Protein AF-0000000085156753 (afdb_homodimer)

Secondary structure (DSSP, 8-state):
----------------------S-----------HHHHHHHHHHHHHHHHHHHHS-------HHHHHHHHHHHHHHHHHHHHHHHHHHHHHS-----TT-SEEEETTT--EEEEETTEEEEBS-HHHHHHHHTS-PPPEEE-HHHHTTSPB--EES-TT--S---B----SEEEEEEEEEESTTSTT-EEEEEEEEESS----TTB-EEPPTTEEEEEEETTEEEEEETTEEEE--TT-HHHHHHHTTTGGGPPPPPPEE--HHHHHHSPB-----PPP-TTTTSPPSS--SS-TT-EEEE----TTTTSPPEEEEEETTEEEEE-HHHHHHHHHH--TT-SSPPB--HHHHHHSPB---S-GGGS-SS--EEPPTTT--EEEEEEEE-TT-SS-EEEEEEESB-S--TT---EE-TTTTSTTS-SEEE--TT-BEEEEEE-SSTT--S-S-EEEE-TTSEEEEE--TTS-STTTHHHHHHHTT--SPPEEEEHHHHTTSEE---B-HHHHTEEES--PPPSS-EE-HHHHHHHHSS--/----------------------SS----------HHHHHHHHHHHHHHHHHHHHS-------HHHHHHHHHHHHHHHHHHHHHHHHHHHHHS-----TT-SEEEETTT--EEEEETTEEEEBS-HHHHHHHHTS-PPPEEE-HHHHTTSPB--EES-TT--S---B----SEEEEEEEEEESTTSTT-EEEEEEEEESS----TTB-EEPPTTEEEEEEETTEEEEEETTEEEE--TT-HHHHHHHTTTGGGPPPPPPEE--HHHHHHSPEE----PPP-TTTTSPPSS--SS-TT-EEEE----TTTTSPPEEEEEETTEEEEE-HHHHHHHHHH--TT-SSPPB--HHHHHHSPB---S-GGGS-SS--EEPPTTT--EEEEEEEE-TT-SS-EEEEEEESB-S--TT---EE-TTTTSTTS-SEEE--TT-BEEEEEE-SSTT--S-S-EEEE-TTSEEEEE--TTS-STTTHHHHHHHTT--SPPEEEEHHHHTTSEE---B-HHHHTEEES--PPPSS-EE-HHHHHHHHSS--

pLDDT: mean 81.27, std 20.06, range [23.62, 98.44]

Foldseek 3Di:
DPPCPDDPPPDPPPPCPPPPPPPPPPVPPPPCCDPVNVVVVVVVVVLVCCCVVVVDSPPPDPVVVVVVVVVVVVVVVVVVVVVVVVVVCVVPVQPQPPPDQWAAEQPPRFIWGDDDQAIETEDALLLNLQQVLAQDDHHYHHPVNNVVTHHDFYFFFPPPDRAAAADPAQKWKKKKKWFWDPQQDPPIDTPWIEIEGDDFACPDQAWDFDDQQAWAWADDPRWIWIGHQQAIATEDPPPCLQCVLQVACPPVDHRADHHYDFPLQVLLGHYFYHRAQDDAPPFLDQAPDDDPGRQLAKAWEFDPPPPPPRDIWIWGHHNQKIETAASSNNSSSCSVPNSPDPDHHYDYPVRRVPIDYDDPDDRVRDRRHHHHYDRCVFWRMKMWMWIDGRPRQFIGITIITGNHHRHDPQWDKAADLPRVDSQATRIYTDDPPHWFWEAEFESDGRGPSPGWIWIAHRNQEIETEDQPVVVDPVRSVSSCNSNVHDDDGHYDHCSSNRRGHYDYYSHNVNRGDGDPDDDDDPRDDDDPVVVVVVVPPDD/DPPCVPPDPPPPPPPCPPPPVPPPPPVPPPPCCDPVNVVVVVVVVVLVVCCVVVVDSPPPDPVVVVVVVVVVVVVVVVVVVVVVVVVVCVVPVQPQPPPDQWAAEQPPRFIWGDDDQAIETEDALLLNLQQVLAQDDHDYHHPVSNVVTHHDFYFFFPPPDRAAAADPAQKWKKKKKWFWDPQQDPPIDTPWIEIEGDDFACPDQAWDFDDQQAWAWADDPRWIWIGHQQAIATEDPPPCLQCVLQVACPPVDHRADHHYDFPLQVLLGHYFYHRAQDDAPPFPDQEPDDDPDRQLAKAWEFDPPPPPPRDIWIWGHHNQKIETAASSNNSSSCSVPNSPDPDHHYDYPVRRVPIDYDDPDDRVRDRRHHHHYDRCVFWRMKMWMWIDGRPRQFIGITIITGNHHRHDPQWDKAADLPRVDSQATRIYTDDPPHWFWEAAFESHGRGDSPGWIWIAHRNQEIETEDQPVVVDPVRSVSSCNSNVHDDDGHYDHCSSNRRGHYDYYSHNVNRGDGDPDDDDDPRDGDDPVVVVVVVPPDD

Radius of gyration: 49.25 Å; Cα contacts (8 Å, |Δi|>4): 2236; chains: 2; bounding box: 137×148×136 Å

Structure (mmCIF, N/CA/C/O backbone):
data_AF-0000000085156753-model_v1
#
loop_
_entity.id
_entity.type
_entity.pdbx_description
1 polymer 'Type VII secretion protein EccB'
#
loop_
_atom_site.group_PDB
_atom_site.id
_atom_site.type_symbol
_atom_site.label_atom_id
_atom_site.label_alt_id
_atom_site.label_comp_id
_atom_site.label_asym_id
_atom_site.label_entity_id
_atom_site.label_seq_id
_atom_site.pdbx_PDB_ins_code
_atom_site.Cartn_x
_atom_site.Cartn_y
_atom_site.Cartn_z
_atom_site.occupancy
_atom_site.B_iso_or_equiv
_atom_site.auth_seq_id
_atom_site.auth_comp_id
_atom_site.auth_asym_id
_atom_site.auth_atom_id
_atom_site.pdbx_PDB_model_num
ATOM 1 N N . MET A 1 1 ? 55.625 30.922 -60.062 1 25.58 1 MET A N 1
ATOM 2 C CA . MET A 1 1 ? 55.438 31.438 -61.438 1 25.58 1 MET A CA 1
ATOM 3 C C . MET A 1 1 ? 54.062 32.031 -61.625 1 25.58 1 MET A C 1
ATOM 5 O O . MET A 1 1 ? 53.062 31.312 -61.531 1 25.58 1 MET A O 1
ATOM 9 N N . THR A 1 2 ? 53.844 33.312 -61.125 1 29.75 2 THR A N 1
ATOM 10 C CA . THR A 1 2 ? 52.719 34.125 -60.656 1 29.75 2 THR A CA 1
ATOM 11 C C . THR A 1 2 ? 51.844 34.562 -61.844 1 29.75 2 THR A C 1
ATOM 13 O O . THR A 1 2 ? 52.281 35.375 -62.656 1 29.75 2 THR A O 1
ATOM 16 N N . SER A 1 3 ? 51.125 33.562 -62.469 1 28.25 3 SER A N 1
ATOM 17 C CA . SER A 1 3 ? 50.469 33.75 -63.75 1 28.25 3 SER A CA 1
ATOM 18 C C . SER A 1 3 ? 49.5 34.906 -63.75 1 28.25 3 SER A C 1
ATOM 20 O O . SER A 1 3 ? 48.75 35.094 -62.781 1 28.25 3 SER A O 1
ATOM 22 N N . ASN A 1 4 ? 49.812 36.031 -64.375 1 28.12 4 ASN A N 1
ATOM 23 C CA . ASN A 1 4 ? 49.375 37.406 -64.688 1 28.12 4 ASN A CA 1
ATOM 24 C C . ASN A 1 4 ? 48.031 37.438 -65.375 1 28.12 4 ASN A C 1
ATOM 26 O O . ASN A 1 4 ? 47.938 37.438 -66.562 1 28.12 4 ASN A O 1
ATOM 30 N N . GLN A 1 5 ? 47.031 36.5 -64.938 1 30.36 5 GLN A N 1
ATOM 31 C CA . GLN A 1 5 ? 45.875 36.375 -65.812 1 30.36 5 GLN A CA 1
ATOM 32 C C . GLN A 1 5 ? 45.094 37.688 -65.875 1 30.36 5 GLN A C 1
ATOM 34 O O . GLN A 1 5 ? 44.625 38.188 -64.875 1 30.36 5 GLN A O 1
ATOM 39 N N . GLN A 1 6 ? 45.438 38.594 -66.812 1 30.45 6 GLN A N 1
ATOM 40 C CA . GLN A 1 6 ? 44.938 39.938 -67.062 1 30.45 6 GLN A CA 1
ATOM 41 C C . GLN A 1 6 ? 43.438 39.938 -67.312 1 30.45 6 GLN A C 1
ATOM 43 O O . GLN A 1 6 ? 42.938 39.156 -68.125 1 30.45 6 GLN A O 1
ATOM 48 N N . PRO A 1 7 ? 42.562 40.531 -66.375 1 32.28 7 PRO A N 1
ATOM 49 C CA . PRO A 1 7 ? 41.094 40.562 -66.25 1 32.28 7 PRO A CA 1
ATOM 50 C C . PRO A 1 7 ? 40.406 41.188 -67.438 1 32.28 7 PRO A C 1
ATOM 52 O O . PRO A 1 7 ? 40.812 42.25 -67.938 1 32.28 7 PRO A O 1
ATOM 55 N N . ASP A 1 8 ? 39.969 40.406 -68.5 1 28.17 8 ASP A N 1
ATOM 56 C CA . ASP A 1 8 ? 39.312 40.781 -69.75 1 28.17 8 ASP A CA 1
ATOM 57 C C . ASP A 1 8 ? 38.125 41.688 -69.5 1 28.17 8 ASP A C 1
ATOM 59 O O . ASP A 1 8 ? 37.188 41.344 -68.75 1 28.17 8 ASP A O 1
ATOM 63 N N . GLU A 1 9 ? 38.312 43 -69.375 1 26.69 9 GLU A N 1
ATOM 64 C CA . GLU A 1 9 ? 37.375 44.094 -69.125 1 26.69 9 GLU A CA 1
ATOM 65 C C . GLU A 1 9 ? 36.25 44.156 -70.125 1 26.69 9 GLU A C 1
ATOM 67 O O . GLU A 1 9 ? 36.469 44.531 -71.25 1 26.69 9 GLU A O 1
ATOM 72 N N . ARG A 1 10 ? 35.406 43.062 -70.25 1 27.98 10 ARG A N 1
ATOM 73 C CA . ARG A 1 10 ? 34.344 43.031 -71.25 1 27.98 10 ARG A CA 1
ATOM 74 C C . ARG A 1 10 ? 33.531 44.312 -71.188 1 27.98 10 ARG A C 1
ATOM 76 O O . ARG A 1 10 ? 33.156 44.781 -70.125 1 27.98 10 ARG A O 1
ATOM 83 N N . ARG A 1 11 ? 33.5 45.156 -72.25 1 28.69 11 ARG A N 1
ATOM 84 C CA . ARG A 1 11 ? 32.969 46.469 -72.562 1 28.69 11 ARG A CA 1
ATOM 85 C C . ARG A 1 11 ? 31.438 46.469 -72.5 1 28.69 11 ARG A C 1
ATOM 87 O O . ARG A 1 11 ? 30.766 45.719 -73.188 1 28.69 11 ARG A O 1
ATOM 94 N N . SER A 1 12 ? 30.781 46.531 -71.25 1 24.84 12 SER A N 1
ATOM 95 C CA . SER A 1 12 ? 29.344 46.531 -71 1 24.84 12 SER A CA 1
ATOM 96 C C . SER A 1 12 ? 28.688 47.656 -71.812 1 24.84 12 SER A C 1
ATOM 98 O O . SER A 1 12 ? 29.203 48.781 -71.875 1 24.84 12 SER A O 1
ATOM 100 N N . PHE A 1 13 ? 28.078 47.344 -73 1 30.45 13 PHE A N 1
ATOM 101 C CA . PHE A 1 13 ? 27.391 48.188 -73.938 1 30.45 13 PHE A CA 1
ATOM 102 C C . PHE A 1 13 ? 26.328 49.031 -73.25 1 30.45 13 PHE A C 1
ATOM 104 O O . PHE A 1 13 ? 25.438 48.469 -72.562 1 30.45 13 PHE A O 1
ATOM 111 N N . SER A 1 14 ? 26.672 50.125 -72.562 1 31.94 14 SER A N 1
ATOM 112 C CA . SER A 1 14 ? 25.797 51.094 -71.875 1 31.94 14 SER A CA 1
ATOM 113 C C . SER A 1 14 ? 24.719 51.594 -72.875 1 31.94 14 SER A C 1
ATOM 115 O O . SER A 1 14 ? 25.031 52.031 -73.938 1 31.94 14 SER A O 1
ATOM 117 N N . SER A 1 15 ? 23.531 50.969 -72.812 1 30.66 15 SER A N 1
ATOM 118 C CA . SER A 1 15 ? 22.344 51.344 -73.562 1 30.66 15 SER A CA 1
ATOM 119 C C . SER A 1 15 ? 22.109 52.844 -73.562 1 30.66 15 SER A C 1
ATOM 121 O O . SER A 1 15 ? 22.141 53.469 -72.5 1 30.66 15 SER A O 1
ATOM 123 N N . ARG A 1 16 ? 22.578 53.562 -74.562 1 35.41 16 ARG A N 1
ATOM 124 C CA . ARG A 1 16 ? 22.516 55 -74.812 1 35.41 16 ARG A CA 1
ATOM 125 C C . ARG A 1 16 ? 21.078 55.5 -74.875 1 35.41 16 ARG A C 1
ATOM 127 O O . ARG A 1 16 ? 20.469 55.469 -75.938 1 35.41 16 ARG A O 1
ATOM 134 N N . THR A 1 17 ? 20.281 55.094 -74 1 34.81 17 THR A N 1
ATOM 135 C CA . THR A 1 17 ? 18.969 55.719 -74.125 1 34.81 17 THR A CA 1
ATOM 136 C C . THR A 1 17 ? 19.109 57.25 -74.125 1 34.81 17 THR A C 1
ATOM 138 O O . THR A 1 17 ? 19.734 57.844 -73.25 1 34.81 17 THR A O 1
ATOM 141 N N . PRO A 1 18 ? 19 57.875 -75.312 1 35.78 18 PRO A N 1
ATOM 142 C CA . PRO A 1 18 ? 19.203 59.312 -75.5 1 35.78 18 PRO A CA 1
ATOM 143 C C . PRO A 1 18 ? 18.375 60.156 -74.5 1 35.78 18 PRO A C 1
ATOM 145 O O . PRO A 1 18 ? 17.234 59.781 -74.188 1 35.78 18 PRO A O 1
ATOM 148 N N . VAL A 1 19 ? 19.125 60.688 -73.5 1 36.34 19 VAL A N 1
ATOM 149 C CA . VAL A 1 19 ? 18.562 61.562 -72.5 1 36.34 19 VAL A CA 1
ATOM 150 C C . VAL A 1 19 ? 17.781 62.719 -73.188 1 36.34 19 VAL A C 1
ATOM 152 O O . VAL A 1 19 ? 18.359 63.5 -73.938 1 36.34 19 VAL A O 1
ATOM 155 N N . ASN A 1 20 ? 16.625 62.469 -73.75 1 32.75 20 ASN A N 1
ATOM 156 C CA . ASN A 1 20 ? 15.805 63.562 -74.312 1 32.75 20 ASN A CA 1
ATOM 157 C C . ASN A 1 20 ? 15.672 64.688 -73.312 1 32.75 20 ASN A C 1
ATOM 159 O O . ASN A 1 20 ? 15.18 64.5 -72.188 1 32.75 20 ASN A O 1
ATOM 163 N N . ASP A 1 21 ? 16.656 65.688 -73.312 1 34.53 21 ASP A N 1
ATOM 164 C CA . ASP A 1 21 ? 16.844 66.875 -72.562 1 34.53 21 ASP A CA 1
ATOM 165 C C . ASP A 1 21 ? 15.617 67.812 -72.625 1 34.53 21 ASP A C 1
ATOM 167 O O . ASP A 1 21 ? 15.695 69 -72.375 1 34.53 21 ASP A O 1
ATOM 171 N N . ASN A 1 22 ? 14.734 67.5 -73.562 1 35.38 22 ASN A N 1
ATOM 172 C CA . ASN A 1 22 ? 13.812 68.625 -73.75 1 35.38 22 ASN A CA 1
ATOM 173 C C . ASN A 1 22 ? 13.031 68.938 -72.5 1 35.38 22 ASN A C 1
ATOM 175 O O . ASN A 1 22 ? 12.5 68 -71.875 1 35.38 22 ASN A O 1
ATOM 179 N N . PRO A 1 23 ? 13.398 70 -71.75 1 37.31 23 PRO A N 1
ATOM 180 C CA . PRO A 1 23 ? 12.906 70.438 -70.5 1 37.31 23 PRO A CA 1
ATOM 181 C C . PRO A 1 23 ? 11.391 70.312 -70.312 1 37.31 23 PRO A C 1
ATOM 183 O O . PRO A 1 23 ? 10.844 70.5 -69.25 1 37.31 23 PRO A O 1
ATOM 186 N N . ASP A 1 24 ? 10.695 70.75 -71.438 1 40.78 24 ASP A N 1
ATOM 187 C CA . ASP A 1 24 ? 9.258 70.875 -71.188 1 40.78 24 ASP A CA 1
ATOM 188 C C . ASP A 1 24 ? 8.609 69.5 -70.875 1 40.78 24 ASP A C 1
ATOM 190 O O . ASP A 1 24 ? 8.586 68.625 -71.75 1 40.78 24 ASP A O 1
ATOM 194 N N . GLN A 1 25 ? 8.898 68.938 -69.75 1 33.84 25 GLN A N 1
ATOM 195 C CA . GLN A 1 25 ? 8.469 67.625 -69.25 1 33.84 25 GLN A CA 1
ATOM 196 C C . GLN A 1 25 ? 6.973 67.438 -69.438 1 33.84 25 GLN A C 1
ATOM 198 O O . GLN A 1 25 ? 6.16 68 -68.688 1 33.84 25 GLN A O 1
ATOM 203 N N . VAL A 1 26 ? 6.602 67.562 -70.688 1 36.41 26 VAL A N 1
ATOM 204 C CA . VAL A 1 26 ? 5.184 67.25 -70.875 1 36.41 26 VAL A CA 1
ATOM 205 C C . VAL A 1 26 ? 4.891 65.938 -70.25 1 36.41 26 VAL A C 1
ATOM 207 O O . VAL A 1 26 ? 5.492 64.875 -70.625 1 36.41 26 VAL A O 1
ATOM 210 N N . GLU A 1 27 ? 4.645 65.812 -68.938 1 33.97 27 GLU A N 1
ATOM 211 C CA . GLU A 1 27 ? 4.148 64.688 -68.188 1 33.97 27 GLU A CA 1
ATOM 212 C C . GLU A 1 27 ? 3.09 63.906 -69 1 33.97 27 GLU A C 1
ATOM 214 O O . GLU A 1 27 ? 2.08 64.5 -69.438 1 33.97 27 GLU A O 1
ATOM 219 N N . TYR A 1 28 ? 3.574 63 -69.875 1 34.47 28 TYR A N 1
ATOM 220 C CA . TYR A 1 28 ? 2.617 62.156 -70.562 1 34.47 28 TYR A CA 1
ATOM 221 C C . TYR A 1 28 ? 1.609 61.562 -69.562 1 34.47 28 TYR A C 1
ATOM 223 O O . TYR A 1 28 ? 1.99 61.031 -68.562 1 34.47 28 TYR A O 1
ATOM 231 N N . ARG A 1 29 ? 0.477 62.219 -69.438 1 34.62 29 ARG A N 1
ATOM 232 C CA . ARG A 1 29 ? -0.661 61.688 -68.688 1 34.62 29 ARG A CA 1
ATOM 233 C C . ARG A 1 29 ? -0.848 60.219 -68.938 1 34.62 29 ARG A C 1
ATOM 235 O O . ARG A 1 29 ? -0.962 59.781 -70.125 1 34.62 29 ARG A O 1
ATOM 242 N N . ARG A 1 30 ? -0.175 59.406 -68.188 1 37.34 30 ARG A N 1
ATOM 243 C CA . ARG A 1 30 ? -0.412 57.969 -68.188 1 37.34 30 ARG A CA 1
ATOM 244 C C . ARG A 1 30 ? -1.869 57.625 -68.5 1 37.34 30 ARG A C 1
ATOM 246 O O . ARG A 1 30 ? -2.777 58.281 -67.938 1 37.34 30 ARG A O 1
ATOM 253 N N . GLY A 1 31 ? -2.092 57.312 -69.688 1 40.41 31 GLY A N 1
ATOM 254 C CA . GLY A 1 31 ? -3.383 56.812 -70.188 1 40.41 31 GLY A CA 1
ATOM 255 C C . GLY A 1 31 ? -4.086 55.906 -69.188 1 40.41 31 GLY A C 1
ATOM 256 O O . GLY A 1 31 ? -3.455 55.062 -68.562 1 40.41 31 GLY A O 1
ATOM 257 N N . PHE A 1 32 ? -4.957 56.531 -68.312 1 41.62 32 PHE A N 1
ATOM 258 C CA . PHE A 1 32 ? -5.836 55.875 -67.312 1 41.62 32 PHE A CA 1
ATOM 259 C C . PHE A 1 32 ? -6.477 54.625 -67.875 1 41.62 32 PHE A C 1
ATOM 261 O O . PHE A 1 32 ? -7.297 54.719 -68.812 1 41.62 32 PHE A O 1
ATOM 268 N N . VAL A 1 33 ? -5.672 53.531 -68.062 1 51.44 33 VAL A N 1
ATOM 269 C CA . VAL A 1 33 ? -6.344 52.25 -68.375 1 51.44 33 VAL A CA 1
ATOM 270 C C . VAL A 1 33 ? -7.453 52.031 -67.312 1 51.44 33 VAL A C 1
ATOM 272 O O . VAL A 1 33 ? -7.195 52.031 -66.125 1 51.44 33 VAL A O 1
ATOM 275 N N . THR A 1 34 ? -8.672 52.531 -67.625 1 54.91 34 THR A N 1
ATOM 276 C CA . THR A 1 34 ? -9.82 52.406 -66.75 1 54.91 34 THR A CA 1
ATOM 277 C C . THR A 1 34 ? -10.117 50.969 -66.438 1 54.91 34 THR A C 1
ATOM 279 O O . THR A 1 34 ? -9.719 50.062 -67.188 1 54.91 34 THR A O 1
ATOM 282 N N . ARG A 1 35 ? -10.594 50.656 -65.312 1 58.16 35 ARG A N 1
ATOM 283 C CA . ARG A 1 35 ? -10.984 49.344 -64.75 1 58.16 35 ARG A CA 1
ATOM 284 C C . ARG A 1 35 ? -11.812 48.562 -65.812 1 58.16 35 ARG A C 1
ATOM 286 O O . ARG A 1 35 ? -11.648 47.344 -65.938 1 58.16 35 ARG A O 1
ATOM 293 N N . HIS A 1 36 ? -12.609 49.25 -66.625 1 63.44 36 HIS A N 1
ATOM 294 C CA . HIS A 1 36 ? -13.461 48.625 -67.688 1 63.44 36 HIS A CA 1
ATOM 295 C C . HIS A 1 36 ? -12.633 48.094 -68.812 1 63.44 36 HIS A C 1
ATOM 297 O O . HIS A 1 36 ? -12.977 47.031 -69.375 1 63.44 36 HIS A O 1
ATOM 303 N N . GLN A 1 37 ? -11.5 48.719 -69.125 1 63.91 37 GLN A N 1
ATOM 304 C CA . GLN A 1 37 ? -10.648 48.25 -70.188 1 63.91 37 GLN A CA 1
ATOM 305 C C . GLN A 1 37 ? -9.867 47 -69.75 1 63.91 37 GLN A C 1
ATOM 307 O O . GLN A 1 37 ? -9.695 46.094 -70.562 1 63.91 37 GLN A O 1
ATOM 312 N N . VAL A 1 38 ? -9.414 47.062 -68.5 1 67.19 38 VAL A N 1
ATOM 313 C CA . VAL A 1 38 ? -8.703 45.906 -68 1 67.19 38 VAL A CA 1
ATOM 314 C C . VAL A 1 38 ? -9.664 44.719 -67.875 1 67.19 38 VAL A C 1
ATOM 316 O O . VAL A 1 38 ? -9.32 43.594 -68.25 1 67.19 38 VAL A O 1
ATOM 319 N N . SER A 1 39 ? -10.969 45 -67.5 1 67.31 39 SER A N 1
ATOM 320 C CA . SER A 1 39 ? -11.984 43.969 -67.438 1 67.31 39 SER A CA 1
ATOM 321 C C . SER A 1 39 ? -12.336 43.469 -68.812 1 67.31 39 SER A C 1
ATOM 323 O O . SER A 1 39 ? -12.539 42.25 -69.062 1 67.31 39 SER A O 1
ATOM 325 N N . GLY A 1 40 ? -12.352 44.375 -69.875 1 69.06 40 GLY A N 1
ATOM 326 C CA . GLY A 1 40 ? -12.523 44 -71.25 1 69.06 40 GLY A CA 1
ATOM 327 C C . GLY A 1 40 ? -11.344 43.219 -71.812 1 69.06 40 GLY A C 1
ATOM 328 O O . GLY A 1 40 ? -11.531 42.25 -72.562 1 69.06 40 GLY A O 1
ATOM 329 N N . TRP A 1 41 ? -10.18 43.688 -71.375 1 68.56 41 TRP A N 1
ATOM 330 C CA . TRP A 1 41 ? -8.984 42.969 -71.812 1 68.56 41 TRP A CA 1
ATOM 331 C C . TRP A 1 41 ? -8.961 41.562 -71.25 1 68.56 41 TRP A C 1
ATOM 333 O O . TRP A 1 41 ? -8.688 40.594 -72 1 68.56 41 TRP A O 1
ATOM 343 N N . ARG A 1 42 ? -9.234 41.375 -70 1 66.5 42 ARG A N 1
ATOM 344 C CA . ARG A 1 42 ? -9.281 40.031 -69.375 1 66.5 42 ARG A CA 1
ATOM 345 C C . ARG A 1 42 ? -10.367 39.188 -70 1 66.5 42 ARG A C 1
ATOM 347 O O . ARG A 1 42 ? -10.18 37.969 -70.25 1 66.5 42 ARG A O 1
ATOM 354 N N . PHE A 1 43 ? -11.523 39.75 -70.375 1 70.5 43 PHE A N 1
ATOM 355 C CA . PHE A 1 43 ? -12.609 39.062 -71.062 1 70.5 43 PHE A CA 1
ATOM 356 C C . PHE A 1 43 ? -12.164 38.625 -72.438 1 70.5 43 PHE A C 1
ATOM 358 O O . PHE A 1 43 ? -12.414 37.5 -72.875 1 70.5 43 PHE A O 1
ATOM 365 N N . VAL A 1 44 ? -11.453 39.531 -73.188 1 72.44 44 VAL A N 1
ATOM 366 C CA . VAL A 1 44 ? -10.969 39.219 -74.562 1 72.44 44 VAL A CA 1
ATOM 367 C C . VAL A 1 44 ? -9.867 38.156 -74.438 1 72.44 44 VAL A C 1
ATOM 369 O O . VAL A 1 44 ? -9.836 37.219 -75.25 1 72.44 44 VAL A O 1
ATOM 372 N N . MET A 1 45 ? -9.055 38.312 -73.375 1 69.75 45 MET A N 1
ATOM 373 C CA . MET A 1 45 ? -7.996 37.312 -73.188 1 69.75 45 MET A CA 1
ATOM 374 C C . MET A 1 45 ? -8.586 35.969 -72.875 1 69.75 45 MET A C 1
ATOM 376 O O . MET A 1 45 ? -8.125 34.906 -73.312 1 69.75 45 MET A O 1
ATOM 380 N N . ARG A 1 46 ? -9.625 35.938 -72.062 1 66.69 46 ARG A N 1
ATOM 381 C CA . ARG A 1 46 ? -10.336 34.688 -71.75 1 66.69 46 ARG A CA 1
ATOM 382 C C . ARG A 1 46 ? -11.07 34.125 -72.938 1 66.69 46 ARG A C 1
ATOM 384 O O . ARG A 1 46 ? -11.102 32.906 -73.125 1 66.69 46 ARG A O 1
ATOM 391 N N . ARG A 1 47 ? -11.617 35.031 -73.75 1 65.19 47 ARG A N 1
ATOM 392 C CA . ARG A 1 47 ? -12.258 34.625 -75 1 65.19 47 ARG A CA 1
ATOM 393 C C . ARG A 1 47 ? -11.242 34.062 -76 1 65.19 47 ARG A C 1
ATOM 395 O O . ARG A 1 47 ? -11.516 33.062 -76.625 1 65.19 47 ARG A O 1
ATOM 402 N N . ILE A 1 48 ? -10.117 34.719 -76.062 1 69.44 48 ILE A N 1
ATOM 403 C CA . ILE A 1 48 ? -9.07 34.219 -76.938 1 69.44 48 ILE A CA 1
ATOM 404 C C . ILE A 1 48 ? -8.523 32.906 -76.438 1 69.44 48 ILE A C 1
ATOM 406 O O . ILE A 1 48 ? -8.328 31.953 -77.188 1 69.44 48 ILE A O 1
ATOM 410 N N . ALA A 1 49 ? -8.297 32.875 -75.188 1 65.38 49 ALA A N 1
ATOM 411 C CA . ALA A 1 49 ? -7.801 31.625 -74.625 1 65.38 49 ALA A CA 1
ATOM 412 C C . ALA A 1 49 ? -8.812 30.5 -74.75 1 65.38 49 ALA A C 1
ATOM 414 O O . ALA A 1 49 ? -8.445 29.359 -75.062 1 65.38 49 ALA A O 1
ATOM 415 N N . SER A 1 50 ? -10.133 30.781 -74.562 1 63.81 50 SER A N 1
ATOM 416 C CA . SER A 1 50 ? -11.195 29.812 -74.75 1 63.81 50 SER A CA 1
ATOM 417 C C . SER A 1 50 ? -11.32 29.438 -76.25 1 63.81 50 SER A C 1
ATOM 419 O O . SER A 1 50 ? -11.602 28.281 -76.562 1 63.81 50 SER A O 1
ATOM 421 N N . GLY A 1 51 ? -11.133 30.484 -77.125 1 66.12 51 GLY A N 1
ATOM 422 C CA . GLY A 1 51 ? -11.109 30.219 -78.562 1 66.12 51 GLY A CA 1
ATOM 423 C C . GLY A 1 51 ? -9.945 29.359 -79 1 66.12 51 GLY A C 1
ATOM 424 O O . GLY A 1 51 ? -10.102 28.484 -79.812 1 66.12 51 GLY A O 1
ATOM 425 N N . ILE A 1 52 ? -8.867 29.594 -78.375 1 65.62 52 ILE A N 1
ATOM 426 C CA . ILE A 1 52 ? -7.695 28.828 -78.812 1 65.62 52 ILE A CA 1
ATOM 427 C C . ILE A 1 52 ? -7.746 27.438 -78.188 1 65.62 52 ILE A C 1
ATOM 429 O O . ILE A 1 52 ? -7.422 26.438 -78.812 1 65.62 52 ILE A O 1
ATOM 433 N N . ALA A 1 53 ? -8.148 27.469 -77 1 60.41 53 ALA A N 1
ATOM 434 C CA . ALA A 1 53 ? -8.094 26.188 -76.25 1 60.41 53 ALA A CA 1
ATOM 435 C C . ALA A 1 53 ? -9.312 25.328 -76.625 1 60.41 53 ALA A C 1
ATOM 437 O O . ALA A 1 53 ? -9.203 24.094 -76.688 1 60.41 53 ALA A O 1
ATOM 438 N N . LEU A 1 54 ? -10.531 26.031 -76.75 1 61 54 LEU A N 1
ATOM 439 C CA . LEU A 1 54 ? -11.742 25.234 -76.938 1 61 54 LEU A CA 1
ATOM 440 C C . LEU A 1 54 ? -12.352 25.469 -78.312 1 61 54 LEU A C 1
ATOM 442 O O . LEU A 1 54 ? -13.398 24.891 -78.625 1 61 54 LEU A O 1
ATOM 446 N N . HIS A 1 55 ? -11.594 26 -79.438 1 57.25 55 HIS A N 1
ATOM 447 C CA . HIS A 1 55 ? -12.023 26.281 -80.75 1 57.25 55 HIS A CA 1
ATOM 448 C C . HIS A 1 55 ? -13.484 26.719 -80.812 1 57.25 55 HIS A C 1
ATOM 450 O O . HIS A 1 55 ? -14.156 26.594 -81.812 1 57.25 55 HIS A O 1
ATOM 456 N N . ASP A 1 56 ? -14.195 26.781 -79.812 1 51.22 56 ASP A N 1
ATOM 457 C CA . ASP A 1 56 ? -15.562 27.281 -79.75 1 51.22 56 ASP A CA 1
ATOM 458 C C . ASP A 1 56 ? -15.641 28.609 -79.062 1 51.22 56 ASP A C 1
ATOM 460 O O . ASP A 1 56 ? -15.195 28.719 -77.875 1 51.22 56 ASP A O 1
ATOM 464 N N . THR A 1 57 ? -15.789 29.75 -79.75 1 49.94 57 THR A N 1
ATOM 465 C CA . THR A 1 57 ? -15.867 31.125 -79.25 1 49.94 57 THR A CA 1
ATOM 466 C C . THR A 1 57 ? -17.094 31.328 -78.375 1 49.94 57 THR A C 1
ATOM 468 O O . THR A 1 57 ? -17.312 32.406 -77.875 1 49.94 57 THR A O 1
ATOM 471 N N . ARG A 1 58 ? -18.109 30.375 -78.312 1 47.47 58 ARG A N 1
ATOM 472 C CA . ARG A 1 58 ? -19.328 30.547 -77.562 1 47.47 58 ARG A CA 1
ATOM 473 C C . ARG A 1 58 ? -19.062 30.25 -76.062 1 47.47 58 ARG A C 1
ATOM 475 O O . ARG A 1 58 ? -18.484 29.203 -75.75 1 47.47 58 ARG A O 1
ATOM 482 N N . MET A 1 59 ? -18.594 31.156 -75.312 1 45.62 59 MET A N 1
ATOM 483 C CA . MET A 1 59 ? -18.234 31.234 -73.938 1 45.62 59 MET A CA 1
ATOM 484 C C . MET A 1 59 ? -19.266 30.5 -73.062 1 45.62 59 MET A C 1
ATOM 486 O O . MET A 1 59 ? -19.625 30.953 -72 1 45.62 59 MET A O 1
ATOM 490 N N . LEU A 1 60 ? -20.094 29.531 -73.688 1 46.78 60 LEU A N 1
ATOM 491 C CA . LEU A 1 60 ? -21.156 28.984 -72.812 1 46.78 60 LEU A CA 1
ATOM 492 C C . LEU A 1 60 ? -20.578 28.453 -71.5 1 46.78 60 LEU A C 1
ATOM 494 O O . LEU A 1 60 ? -21.109 28.734 -70.438 1 46.78 60 LEU A O 1
ATOM 498 N N . VAL A 1 61 ? -20.188 27.203 -71.375 1 49.31 61 VAL A N 1
ATOM 499 C CA . VAL A 1 61 ? -19.984 26.5 -70.125 1 49.31 61 VAL A CA 1
ATOM 500 C C . VAL A 1 61 ? -18.516 26.547 -69.75 1 49.31 61 VAL A C 1
ATOM 502 O O . VAL A 1 61 ? -17.656 26.094 -70.5 1 49.31 61 VAL A O 1
ATOM 505 N N . ASP A 1 62 ? -18.172 27.516 -69 1 48.66 62 ASP A N 1
ATOM 506 C CA . ASP A 1 62 ? -16.828 27.469 -68.438 1 48.66 62 ASP A CA 1
ATOM 507 C C . ASP A 1 62 ? -16.578 26.188 -67.688 1 48.66 62 ASP A C 1
ATOM 509 O O . ASP A 1 62 ? -16.938 26.078 -66.5 1 48.66 62 ASP A O 1
ATOM 513 N N . PRO A 1 63 ? -16.391 25.078 -68.312 1 53.44 63 PRO A N 1
ATOM 514 C CA . PRO A 1 63 ? -16.125 23.797 -67.688 1 53.44 63 PRO A CA 1
ATOM 515 C C . PRO A 1 63 ? -15 23.875 -66.625 1 53.44 63 PRO A C 1
ATOM 517 O O . PRO A 1 63 ? -14.984 23.125 -65.688 1 53.44 63 PRO A O 1
ATOM 520 N N . LEU A 1 64 ? -14.156 24.797 -66.812 1 55.56 64 LEU A N 1
ATOM 521 C CA . LEU A 1 64 ? -13 24.859 -65.938 1 55.56 64 LEU A CA 1
ATOM 522 C C . LEU A 1 64 ? -13.406 25.406 -64.562 1 55.56 64 LEU A C 1
ATOM 524 O O . LEU A 1 64 ? -12.82 25.031 -63.562 1 55.56 64 LEU A O 1
ATOM 528 N N . ARG A 1 65 ? -14.484 26.156 -64.562 1 59.69 65 ARG A N 1
ATOM 529 C CA . ARG A 1 65 ? -14.961 26.703 -63.312 1 59.69 65 ARG A CA 1
ATOM 530 C C . ARG A 1 65 ? -15.617 25.625 -62.469 1 59.69 65 ARG A C 1
ATOM 532 O O . ARG A 1 65 ? -15.453 25.609 -61.219 1 59.69 65 ARG A O 1
ATOM 539 N N . THR A 1 66 ? -16.266 24.703 -63.188 1 61.25 66 THR A N 1
ATOM 540 C CA . THR A 1 66 ? -16.891 23.609 -62.438 1 61.25 66 THR A CA 1
ATOM 541 C C . THR A 1 66 ? -15.82 22.656 -61.906 1 61.25 66 THR A C 1
ATOM 543 O O . THR A 1 66 ? -15.922 22.156 -60.781 1 61.25 66 THR A O 1
ATOM 546 N N . GLN A 1 67 ? -14.82 22.438 -62.75 1 60.72 67 GLN A N 1
ATOM 547 C CA . GLN A 1 67 ? -13.727 21.578 -62.312 1 60.72 67 GLN A CA 1
ATOM 548 C C . GLN A 1 67 ? -12.914 22.219 -61.188 1 60.72 67 GLN A C 1
ATOM 550 O O . GLN A 1 67 ? -12.539 21.547 -60.25 1 60.72 67 GLN A O 1
ATOM 555 N N . SER A 1 68 ? -12.688 23.469 -61.312 1 68.06 68 SER A N 1
ATOM 556 C CA . SER A 1 68 ? -11.93 24.172 -60.281 1 68.06 68 SER A CA 1
ATOM 557 C C . SER A 1 68 ? -12.711 24.219 -58.969 1 68.06 68 SER A C 1
ATOM 559 O O . SER A 1 68 ? -12.125 24.094 -57.906 1 68.06 68 SER A O 1
ATOM 561 N N . ARG A 1 69 ? -13.961 24.359 -59.125 1 65.69 69 ARG A N 1
ATOM 562 C CA . ARG A 1 69 ? -14.797 24.344 -57.906 1 65.69 69 ARG A CA 1
ATOM 563 C C . ARG A 1 69 ? -14.836 22.953 -57.281 1 65.69 69 ARG A C 1
ATOM 565 O O . ARG A 1 69 ? -14.789 22.828 -56.062 1 65.69 69 ARG A O 1
ATOM 572 N N . ALA A 1 70 ? -14.898 21.969 -58.125 1 67.12 70 ALA A N 1
ATOM 573 C CA . ALA A 1 70 ? -14.875 20.594 -57.656 1 67.12 70 ALA A CA 1
ATOM 574 C C . ALA A 1 70 ? -13.547 20.281 -56.969 1 67.12 70 ALA A C 1
ATOM 576 O O . ALA A 1 70 ? -13.516 19.656 -55.906 1 67.12 70 ALA A O 1
ATOM 577 N N . VAL A 1 71 ? -12.516 20.734 -57.5 1 70.12 71 VAL A N 1
ATOM 578 C CA . VAL A 1 71 ? -11.188 20.547 -56.906 1 70.12 71 VAL A CA 1
ATOM 579 C C . VAL A 1 71 ? -11.062 21.344 -55.625 1 70.12 71 VAL A C 1
ATOM 581 O O . VAL A 1 71 ? -10.516 20.844 -54.625 1 70.12 71 VAL A O 1
ATOM 584 N N . ALA A 1 72 ? -11.68 22.547 -55.625 1 70.88 72 ALA A N 1
ATOM 585 C CA . ALA A 1 72 ? -11.648 23.375 -54.438 1 70.88 72 ALA A CA 1
ATOM 586 C C . ALA A 1 72 ? -12.445 22.719 -53.312 1 70.88 72 ALA A C 1
ATOM 588 O O . ALA A 1 72 ? -12 22.703 -52.156 1 70.88 72 ALA A O 1
ATOM 589 N N . MET A 1 73 ? -13.523 22.188 -53.688 1 69.5 73 MET A N 1
ATOM 590 C CA . MET A 1 73 ? -14.344 21.5 -52.688 1 69.5 73 MET A CA 1
ATOM 591 C C . MET A 1 73 ? -13.656 20.234 -52.188 1 69.5 73 MET A C 1
ATOM 593 O O . MET A 1 73 ? -13.695 19.938 -51 1 69.5 73 MET A O 1
ATOM 597 N N . GLY A 1 74 ? -13.102 19.5 -53.062 1 67.12 74 GLY A N 1
ATOM 598 C CA . GLY A 1 74 ? -12.32 18.344 -52.688 1 67.12 74 GLY A CA 1
ATOM 599 C C . GLY A 1 74 ? -11.156 18.688 -51.781 1 67.12 74 GLY A C 1
ATOM 600 O O . GLY A 1 74 ? -10.891 17.984 -50.781 1 67.12 74 GLY A O 1
ATOM 601 N N . ALA A 1 75 ? -10.492 19.797 -52.062 1 71.94 75 ALA A N 1
ATOM 602 C CA . ALA A 1 75 ? -9.375 20.266 -51.25 1 71.94 75 ALA A CA 1
ATOM 603 C C . ALA A 1 75 ? -9.836 20.656 -49.875 1 71.94 75 ALA A C 1
ATOM 605 O O . ALA A 1 75 ? -9.172 20.328 -48.875 1 71.94 75 ALA A O 1
ATOM 606 N N . VAL A 1 76 ? -10.969 21.281 -49.812 1 71.38 76 VAL A N 1
ATOM 607 C CA . VAL A 1 76 ? -11.516 21.672 -48.5 1 71.38 76 VAL A CA 1
ATOM 608 C C . VAL A 1 76 ? -11.867 20.422 -47.688 1 71.38 76 VAL A C 1
ATOM 610 O O . VAL A 1 76 ? -11.578 20.344 -46.5 1 71.38 76 VAL A O 1
ATOM 613 N N . LEU A 1 77 ? -12.398 19.438 -48.375 1 71.88 77 LEU A N 1
ATOM 614 C CA . LEU A 1 77 ? -12.75 18.188 -47.719 1 71.88 77 LEU A CA 1
ATOM 615 C C . LEU A 1 77 ? -11.5 17.453 -47.219 1 71.88 77 LEU A C 1
ATOM 617 O O . LEU A 1 77 ? -11.484 16.906 -46.125 1 71.88 77 LEU A O 1
ATOM 621 N N . LEU A 1 78 ? -10.531 17.453 -48.062 1 70.88 78 LEU A N 1
ATOM 622 C CA . LEU A 1 78 ? -9.273 16.812 -47.688 1 70.88 78 LEU A CA 1
ATOM 623 C C . LEU A 1 78 ? -8.625 17.531 -46.5 1 70.88 78 LEU A C 1
ATOM 625 O O . LEU A 1 78 ? -8.164 16.891 -45.562 1 70.88 78 LEU A O 1
ATOM 629 N N . VAL A 1 79 ? -8.664 18.859 -46.562 1 71.31 79 VAL A N 1
ATOM 630 C CA . VAL A 1 79 ? -8.062 19.641 -45.5 1 71.31 79 VAL A CA 1
ATOM 631 C C . VAL A 1 79 ? -8.852 19.453 -44.188 1 71.31 79 VAL A C 1
ATOM 633 O O . VAL A 1 79 ? -8.266 19.312 -43.125 1 71.31 79 VAL A O 1
ATOM 636 N N . THR A 1 80 ? -10.086 19.406 -44.312 1 71.44 80 THR A N 1
ATOM 637 C CA . THR A 1 80 ? -10.922 19.188 -43.125 1 71.44 80 THR A CA 1
ATOM 638 C C . THR A 1 80 ? -10.719 17.766 -42.594 1 71.44 80 THR A C 1
ATOM 640 O O . THR A 1 80 ? -10.688 17.578 -41.375 1 71.44 80 THR A O 1
ATOM 643 N N . GLY A 1 81 ? -10.656 16.828 -43.469 1 69.75 81 GLY A N 1
ATOM 644 C CA . GLY A 1 81 ? -10.367 15.469 -43.031 1 69.75 81 GLY A CA 1
ATOM 645 C C . GLY A 1 81 ? -9.023 15.336 -42.344 1 69.75 81 GLY A C 1
ATOM 646 O O . GLY A 1 81 ? -8.922 14.688 -41.281 1 69.75 81 GLY A O 1
ATOM 647 N N . LEU A 1 82 ? -8.031 15.898 -42.875 1 70.62 82 LEU A N 1
ATOM 648 C CA . LEU A 1 82 ? -6.691 15.875 -42.312 1 70.62 82 LEU A CA 1
ATOM 649 C C . LEU A 1 82 ? -6.656 16.625 -40.969 1 70.62 82 LEU A C 1
ATOM 651 O O . LEU A 1 82 ? -5.996 16.188 -40.031 1 70.62 82 LEU A O 1
ATOM 655 N N . ALA A 1 83 ? -7.309 17.719 -40.938 1 68.38 83 ALA A N 1
ATOM 656 C CA . ALA A 1 83 ? -7.422 18.469 -39.688 1 68.38 83 ALA A CA 1
ATOM 657 C C . ALA A 1 83 ? -8.125 17.625 -38.625 1 68.38 83 ALA A C 1
ATOM 659 O O . ALA A 1 83 ? -7.715 17.625 -37.469 1 68.38 83 ALA A O 1
ATOM 660 N N . GLY A 1 84 ? -9.125 16.891 -39.031 1 62.97 84 GLY A N 1
ATOM 661 C CA . GLY A 1 84 ? -9.828 16 -38.125 1 62.97 84 GLY A CA 1
ATOM 662 C C . GLY A 1 84 ? -8.945 14.875 -37.594 1 62.97 84 GLY A C 1
ATOM 663 O O . GLY A 1 84 ? -8.945 14.594 -36.406 1 62.97 84 GLY A O 1
ATOM 664 N N . CYS A 1 85 ? -8.266 14.305 -38.531 1 64.81 85 CYS A N 1
ATOM 665 C CA . CYS A 1 85 ? -7.332 13.258 -38.156 1 64.81 85 CYS A CA 1
ATOM 666 C C . CYS A 1 85 ? -6.234 13.812 -37.25 1 64.81 85 CYS A C 1
ATOM 668 O O . CYS A 1 85 ? -5.801 13.148 -36.312 1 64.81 85 CYS A O 1
ATOM 670 N N . PHE A 1 86 ? -5.793 14.953 -37.562 1 60.81 86 PHE A N 1
ATOM 671 C CA . PHE A 1 86 ? -4.785 15.633 -36.75 1 60.81 86 PHE A CA 1
ATOM 672 C C . PHE A 1 86 ? -5.312 15.891 -35.344 1 60.81 86 PHE A C 1
ATOM 674 O O . PHE A 1 86 ? -4.621 15.625 -34.375 1 60.81 86 PHE A O 1
ATOM 681 N N . VAL A 1 87 ? -6.41 16.266 -35.281 1 59.72 87 VAL A N 1
ATOM 682 C CA . VAL A 1 87 ? -7.031 16.516 -34 1 59.72 87 VAL A CA 1
ATOM 683 C C . VAL A 1 87 ? -7.219 15.203 -33.25 1 59.72 87 VAL A C 1
ATOM 685 O O . VAL A 1 87 ? -6.973 15.125 -32.031 1 59.72 87 VAL A O 1
ATOM 688 N N . PHE A 1 88 ? -7.613 14.203 -34 1 58.78 88 PHE A N 1
ATOM 689 C CA . PHE A 1 88 ? -7.781 12.875 -33.438 1 58.78 88 PHE A CA 1
ATOM 690 C C . PHE A 1 88 ? -6.461 12.352 -32.875 1 58.78 88 PHE A C 1
ATOM 692 O O . PHE A 1 88 ? -6.43 11.711 -31.828 1 58.78 88 PHE A O 1
ATOM 699 N N . SER A 1 89 ? -5.52 12.477 -33.594 1 55.72 89 SER A N 1
ATOM 700 C CA . SER A 1 89 ? -4.207 12.023 -33.125 1 55.72 89 SER A CA 1
ATOM 701 C C . SER A 1 89 ? -3.764 12.758 -31.875 1 55.72 89 SER A C 1
ATOM 703 O O . SER A 1 89 ? -3.035 12.203 -31.047 1 55.72 89 SER A O 1
ATOM 705 N N . LEU A 1 90 ? -4.16 13.984 -31.859 1 52.66 90 LEU A N 1
ATOM 706 C CA . LEU A 1 90 ? -3.826 14.766 -30.656 1 52.66 90 LEU A CA 1
ATOM 707 C C . LEU A 1 90 ? -4.648 14.305 -29.469 1 52.66 90 LEU A C 1
ATOM 709 O O . LEU A 1 90 ? -4.188 14.383 -28.328 1 52.66 90 LEU A O 1
ATOM 713 N N . ILE A 1 91 ? -5.727 13.984 -29.812 1 50.75 91 ILE A N 1
ATOM 714 C CA . ILE A 1 91 ? -6.66 13.609 -28.766 1 50.75 91 ILE A CA 1
ATOM 715 C C . ILE A 1 91 ? -6.391 12.172 -28.328 1 50.75 91 ILE A C 1
ATOM 717 O O . ILE A 1 91 ? -6.504 11.844 -27.141 1 50.75 91 ILE A O 1
ATOM 721 N N . ARG A 1 92 ? -6.402 11.227 -29.219 1 48.28 92 ARG A N 1
ATOM 722 C CA . ARG A 1 92 ? -6.066 9.859 -28.844 1 48.28 92 ARG A CA 1
ATOM 723 C C . ARG A 1 92 ? -4.574 9.594 -29.031 1 48.28 92 ARG A C 1
ATOM 725 O O . ARG A 1 92 ? -4.168 8.984 -30.016 1 48.28 92 ARG A O 1
ATOM 732 N N . PRO A 1 93 ? -3.852 10.242 -28.297 1 46.22 93 PRO A N 1
ATOM 733 C CA . PRO A 1 93 ? -2.441 9.922 -28.531 1 46.22 93 PRO A CA 1
ATOM 734 C C . PRO A 1 93 ? -2.129 8.445 -28.281 1 46.22 93 PRO A C 1
ATOM 736 O O . PRO A 1 93 ? -2.562 7.871 -27.281 1 46.22 93 PRO A O 1
ATOM 739 N N . ASN A 1 94 ? -2.354 7.578 -29.281 1 49 94 ASN A N 1
ATOM 740 C CA . ASN A 1 94 ? -1.747 6.266 -29.078 1 49 94 ASN A CA 1
ATOM 741 C C . ASN A 1 94 ? -0.389 6.371 -28.391 1 49 94 ASN A C 1
ATOM 743 O O . ASN A 1 94 ? 0.6 6.762 -29.016 1 49 94 ASN A O 1
ATOM 747 N N . GLY A 1 95 ? -0.379 6.82 -27.203 1 50.56 95 GLY A N 1
ATOM 748 C CA . GLY A 1 95 ? 0.908 6.914 -26.547 1 50.56 95 GLY A CA 1
ATOM 749 C C . GLY A 1 95 ? 1.798 5.711 -26.781 1 50.56 95 GLY A C 1
ATOM 750 O O . GLY A 1 95 ? 1.428 4.582 -26.453 1 50.56 95 GLY A O 1
ATOM 751 N N . THR A 1 96 ? 2.42 5.664 -27.891 1 55.06 96 THR A N 1
ATOM 752 C CA . THR A 1 96 ? 3.453 4.641 -28.016 1 55.06 96 THR A CA 1
ATOM 753 C C . THR A 1 96 ? 4.359 4.633 -26.797 1 55.06 96 THR A C 1
ATOM 755 O O . THR A 1 96 ? 4.672 5.688 -26.234 1 55.06 96 THR A O 1
ATOM 758 N N . ALA A 1 97 ? 4.258 3.479 -25.969 1 57.97 97 ALA A N 1
ATOM 759 C CA . ALA A 1 97 ? 5.168 3.301 -24.844 1 57.97 97 ALA A CA 1
ATOM 760 C C . ALA A 1 97 ? 6.531 3.924 -25.125 1 57.97 97 ALA A C 1
ATOM 762 O O . ALA A 1 97 ? 7.188 4.449 -24.234 1 57.97 97 ALA A O 1
ATOM 763 N N . GLY A 1 98 ? 6.688 4.352 -26.406 1 59.62 98 GLY A N 1
ATOM 764 C CA . GLY A 1 98 ? 7.934 4.938 -26.875 1 59.62 98 GLY A CA 1
ATOM 765 C C . GLY A 1 98 ? 9.016 4.953 -25.812 1 59.62 98 GLY A C 1
ATOM 766 O O . GLY A 1 98 ? 9.234 3.951 -25.125 1 59.62 98 GLY A O 1
ATOM 767 N N . THR A 1 99 ? 9.68 6.039 -25.562 1 72.06 99 THR A N 1
ATOM 768 C CA . THR A 1 99 ? 10.805 6.254 -24.656 1 72.06 99 THR A CA 1
ATOM 769 C C . THR A 1 99 ? 10.328 6.805 -23.312 1 72.06 99 THR A C 1
ATOM 771 O O . THR A 1 99 ? 11.148 7.211 -22.484 1 72.06 99 THR A O 1
ATOM 774 N N . ASN A 1 100 ? 8.977 6.586 -23.141 1 83.44 100 ASN A N 1
ATOM 775 C CA . ASN A 1 100 ? 8.492 7.145 -21.891 1 83.44 100 ASN A CA 1
ATOM 776 C C . ASN A 1 100 ? 8.75 6.199 -20.719 1 83.44 100 ASN A C 1
ATOM 778 O O . ASN A 1 100 ? 8.539 4.992 -20.844 1 83.44 100 ASN A O 1
ATOM 782 N N . ALA A 1 101 ? 9.148 6.773 -19.672 1 88 101 ALA A N 1
ATOM 783 C CA . ALA A 1 101 ? 9.586 5.973 -18.531 1 88 101 ALA A CA 1
ATOM 784 C C . ALA A 1 101 ? 8.406 5.574 -17.641 1 88 101 ALA A C 1
ATOM 786 O O . ALA A 1 101 ? 8.43 4.527 -17 1 88 101 ALA A O 1
ATOM 787 N N . VAL A 1 102 ? 7.371 6.465 -17.578 1 94.75 102 VAL A N 1
ATOM 788 C CA . VAL A 1 102 ? 6.199 6.168 -16.766 1 94.75 102 VAL A CA 1
ATOM 789 C C . VAL A 1 102 ? 4.969 6.023 -17.656 1 94.75 102 VAL A C 1
ATOM 791 O O . VAL A 1 102 ? 4.613 6.949 -18.391 1 94.75 102 VAL A O 1
ATOM 794 N N . LEU A 1 103 ? 4.344 4.914 -17.594 1 95.56 103 LEU A N 1
ATOM 795 C CA . LEU A 1 103 ? 3.188 4.598 -18.422 1 95.56 103 LEU A CA 1
ATOM 796 C C . LEU A 1 103 ? 1.964 4.301 -17.562 1 95.56 103 LEU A C 1
ATOM 798 O O . LEU A 1 103 ? 2.094 3.812 -16.438 1 95.56 103 LEU A O 1
ATOM 802 N N . ALA A 1 104 ? 0.833 4.695 -18.016 1 95.94 104 ALA A N 1
ATOM 803 C CA . ALA A 1 104 ? -0.434 4.379 -17.375 1 95.94 104 ALA A CA 1
ATOM 804 C C . ALA A 1 104 ? -1.39 3.682 -18.328 1 95.94 104 ALA A C 1
ATOM 806 O O . ALA A 1 104 ? -1.458 4.035 -19.516 1 95.94 104 ALA A O 1
ATOM 807 N N . ASP A 1 105 ? -2.012 2.658 -17.812 1 95.31 105 ASP A N 1
ATOM 808 C CA . ASP A 1 105 ? -3.02 1.967 -18.609 1 95.31 105 ASP A CA 1
ATOM 809 C C . ASP A 1 105 ? -4.246 2.85 -18.828 1 95.31 105 ASP A C 1
ATOM 811 O O . ASP A 1 105 ? -4.859 3.32 -17.859 1 95.31 105 ASP A O 1
ATOM 815 N N . ARG A 1 106 ? -4.66 3.01 -19.969 1 90.88 106 ARG A N 1
ATOM 816 C CA . ARG A 1 106 ? -5.746 3.918 -20.328 1 90.88 106 ARG A CA 1
ATOM 817 C C . ARG A 1 106 ? -7.07 3.439 -19.734 1 90.88 106 ARG A C 1
ATOM 819 O O . ARG A 1 106 ? -7.891 4.25 -19.312 1 90.88 106 ARG A O 1
ATOM 826 N N . SER A 1 107 ? -7.281 2.215 -19.625 1 90.69 107 SER A N 1
ATOM 827 C CA . SER A 1 107 ? -8.562 1.658 -19.203 1 90.69 107 SER A CA 1
ATOM 828 C C . SER A 1 107 ? -8.641 1.55 -17.688 1 90.69 107 SER A C 1
ATOM 830 O O . SER A 1 107 ? -9.695 1.789 -17.094 1 90.69 107 SER A O 1
ATOM 832 N N . THR A 1 108 ? -7.543 1.318 -17.047 1 94.5 108 THR A N 1
ATOM 833 C CA . THR A 1 108 ? -7.598 0.971 -15.633 1 94.5 108 THR A CA 1
ATOM 834 C C . THR A 1 108 ? -6.859 2.01 -14.797 1 94.5 108 THR A C 1
ATOM 836 O O . THR A 1 108 ? -6.961 2.008 -13.57 1 94.5 108 THR A O 1
ATOM 839 N N . ALA A 1 109 ? -6.09 2.877 -15.375 1 95.12 109 ALA A N 1
ATOM 840 C CA . ALA A 1 109 ? -5.285 3.9 -14.719 1 95.12 109 ALA A CA 1
ATOM 841 C C . ALA A 1 109 ? -4.141 3.273 -13.922 1 95.12 109 ALA A C 1
ATOM 843 O O . ALA A 1 109 ? -3.533 3.928 -13.078 1 95.12 109 ALA A O 1
ATOM 844 N N . ALA A 1 110 ? -3.869 1.95 -14.188 1 96.94 110 ALA A N 1
ATOM 845 C CA . ALA A 1 110 ? -2.729 1.309 -13.539 1 96.94 110 ALA A CA 1
ATOM 846 C C . ALA A 1 110 ? -1.413 1.924 -14.008 1 96.94 110 ALA A C 1
ATOM 848 O O . ALA A 1 110 ? -1.248 2.221 -15.195 1 96.94 110 ALA A O 1
ATOM 849 N N . LEU A 1 111 ? -0.518 2.109 -13.055 1 97.31 111 LEU A N 1
ATOM 850 C CA . LEU A 1 111 ? 0.747 2.775 -13.352 1 97.31 111 LEU A CA 1
ATOM 851 C C . LEU A 1 111 ? 1.871 1.757 -13.516 1 97.31 111 LEU A C 1
ATOM 853 O O . LEU A 1 111 ? 1.938 0.774 -12.773 1 97.31 111 LEU A O 1
ATOM 857 N N . TYR A 1 112 ? 2.764 2.021 -14.492 1 96.81 112 TYR A N 1
ATOM 858 C CA . TYR A 1 112 ? 3.938 1.196 -14.75 1 96.81 112 TYR A CA 1
ATOM 859 C C . TYR A 1 112 ? 5.172 2.062 -14.977 1 96.81 112 TYR A C 1
ATOM 861 O O . TYR A 1 112 ? 5.07 3.176 -15.5 1 96.81 112 TYR A O 1
ATOM 869 N N . VAL A 1 113 ? 6.285 1.574 -14.586 1 95.38 113 VAL A N 1
ATOM 870 C CA . VAL A 1 113 ? 7.562 2.236 -14.844 1 95.38 113 VAL A CA 1
ATOM 871 C C . VAL A 1 113 ? 8.516 1.272 -15.539 1 95.38 113 VAL A C 1
ATOM 873 O O . VAL A 1 113 ? 8.578 0.092 -15.195 1 95.38 113 VAL A O 1
ATOM 876 N N . ARG A 1 114 ? 9.195 1.758 -16.453 1 92.25 114 ARG A N 1
ATOM 877 C CA . ARG A 1 114 ? 10.195 0.957 -17.156 1 92.25 114 ARG A CA 1
ATOM 878 C C . ARG A 1 114 ? 11.547 1.032 -16.453 1 92.25 114 ARG A C 1
ATOM 880 O O . ARG A 1 114 ? 12.086 2.121 -16.25 1 92.25 114 ARG A O 1
ATOM 887 N N . VAL A 1 115 ? 11.977 -0.01 -16.016 1 88.69 115 VAL A N 1
ATOM 888 C CA . VAL A 1 115 ? 13.312 -0.136 -15.438 1 88.69 115 VAL A CA 1
ATOM 889 C C . VAL A 1 115 ? 14.117 -1.174 -16.219 1 88.69 115 VAL A C 1
ATOM 891 O O . VAL A 1 115 ? 13.859 -2.375 -16.109 1 88.69 115 VAL A O 1
ATOM 894 N N . GLY A 1 116 ? 15.016 -0.702 -16.938 1 83.19 116 GLY A N 1
ATOM 895 C CA . GLY A 1 116 ? 15.672 -1.61 -17.859 1 83.19 116 GLY A CA 1
ATOM 896 C C . GLY A 1 116 ? 14.766 -2.088 -18.984 1 83.19 116 GLY A C 1
ATOM 897 O O . GLY A 1 116 ? 14.18 -1.276 -19.703 1 83.19 116 GLY A O 1
ATOM 898 N N . GLU A 1 117 ? 14.672 -3.375 -19.078 1 84.31 117 GLU A N 1
ATOM 899 C CA . GLU A 1 117 ? 13.844 -3.951 -20.141 1 84.31 117 GLU A CA 1
ATOM 900 C C . GLU A 1 117 ? 12.484 -4.391 -19.609 1 84.31 117 GLU A C 1
ATOM 902 O O . GLU A 1 117 ? 11.578 -4.699 -20.375 1 84.31 117 GLU A O 1
ATOM 907 N N . ASP A 1 118 ? 12.398 -4.285 -18.359 1 91.12 118 ASP A N 1
ATOM 908 C CA . ASP A 1 118 ? 11.188 -4.797 -17.719 1 91.12 118 ASP A CA 1
ATOM 909 C C . ASP A 1 118 ? 10.211 -3.662 -17.406 1 91.12 118 ASP A C 1
ATOM 911 O O . ASP A 1 118 ? 10.633 -2.539 -17.125 1 91.12 118 ASP A O 1
ATOM 915 N N . LEU A 1 119 ? 9 -3.936 -17.531 1 94.25 119 LEU A N 1
ATOM 916 C CA . LEU A 1 119 ? 7.926 -3.033 -17.125 1 94.25 119 LEU A CA 1
ATOM 917 C C . LEU A 1 119 ? 7.395 -3.412 -15.742 1 94.25 119 LEU A C 1
ATOM 919 O O . LEU A 1 119 ? 6.824 -4.492 -15.562 1 94.25 119 LEU A O 1
ATOM 923 N N . HIS A 1 120 ? 7.613 -2.541 -14.812 1 95.12 120 HIS A N 1
ATOM 924 C CA . HIS A 1 120 ? 7.223 -2.799 -13.43 1 95.12 120 HIS A CA 1
ATOM 925 C C . HIS A 1 120 ? 5.934 -2.068 -13.078 1 95.12 120 HIS A C 1
ATOM 927 O O . HIS A 1 120 ? 5.805 -0.867 -13.328 1 95.12 120 HIS A O 1
ATOM 933 N N . PRO A 1 121 ? 4.953 -2.789 -12.586 1 96.25 121 PRO A N 1
ATOM 934 C CA . PRO A 1 121 ? 3.863 -2.039 -11.953 1 96.25 121 PRO A CA 1
ATOM 935 C C . PRO A 1 121 ? 4.328 -1.214 -10.758 1 96.25 121 PRO A C 1
ATOM 937 O O . PRO A 1 121 ? 5.195 -1.654 -10 1 96.25 121 PRO A O 1
ATOM 940 N N . VAL A 1 122 ? 3.854 -0.02 -10.664 1 96.5 122 VAL A N 1
ATOM 941 C CA . VAL A 1 122 ? 4.273 0.861 -9.578 1 96.5 122 VAL A CA 1
ATOM 942 C C . VAL A 1 122 ? 3.057 1.286 -8.758 1 96.5 122 VAL A C 1
ATOM 944 O O . VAL A 1 122 ? 1.988 1.549 -9.312 1 96.5 122 VAL A O 1
ATOM 947 N N . LEU A 1 123 ? 3.223 1.467 -7.492 1 96.12 123 LEU A N 1
ATOM 948 C CA . LEU A 1 123 ? 2.133 1.651 -6.543 1 96.12 123 LEU A CA 1
ATOM 949 C C . LEU A 1 123 ? 1.491 3.025 -6.707 1 96.12 123 LEU A C 1
ATOM 951 O O . LEU A 1 123 ? 0.291 3.186 -6.48 1 96.12 123 LEU A O 1
ATOM 955 N N . ASN A 1 124 ? 2.246 4.023 -7.016 1 96.5 124 ASN A N 1
ATOM 956 C CA . ASN A 1 124 ? 1.753 5.391 -7.121 1 96.5 124 ASN A CA 1
ATOM 957 C C . ASN A 1 124 ? 2.674 6.254 -7.977 1 96.5 124 ASN A C 1
ATOM 959 O O . ASN A 1 124 ? 3.799 5.859 -8.281 1 96.5 124 ASN A O 1
ATOM 963 N N . LEU A 1 125 ? 2.201 7.359 -8.359 1 97.44 125 LEU A N 1
ATOM 964 C CA . LEU A 1 125 ? 2.961 8.234 -9.25 1 97.44 125 LEU A CA 1
ATOM 965 C C . LEU A 1 125 ? 4.188 8.797 -8.531 1 97.44 125 LEU A C 1
ATOM 967 O O . LEU A 1 125 ? 5.242 8.969 -9.148 1 97.44 125 LEU A O 1
ATOM 971 N N . THR A 1 126 ? 4.047 9.109 -7.254 1 97.62 126 THR A N 1
ATOM 972 C CA . THR A 1 126 ? 5.164 9.633 -6.477 1 97.62 126 THR A CA 1
ATOM 973 C C . THR A 1 126 ? 6.355 8.688 -6.535 1 97.62 126 THR A C 1
ATOM 975 O O . THR A 1 126 ? 7.488 9.117 -6.773 1 97.62 126 THR A O 1
ATOM 978 N N . SER A 1 127 ? 6.09 7.445 -6.379 1 96.75 127 SER A N 1
ATOM 979 C CA . SER A 1 127 ? 7.156 6.457 -6.477 1 96.75 127 SER A CA 1
ATOM 980 C C . SER A 1 127 ? 7.75 6.426 -7.883 1 96.75 127 SER A C 1
ATOM 982 O O . SER A 1 127 ? 8.969 6.32 -8.047 1 96.75 127 SER A O 1
ATOM 984 N N . ALA A 1 128 ? 6.91 6.453 -8.852 1 97.31 128 ALA A N 1
ATOM 985 C CA . ALA A 1 128 ? 7.383 6.441 -10.234 1 97.31 128 ALA A CA 1
ATOM 986 C C . ALA A 1 128 ? 8.32 7.613 -10.508 1 97.31 128 ALA A C 1
ATOM 988 O O . ALA A 1 128 ? 9.359 7.449 -11.141 1 97.31 128 ALA A O 1
ATOM 989 N N . ARG A 1 129 ? 7.918 8.773 -10.062 1 96.62 129 ARG A N 1
ATOM 990 C CA . ARG A 1 129 ? 8.734 9.969 -10.242 1 96.62 129 ARG A CA 1
ATOM 991 C C . ARG A 1 129 ? 10.07 9.836 -9.523 1 96.62 129 ARG A C 1
ATOM 993 O O . ARG A 1 129 ? 11.109 10.234 -10.047 1 96.62 129 ARG A O 1
ATOM 1000 N N . LEU A 1 130 ? 10.039 9.32 -8.336 1 94.56 130 LEU A N 1
ATOM 1001 C CA . LEU A 1 130 ? 11.273 9.109 -7.582 1 94.56 130 LEU A CA 1
ATOM 1002 C C . LEU A 1 130 ? 12.188 8.133 -8.305 1 94.56 130 LEU A C 1
ATOM 1004 O O . LEU A 1 130 ? 13.406 8.328 -8.336 1 94.56 130 LEU A O 1
ATOM 1008 N N . ILE A 1 131 ? 11.641 7.09 -8.906 1 93.5 131 ILE A N 1
ATOM 1009 C CA . ILE A 1 131 ? 12.406 6.066 -9.602 1 93.5 131 ILE A CA 1
ATOM 1010 C C . ILE A 1 131 ? 13.055 6.664 -10.852 1 93.5 131 ILE A C 1
ATOM 1012 O O . ILE A 1 131 ? 14.234 6.434 -11.117 1 93.5 131 ILE A O 1
ATOM 1016 N N . THR A 1 132 ? 12.32 7.465 -11.586 1 92.81 132 THR A N 1
ATOM 1017 C CA . THR A 1 132 ? 12.812 8.023 -12.836 1 92.81 132 THR A CA 1
ATOM 1018 C C . THR A 1 132 ? 13.68 9.25 -12.578 1 92.81 132 THR A C 1
ATOM 1020 O O . THR A 1 132 ? 14.453 9.664 -13.445 1 92.81 132 THR A O 1
ATOM 1023 N N . GLY A 1 133 ? 13.469 9.898 -11.461 1 90.38 133 GLY A N 1
ATOM 1024 C CA . GLY A 1 133 ? 14.219 11.086 -11.109 1 90.38 133 GLY A CA 1
ATOM 1025 C C . GLY A 1 133 ? 13.719 12.336 -11.805 1 90.38 133 GLY A C 1
ATOM 1026 O O . GLY A 1 133 ? 14.453 13.32 -11.93 1 90.38 133 GLY A O 1
ATOM 1027 N N . ARG A 1 134 ? 12.531 12.281 -12.32 1 91.12 134 ARG A N 1
ATOM 1028 C CA . ARG A 1 134 ? 11.922 13.406 -13.023 1 91.12 134 ARG A CA 1
ATOM 1029 C C . ARG A 1 134 ? 10.445 13.539 -12.68 1 91.12 134 ARG A C 1
ATOM 1031 O O . ARG A 1 134 ? 9.766 12.539 -12.461 1 91.12 134 ARG A O 1
ATOM 1038 N N . PRO A 1 135 ? 10.016 14.742 -12.602 1 93.38 135 PRO A N 1
ATOM 1039 C CA . PRO A 1 135 ? 8.602 14.969 -12.305 1 93.38 135 PRO A CA 1
ATOM 1040 C C . PRO A 1 135 ? 7.703 14.781 -13.523 1 93.38 135 PRO A C 1
ATOM 1042 O O . PRO A 1 135 ? 6.996 15.703 -13.93 1 93.38 135 PRO A O 1
ATOM 1045 N N . VAL A 1 136 ? 7.629 13.617 -14.039 1 91.56 136 VAL A N 1
ATOM 1046 C CA . VAL A 1 136 ? 6.906 13.344 -15.273 1 91.56 136 VAL A CA 1
ATOM 1047 C C . VAL A 1 136 ? 5.508 12.82 -14.953 1 91.56 136 VAL A C 1
ATOM 1049 O O . VAL A 1 136 ? 5.312 12.133 -13.945 1 91.56 136 VAL A O 1
ATOM 1052 N N . ASP A 1 137 ? 4.57 13.219 -15.797 1 93.31 137 ASP A N 1
ATOM 1053 C CA . ASP A 1 137 ? 3.236 12.633 -15.75 1 93.31 137 ASP A CA 1
ATOM 1054 C C . ASP A 1 137 ? 3.168 11.359 -16.594 1 93.31 137 ASP A C 1
ATOM 1056 O O . ASP A 1 137 ? 3.9 11.219 -17.578 1 93.31 137 ASP A O 1
ATOM 1060 N N . PRO A 1 138 ? 2.344 10.492 -16.188 1 95 138 PRO A N 1
ATOM 1061 C CA . PRO A 1 138 ? 2.266 9.234 -16.922 1 95 138 PRO A CA 1
ATOM 1062 C C . PRO A 1 138 ? 1.647 9.406 -18.312 1 95 138 PRO A C 1
ATOM 1064 O O . PRO A 1 138 ? 0.731 10.211 -18.484 1 95 138 PRO A O 1
ATOM 1067 N N . THR A 1 139 ? 2.176 8.656 -19.25 1 93.06 139 THR A N 1
ATOM 1068 C CA . THR A 1 139 ? 1.603 8.602 -20.594 1 93.06 139 THR A CA 1
ATOM 1069 C C . THR A 1 139 ? 0.555 7.496 -20.688 1 93.06 139 THR A C 1
ATOM 1071 O O . THR A 1 139 ? 0.832 6.34 -20.359 1 93.06 139 THR A O 1
ATOM 1074 N N . MET A 1 140 ? -0.608 7.859 -21.109 1 91.19 140 MET A N 1
ATOM 1075 C CA . MET A 1 140 ? -1.694 6.895 -21.25 1 91.19 140 MET A CA 1
ATOM 1076 C C . MET A 1 140 ? -1.492 6.023 -22.484 1 91.19 140 MET A C 1
ATOM 1078 O O . MET A 1 140 ? -1.335 6.535 -23.594 1 91.19 140 MET A O 1
ATOM 1082 N N . VAL A 1 141 ? -1.455 4.762 -22.25 1 91.44 141 VAL A N 1
ATOM 1083 C CA . VAL A 1 141 ? -1.253 3.814 -23.344 1 91.44 141 VAL A CA 1
ATOM 1084 C C . VAL A 1 141 ? -2.293 2.699 -23.25 1 91.44 141 VAL A C 1
ATOM 1086 O O . VAL A 1 141 ? -2.852 2.445 -22.188 1 91.44 141 VAL A O 1
ATOM 1089 N N . LYS A 1 142 ? -2.529 2.096 -24.406 1 91.06 142 LYS A N 1
ATOM 1090 C CA . LYS A 1 142 ? -3.457 0.968 -24.422 1 91.06 142 LYS A CA 1
ATOM 1091 C C . LYS A 1 142 ? -2.889 -0.225 -23.656 1 91.06 142 LYS A C 1
ATOM 1093 O O . LYS A 1 142 ? -1.671 -0.419 -23.609 1 91.06 142 LYS A O 1
ATOM 1098 N N . SER A 1 143 ? -3.756 -1.038 -23.156 1 92.38 143 SER A N 1
ATOM 1099 C CA . SER A 1 143 ? -3.365 -2.207 -22.375 1 92.38 143 SER A CA 1
ATOM 1100 C C . SER A 1 143 ? -2.479 -3.145 -23.188 1 92.38 143 SER A C 1
ATOM 1102 O O . SER A 1 143 ? -1.503 -3.691 -22.672 1 92.38 143 SER A O 1
ATOM 1104 N N . SER A 1 144 ? -2.783 -3.312 -24.453 1 91.5 144 SER A N 1
ATOM 1105 C CA . SER A 1 144 ? -2.068 -4.254 -25.312 1 91.5 144 SER A CA 1
ATOM 1106 C C . SER A 1 144 ? -0.615 -3.836 -25.5 1 91.5 144 SER A C 1
ATOM 1108 O O . SER A 1 144 ? 0.265 -4.688 -25.672 1 91.5 144 SER A O 1
ATOM 1110 N N . GLU A 1 145 ? -0.399 -2.578 -25.5 1 90.44 145 GLU A N 1
ATOM 1111 C CA . GLU A 1 145 ? 0.962 -2.066 -25.625 1 90.44 145 GLU A CA 1
ATOM 1112 C C . GLU A 1 145 ? 1.792 -2.371 -24.391 1 90.44 145 GLU A C 1
ATOM 1114 O O . GLU A 1 145 ? 2.982 -2.67 -24.484 1 90.44 145 GLU A O 1
ATOM 1119 N N . LEU A 1 146 ? 1.157 -2.281 -23.25 1 92.94 146 LEU A N 1
ATOM 1120 C CA . LEU A 1 146 ? 1.833 -2.572 -21.984 1 92.94 146 LEU A CA 1
ATOM 1121 C C . LEU A 1 146 ? 2.205 -4.047 -21.891 1 92.94 146 LEU A C 1
ATOM 1123 O O . LEU A 1 146 ? 3.23 -4.398 -21.312 1 92.94 146 LEU A O 1
ATOM 1127 N N . ASP A 1 147 ? 1.359 -4.859 -22.484 1 92.56 147 ASP A N 1
ATOM 1128 C CA . ASP A 1 147 ? 1.495 -6.301 -22.328 1 92.56 147 ASP A CA 1
ATOM 1129 C C . ASP A 1 147 ? 2.586 -6.852 -23.234 1 92.56 147 ASP A C 1
ATOM 1131 O O . ASP A 1 147 ? 2.922 -8.039 -23.172 1 92.56 147 ASP A O 1
ATOM 1135 N N . ARG A 1 148 ? 3.205 -6.012 -24.047 1 89.81 148 ARG A N 1
ATOM 1136 C CA . ARG A 1 148 ? 4.293 -6.418 -24.922 1 89.81 148 ARG A CA 1
ATOM 1137 C C . ARG A 1 148 ? 5.625 -6.426 -24.188 1 89.81 148 ARG A C 1
ATOM 1139 O O . ARG A 1 148 ? 6.598 -7.031 -24.641 1 89.81 148 ARG A O 1
ATOM 1146 N N . PHE A 1 149 ? 5.648 -5.777 -23.078 1 90.88 149 PHE A N 1
ATOM 1147 C CA . PHE A 1 149 ? 6.875 -5.699 -22.297 1 90.88 149 PHE A CA 1
ATOM 1148 C C . PHE A 1 149 ? 6.93 -6.812 -21.266 1 90.88 149 PHE A C 1
ATOM 1150 O O . PHE A 1 149 ? 5.906 -7.176 -20.672 1 90.88 149 PHE A O 1
ATOM 1157 N N . PRO A 1 150 ? 8.211 -7.289 -21.062 1 92.06 150 PRO A N 1
ATOM 1158 C CA . PRO A 1 150 ? 8.328 -8.234 -19.938 1 92.06 150 PRO A CA 1
ATOM 1159 C C . PRO A 1 150 ? 7.941 -7.621 -18.594 1 92.06 150 PRO A C 1
ATOM 1161 O O . PRO A 1 150 ? 8.219 -6.441 -18.359 1 92.06 150 PRO A O 1
ATOM 1164 N N . ARG A 1 151 ? 7.34 -8.422 -17.812 1 93.06 151 ARG A N 1
ATOM 1165 C CA . ARG A 1 151 ? 6.816 -7.941 -16.531 1 93.06 151 ARG A CA 1
ATOM 1166 C C . ARG A 1 151 ? 7.867 -8.07 -15.43 1 93.06 151 ARG A C 1
ATOM 1168 O O . ARG A 1 151 ? 8.602 -9.062 -15.383 1 93.06 151 ARG A O 1
ATOM 1175 N N . GLY A 1 152 ? 7.961 -7.043 -14.641 1 92.75 152 GLY A N 1
ATOM 1176 C CA . GLY A 1 152 ? 8.766 -7.086 -13.43 1 92.75 152 GLY A CA 1
ATOM 1177 C C . GLY A 1 152 ? 7.93 -7.074 -12.156 1 92.75 152 GLY A C 1
ATOM 1178 O O . GLY A 1 152 ? 6.699 -7.145 -12.219 1 92.75 152 GLY A O 1
ATOM 1179 N N . ASN A 1 153 ? 8.586 -6.973 -11.07 1 93.12 153 ASN A N 1
ATOM 1180 C CA . ASN A 1 153 ? 7.918 -6.977 -9.773 1 93.12 153 ASN A CA 1
ATOM 1181 C C . ASN A 1 153 ? 7.148 -5.684 -9.531 1 93.12 153 ASN A C 1
ATOM 1183 O O . ASN A 1 153 ? 7.383 -4.68 -10.211 1 93.12 153 ASN A O 1
ATOM 1187 N N . LEU A 1 154 ? 6.234 -5.785 -8.602 1 94.75 154 LEU A N 1
ATOM 1188 C CA . LEU A 1 154 ? 5.617 -4.574 -8.07 1 94.75 154 LEU A CA 1
ATOM 1189 C C . LEU A 1 154 ? 6.633 -3.742 -7.293 1 94.75 154 LEU A C 1
ATOM 1191 O O . LEU A 1 154 ? 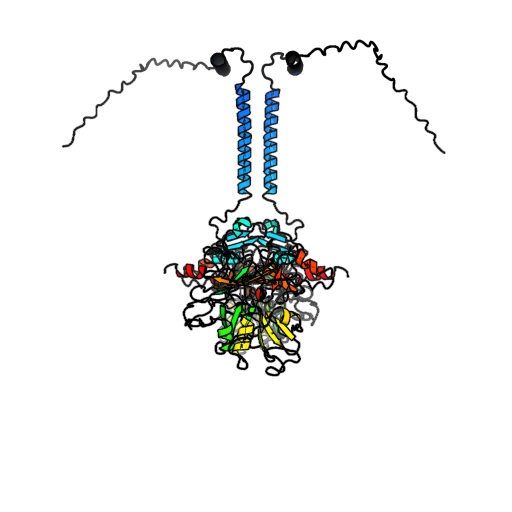7.348 -4.27 -6.438 1 94.75 154 LEU A O 1
ATOM 1195 N N . ILE A 1 155 ? 6.723 -2.439 -7.641 1 95.38 155 ILE A N 1
ATOM 1196 C CA . ILE A 1 155 ? 7.676 -1.584 -6.941 1 95.38 155 ILE A CA 1
ATOM 1197 C C . ILE A 1 155 ? 6.973 -0.315 -6.461 1 95.38 155 ILE A C 1
ATOM 1199 O O . ILE A 1 155 ? 5.859 -0.014 -6.891 1 95.38 155 ILE A O 1
ATOM 1203 N N . GLY A 1 156 ? 7.664 0.39 -5.5 1 95.62 156 GLY A N 1
ATOM 1204 C CA . GLY A 1 156 ? 7.16 1.66 -5.004 1 95.62 156 GLY A CA 1
ATOM 1205 C C . GLY A 1 156 ? 6.984 1.687 -3.496 1 95.62 156 GLY A C 1
ATOM 1206 O O . GLY A 1 156 ? 7.074 0.648 -2.838 1 95.62 156 GLY A O 1
ATOM 1207 N N . ILE A 1 157 ? 6.719 2.85 -2.979 1 95.25 157 ILE A N 1
ATOM 1208 C CA . ILE A 1 157 ? 6.52 3.088 -1.553 1 95.25 157 ILE A CA 1
ATOM 1209 C C . ILE A 1 157 ? 5.039 2.938 -1.21 1 95.25 157 ILE A C 1
ATOM 1211 O O . ILE A 1 157 ? 4.207 3.738 -1.647 1 95.25 157 ILE A O 1
ATOM 1215 N N . PRO A 1 158 ? 4.691 1.922 -0.385 1 94.31 158 PRO A N 1
ATOM 1216 C CA . PRO A 1 158 ? 3.283 1.791 0.004 1 94.31 158 PRO A CA 1
ATOM 1217 C C . PRO A 1 158 ? 2.764 3.014 0.758 1 94.31 158 PRO A C 1
ATOM 1219 O O . PRO A 1 158 ? 3.379 3.447 1.735 1 94.31 158 PRO A O 1
ATOM 1222 N N . GLY A 1 159 ? 1.716 3.588 0.305 1 93.25 159 GLY A N 1
ATOM 1223 C CA . GLY A 1 159 ? 1.095 4.695 1.016 1 93.25 159 GLY A CA 1
ATOM 1224 C C . GLY A 1 159 ? 1.606 6.051 0.571 1 93.25 159 GLY A C 1
ATOM 1225 O O . GLY A 1 159 ? 1.16 7.086 1.076 1 93.25 159 GLY A O 1
ATOM 1226 N N . ALA A 1 160 ? 2.578 6.066 -0.289 1 96.38 160 ALA A N 1
ATOM 1227 C CA . ALA A 1 160 ? 3.025 7.348 -0.829 1 96.38 160 ALA A CA 1
ATOM 1228 C C . ALA A 1 160 ? 1.897 8.047 -1.578 1 96.38 160 ALA A C 1
ATOM 1230 O O . ALA A 1 160 ? 0.944 7.406 -2.021 1 96.38 160 ALA A O 1
ATOM 1231 N N . PRO A 1 161 ? 1.99 9.344 -1.72 1 95.44 161 PRO A N 1
ATOM 1232 C CA . PRO A 1 161 ? 0.899 10.086 -2.352 1 95.44 161 PRO A CA 1
ATOM 1233 C C . PRO A 1 161 ? 0.646 9.656 -3.793 1 95.44 161 PRO A C 1
ATOM 1235 O O . PRO A 1 161 ? 1.592 9.359 -4.527 1 95.44 161 PRO A O 1
ATOM 1238 N N . GLU A 1 162 ? -0.601 9.656 -4.152 1 93.12 162 GLU A N 1
ATOM 1239 C CA . GLU A 1 162 ? -0.975 9.344 -5.527 1 93.12 162 GLU A CA 1
ATOM 1240 C C . GLU A 1 162 ? -0.899 10.586 -6.414 1 93.12 162 GLU A C 1
ATOM 1242 O O . GLU A 1 162 ? -0.682 10.477 -7.621 1 93.12 162 GLU A O 1
ATOM 1247 N N . ARG A 1 163 ? -1.15 11.609 -5.797 1 93.5 163 ARG A N 1
ATOM 1248 C CA . ARG A 1 163 ? -1.166 12.898 -6.48 1 93.5 163 ARG A CA 1
ATOM 1249 C C . ARG A 1 163 ? -0.527 13.984 -5.617 1 93.5 163 ARG A C 1
ATOM 1251 O O . ARG A 1 163 ? -0.891 14.156 -4.453 1 93.5 163 ARG A O 1
ATOM 1258 N N . MET A 1 164 ? 0.48 14.68 -6.262 1 95.44 164 MET A N 1
ATOM 1259 C CA . MET A 1 164 ? 1.151 15.758 -5.551 1 95.44 164 MET A CA 1
ATOM 1260 C C . MET A 1 164 ? 1.058 17.062 -6.336 1 95.44 164 MET A C 1
ATOM 1262 O O . MET A 1 164 ? 1.771 17.25 -7.32 1 95.44 164 MET A O 1
ATOM 1266 N N . VAL A 1 165 ? 0.16 17.891 -5.938 1 94.75 165 VAL A N 1
ATOM 1267 C CA . VAL A 1 165 ? 0.044 19.234 -6.477 1 94.75 165 VAL A CA 1
ATOM 1268 C C . VAL A 1 165 ? 0.355 20.266 -5.383 1 94.75 165 VAL A C 1
ATOM 1270 O O . VAL A 1 165 ? -0.305 20.281 -4.344 1 94.75 165 VAL A O 1
ATOM 1273 N N . GLN A 1 166 ? 1.328 21.078 -5.609 1 96.06 166 GLN A N 1
ATOM 1274 C CA . GLN A 1 166 ? 1.809 22.016 -4.598 1 96.06 166 GLN A CA 1
ATOM 1275 C C . GLN A 1 166 ? 0.908 23.25 -4.516 1 96.06 166 GLN A C 1
ATOM 1277 O O . GLN A 1 166 ? 0.586 23.859 -5.539 1 96.06 166 GLN A O 1
ATOM 1282 N N . ASN A 1 167 ? 0.465 23.547 -3.285 1 95.75 167 ASN A N 1
ATOM 1283 C CA . ASN A 1 167 ? -0.222 24.812 -3.061 1 95.75 167 ASN A CA 1
ATOM 1284 C C . ASN A 1 167 ? 0.679 26 -3.379 1 95.75 167 ASN A C 1
ATOM 1286 O O . ASN A 1 167 ? 1.837 26.047 -2.961 1 95.75 167 ASN A O 1
ATOM 1290 N N . PRO A 1 168 ? 0.222 26.969 -4.047 1 92.38 168 PRO A N 1
ATOM 1291 C CA . PRO A 1 168 ? 1.066 28.078 -4.504 1 92.38 168 PRO A CA 1
ATOM 1292 C C . PRO A 1 168 ? 1.388 29.078 -3.389 1 92.38 168 PRO A C 1
ATOM 1294 O O . PRO A 1 168 ? 2.24 29.953 -3.562 1 92.38 168 PRO A O 1
ATOM 1297 N N . SER A 1 169 ? 0.806 28.969 -2.273 1 92 169 SER A N 1
ATOM 1298 C CA . SER A 1 169 ? 1.03 29.906 -1.186 1 92 169 SER A CA 1
ATOM 1299 C C . SER A 1 169 ? 2.48 29.875 -0.713 1 92 169 SER A C 1
ATOM 1301 O O . SER A 1 169 ? 3.062 28.797 -0.555 1 92 169 SER A O 1
ATOM 1303 N N . THR A 1 170 ? 3.021 31.062 -0.518 1 91.81 170 THR A N 1
ATOM 1304 C CA . THR A 1 170 ? 4.387 31.156 -0.013 1 91.81 170 THR A CA 1
ATOM 1305 C C . THR A 1 170 ? 4.391 31.578 1.454 1 91.81 170 THR A C 1
ATOM 1307 O O . THR A 1 170 ? 5.398 31.422 2.146 1 91.81 170 THR A O 1
ATOM 1310 N N . ASP A 1 171 ? 3.262 32.125 1.854 1 94.62 171 ASP A N 1
ATOM 1311 C CA . ASP A 1 171 ? 3.113 32.469 3.264 1 94.62 171 ASP A CA 1
ATOM 1312 C C . ASP A 1 171 ? 2.74 31.25 4.094 1 94.62 171 ASP A C 1
ATOM 1314 O O . ASP A 1 171 ? 1.946 30.422 3.656 1 94.62 171 ASP A O 1
ATOM 1318 N N . ALA A 1 172 ? 3.35 31.203 5.219 1 95.69 172 ALA A N 1
ATOM 1319 C CA . ALA A 1 172 ? 3.012 30.109 6.129 1 95.69 172 ALA A CA 1
ATOM 1320 C C . ALA A 1 172 ? 1.854 30.5 7.043 1 95.69 172 ALA A C 1
ATOM 1322 O O . ALA A 1 172 ? 1.91 31.516 7.727 1 95.69 172 ALA A O 1
ATOM 1323 N N . ASN A 1 173 ? 0.808 29.844 6.992 1 97.62 173 ASN A N 1
ATOM 1324 C CA . ASN A 1 173 ? -0.371 30.031 7.832 1 97.62 173 ASN A CA 1
ATOM 1325 C C . ASN A 1 173 ? -0.868 28.688 8.383 1 97.62 173 ASN A C 1
ATOM 1327 O O . ASN A 1 173 ? -1.394 27.859 7.641 1 97.62 173 ASN A O 1
ATOM 1331 N N . TRP A 1 174 ? -0.664 28.438 9.633 1 97.62 174 TRP A N 1
ATOM 1332 C CA . TRP A 1 174 ? -1.074 27.203 10.305 1 97.62 174 TRP A CA 1
ATOM 1333 C C . TRP A 1 174 ? -1.9 27.516 11.547 1 97.62 174 TRP A C 1
ATOM 1335 O O . TRP A 1 174 ? -1.497 28.328 12.383 1 97.62 174 TRP A O 1
ATOM 1345 N N . THR A 1 175 ? -3.049 26.844 11.695 1 98.44 175 THR A N 1
ATOM 1346 C CA . THR A 1 175 ? -3.91 27.062 12.852 1 98.44 175 THR A CA 1
ATOM 1347 C C . THR A 1 175 ? -4.207 25.75 13.562 1 98.44 175 THR A C 1
ATOM 1349 O O . THR A 1 175 ? -4.523 24.75 12.914 1 98.44 175 THR A O 1
ATOM 1352 N N . VAL A 1 176 ? -3.99 25.688 14.828 1 98 176 VAL A N 1
ATOM 1353 C CA . VAL A 1 176 ? -4.348 24.547 15.672 1 98 176 VAL A CA 1
ATOM 1354 C C . VAL A 1 176 ? -5.512 24.938 16.578 1 98 176 VAL A C 1
ATOM 1356 O O . VAL A 1 176 ? -5.426 25.906 17.344 1 98 176 VAL A O 1
ATOM 1359 N N . CYS A 1 177 ? -6.613 24.172 16.531 1 97.69 177 CYS A N 1
ATOM 1360 C CA . CYS A 1 177 ? -7.809 24.516 17.297 1 97.69 177 CYS A CA 1
ATOM 1361 C C . CYS A 1 177 ? -8.227 23.359 18.203 1 97.69 177 CYS A C 1
ATOM 1363 O O . CYS A 1 177 ? -7.98 22.203 17.891 1 97.69 177 CYS A O 1
ATOM 1365 N N . ASP A 1 178 ? -8.773 23.703 19.25 1 95.31 178 ASP A N 1
ATOM 1366 C CA . ASP A 1 178 ? -9.391 22.781 20.188 1 95.31 178 ASP A CA 1
ATOM 1367 C C . ASP A 1 178 ? -10.789 23.266 20.594 1 95.31 178 ASP A C 1
ATOM 1369 O O . ASP A 1 178 ? -10.977 24.438 20.922 1 95.31 178 ASP A O 1
ATOM 1373 N N . ALA A 1 179 ? -11.719 22.391 20.438 1 91.94 179 ALA A N 1
ATOM 1374 C CA . ALA A 1 179 ? -13.094 22.719 20.828 1 91.94 179 ALA A CA 1
ATOM 1375 C C . ALA A 1 179 ? -13.5 21.922 22.062 1 91.94 179 ALA A C 1
ATOM 1377 O O . ALA A 1 179 ? -13.133 20.75 22.219 1 91.94 179 ALA A O 1
ATOM 1378 N N . VAL A 1 180 ? -14.195 22.625 22.938 1 89 180 VAL A N 1
ATOM 1379 C CA . VAL A 1 180 ? -14.656 21.969 24.156 1 89 180 VAL A CA 1
ATOM 1380 C C . VAL A 1 180 ? -16.141 21.656 24.047 1 89 180 VAL A C 1
ATOM 1382 O O . VAL A 1 180 ? -16.922 22.453 23.5 1 89 180 VAL A O 1
ATOM 1385 N N . SER A 1 181 ? -16.359 20.453 24.375 1 80.25 181 SER A N 1
ATOM 1386 C CA . SER A 1 181 ? -17.766 20.047 24.453 1 80.25 181 SER A CA 1
ATOM 1387 C C . SER A 1 181 ? -18.344 20.297 25.828 1 80.25 181 SER A C 1
ATOM 1389 O O . SER A 1 181 ? -17.625 20.203 26.828 1 80.25 181 SER A O 1
ATOM 1391 N N . GLU A 1 182 ? -19.625 20.562 25.953 1 68.94 182 GLU A N 1
ATOM 1392 C CA . GLU A 1 182 ? -20.359 20.828 27.188 1 68.94 182 GLU A CA 1
ATOM 1393 C C . GLU A 1 182 ? -19.656 21.875 28.031 1 68.94 182 GLU A C 1
ATOM 1395 O O . GLU A 1 182 ? -19.328 21.641 29.203 1 68.94 182 GLU A O 1
ATOM 1400 N N . PRO A 1 183 ? -19.281 23.109 27.609 1 60.38 183 PRO A N 1
ATOM 1401 C CA . PRO A 1 183 ? -18.344 24.078 28.188 1 60.38 183 PRO A CA 1
ATOM 1402 C C . PRO A 1 183 ? -18.781 24.578 29.562 1 60.38 183 PRO A C 1
ATOM 1404 O O . PRO A 1 183 ? -17.984 25.156 30.297 1 60.38 183 PRO A O 1
ATOM 1407 N N . GLY A 1 184 ? -20.062 24.5 30 1 55 184 GLY A N 1
ATOM 1408 C CA . GLY A 1 184 ? -20.578 25.172 31.188 1 55 184 GLY A CA 1
ATOM 1409 C C . GLY A 1 184 ? -20.203 24.469 32.469 1 55 184 GLY A C 1
ATOM 1410 O O . GLY A 1 184 ? -20.453 25 33.562 1 55 184 GLY A O 1
ATOM 1411 N N . GLY A 1 185 ? -19.266 23.562 32.406 1 56.12 185 GLY A N 1
ATOM 1412 C CA . GLY A 1 185 ? -19 22.969 33.719 1 56.12 185 GLY A CA 1
ATOM 1413 C C . GLY A 1 185 ? -17.719 22.156 33.75 1 56.12 185 GLY A C 1
ATOM 1414 O O . GLY A 1 185 ? -16.891 22.266 32.844 1 56.12 185 GLY A O 1
ATOM 1415 N N . HIS A 1 186 ? -17.469 21.641 34.969 1 57.88 186 HIS A N 1
ATOM 1416 C CA . HIS A 1 186 ? -16.312 20.797 35.281 1 57.88 186 HIS A CA 1
ATOM 1417 C C . HIS A 1 186 ? -16.297 19.562 34.375 1 57.88 186 HIS A C 1
ATOM 1419 O O . HIS A 1 186 ? -15.281 18.859 34.312 1 57.88 186 HIS A O 1
ATOM 1425 N N . ALA A 1 187 ? -17.281 19.594 33.531 1 63.19 187 ALA A N 1
ATOM 1426 C CA . ALA A 1 187 ? -17.406 18.391 32.719 1 63.19 187 ALA A CA 1
ATOM 1427 C C . ALA A 1 187 ? -16.938 18.641 31.281 1 63.19 187 ALA A C 1
ATOM 1429 O O . ALA A 1 187 ? -17.016 17.734 30.438 1 63.19 187 ALA A O 1
ATOM 1430 N N . ALA A 1 188 ? -16.422 19.812 31.141 1 76.5 188 ALA A N 1
ATOM 1431 C CA . ALA A 1 188 ? -15.984 20.156 29.781 1 76.5 188 ALA A CA 1
ATOM 1432 C C . ALA A 1 188 ? -14.82 19.266 29.344 1 76.5 188 ALA A C 1
ATOM 1434 O O . ALA A 1 188 ? -13.938 18.953 30.156 1 76.5 188 ALA A O 1
ATOM 1435 N N . HIS A 1 189 ? -14.938 18.641 28.188 1 81.69 189 HIS A N 1
ATOM 1436 C CA . HIS A 1 189 ? -13.844 17.844 27.641 1 81.69 189 HIS A CA 1
ATOM 1437 C C . HIS A 1 189 ? -13.477 18.312 26.234 1 81.69 189 HIS A C 1
ATOM 1439 O O . HIS A 1 189 ? -14.305 18.891 25.531 1 81.69 189 HIS A O 1
ATOM 1445 N N . SER A 1 190 ? -12.312 18.156 25.953 1 82.62 190 SER A N 1
ATOM 1446 C CA . SER A 1 190 ? -11.836 18.5 24.625 1 82.62 190 SER A CA 1
ATOM 1447 C C . SER A 1 190 ? -12.438 17.594 23.562 1 82.62 190 SER A C 1
ATOM 1449 O O . SER A 1 190 ? -12.508 16.375 23.75 1 82.62 190 SER A O 1
ATOM 1451 N N . ALA A 1 191 ? -12.945 18.109 22.469 1 82.12 191 ALA A N 1
ATOM 1452 C CA . ALA A 1 191 ? -13.539 17.359 21.375 1 82.12 191 ALA A CA 1
ATOM 1453 C C . ALA A 1 191 ? -12.484 16.969 20.344 1 82.12 191 ALA A C 1
ATOM 1455 O O . ALA A 1 191 ? -12.812 16.406 19.297 1 82.12 191 ALA A O 1
ATOM 1456 N N . GLY A 1 192 ? -11.227 17.219 20.625 1 89.12 192 GLY A N 1
ATOM 1457 C CA . GLY A 1 192 ? -10.156 16.859 19.703 1 89.12 192 GLY A CA 1
ATOM 1458 C C . GLY A 1 192 ? -9.586 18.047 18.953 1 89.12 192 GLY A C 1
ATOM 1459 O O . GLY A 1 192 ? -10.305 18.984 18.641 1 89.12 192 GLY A O 1
ATOM 1460 N N . VAL A 1 193 ? -8.383 17.938 18.594 1 95.62 193 VAL A N 1
ATOM 1461 C CA . VAL A 1 193 ? -7.629 19.016 17.953 1 95.62 193 VAL A CA 1
ATOM 1462 C C . VAL A 1 193 ? -7.922 19.031 16.453 1 95.62 193 VAL A C 1
ATOM 1464 O O . VAL A 1 193 ? -8.031 17.984 15.82 1 95.62 193 VAL A O 1
ATOM 1467 N N . THR A 1 194 ? -8.125 20.172 15.898 1 97 194 THR A N 1
ATOM 1468 C CA . THR A 1 194 ? -8.25 20.391 14.461 1 97 194 THR A CA 1
ATOM 1469 C C . THR A 1 194 ? -7.105 21.25 13.938 1 97 194 THR A C 1
ATOM 1471 O O . THR A 1 194 ? -6.844 22.328 14.477 1 97 194 THR A O 1
ATOM 1474 N N . VAL A 1 195 ? -6.426 20.766 12.969 1 98.25 195 VAL A N 1
ATOM 1475 C CA . VAL A 1 195 ? -5.367 21.547 12.344 1 98.25 195 VAL A CA 1
ATOM 1476 C C . VAL A 1 195 ? -5.863 22.125 11.023 1 98.25 195 VAL A C 1
ATOM 1478 O O . VAL A 1 195 ? -6.43 21.406 10.195 1 98.25 195 VAL A O 1
ATOM 1481 N N . ILE A 1 196 ? -5.688 23.406 10.82 1 98.19 196 ILE A N 1
ATOM 1482 C CA . ILE A 1 196 ? -6.148 24.109 9.625 1 98.19 196 ILE A CA 1
ATOM 1483 C C . ILE A 1 196 ? -4.957 24.688 8.883 1 98.19 196 ILE A C 1
ATOM 1485 O O . ILE A 1 196 ? -4.105 25.359 9.477 1 98.19 196 ILE A O 1
ATOM 1489 N N . ALA A 1 197 ? -4.852 24.375 7.629 1 97.81 197 ALA A N 1
ATOM 1490 C CA . ALA A 1 197 ? -3.84 24.984 6.766 1 97.81 197 ALA A CA 1
ATOM 1491 C C . ALA A 1 197 ? -4.43 26.141 5.961 1 97.81 197 ALA A C 1
ATOM 1493 O O . ALA A 1 197 ? -5.551 26.047 5.461 1 97.81 197 ALA A O 1
ATOM 1494 N N . GLY A 1 198 ? -3.629 27.25 5.852 1 96.12 198 GLY A N 1
ATOM 1495 C CA . GLY A 1 198 ? -4.07 28.422 5.117 1 96.12 198 GLY A CA 1
ATOM 1496 C C . GLY A 1 198 ? -4.543 29.547 6.02 1 96.12 198 GLY A C 1
ATOM 1497 O O . GLY A 1 198 ? -4.57 29.391 7.242 1 96.12 198 GLY A O 1
ATOM 1498 N N . ARG A 1 199 ? -4.945 30.641 5.402 1 95.38 199 ARG A N 1
ATOM 1499 C CA . ARG A 1 199 ? -5.422 31.797 6.16 1 95.38 199 ARG A CA 1
ATOM 1500 C C . ARG A 1 199 ? -6.777 31.516 6.797 1 95.38 199 ARG A C 1
ATOM 1502 O O . ARG A 1 199 ? -7.699 31.047 6.125 1 95.38 199 ARG A O 1
ATOM 1509 N N . PRO A 1 200 ? -6.875 31.719 8.062 1 96.56 200 PRO A N 1
ATOM 1510 C CA . PRO A 1 200 ? -8.164 31.469 8.711 1 96.56 200 PRO A CA 1
ATOM 1511 C C . PRO A 1 200 ? -9.258 32.438 8.234 1 96.56 200 PRO A C 1
ATOM 1513 O O . PRO A 1 200 ? -8.977 33.562 7.828 1 96.56 200 PRO A O 1
ATOM 1516 N N . ASP A 1 201 ? -10.445 31.938 8.203 1 95.88 201 ASP A N 1
ATOM 1517 C CA . ASP A 1 201 ? -11.641 32.719 7.918 1 95.88 201 ASP A CA 1
ATOM 1518 C C . ASP A 1 201 ? -12.414 33.031 9.203 1 95.88 201 ASP A C 1
ATOM 1520 O O . ASP A 1 201 ? -13.055 32.156 9.773 1 95.88 201 ASP A O 1
ATOM 1524 N N . SER A 1 202 ? -12.406 34.219 9.617 1 93.5 202 SER A N 1
ATOM 1525 C CA . SER A 1 202 ? -13.023 34.625 10.883 1 93.5 202 SER A CA 1
ATOM 1526 C C . SER A 1 202 ? -14.352 35.344 10.648 1 93.5 202 SER A C 1
ATOM 1528 O O . SER A 1 202 ? -14.773 36.156 11.461 1 93.5 202 SER A O 1
ATOM 1530 N N . SER A 1 203 ? -14.961 35.031 9.602 1 91.56 203 SER A N 1
ATOM 1531 C CA . SER A 1 203 ? -16.25 35.656 9.32 1 91.56 203 SER A CA 1
ATOM 1532 C C . SER A 1 203 ? -17.344 35.094 10.234 1 91.56 203 SER A C 1
ATOM 1534 O O . SER A 1 203 ? -17.312 33.938 10.602 1 91.56 203 SER A O 1
ATOM 1536 N N . GLY A 1 204 ? -18.234 36.031 10.758 1 91 204 GLY A N 1
ATOM 1537 C CA . GLY A 1 204 ? -19.359 35.594 11.57 1 91 204 GLY A CA 1
ATOM 1538 C C . GLY A 1 204 ? -18.969 35.188 12.977 1 91 204 GLY A C 1
ATOM 1539 O O . GLY A 1 204 ? -18.281 35.938 13.68 1 91 204 GLY A O 1
ATOM 1540 N N . ALA A 1 205 ? -19.453 34 13.383 1 91.06 205 ALA A N 1
ATOM 1541 C CA . ALA A 1 205 ? -19.25 33.469 14.734 1 91.06 205 ALA A CA 1
ATOM 1542 C C . ALA A 1 205 ? -17.984 32.625 14.812 1 91.06 205 ALA A C 1
ATOM 1544 O O . ALA A 1 205 ? -17.688 32.031 15.844 1 91.06 205 ALA A O 1
ATOM 1545 N N . ARG A 1 206 ? -17.25 32.656 13.773 1 95.38 206 ARG A N 1
ATOM 1546 C CA . ARG A 1 206 ? -16.016 31.875 13.711 1 95.38 206 ARG A CA 1
ATOM 1547 C C . ARG A 1 206 ? -14.922 32.5 14.578 1 95.38 206 ARG A C 1
ATOM 1549 O O . ARG A 1 206 ? -14.961 33.688 14.859 1 95.38 206 ARG A O 1
ATOM 1556 N N . ALA A 1 207 ? -14.094 31.641 14.969 1 96.88 207 ALA A N 1
ATOM 1557 C CA . ALA A 1 207 ? -13.023 32.094 15.859 1 96.88 207 ALA A CA 1
ATOM 1558 C C . ALA A 1 207 ? -12.234 33.219 15.227 1 96.88 207 ALA A C 1
ATOM 1560 O O . ALA A 1 207 ? -11.867 33.156 14.055 1 96.88 207 ALA A O 1
ATOM 1561 N N . ALA A 1 208 ? -12.047 34.25 16 1 96.5 208 ALA A N 1
ATOM 1562 C CA . ALA A 1 208 ? -11.305 35.438 15.594 1 96.5 208 ALA A CA 1
ATOM 1563 C C . ALA A 1 208 ? -10.242 35.812 16.625 1 96.5 208 ALA A C 1
ATOM 1565 O O . ALA A 1 208 ? -10.211 35.219 17.719 1 96.5 208 ALA A O 1
ATOM 1566 N N . THR A 1 209 ? -9.438 36.719 16.234 1 96.75 209 THR A N 1
ATOM 1567 C CA . THR A 1 209 ? -8.297 37.094 17.078 1 96.75 209 THR A CA 1
ATOM 1568 C C . THR A 1 209 ? -8.766 37.594 18.438 1 96.75 209 THR A C 1
ATOM 1570 O O . THR A 1 209 ? -9.711 38.375 18.547 1 96.75 209 THR A O 1
ATOM 1573 N N . LEU A 1 210 ? -8.172 37.062 19.453 1 95.19 210 LEU A N 1
ATOM 1574 C CA . LEU A 1 210 ? -8.414 37.5 20.828 1 95.19 210 LEU A CA 1
ATOM 1575 C C . LEU A 1 210 ? -7.91 38.938 21.047 1 95.19 210 LEU A C 1
ATOM 1577 O O . LEU A 1 210 ? -6.738 39.219 20.812 1 95.19 210 LEU A O 1
ATOM 1581 N N . PRO A 1 211 ? -8.805 39.781 21.406 1 91.44 211 PRO A N 1
ATOM 1582 C CA . PRO A 1 211 ? -8.344 41.156 21.672 1 91.44 211 PRO A CA 1
ATOM 1583 C C . PRO A 1 211 ? -7.262 41.219 22.75 1 91.44 211 PRO A C 1
ATOM 1585 O O . PRO A 1 211 ? -7.172 40.312 23.594 1 91.44 211 PRO A O 1
ATOM 1588 N N . SER A 1 212 ? -6.473 42.25 22.812 1 89.19 212 SER A N 1
ATOM 1589 C CA . SER A 1 212 ? -5.32 42.375 23.688 1 89.19 212 SER A CA 1
ATOM 1590 C C . SER A 1 212 ? -5.75 42.438 25.156 1 89.19 212 SER A C 1
ATOM 1592 O O . SER A 1 212 ? -4.98 42.062 26.047 1 89.19 212 SER A O 1
ATOM 1594 N N . ARG A 1 213 ? -6.93 42.844 25.516 1 92.44 213 ARG A N 1
ATOM 1595 C CA . ARG A 1 213 ? -7.359 42.938 26.906 1 92.44 213 AR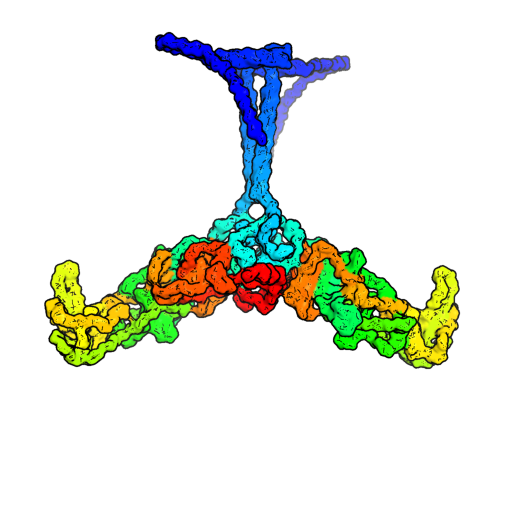G A CA 1
ATOM 1596 C C . ARG A 1 213 ? -8.195 41.75 27.312 1 92.44 213 ARG A C 1
ATOM 1598 O O . ARG A 1 213 ? -8.961 41.812 28.281 1 92.44 213 ARG A O 1
ATOM 1605 N N . GLN A 1 214 ? -8.047 40.75 26.531 1 94 214 GLN A N 1
ATOM 1606 C CA . GLN A 1 214 ? -8.742 39.531 26.859 1 94 214 GLN A CA 1
ATOM 1607 C C . GLN A 1 214 ? -7.77 38.344 26.969 1 94 214 GLN A C 1
ATOM 1609 O O . GLN A 1 214 ? -6.668 38.406 26.422 1 94 214 GLN A O 1
ATOM 1614 N N . ALA A 1 215 ? -8.18 37.406 27.75 1 95.81 215 ALA A N 1
ATOM 1615 C CA . ALA A 1 215 ? -7.379 36.219 27.969 1 95.81 215 ALA A CA 1
ATOM 1616 C C . ALA A 1 215 ? -8.266 34.969 28.156 1 95.81 215 ALA A C 1
ATOM 1618 O O . ALA A 1 215 ? -9.492 35.094 28.266 1 95.81 215 ALA A O 1
ATOM 1619 N N . LEU A 1 216 ? -7.602 33.875 28.062 1 95.19 216 LEU A N 1
ATOM 1620 C CA . LEU A 1 216 ? -8.281 32.594 28.297 1 95.19 216 LEU A CA 1
ATOM 1621 C C . LEU A 1 216 ? -7.609 31.828 29.438 1 95.19 216 LEU A C 1
ATOM 1623 O O . LEU A 1 216 ? -6.395 31.922 29.625 1 95.19 216 LEU A O 1
ATOM 1627 N N . LEU A 1 217 ? -8.461 31.141 30.203 1 94.88 217 LEU A N 1
ATOM 1628 C CA . LEU A 1 217 ? -7.934 30.25 31.234 1 94.88 217 LEU A CA 1
ATOM 1629 C C . LEU A 1 217 ? -8.023 28.797 30.812 1 94.88 217 LEU A C 1
ATOM 1631 O O . LEU A 1 217 ? -9.094 28.328 30.406 1 94.88 217 LEU A O 1
ATOM 1635 N N . ALA A 1 218 ? -6.906 28.141 30.859 1 95.19 218 ALA A N 1
ATOM 1636 C CA . ALA A 1 218 ? -6.859 26.734 30.469 1 95.19 218 ALA A CA 1
ATOM 1637 C C . ALA A 1 218 ? -6.316 25.859 31.594 1 95.19 218 ALA A C 1
ATOM 1639 O O . ALA A 1 218 ? -5.531 26.328 32.438 1 95.19 218 ALA A O 1
ATOM 1640 N N . ASP A 1 219 ? -6.824 24.688 31.625 1 94.19 219 ASP A N 1
ATOM 1641 C CA . ASP A 1 219 ? -6.355 23.688 32.594 1 94.19 219 ASP A CA 1
ATOM 1642 C C . ASP A 1 219 ? -5.727 22.5 31.891 1 94.19 219 ASP A C 1
ATOM 1644 O O . ASP A 1 219 ? -6.301 21.953 30.938 1 94.19 219 ASP A O 1
ATOM 1648 N N . ARG A 1 220 ? -4.523 22.156 32.281 1 93.12 220 ARG A N 1
ATOM 1649 C CA . ARG A 1 220 ? -3.861 20.953 31.781 1 93.12 220 ARG A CA 1
ATOM 1650 C C . ARG A 1 220 ? -3.182 20.203 32.906 1 93.12 220 ARG A C 1
ATOM 1652 O O . ARG A 1 220 ? -2.281 20.734 33.562 1 93.12 220 ARG A O 1
ATOM 1659 N N . ASP A 1 221 ? -3.617 18.953 33.094 1 91.62 221 ASP A N 1
ATOM 1660 C CA . ASP A 1 221 ? -3.031 18.062 34.094 1 91.62 221 ASP A CA 1
ATOM 1661 C C . ASP A 1 221 ? -3.027 18.719 35.469 1 91.62 221 ASP A C 1
ATOM 1663 O O . ASP A 1 221 ? -2.027 18.656 36.188 1 91.62 221 ASP A O 1
ATOM 1667 N N . GLY A 1 222 ? -4.004 19.531 35.781 1 91.44 222 GLY A N 1
ATOM 1668 C CA . GLY A 1 222 ? -4.152 20.125 37.094 1 91.44 222 GLY A CA 1
ATOM 1669 C C . GLY A 1 222 ? -3.48 21.469 37.25 1 91.44 222 GLY A C 1
ATOM 1670 O O . GLY A 1 222 ? -3.551 22.109 38.281 1 91.44 222 GLY A O 1
ATOM 1671 N N . THR A 1 223 ? -2.816 21.859 36.281 1 95.88 223 THR A N 1
ATOM 1672 C CA . THR A 1 223 ? -2.172 23.156 36.281 1 95.88 223 THR A CA 1
ATOM 1673 C C . THR A 1 223 ? -2.979 24.172 35.469 1 95.88 223 THR A C 1
ATOM 1675 O O . THR A 1 223 ? -3.439 23.844 34.375 1 95.88 223 THR A O 1
ATOM 1678 N N . THR A 1 224 ? -3.145 25.344 36.031 1 96.62 224 THR A N 1
ATOM 1679 C CA . THR A 1 224 ? -3.912 26.375 35.344 1 96.62 224 THR A CA 1
ATOM 1680 C C . THR A 1 224 ? -2.984 27.328 34.594 1 96.62 224 THR A C 1
ATOM 1682 O O . THR A 1 224 ? -1.921 27.703 35.094 1 96.62 224 THR A O 1
ATOM 1685 N N . TRP A 1 225 ? -3.445 27.688 33.438 1 97.69 225 TRP A N 1
ATOM 1686 C CA . TRP A 1 225 ? -2.652 28.547 32.562 1 97.69 225 TRP A CA 1
ATOM 1687 C C . TRP A 1 225 ? -3.477 29.734 32.062 1 97.69 225 TRP A C 1
ATOM 1689 O O . TRP A 1 225 ? -4.66 29.594 31.766 1 97.69 225 TRP A O 1
ATOM 1699 N N . LEU A 1 226 ? -2.828 30.891 32.031 1 97.25 226 LEU A N 1
ATOM 1700 C CA . LEU A 1 226 ? -3.402 32.031 31.344 1 97.25 226 LEU A CA 1
ATOM 1701 C C . LEU A 1 226 ? -2.873 32.156 29.922 1 97.25 226 LEU A C 1
ATOM 1703 O O . LEU A 1 226 ? -1.66 32.219 29.703 1 97.25 226 LEU A O 1
ATOM 1707 N N . LEU A 1 227 ? -3.771 32.094 29 1 97.56 227 LEU A N 1
ATOM 1708 C CA . LEU A 1 227 ? -3.418 32.281 27.594 1 97.56 227 LEU A CA 1
ATOM 1709 C C . LEU A 1 227 ? -3.648 33.719 27.172 1 97.56 227 LEU A C 1
ATOM 1711 O O . LEU A 1 227 ? -4.785 34.188 27.188 1 97.56 227 LEU A O 1
ATOM 1715 N N . TRP A 1 228 ? -2.574 34.375 26.812 1 95.94 228 TRP A N 1
ATOM 1716 C CA . TRP A 1 228 ? -2.639 35.781 26.5 1 95.94 228 TRP A CA 1
ATOM 1717 C C . TRP A 1 228 ? -1.53 36.188 25.516 1 95.94 228 TRP A C 1
ATOM 1719 O O . TRP A 1 228 ? -0.44 35.594 25.547 1 95.94 228 TRP A O 1
ATOM 1729 N N . ASP A 1 229 ? -1.853 37.062 24.641 1 94.44 229 ASP A N 1
ATOM 1730 C CA . ASP A 1 229 ? -0.894 37.656 23.703 1 94.44 229 ASP A CA 1
ATOM 1731 C C . ASP A 1 229 ? -0.086 36.562 23 1 94.44 229 ASP A C 1
ATOM 1733 O O . ASP A 1 229 ? 1.143 36.625 22.938 1 94.44 229 ASP A O 1
ATOM 1737 N N . GLY A 1 230 ? -0.701 35.469 22.703 1 94.81 230 GLY A N 1
ATOM 1738 C CA . GLY A 1 230 ? -0.09 34.406 21.906 1 94.81 230 GLY A CA 1
ATOM 1739 C C . GLY A 1 230 ? 0.812 33.5 22.719 1 94.81 230 GLY A C 1
ATOM 1740 O O . GLY A 1 230 ? 1.583 32.719 22.172 1 94.81 230 GLY A O 1
ATOM 1741 N N . LYS A 1 231 ? 0.767 33.625 24.031 1 95.94 231 LYS A N 1
ATOM 1742 C CA . LYS A 1 231 ? 1.603 32.812 24.906 1 95.94 231 LYS A CA 1
ATOM 1743 C C . LYS A 1 231 ? 0.789 32.25 26.062 1 95.94 231 LYS A C 1
ATOM 1745 O O . LYS A 1 231 ? -0.353 32.656 26.281 1 95.94 231 LYS A O 1
ATOM 1750 N N . ARG A 1 232 ? 1.429 31.344 26.703 1 97.38 232 ARG A N 1
ATOM 1751 C CA . ARG A 1 232 ? 0.802 30.75 27.875 1 97.38 232 ARG A CA 1
ATOM 1752 C C . ARG A 1 232 ? 1.674 30.938 29.109 1 97.38 232 ARG A C 1
ATOM 1754 O O . ARG A 1 232 ? 2.895 30.781 29.047 1 97.38 232 ARG A O 1
ATOM 1761 N N . SER A 1 233 ? 1.065 31.344 30.188 1 97.75 233 SER A N 1
ATOM 1762 C CA . SER A 1 233 ? 1.752 31.516 31.469 1 97.75 233 SER A CA 1
ATOM 1763 C C . SER A 1 233 ? 1.028 30.781 32.594 1 97.75 233 SER A C 1
ATOM 1765 O O . SER A 1 233 ? -0.199 30.844 32.688 1 97.75 233 SER A O 1
ATOM 1767 N N . GLN A 1 234 ? 1.816 30.078 33.375 1 97.88 234 GLN A N 1
ATOM 1768 C CA . GLN A 1 234 ? 1.212 29.406 34.5 1 97.88 234 GLN A CA 1
ATOM 1769 C C . GLN A 1 234 ? 0.696 30.422 35.531 1 97.88 234 GLN A C 1
ATOM 1771 O O . GLN A 1 234 ? 1.342 31.438 35.781 1 97.88 234 GLN A O 1
ATOM 1776 N N . ILE A 1 235 ? -0.466 30.203 36.062 1 97.31 235 ILE A N 1
ATOM 1777 C CA . ILE A 1 235 ? -1.051 31.125 37.062 1 97.31 235 ILE A CA 1
ATOM 1778 C C . ILE A 1 235 ? -1.649 30.328 38.219 1 97.31 235 ILE A C 1
ATOM 1780 O O . ILE A 1 235 ? -2.23 29.266 38 1 97.31 235 ILE A O 1
ATOM 1784 N N . ASN A 1 236 ? -1.428 30.797 39.406 1 95.94 236 ASN A N 1
ATOM 1785 C CA . ASN A 1 236 ? -2.086 30.266 40.594 1 95.94 236 ASN A CA 1
ATOM 1786 C C . ASN A 1 236 ? -3.311 31.109 40.969 1 95.94 236 ASN A C 1
ATOM 1788 O O . ASN A 1 236 ? -3.176 32.219 41.438 1 95.94 236 ASN A O 1
ATOM 1792 N N . LEU A 1 237 ? -4.473 30.516 40.875 1 93.44 237 LEU A N 1
ATOM 1793 C CA . LEU A 1 237 ? -5.715 31.266 41.06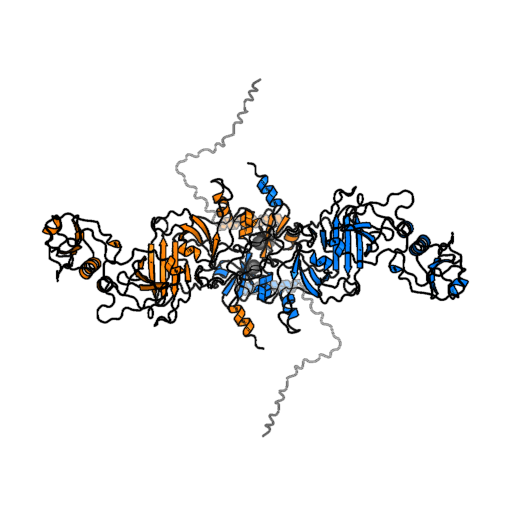2 1 93.44 237 LEU A CA 1
ATOM 1794 C C . LEU A 1 237 ? -5.965 31.547 42.531 1 93.44 237 LEU A C 1
ATOM 1796 O O . LEU A 1 237 ? -6.816 32.375 42.875 1 93.44 237 LEU A O 1
ATOM 1800 N N . THR A 1 238 ? -5.238 30.938 43.438 1 91.88 238 THR A N 1
ATOM 1801 C CA . THR A 1 238 ? -5.395 31.172 44.875 1 91.88 238 THR A CA 1
ATOM 1802 C C . THR A 1 238 ? -4.496 32.312 45.312 1 91.88 238 THR A C 1
ATOM 1804 O O . THR A 1 238 ? -4.625 32.812 46.438 1 91.88 238 THR A O 1
ATOM 1807 N N . ASP A 1 239 ? -3.631 32.75 44.438 1 94 239 ASP A N 1
ATOM 1808 C CA . ASP A 1 239 ? -2.789 33.875 44.75 1 94 239 ASP A CA 1
ATOM 1809 C C . ASP A 1 239 ? -3.512 35.188 44.406 1 94 239 ASP A C 1
ATOM 1811 O O . ASP A 1 239 ? -3.412 35.719 43.312 1 94 239 ASP A O 1
ATOM 1815 N N . HIS A 1 240 ? -3.986 35.875 45.406 1 91.62 240 HIS A N 1
ATOM 1816 C CA . HIS A 1 240 ? -4.836 37.062 45.219 1 91.62 240 HIS A CA 1
ATOM 1817 C C . HIS A 1 240 ? -4.012 38.281 44.812 1 91.62 240 HIS A C 1
ATOM 1819 O O . HIS A 1 240 ? -4.539 39.219 44.219 1 91.62 240 HIS A O 1
ATOM 1825 N N . ALA A 1 241 ? -2.729 38.281 45.125 1 93.81 241 ALA A N 1
ATOM 1826 C CA . ALA A 1 241 ? -1.871 39.375 44.719 1 93.81 241 ALA A CA 1
ATOM 1827 C C . ALA A 1 241 ? -1.792 39.438 43.188 1 93.81 241 ALA A C 1
ATOM 1829 O O . ALA A 1 241 ? -1.748 40.531 42.625 1 93.81 241 ALA A O 1
ATOM 1830 N N . ILE A 1 242 ? -1.842 38.25 42.625 1 95.06 242 ILE A N 1
ATOM 1831 C CA . ILE A 1 242 ? -1.714 38.156 41.188 1 95.06 242 ILE A CA 1
ATOM 1832 C C . ILE A 1 242 ? -3.088 38.312 40.531 1 95.06 242 ILE A C 1
ATOM 1834 O O . ILE A 1 242 ? -3.266 39.125 39.625 1 95.06 242 ILE A O 1
ATOM 1838 N N . THR A 1 243 ? -4.129 37.625 41 1 94.56 243 THR A N 1
ATOM 1839 C CA . THR A 1 243 ? -5.441 37.594 40.375 1 94.56 243 THR A CA 1
ATOM 1840 C C . THR A 1 243 ? -6.094 38.969 40.438 1 94.56 243 THR A C 1
ATOM 1842 O O . THR A 1 243 ? -6.695 39.438 39.438 1 94.56 243 THR A O 1
ATOM 1845 N N . ASN A 1 244 ? -5.906 39.656 41.531 1 92.75 244 ASN A N 1
ATOM 1846 C CA . ASN A 1 244 ? -6.465 41 41.656 1 92.75 244 ASN A CA 1
ATOM 1847 C C . ASN A 1 244 ? -5.77 42 40.719 1 92.75 244 ASN A C 1
ATOM 1849 O O . ASN A 1 244 ? -6.418 42.875 40.156 1 92.75 244 ASN A O 1
ATOM 1853 N N . ALA A 1 245 ? -4.492 41.812 40.656 1 94.81 245 ALA A N 1
ATOM 1854 C CA . ALA A 1 245 ? -3.732 42.719 39.781 1 94.81 245 ALA A CA 1
ATOM 1855 C C . ALA A 1 245 ? -4.148 42.562 38.344 1 94.81 245 ALA A C 1
ATOM 1857 O O . ALA A 1 245 ? -4.148 43.531 37.562 1 94.81 245 ALA A O 1
ATOM 1858 N N . LEU A 1 246 ? -4.555 41.344 38.031 1 94.81 246 LEU A N 1
ATOM 1859 C CA . LEU A 1 246 ? -4.938 41.031 36.656 1 94.81 246 LEU A CA 1
ATOM 1860 C C . LEU A 1 246 ? -6.414 41.344 36.406 1 94.81 246 LEU A C 1
ATOM 1862 O O . LEU A 1 246 ? -6.891 41.281 35.281 1 94.81 246 LEU A O 1
ATOM 1866 N N . GLY A 1 247 ? -7.051 41.625 37.438 1 91.62 247 GLY A N 1
ATOM 1867 C CA . GLY A 1 247 ? -8.469 41.938 37.344 1 91.62 247 GLY A CA 1
ATOM 1868 C C . GLY A 1 247 ? -9.359 40.719 37.344 1 91.62 247 GLY A C 1
ATOM 1869 O O . GLY A 1 247 ? -10.516 40.781 36.906 1 91.62 247 GLY A O 1
ATOM 1870 N N . LEU A 1 248 ? -8.766 39.625 37.719 1 90.38 248 LEU A N 1
ATOM 1871 C CA . LEU A 1 248 ? -9.547 38.406 37.75 1 90.38 248 LEU A CA 1
ATOM 1872 C C . LEU A 1 248 ? -10.422 38.312 39 1 90.38 248 LEU A C 1
ATOM 1874 O O . LEU A 1 248 ? -9.922 38.469 40.125 1 90.38 248 LEU A O 1
ATOM 1878 N N . GLY A 1 249 ? -11.641 38.156 38.875 1 78.25 249 GLY A N 1
ATOM 1879 C CA . GLY A 1 249 ? -12.539 38 40 1 78.25 249 GLY A CA 1
ATOM 1880 C C . GLY A 1 249 ? -13 39.312 40.594 1 78.25 249 GLY A C 1
ATOM 1881 O O . GLY A 1 249 ? -13.523 39.375 41.719 1 78.25 249 GLY A O 1
ATOM 1882 N N . GLN A 1 250 ? -12.539 40.469 39.906 1 68.81 250 GLN A N 1
ATOM 1883 C CA . GLN A 1 250 ? -12.961 41.75 40.438 1 68.81 250 GLN A CA 1
ATOM 1884 C C . GLN A 1 250 ? -14.453 41.969 40.219 1 68.81 250 GLN A C 1
ATOM 1886 O O . GLN A 1 250 ? -15.023 41.531 39.25 1 68.81 250 GLN A O 1
ATOM 1891 N N . GLY A 1 251 ? -15.195 42.719 41.094 1 55.94 251 GLY A N 1
ATOM 1892 C CA . GLY A 1 251 ? -16.578 43.125 41.094 1 55.94 251 GLY A CA 1
ATOM 1893 C C . GLY A 1 251 ? -17.547 41.969 41.312 1 55.94 251 GLY A C 1
ATOM 1894 O O . GLY A 1 251 ? -18.641 41.969 40.719 1 55.94 251 GLY A O 1
ATOM 1895 N N . ASN A 1 252 ? -17.328 41.031 42.062 1 54.16 252 ASN A N 1
ATOM 1896 C CA . ASN A 1 252 ? -18.219 39.906 42.438 1 54.16 252 ASN A CA 1
ATOM 1897 C C . ASN A 1 252 ? -18.344 38.906 41.312 1 54.16 252 ASN A C 1
ATOM 1899 O O . ASN A 1 252 ? -19.234 38.062 41.344 1 54.16 252 ASN A O 1
ATOM 1903 N N . SER A 1 253 ? -17.594 39.125 40.344 1 63.84 253 SER A N 1
ATOM 1904 C CA . SER A 1 253 ? -17.734 38.156 39.25 1 63.84 253 SER A CA 1
ATOM 1905 C C . SER A 1 253 ? -16.812 36.969 39.469 1 63.84 253 SER A C 1
ATOM 1907 O O . SER A 1 253 ? -15.656 37.125 39.875 1 63.84 253 SER A O 1
ATOM 1909 N N . GLU A 1 254 ? -17.359 35.844 39.562 1 75.31 254 GLU A N 1
ATOM 1910 C CA . GLU A 1 254 ? -16.641 34.594 39.719 1 75.31 254 GLU A CA 1
ATOM 1911 C C . GLU A 1 254 ? -15.688 34.344 38.531 1 75.31 254 GLU A C 1
ATOM 1913 O O . GLU A 1 254 ? -15.984 34.75 37.406 1 75.31 254 GLU A O 1
ATOM 1918 N N . ILE A 1 255 ? -14.414 34.094 38.906 1 82.25 255 ILE A N 1
ATOM 1919 C CA . ILE A 1 255 ? -13.453 33.719 37.875 1 82.25 255 ILE A CA 1
ATOM 1920 C C . ILE A 1 255 ? -13.969 32.469 37.125 1 82.25 255 ILE A C 1
ATOM 1922 O O . ILE A 1 255 ? -14.281 31.453 37.75 1 82.25 255 ILE A O 1
ATOM 1926 N N . PRO A 1 256 ? -14.188 32.688 35.875 1 83.75 256 PRO A N 1
ATOM 1927 C CA . PRO A 1 256 ? -14.609 31.5 35.125 1 83.75 256 PRO A CA 1
ATOM 1928 C C . PRO A 1 256 ? -13.68 30.312 35.312 1 83.75 256 PRO A C 1
ATOM 1930 O O . PRO A 1 256 ? -12.477 30.484 35.531 1 83.75 256 PRO A O 1
ATOM 1933 N N . ALA A 1 257 ? -14.258 29.125 35.281 1 85.69 257 ALA A N 1
ATOM 1934 C CA . ALA A 1 257 ? -13.461 27.906 35.438 1 85.69 257 ALA A CA 1
ATOM 1935 C C . ALA A 1 257 ? -12.531 27.719 34.25 1 85.69 257 ALA A C 1
ATOM 1937 O O . ALA A 1 257 ? -12.914 27.969 33.094 1 85.69 257 ALA A O 1
ATOM 1938 N N . PRO A 1 258 ? -11.305 27.359 34.562 1 91.69 258 PRO A N 1
ATOM 1939 C CA . PRO A 1 258 ? -10.391 27.062 33.438 1 91.69 258 PRO A CA 1
ATOM 1940 C C . PRO A 1 258 ? -10.875 25.906 32.562 1 91.69 258 PRO A C 1
ATOM 1942 O O . PRO A 1 258 ? -11.383 24.906 33.094 1 91.69 258 PRO A O 1
ATOM 1945 N N . ARG A 1 259 ? -10.859 26 31.359 1 91.38 259 ARG A N 1
ATOM 1946 C CA . ARG A 1 259 ? -11.281 24.953 30.438 1 91.38 259 ARG A CA 1
ATOM 1947 C C . ARG A 1 259 ? -10.148 23.984 30.141 1 91.38 259 ARG A C 1
ATOM 1949 O O . ARG A 1 259 ? -8.977 24.375 30.156 1 91.38 259 ARG A O 1
ATOM 1956 N N . PRO A 1 260 ? -10.5 22.75 29.781 1 92.5 260 PRO A N 1
ATOM 1957 C CA . PRO A 1 260 ? -9.453 21.812 29.375 1 92.5 260 PRO A CA 1
ATOM 1958 C C . PRO A 1 260 ? -8.852 22.172 28.016 1 92.5 260 PRO A C 1
ATOM 1960 O O . PRO A 1 260 ? -9.547 22.703 27.141 1 92.5 260 PRO A O 1
ATOM 1963 N N . ILE A 1 261 ? -7.621 21.906 27.844 1 93.5 261 ILE A N 1
ATOM 1964 C CA . ILE A 1 261 ? -6.934 22.156 26.578 1 93.5 261 ILE A CA 1
ATOM 1965 C C . ILE A 1 261 ? -6.223 20.891 26.109 1 93.5 261 ILE A C 1
ATOM 1967 O O . ILE A 1 261 ? -5.555 20.219 26.906 1 93.5 261 ILE A O 1
ATOM 1971 N N . ALA A 1 262 ? -6.43 20.516 24.875 1 94.06 262 ALA A N 1
ATOM 1972 C CA . ALA A 1 262 ? -5.762 19.344 24.312 1 94.06 262 ALA A CA 1
ATOM 1973 C C . ALA A 1 262 ? -4.254 19.578 24.219 1 94.06 262 ALA A C 1
ATOM 1975 O O . ALA A 1 262 ? -3.797 20.703 24.047 1 94.06 262 ALA A O 1
ATOM 1976 N N . LEU A 1 263 ? -3.5 18.5 24.344 1 93.31 263 LEU A N 1
ATOM 1977 C CA . LEU A 1 263 ? -2.041 18.547 24.344 1 93.31 263 LEU A CA 1
ATOM 1978 C C . LEU A 1 263 ? -1.524 19.219 23.062 1 93.31 263 LEU A C 1
ATOM 1980 O O . LEU A 1 263 ? -0.581 20.016 23.109 1 93.31 263 LEU A O 1
ATOM 1984 N N . GLY A 1 264 ? -2.109 18.906 21.953 1 94 264 GLY A N 1
ATOM 1985 C CA . GLY A 1 264 ? -1.675 19.469 20.688 1 94 264 GLY A CA 1
ATOM 1986 C C . GLY A 1 264 ? -1.729 20.984 20.656 1 94 264 GLY A C 1
ATOM 1987 O O . GLY A 1 264 ? -0.771 21.625 20.234 1 94 264 GLY A O 1
ATOM 1988 N N . LEU A 1 265 ? -2.854 21.516 21.047 1 96.31 265 LEU A N 1
ATOM 1989 C CA . LEU A 1 265 ? -2.982 22.969 21.078 1 96.31 265 LEU A CA 1
ATOM 1990 C C . LEU A 1 265 ? -2.074 23.562 22.156 1 96.31 265 LEU A C 1
ATOM 1992 O O . LEU A 1 265 ? -1.456 24.609 21.938 1 96.31 265 LEU A O 1
ATOM 1996 N N . PHE A 1 266 ? -2.033 22.891 23.266 1 95.31 266 PHE A N 1
ATOM 1997 C CA . PHE A 1 266 ? -1.179 23.328 24.359 1 95.31 266 PHE A CA 1
ATOM 1998 C C . PHE A 1 266 ? 0.261 23.5 23.891 1 95.31 266 PHE A C 1
ATOM 2000 O O . PHE A 1 266 ? 0.899 24.516 24.188 1 95.31 266 PHE A O 1
ATOM 2007 N N . ASN A 1 267 ? 0.777 22.562 23.156 1 93.19 267 ASN A N 1
ATOM 2008 C CA . ASN A 1 267 ? 2.16 22.562 22.688 1 93.19 267 ASN A CA 1
ATOM 2009 C C . ASN A 1 267 ? 2.369 23.594 21.578 1 93.19 267 ASN A C 1
ATOM 2011 O O . ASN A 1 267 ? 3.494 24.047 21.344 1 93.19 267 ASN A O 1
ATOM 2015 N N . ALA A 1 268 ? 1.356 23.984 20.938 1 94.75 268 ALA A N 1
ATOM 2016 C CA . ALA A 1 268 ? 1.456 24.938 19.844 1 94.75 268 ALA A CA 1
ATOM 2017 C C . ALA A 1 268 ? 1.577 26.359 20.375 1 94.75 268 ALA A C 1
ATOM 2019 O O . ALA A 1 268 ? 1.938 27.281 19.625 1 94.75 268 ALA A O 1
ATOM 2020 N N . ILE A 1 269 ? 1.235 26.609 21.578 1 96.38 269 ILE A N 1
ATOM 2021 C CA . ILE A 1 269 ? 1.333 27.938 22.203 1 96.38 269 ILE A CA 1
ATOM 2022 C C . ILE A 1 269 ? 2.633 28.031 23 1 96.38 269 ILE A C 1
ATOM 2024 O O . ILE A 1 269 ? 2.85 27.266 23.938 1 96.38 269 ILE A O 1
ATOM 2028 N N . PRO A 1 270 ? 3.453 28.953 22.641 1 94.25 270 PRO A N 1
ATOM 2029 C CA . PRO A 1 270 ? 4.73 29.078 23.344 1 94.25 270 PRO A CA 1
ATOM 2030 C C . PRO A 1 270 ? 4.551 29.344 24.828 1 94.25 270 PRO A C 1
ATOM 2032 O O . PRO A 1 270 ? 3.631 30.062 25.234 1 94.25 270 PRO A O 1
ATOM 2035 N N . GLU A 1 271 ? 5.422 28.812 25.609 1 94.5 271 GLU A N 1
ATOM 2036 C CA . GLU A 1 271 ? 5.367 29 27.062 1 94.5 271 GLU A CA 1
ATOM 2037 C C . GLU A 1 271 ? 6.125 30.25 27.484 1 94.5 271 GLU A C 1
ATOM 2039 O O . GLU A 1 271 ? 7.227 30.516 27 1 94.5 271 GLU A O 1
ATOM 2044 N N . ALA A 1 272 ? 5.484 31.062 28.266 1 95.25 272 ALA A N 1
ATOM 2045 C CA . ALA A 1 272 ? 6.094 32.219 28.906 1 95.25 272 ALA A CA 1
ATOM 2046 C C . ALA A 1 272 ? 6.32 31.984 30.391 1 95.25 272 ALA A C 1
ATOM 2048 O O . ALA A 1 272 ? 5.781 31.031 30.953 1 95.25 272 ALA A O 1
ATOM 2049 N N . PRO A 1 273 ? 7.059 32.75 31 1 95.38 273 PRO A N 1
ATOM 2050 C CA . PRO A 1 273 ? 7.297 32.594 32.438 1 95.38 273 PRO A CA 1
ATOM 2051 C C . PRO A 1 273 ? 6.012 32.656 33.25 1 95.38 273 PRO A C 1
ATOM 2053 O O . PRO A 1 273 ? 5.059 33.312 32.875 1 95.38 273 PRO A O 1
ATOM 2056 N N . PRO A 1 274 ? 6.062 31.984 34.375 1 97 274 PRO A N 1
ATOM 2057 C CA . PRO A 1 274 ? 4.875 32 35.25 1 97 274 PRO A CA 1
ATOM 2058 C C . PRO A 1 274 ? 4.559 33.406 35.781 1 97 274 PRO A C 1
ATOM 2060 O O . PRO A 1 274 ? 5.461 34.219 35.906 1 97 274 PRO A O 1
ATOM 2063 N N . LEU A 1 275 ? 3.268 33.594 36 1 97.31 275 LEU A N 1
ATOM 2064 C CA . LEU A 1 275 ? 2.834 34.875 36.531 1 97.31 275 LEU A CA 1
ATOM 2065 C C . LEU A 1 275 ? 2.951 34.875 38.062 1 97.31 275 LEU A C 1
ATOM 2067 O O . LEU A 1 275 ? 1.981 34.594 38.781 1 97.31 275 LEU A O 1
ATOM 2071 N N . THR A 1 276 ? 4.055 35.219 38.531 1 96 276 THR A N 1
ATOM 2072 C CA . THR A 1 276 ? 4.371 35.375 39.938 1 96 276 THR A CA 1
ATOM 2073 C C . THR A 1 276 ? 5.055 36.719 40.219 1 96 276 THR A C 1
ATOM 2075 O O . THR A 1 276 ? 5.539 37.375 39.281 1 96 276 THR A O 1
ATOM 2078 N N . ALA A 1 277 ? 4.988 37.125 41.469 1 95.38 277 ALA A N 1
ATOM 2079 C CA . ALA A 1 277 ? 5.676 38.375 41.812 1 95.38 277 ALA A CA 1
ATOM 2080 C C . ALA A 1 277 ? 7.176 38.25 41.562 1 95.38 277 ALA A C 1
ATOM 2082 O O . ALA A 1 277 ? 7.793 37.25 41.875 1 95.38 277 ALA A O 1
ATOM 2083 N N . PRO A 1 278 ? 7.637 39.281 40.906 1 95.06 278 PRO A N 1
ATOM 2084 C CA . PRO A 1 278 ? 9.078 39.219 40.625 1 95.06 278 PRO A CA 1
ATOM 2085 C C . PRO A 1 278 ? 9.914 39.281 41.906 1 95.06 278 PRO A C 1
ATOM 2087 O O . PRO A 1 278 ? 9.555 40 42.844 1 95.06 278 PRO A O 1
ATOM 2090 N N . GLY A 1 279 ? 11.016 38.531 41.812 1 92.69 279 GLY A N 1
ATOM 2091 C CA . GLY A 1 279 ? 11.977 38.656 42.906 1 92.69 279 GLY A CA 1
ATOM 2092 C C . GLY A 1 279 ? 12.844 39.906 42.812 1 92.69 279 GLY A C 1
ATOM 2093 O O . GLY A 1 279 ? 13.484 40.125 41.781 1 92.69 279 GLY A O 1
ATOM 2094 N N . ILE A 1 280 ? 12.789 40.75 43.812 1 95 280 ILE A N 1
ATOM 2095 C CA . ILE A 1 280 ? 13.609 41.938 43.844 1 95 280 ILE A CA 1
ATOM 2096 C C . ILE A 1 280 ? 14.633 41.844 45 1 95 280 ILE A C 1
ATOM 2098 O O . ILE A 1 280 ? 14.258 41.781 46.156 1 95 280 ILE A O 1
ATOM 2102 N N . PRO A 1 281 ? 15.875 41.938 44.625 1 95.06 281 PRO A N 1
ATOM 2103 C CA . PRO A 1 281 ? 16.891 41.875 45.688 1 95.06 281 PRO A CA 1
ATOM 2104 C C . PRO A 1 281 ? 16.797 43.031 46.656 1 95.06 281 PRO A C 1
ATOM 2106 O O . PRO A 1 281 ? 16.516 44.156 46.25 1 95.06 281 PRO A O 1
ATOM 2109 N N . ASN A 1 282 ? 17.016 42.812 47.938 1 95 282 ASN A N 1
ATOM 2110 C CA . ASN A 1 282 ? 17.062 43.812 49.031 1 95 282 ASN A CA 1
ATOM 2111 C C . ASN A 1 282 ? 15.727 44.531 49.188 1 95 282 ASN A C 1
ATOM 2113 O O . ASN A 1 282 ? 15.688 45.688 49.625 1 95 282 ASN A O 1
ATOM 2117 N N . ALA A 1 283 ? 14.672 43.875 48.812 1 95.25 283 ALA A N 1
ATOM 2118 C CA . ALA A 1 283 ? 13.344 44.469 48.938 1 95.25 283 ALA A CA 1
ATOM 2119 C C . ALA A 1 283 ? 13.055 44.875 50.375 1 95.25 283 ALA A C 1
ATOM 2121 O O . ALA A 1 283 ? 13.344 44.094 51.312 1 95.25 283 ALA A O 1
ATOM 2122 N N . GLY A 1 284 ? 12.531 46 50.531 1 94.06 284 GLY A N 1
ATOM 2123 C CA . GLY A 1 284 ? 12.203 46.5 51.875 1 94.06 284 GLY A CA 1
ATOM 2124 C C . GLY A 1 284 ? 13.266 47.406 52.438 1 94.06 284 GLY A C 1
ATOM 2125 O O . GLY A 1 284 ? 12.992 48.156 53.375 1 94.06 284 GLY A O 1
ATOM 2126 N N . ALA A 1 285 ? 14.477 47.344 51.969 1 94.94 285 ALA A N 1
ATOM 2127 C CA . ALA A 1 285 ? 15.57 48.219 52.406 1 94.94 285 ALA A CA 1
ATOM 2128 C C . ALA A 1 285 ? 15.492 49.594 51.719 1 94.94 285 ALA A C 1
ATOM 2130 O O . ALA A 1 285 ? 14.859 49.75 50.688 1 94.94 285 ALA A O 1
ATOM 2131 N N . PRO A 1 286 ? 16.062 50.562 52.438 1 94.31 286 PRO A N 1
ATOM 2132 C CA . PRO A 1 286 ? 16.109 51.875 51.781 1 94.31 286 PRO A CA 1
ATOM 2133 C C . PRO A 1 286 ? 16.969 51.875 50.5 1 94.31 286 PRO A C 1
ATOM 2135 O O . PRO A 1 286 ? 18.016 51.219 50.469 1 94.31 286 PRO A O 1
ATOM 2138 N N . ALA A 1 287 ? 16.531 52.594 49.562 1 93.31 287 ALA A N 1
ATOM 2139 C CA . ALA A 1 287 ? 17.281 52.75 48.312 1 93.31 287 ALA A CA 1
ATOM 2140 C C . ALA A 1 287 ? 18.531 53.594 48.531 1 93.31 287 ALA A C 1
ATOM 2142 O O . ALA A 1 287 ? 18.578 54.469 49.406 1 93.31 287 ALA A O 1
ATOM 2143 N N . PRO A 1 288 ? 19.531 53.312 47.75 1 91.88 288 PRO A N 1
ATOM 2144 C CA . PRO A 1 288 ? 20.75 54.125 47.875 1 91.88 288 PRO A CA 1
ATOM 2145 C C . PRO A 1 288 ? 20.609 55.5 47.281 1 91.88 288 PRO A C 1
ATOM 2147 O O . PRO A 1 288 ? 21.562 56.312 47.312 1 91.88 288 PRO A O 1
ATOM 2150 N N . PHE A 1 289 ? 19.516 55.812 46.812 1 92.62 289 PHE A N 1
ATOM 2151 C CA . PHE A 1 289 ? 19.188 57.156 46.312 1 92.62 289 PHE A CA 1
ATOM 2152 C C . PHE A 1 289 ? 17.922 57.688 46.969 1 92.62 289 PHE A C 1
ATOM 2154 O O . PHE A 1 289 ? 17.234 56.969 47.688 1 92.62 289 PHE A O 1
ATOM 2161 N N . THR A 1 290 ? 17.609 59.031 46.781 1 88.12 290 THR A N 1
ATOM 2162 C CA . THR A 1 290 ? 16.469 59.625 47.438 1 88.12 290 THR A CA 1
ATOM 2163 C C . THR A 1 290 ? 15.164 59.188 46.75 1 88.12 290 THR A C 1
ATOM 2165 O O . THR A 1 290 ? 14.875 59.625 45.625 1 88.12 290 THR A O 1
ATOM 2168 N N . ALA A 1 291 ? 14.508 58.219 47.406 1 90.06 291 ALA A N 1
ATOM 2169 C CA . ALA A 1 291 ? 13.203 57.781 46.938 1 90.06 291 ALA A CA 1
ATOM 2170 C C . ALA A 1 291 ? 12.18 57.75 48.062 1 90.06 291 ALA A C 1
ATOM 2172 O O . ALA A 1 291 ? 12.523 57.469 49.219 1 90.06 291 ALA A O 1
ATOM 2173 N N . PRO A 1 292 ? 10.953 58.062 47.719 1 90.5 292 PRO A N 1
ATOM 2174 C CA . PRO A 1 292 ? 9.922 58.125 48.75 1 90.5 292 PRO A CA 1
ATOM 2175 C C . PRO A 1 292 ? 9.375 56.75 49.156 1 90.5 292 PRO A C 1
ATOM 2177 O O . PRO A 1 292 ? 8.422 56.656 49.938 1 90.5 292 PRO A O 1
ATOM 2180 N N . ALA A 1 293 ? 9.906 55.688 48.656 1 93.62 293 ALA A N 1
ATOM 2181 C CA . ALA A 1 293 ? 9.508 54.312 48.969 1 93.62 293 ALA A CA 1
ATOM 2182 C C . ALA A 1 293 ? 10.719 53.406 49.031 1 93.62 293 ALA A C 1
ATOM 2184 O O . ALA A 1 293 ? 11.742 53.656 48.375 1 93.62 293 ALA A O 1
ATOM 2185 N N . PRO A 1 294 ? 10.648 52.344 49.812 1 95.5 294 PRO A N 1
ATOM 2186 C CA . PRO A 1 294 ? 11.766 51.406 49.875 1 95.5 294 PRO A CA 1
ATOM 2187 C C . PRO A 1 294 ? 11.914 50.562 48.594 1 95.5 294 PRO A C 1
ATOM 2189 O O . PRO A 1 294 ? 11.07 50.656 47.719 1 95.5 294 PRO A O 1
ATOM 2192 N N . ILE A 1 295 ? 13.07 49.875 48.594 1 96.06 295 ILE A N 1
ATOM 2193 C CA . ILE A 1 295 ? 13.273 48.969 47.438 1 96.06 295 ILE A CA 1
ATOM 2194 C C . ILE A 1 295 ? 12.117 47.969 47.375 1 96.06 295 ILE A C 1
ATOM 2196 O O . ILE A 1 295 ? 11.734 47.375 48.375 1 96.06 295 ILE A O 1
ATOM 2200 N N . GLY A 1 296 ? 11.555 47.812 46.156 1 95.19 296 GLY A N 1
ATOM 2201 C CA . GLY A 1 296 ? 10.375 46.969 45.969 1 95.19 296 GLY A CA 1
ATOM 2202 C C . GLY A 1 296 ? 9.078 47.75 45.969 1 95.19 296 GLY A C 1
ATOM 2203 O O . GLY A 1 296 ? 8.039 47.25 45.562 1 95.19 296 GLY A O 1
ATOM 2204 N N . GLY A 1 297 ? 9.102 49 46.469 1 95.25 297 GLY A N 1
ATOM 2205 C CA . GLY A 1 297 ? 7.938 49.875 46.469 1 95.25 297 GLY A CA 1
ATOM 2206 C C . GLY A 1 297 ? 7.625 50.469 45.125 1 95.25 297 GLY A C 1
ATOM 2207 O O . GLY A 1 297 ? 8.438 50.406 44.188 1 95.25 297 GLY A O 1
ATOM 2208 N N . VAL A 1 298 ? 6.363 51.031 45.031 1 96.38 298 VAL A N 1
ATOM 2209 C CA . VAL A 1 298 ? 5.895 51.625 43.812 1 96.38 298 VAL A CA 1
ATOM 2210 C C . VAL A 1 298 ? 5.652 53.125 44 1 96.38 298 VAL A C 1
ATOM 2212 O O . VAL A 1 298 ? 5.133 53.531 45.062 1 96.38 298 VAL A O 1
ATOM 2215 N N . VAL A 1 299 ? 6.145 53.844 43 1 94.81 299 VAL A N 1
ATOM 2216 C CA . VAL A 1 299 ? 5.906 55.281 43.031 1 94.81 299 VAL A CA 1
ATOM 2217 C C . VAL A 1 299 ? 5.152 55.719 41.781 1 94.81 299 VAL A C 1
ATOM 2219 O O . VAL A 1 299 ? 5.199 55.031 40.75 1 94.81 299 VAL A O 1
ATOM 2222 N N . VAL A 1 300 ? 4.355 56.75 41.875 1 93.56 300 VAL A N 1
ATOM 2223 C CA . VAL A 1 300 ? 3.541 57.219 40.75 1 93.56 300 VAL A CA 1
ATOM 2224 C C . VAL A 1 300 ? 3.941 58.625 40.344 1 93.56 300 VAL A C 1
ATOM 2226 O O . VAL A 1 300 ? 4.277 59.438 41.219 1 93.56 300 VAL A O 1
ATOM 2229 N N . SER A 1 301 ? 4.152 58.875 39.094 1 90.44 301 SER A N 1
ATOM 2230 C CA . SER A 1 301 ? 4.422 60.188 38.562 1 90.44 301 SER A CA 1
ATOM 2231 C C . SER A 1 301 ? 3.342 60.625 37.594 1 90.44 301 SER A C 1
ATOM 2233 O O . SER A 1 301 ? 2.82 59.812 36.844 1 90.44 301 SER A O 1
ATOM 2235 N N . TYR A 1 302 ? 2.887 61.875 37.812 1 82.25 302 TYR A N 1
ATOM 2236 C CA . TYR A 1 302 ? 1.882 62.406 36.906 1 82.25 302 TYR A CA 1
ATOM 2237 C C . TYR A 1 302 ? 2.512 63.375 35.906 1 82.25 302 TYR A C 1
ATOM 2239 O O . TYR A 1 302 ? 3.35 64.188 36.281 1 82.25 302 TYR A O 1
ATOM 2247 N N . THR A 1 303 ? 2.732 62.969 34.812 1 65.75 303 THR A N 1
ATOM 2248 C CA . THR A 1 303 ? 3.27 63.906 33.812 1 65.75 303 THR A CA 1
ATOM 2249 C C . THR A 1 303 ? 2.174 64.812 33.312 1 65.75 303 THR A C 1
ATOM 2251 O O . THR A 1 303 ? 1.004 64.438 33.25 1 65.75 303 THR A O 1
ATOM 2254 N N . LEU A 1 304 ? 2.338 66.188 33.438 1 56.12 304 LEU A N 1
ATOM 2255 C CA . LEU A 1 304 ? 1.438 67.25 32.906 1 56.12 304 LEU A CA 1
ATOM 2256 C C . LEU A 1 304 ? 1.221 67.062 31.406 1 56.12 304 LEU A C 1
ATOM 2258 O O . LEU A 1 304 ? 0.586 67.875 30.766 1 56.12 304 LEU A O 1
ATOM 2262 N N . ASP A 1 305 ? 2.012 66.312 30.672 1 48.12 305 ASP A N 1
ATOM 2263 C CA . ASP A 1 305 ? 1.733 66.5 29.25 1 48.12 305 ASP A CA 1
ATOM 2264 C C . ASP A 1 305 ? 0.234 66.438 28.984 1 48.12 305 ASP A C 1
ATOM 2266 O O . ASP A 1 305 ? -0.463 65.562 29.531 1 48.12 305 ASP A O 1
ATOM 2270 N N . GLN A 1 306 ? -0.396 67.625 28.578 1 44.38 306 GLN A N 1
ATOM 2271 C CA . GLN A 1 306 ? -1.728 67.875 28.047 1 44.38 306 GLN A CA 1
ATOM 2272 C C . GLN A 1 306 ? -2.311 66.688 27.344 1 44.38 306 GLN A C 1
ATOM 2274 O O . GLN A 1 306 ? -3.525 66.438 27.359 1 44.38 306 GLN A O 1
ATOM 2279 N N . SER A 1 307 ? -1.666 66.312 26.156 1 42.84 307 SER A N 1
ATOM 2280 C CA . SER A 1 307 ? -2.311 65.375 25.219 1 42.84 307 SER A CA 1
ATOM 2281 C C . SER A 1 307 ? -2.529 64 25.844 1 42.84 307 SER A C 1
ATOM 2283 O O . SER A 1 307 ? -3.266 63.188 25.312 1 42.84 307 SER A O 1
ATOM 2285 N N . SER A 1 308 ? -1.523 63.5 26.516 1 46.88 308 SER A N 1
ATOM 2286 C CA . SER A 1 308 ? -1.758 62.125 27 1 46.88 308 SER A CA 1
ATOM 2287 C C . SER A 1 308 ? -2.611 62.156 28.266 1 46.88 308 SER A C 1
ATOM 2289 O O . SER A 1 308 ? -2.416 62.969 29.141 1 46.88 308 SER A O 1
ATOM 2291 N N . SER A 1 309 ? -3.818 62 28.234 1 47.56 309 SER A N 1
ATOM 2292 C CA . SER A 1 309 ? -5.016 61.969 29.062 1 47.56 309 SER A CA 1
ATOM 2293 C C . SER A 1 309 ? -4.664 61.688 30.516 1 47.56 309 SER A C 1
ATOM 2295 O O . SER A 1 309 ? -5.344 60.906 31.188 1 47.56 309 SER A O 1
ATOM 2297 N N . GLY A 1 310 ? -3.545 62.406 31.062 1 59.12 310 GLY A N 1
ATOM 2298 C CA . GLY A 1 310 ? -3.434 62.438 32.5 1 59.12 310 GLY A CA 1
ATOM 2299 C C . GLY A 1 310 ? -3.232 61.094 33.156 1 59.12 310 GLY A C 1
ATOM 2300 O O . GLY A 1 310 ? -3.553 60.875 34.312 1 59.12 310 GLY A O 1
ATOM 2301 N N . ALA A 1 311 ? -2.754 60.125 32.375 1 73.19 311 ALA A N 1
ATOM 2302 C CA . ALA A 1 311 ? -2.676 58.781 32.938 1 73.19 311 ALA A CA 1
ATOM 2303 C C . ALA A 1 311 ? -1.427 58.625 33.812 1 73.19 311 ALA A C 1
ATOM 2305 O O . ALA A 1 311 ? -0.348 59.094 33.438 1 73.19 311 ALA A O 1
ATOM 2306 N N . PRO A 1 312 ? -1.559 58.156 35.031 1 86.38 312 PRO A N 1
ATOM 2307 C CA . PRO A 1 312 ? -0.448 57.938 35.938 1 86.38 312 PRO A CA 1
ATOM 2308 C C . PRO A 1 312 ? 0.596 56.969 35.406 1 86.38 312 PRO A C 1
ATOM 2310 O O . PRO A 1 312 ? 0.249 56 34.719 1 86.38 312 PRO A O 1
ATOM 2313 N N . ARG A 1 313 ? 1.878 57.406 35.531 1 92.19 313 ARG A N 1
ATOM 2314 C CA . ARG A 1 313 ? 2.986 56.5 35.25 1 92.19 313 ARG A CA 1
ATOM 2315 C C . ARG A 1 313 ? 3.535 55.906 36.531 1 92.19 313 ARG A C 1
ATOM 2317 O O . ARG A 1 313 ? 3.805 56.625 37.5 1 92.19 313 ARG A O 1
ATOM 2324 N N . TYR A 1 314 ? 3.695 54.594 36.531 1 94.88 314 TYR A N 1
ATOM 2325 C CA . TYR A 1 314 ? 4.16 53.875 37.719 1 94.88 314 TYR A CA 1
ATOM 2326 C C . TYR A 1 314 ? 5.629 53.5 37.594 1 94.88 314 TYR A C 1
ATOM 2328 O O . TYR A 1 314 ? 6.102 53.188 36.5 1 94.88 314 TYR A O 1
ATOM 2336 N N . TYR A 1 315 ? 6.336 53.594 38.688 1 95.62 315 TYR A N 1
ATOM 2337 C CA . TYR A 1 315 ? 7.742 53.219 38.75 1 95.62 315 TYR A CA 1
ATOM 2338 C C . TYR A 1 315 ? 8.008 52.281 39.938 1 95.62 315 TYR A C 1
ATOM 2340 O O . TYR A 1 315 ? 7.465 52.469 41.031 1 95.62 315 TYR A O 1
ATOM 2348 N N . ALA A 1 316 ? 8.812 51.281 39.688 1 96.81 316 ALA A N 1
ATOM 2349 C CA . ALA A 1 316 ? 9.312 50.438 40.75 1 96.81 316 ALA A CA 1
ATOM 2350 C C . ALA A 1 316 ? 10.656 50.938 41.281 1 96.81 316 ALA A C 1
ATOM 2352 O O . ALA A 1 316 ? 11.531 51.312 40.5 1 96.81 316 ALA A O 1
ATOM 2353 N N . VAL A 1 317 ? 10.734 50.969 42.562 1 96.69 317 VAL A N 1
ATOM 2354 C CA . VAL A 1 317 ? 12.016 51.312 43.156 1 96.69 317 VAL A CA 1
ATOM 2355 C C . VAL A 1 317 ? 12.891 50.062 43.281 1 96.69 317 VAL A C 1
ATOM 2357 O O . VAL A 1 317 ? 12.555 49.125 44 1 96.69 317 VAL A O 1
ATOM 2360 N N . LEU A 1 318 ? 14.008 50.094 42.562 1 97.31 318 LEU A N 1
ATOM 2361 C CA . LEU A 1 318 ? 14.938 48.969 42.531 1 97.31 318 LEU A CA 1
ATOM 2362 C C . LEU A 1 318 ? 16.297 49.375 43.094 1 97.31 318 LEU A C 1
ATOM 2364 O O . LEU A 1 318 ? 16.547 50.562 43.312 1 97.31 318 LEU A O 1
ATOM 2368 N N . PRO A 1 319 ? 17.125 48.375 43.406 1 95.31 319 PRO A N 1
ATOM 2369 C CA . PRO A 1 319 ? 18.422 48.688 44 1 95.31 319 PRO A CA 1
ATOM 2370 C C . PRO A 1 319 ? 19.266 49.594 43.125 1 95.31 319 PRO A C 1
ATOM 2372 O O . PRO A 1 319 ? 20.062 50.406 43.656 1 95.31 319 PRO A O 1
ATOM 2375 N N . ASP A 1 320 ? 18.984 49.531 41.812 1 95.88 320 ASP A N 1
ATOM 2376 C CA . ASP A 1 320 ? 19.875 50.25 40.906 1 95.88 320 ASP A CA 1
ATOM 2377 C C . ASP A 1 320 ? 19.156 51.469 40.281 1 95.88 320 ASP A C 1
ATOM 2379 O O . ASP A 1 320 ? 19.719 52.156 39.438 1 95.88 320 ASP A O 1
ATOM 2383 N N . GLY A 1 321 ? 17.953 51.656 40.625 1 96 321 GLY A N 1
ATOM 2384 C CA . GLY A 1 321 ? 17.234 52.812 40.094 1 96 321 GLY A CA 1
ATOM 2385 C C . GLY A 1 321 ? 15.742 52.594 40 1 96 321 GLY A C 1
ATOM 2386 O O . GLY A 1 321 ? 15.195 51.688 40.625 1 96 321 GLY A O 1
ATOM 2387 N N . LEU A 1 322 ? 15.133 53.531 39.281 1 95.94 322 LEU A N 1
ATOM 2388 C CA . LEU A 1 322 ? 13.695 53.438 39.031 1 95.94 322 LEU A CA 1
ATOM 2389 C C . LEU A 1 322 ? 13.422 52.812 37.688 1 95.94 322 LEU A C 1
ATOM 2391 O O . LEU A 1 322 ? 14.141 53.062 36.719 1 95.94 322 LEU A O 1
ATOM 2395 N N . GLN A 1 323 ? 12.477 51.969 37.719 1 96.44 323 GLN A N 1
ATOM 2396 C CA . GLN A 1 323 ? 12.047 51.375 36.469 1 96.44 323 GLN A CA 1
ATOM 2397 C C . GLN A 1 323 ? 10.555 51.594 36.219 1 96.44 323 GLN A C 1
ATOM 2399 O O . GLN A 1 323 ? 9.734 51.312 37.094 1 96.44 323 GLN A O 1
ATOM 2404 N N . GLN A 1 324 ? 10.273 52.125 35.031 1 95.12 324 GLN A N 1
ATOM 2405 C CA . GLN A 1 324 ? 8.867 52.281 34.688 1 95.12 324 GLN A CA 1
ATOM 2406 C C . GLN A 1 324 ? 8.195 50.938 34.5 1 95.12 324 GLN A C 1
ATOM 2408 O O . GLN A 1 324 ? 8.758 50.031 33.875 1 95.12 324 GLN A O 1
ATOM 2413 N N . ILE A 1 325 ? 7.059 50.688 35.094 1 96.12 325 ILE A N 1
ATOM 2414 C CA . ILE A 1 325 ? 6.363 49.406 35.031 1 96.12 325 ILE A CA 1
ATOM 2415 C C . ILE A 1 325 ? 4.898 49.656 34.688 1 96.12 325 ILE A C 1
ATOM 2417 O O . ILE A 1 325 ? 4.402 50.781 34.75 1 96.12 325 ILE A O 1
ATOM 2421 N N . SER A 1 326 ? 4.25 48.656 34.25 1 95.12 326 SER A N 1
ATOM 2422 C CA . SER A 1 326 ? 2.84 48.688 33.875 1 95.12 326 SER A CA 1
ATOM 2423 C C . SER A 1 326 ? 1.945 48.75 35.094 1 95.12 326 SER A C 1
ATOM 2425 O O . SER A 1 326 ? 2.387 48.438 36.219 1 95.12 326 SER A O 1
ATOM 2427 N N . PRO A 1 327 ? 0.69 49.188 34.906 1 94.44 327 PRO A N 1
ATOM 2428 C CA . PRO A 1 327 ? -0.249 49.219 36.031 1 94.44 327 PRO A CA 1
ATOM 2429 C C . PRO A 1 327 ? -0.43 47.844 36.656 1 94.44 327 PRO A C 1
ATOM 2431 O O . PRO A 1 327 ? -0.565 47.719 37.875 1 94.44 327 PRO A O 1
ATOM 2434 N N . VAL A 1 328 ? -0.356 46.812 35.875 1 96.19 328 VAL A N 1
ATOM 2435 C CA . VAL A 1 328 ? -0.543 45.469 36.375 1 96.19 328 VAL A CA 1
ATOM 2436 C C . VAL A 1 328 ? 0.649 45.062 37.25 1 96.19 328 VAL A C 1
ATOM 2438 O O . VAL A 1 328 ? 0.476 44.562 38.375 1 96.19 328 VAL A O 1
ATOM 2441 N N . LEU A 1 329 ? 1.812 45.312 36.719 1 96.5 329 LEU A N 1
ATOM 2442 C CA . LEU A 1 329 ? 3 44.969 37.5 1 96.5 329 LEU A CA 1
ATOM 2443 C C . LEU A 1 329 ? 3.062 45.812 38.781 1 96.5 329 LEU A C 1
ATOM 2445 O O . LEU A 1 329 ? 3.479 45.312 39.844 1 96.5 329 LEU A O 1
ATOM 2449 N N . ALA A 1 330 ? 2.646 47.031 38.719 1 96.25 330 ALA A N 1
ATOM 2450 C CA . ALA A 1 330 ? 2.576 47.875 39.906 1 96.25 330 ALA A CA 1
ATOM 2451 C C . ALA A 1 330 ? 1.621 47.312 40.938 1 96.25 330 ALA A C 1
ATOM 2453 O O . ALA A 1 330 ? 1.939 47.25 42.156 1 96.25 330 ALA A O 1
ATOM 2454 N N . ALA A 1 331 ? 0.506 46.906 40.5 1 95.56 331 ALA A N 1
ATOM 2455 C CA . ALA A 1 331 ? -0.482 46.312 41.406 1 95.56 331 ALA A CA 1
ATOM 2456 C C . ALA A 1 331 ? 0.048 45 42 1 95.56 331 ALA A C 1
ATOM 2458 O O . ALA A 1 331 ? -0.189 44.719 43.188 1 95.56 331 ALA A O 1
ATOM 2459 N N . ILE A 1 332 ? 0.759 44.219 41.219 1 96.5 332 ILE A N 1
ATOM 2460 C CA . ILE A 1 332 ? 1.325 42.969 41.719 1 96.5 332 ILE A CA 1
ATOM 2461 C C . ILE A 1 332 ? 2.297 43.281 42.844 1 96.5 332 ILE A C 1
ATOM 2463 O O . ILE A 1 332 ? 2.23 42.656 43.906 1 96.5 332 ILE A O 1
ATOM 2467 N N . LEU A 1 333 ? 3.174 44.219 42.594 1 96.25 333 LEU A N 1
ATOM 2468 C CA . LEU A 1 333 ? 4.164 44.562 43.625 1 96.25 333 LEU A CA 1
ATOM 2469 C C . LEU A 1 333 ? 3.49 45.094 44.875 1 96.25 333 LEU A C 1
ATOM 2471 O O . LEU A 1 333 ? 3.838 44.688 46 1 96.25 333 LEU A O 1
ATOM 2475 N N . ARG A 1 334 ? 2.477 45.906 44.719 1 96.25 334 ARG A N 1
ATOM 2476 C CA . ARG A 1 334 ? 1.79 46.5 45.875 1 96.25 334 ARG A CA 1
ATOM 2477 C C . ARG A 1 334 ? 0.971 45.469 46.625 1 96.25 334 ARG A C 1
ATOM 2479 O O . ARG A 1 334 ? 0.914 45.469 47.844 1 96.25 334 ARG A O 1
ATOM 2486 N N . ASN A 1 335 ? 0.345 44.594 45.875 1 94.88 335 ASN A N 1
ATOM 2487 C CA . ASN A 1 335 ? -0.466 43.531 46.5 1 94.88 335 ASN A CA 1
ATOM 2488 C C . ASN A 1 335 ? 0.397 42.531 47.25 1 94.88 335 ASN A C 1
ATOM 2490 O O . ASN A 1 335 ? -0.061 41.906 48.188 1 94.88 335 ASN A O 1
ATOM 2494 N N . THR A 1 336 ? 1.589 42.344 46.688 1 94.44 336 THR A N 1
ATOM 2495 C CA . THR A 1 336 ? 2.512 41.406 47.344 1 94.44 336 THR A CA 1
ATOM 2496 C C . THR A 1 336 ? 3.049 42 48.625 1 94.44 336 THR A C 1
ATOM 2498 O O . THR A 1 336 ? 3.07 41.344 49.656 1 94.44 336 THR A O 1
ATOM 2501 N N . ASN A 1 337 ? 3.52 43.219 48.5 1 92.94 337 ASN A N 1
ATOM 2502 C CA . ASN A 1 337 ? 3.975 43.969 49.656 1 92.94 337 ASN A CA 1
ATOM 2503 C C . ASN A 1 337 ? 3.904 45.469 49.438 1 92.94 337 ASN A C 1
ATOM 2505 O O . ASN A 1 337 ? 4.621 46.031 48.594 1 92.94 337 ASN A O 1
ATOM 2509 N N . SER A 1 338 ? 3.082 46.156 50.188 1 90.44 338 SER A N 1
ATOM 2510 C CA . SER A 1 338 ? 2.926 47.594 50.031 1 90.44 338 SER A CA 1
ATOM 2511 C C . SER A 1 338 ? 3.904 48.344 50.938 1 90.44 338 SER A C 1
ATOM 2513 O O . SER A 1 338 ? 4.055 49.562 50.812 1 90.44 338 SER A O 1
ATOM 2515 N N . TYR A 1 339 ? 4.566 47.625 51.844 1 91.75 339 TYR A N 1
ATOM 2516 C CA . TYR A 1 339 ? 5.504 48.219 52.812 1 91.75 339 TYR A CA 1
ATOM 2517 C C . TYR A 1 339 ? 4.832 49.281 53.656 1 91.75 339 TYR A C 1
ATOM 2519 O O . TYR A 1 339 ? 5.422 50.344 53.906 1 91.75 339 TYR A O 1
ATOM 2527 N N . GLY A 1 340 ? 3.568 49.031 53.875 1 89.19 340 GLY A N 1
ATOM 2528 C CA . GLY A 1 340 ? 2.814 49.906 54.781 1 89.19 340 GLY A CA 1
ATOM 2529 C C . GLY A 1 340 ? 2.271 51.156 54.094 1 89.19 340 GLY A C 1
ATOM 2530 O O . GLY A 1 340 ? 1.651 52 54.75 1 89.19 340 GLY A O 1
ATOM 2531 N N . LEU A 1 341 ? 2.441 51.25 52.875 1 89.12 341 LEU A N 1
ATOM 2532 C CA . LEU A 1 341 ? 1.982 52.438 52.156 1 89.12 341 LEU A CA 1
ATOM 2533 C C . LEU A 1 341 ? 0.582 52.188 51.594 1 89.12 341 LEU A C 1
ATOM 2535 O O . LEU A 1 341 ? 0.36 51.281 50.812 1 89.12 341 LEU A O 1
ATOM 2539 N N . ASP A 1 342 ? -0.423 53.062 51.875 1 87.31 342 ASP A N 1
ATOM 2540 C CA . ASP A 1 342 ? -1.797 52.906 51.406 1 87.31 342 ASP A CA 1
ATOM 2541 C C . ASP A 1 342 ? -1.91 53.281 49.938 1 87.31 342 ASP A C 1
ATOM 2543 O O . ASP A 1 342 ? -2.695 52.688 49.188 1 87.31 342 ASP A O 1
ATOM 2547 N N . GLN A 1 343 ? -1.131 54.281 49.594 1 89.94 343 GLN A N 1
ATOM 2548 C CA . GLN A 1 343 ? -1.061 54.719 48.188 1 89.94 343 GLN A CA 1
ATOM 2549 C C . GLN A 1 343 ? 0.386 54.938 47.75 1 89.94 343 GLN A C 1
ATOM 2551 O O . GLN A 1 343 ? 1.253 55.219 48.594 1 89.94 343 GLN A O 1
ATOM 2556 N N . PRO A 1 344 ? 0.586 54.688 46.531 1 91.19 344 PRO A N 1
ATOM 2557 C CA . PRO A 1 344 ? 1.946 54.969 46.094 1 91.19 344 PRO A CA 1
ATOM 2558 C C . PRO A 1 344 ? 2.318 56.438 46.219 1 91.19 344 PRO A C 1
ATOM 2560 O O . PRO A 1 344 ? 1.552 57.312 45.781 1 91.19 344 PRO A O 1
ATOM 2563 N N . PRO A 1 345 ? 3.457 56.594 46.75 1 93.06 345 PRO A N 1
ATOM 2564 C CA . PRO A 1 345 ? 3.896 57.969 46.844 1 93.06 345 PRO A CA 1
ATOM 2565 C C . PRO A 1 345 ? 4.055 58.625 45.469 1 93.06 345 PRO A C 1
ATOM 2567 O O . PRO A 1 345 ? 4.414 57.969 44.5 1 93.06 345 PRO A O 1
ATOM 2570 N N . ARG A 1 346 ? 3.832 59.938 45.469 1 91.31 346 ARG A N 1
ATOM 2571 C CA . ARG A 1 346 ? 3.916 60.719 44.219 1 91.31 346 ARG A CA 1
ATOM 2572 C C . ARG A 1 346 ? 5.293 61.344 44.062 1 91.31 346 ARG A C 1
ATOM 2574 O O . ARG A 1 346 ? 5.871 61.844 45.031 1 91.31 346 ARG A O 1
ATOM 2581 N N . LEU A 1 347 ? 5.789 61.125 42.906 1 88.75 347 LEU A N 1
ATOM 2582 C CA . LEU A 1 347 ? 7.062 61.75 42.531 1 88.75 347 LEU A CA 1
ATOM 2583 C C . LEU A 1 347 ? 6.898 62.656 41.312 1 88.75 347 LEU A C 1
ATOM 2585 O O . LEU A 1 347 ? 6.281 62.25 40.344 1 88.75 347 LEU A O 1
ATOM 2589 N N . GLY A 1 348 ? 7.379 63.844 41.438 1 84.69 348 GLY A N 1
ATOM 2590 C CA . GLY A 1 348 ? 7.332 64.75 40.281 1 84.69 348 GLY A CA 1
ATOM 2591 C C . GLY A 1 348 ? 8.148 64.25 39.094 1 84.69 348 GLY A C 1
ATOM 2592 O O . GLY A 1 348 ? 9.109 63.5 39.281 1 84.69 348 GLY A O 1
ATOM 2593 N N . ALA A 1 349 ? 7.785 64.688 37.969 1 85.12 349 ALA A N 1
ATOM 2594 C CA . ALA A 1 349 ? 8.461 64.25 36.75 1 85.12 349 ALA A CA 1
ATOM 2595 C C . ALA A 1 349 ? 9.93 64.688 36.75 1 85.12 349 ALA A C 1
ATOM 2597 O O . ALA A 1 349 ? 10.789 63.969 36.25 1 85.12 349 ALA A O 1
ATOM 2598 N N . ASP A 1 350 ? 10.164 65.75 37.375 1 85.12 350 ASP A N 1
ATOM 2599 C CA . ASP A 1 350 ? 11.531 66.25 37.469 1 85.12 350 ASP A CA 1
ATOM 2600 C C . ASP A 1 350 ? 12.367 65.438 38.438 1 85.12 350 ASP A C 1
ATOM 2602 O O . ASP A 1 350 ? 13.562 65.188 38.188 1 85.12 350 ASP A O 1
ATOM 2606 N N . ALA A 1 351 ? 11.68 65.062 39.438 1 87.06 351 ALA A N 1
ATOM 2607 C CA . ALA A 1 351 ? 12.375 64.188 40.406 1 87.06 351 ALA A CA 1
ATOM 2608 C C . ALA A 1 351 ? 12.719 62.844 39.781 1 87.06 351 ALA A C 1
ATOM 2610 O O . ALA A 1 351 ? 13.805 62.312 40.031 1 87.06 351 ALA A O 1
ATOM 2611 N N . VAL A 1 352 ? 11.852 62.375 39 1 88.69 352 VAL A N 1
ATOM 2612 C CA . VAL A 1 352 ? 12.055 61.062 38.375 1 88.69 352 VAL A CA 1
ATOM 2613 C C . VAL A 1 352 ? 13.219 61.156 37.375 1 88.69 352 VAL A C 1
ATOM 2615 O O . VAL A 1 352 ? 14.031 60.219 37.281 1 88.69 352 VAL A O 1
ATOM 2618 N N . ALA A 1 353 ? 13.375 62.281 36.688 1 87.94 353 ALA A N 1
ATOM 2619 C CA . ALA A 1 353 ? 14.391 62.469 35.656 1 87.94 353 ALA A CA 1
ATOM 2620 C C . ALA A 1 353 ? 15.789 62.5 36.281 1 87.94 353 ALA A C 1
ATOM 2622 O O . ALA A 1 353 ? 16.781 62.219 35.594 1 87.94 353 ALA A O 1
ATOM 2623 N N . LYS A 1 354 ? 15.828 62.812 37.562 1 90.62 354 LYS A N 1
ATOM 2624 C CA . LYS A 1 354 ? 17.125 62.938 38.188 1 90.62 354 LYS A CA 1
ATOM 2625 C C . LYS A 1 354 ? 17.594 61.625 38.812 1 90.62 354 LYS A C 1
ATOM 2627 O O . LYS A 1 354 ? 18.766 61.5 39.188 1 90.62 354 LYS A O 1
ATOM 2632 N N . LEU A 1 355 ? 16.672 60.781 38.812 1 92.88 355 LEU A N 1
ATOM 2633 C CA . LEU A 1 355 ? 17 59.5 39.438 1 92.88 355 LEU A CA 1
ATOM 2634 C C . LEU A 1 355 ? 17.531 58.5 38.438 1 92.88 355 LEU A C 1
ATOM 2636 O O . LEU A 1 355 ? 17.203 58.594 37.25 1 92.88 355 LEU A O 1
ATOM 2640 N N . PRO A 1 356 ? 18.391 57.531 38.875 1 95.12 356 PRO A N 1
ATOM 2641 C CA . PRO A 1 356 ? 18.891 56.5 37.969 1 95.12 356 PRO A CA 1
ATOM 2642 C C . PRO A 1 356 ? 17.781 55.594 37.438 1 95.12 356 PRO A C 1
ATOM 2644 O O . PRO A 1 356 ? 16.797 55.344 38.125 1 95.12 356 PRO A O 1
ATOM 2647 N N . VAL A 1 357 ? 18 55.188 36.219 1 94.75 357 VAL A N 1
ATOM 2648 C CA . VAL A 1 357 ? 17 54.344 35.562 1 94.75 357 VAL A CA 1
ATOM 2649 C C . VAL A 1 357 ? 17.438 52.875 35.625 1 94.75 357 VAL A C 1
ATOM 2651 O O . VAL A 1 357 ? 18.609 52.562 35.375 1 94.75 357 VAL A O 1
ATOM 2654 N N . SER A 1 358 ? 16.516 52.031 36.062 1 96.12 358 SER A N 1
ATOM 2655 C CA . SER A 1 358 ? 16.781 50.594 36.125 1 96.12 358 SER A CA 1
ATOM 2656 C C . SER A 1 358 ? 16.062 49.844 35 1 96.12 358 SER A C 1
ATOM 2658 O O . SER A 1 358 ? 15.078 50.344 34.469 1 96.12 358 SER A O 1
ATOM 2660 N N . ARG A 1 359 ? 16.609 48.625 34.625 1 95.19 359 ARG A N 1
ATOM 2661 C CA . ARG A 1 359 ? 15.984 47.719 33.688 1 95.19 359 ARG A CA 1
ATOM 2662 C C . ARG A 1 359 ? 16 46.281 34.219 1 95.19 359 ARG A C 1
ATOM 2664 O O . ARG A 1 359 ? 16.109 45.344 33.438 1 95.19 359 ARG A O 1
ATOM 2671 N N . MET A 1 360 ? 15.93 46.188 35.469 1 94.69 360 MET A N 1
ATOM 2672 C CA . MET A 1 360 ? 16.125 44.906 36.156 1 94.69 360 MET A CA 1
ATOM 2673 C C . MET A 1 360 ? 14.914 44 35.906 1 94.69 360 MET A C 1
ATOM 2675 O O . MET A 1 360 ? 15.078 42.812 35.719 1 94.69 360 MET A O 1
ATOM 2679 N N . LEU A 1 361 ? 13.766 44.5 35.938 1 95.25 361 LEU A N 1
ATOM 2680 C CA . LEU A 1 361 ? 12.547 43.688 35.812 1 95.25 361 LEU A CA 1
ATOM 2681 C C . LEU A 1 361 ? 12.172 43.469 34.375 1 95.25 361 LEU A C 1
ATOM 2683 O O . LEU A 1 361 ? 12.227 44.406 33.562 1 95.25 361 LEU A O 1
ATOM 2687 N N . ASP A 1 362 ? 11.859 42.188 34.031 1 94.38 362 ASP A N 1
ATOM 2688 C CA . ASP A 1 362 ? 11.312 41.875 32.719 1 94.38 362 ASP A CA 1
ATOM 2689 C C . ASP A 1 362 ? 9.82 42.188 32.656 1 94.38 362 ASP A C 1
ATOM 2691 O O . ASP A 1 362 ? 8.984 41.344 32.938 1 94.38 362 ASP A O 1
ATOM 2695 N N . THR A 1 363 ? 9.5 43.344 32.156 1 93.25 363 THR A N 1
ATOM 2696 C CA . THR A 1 363 ? 8.125 43.844 32.156 1 93.25 363 THR A CA 1
ATOM 2697 C C . THR A 1 363 ? 7.281 43.094 31.125 1 93.25 363 THR A C 1
ATOM 2699 O O . THR A 1 363 ? 6.051 43.094 31.219 1 93.25 363 THR A O 1
ATOM 2702 N N . ALA A 1 364 ? 7.891 42.438 30.172 1 90.94 364 ALA A N 1
ATOM 2703 C CA . ALA A 1 364 ? 7.172 41.75 29.094 1 90.94 364 ALA A CA 1
ATOM 2704 C C . ALA A 1 364 ? 6.551 40.438 29.594 1 90.94 364 ALA A C 1
ATOM 2706 O O . ALA A 1 364 ? 5.711 39.844 28.906 1 90.94 364 ALA A O 1
ATOM 2707 N N . ARG A 1 365 ? 6.891 40.094 30.75 1 93.69 365 ARG A N 1
ATOM 2708 C CA . ARG A 1 365 ? 6.406 38.844 31.359 1 93.69 365 ARG A CA 1
ATOM 2709 C C . ARG A 1 365 ? 4.961 39 31.828 1 93.69 365 ARG A C 1
ATOM 2711 O O . ARG A 1 365 ? 4.273 38 32.062 1 93.69 365 ARG A O 1
ATOM 2718 N N . TYR A 1 366 ? 4.562 40.219 31.953 1 95.31 366 TYR A N 1
ATOM 2719 C CA . TYR A 1 366 ? 3.236 40.5 32.5 1 95.31 366 TYR A CA 1
ATOM 2720 C C . TYR A 1 366 ? 2.383 41.281 31.531 1 95.31 366 TYR A C 1
ATOM 2722 O O . TYR A 1 366 ? 2.902 42.094 30.75 1 95.31 366 TYR A O 1
ATOM 2730 N N . PRO A 1 367 ? 1.041 41.031 31.578 1 94.81 367 PRO A N 1
ATOM 2731 C CA . PRO A 1 367 ? 0.185 41.938 30.781 1 94.81 367 PRO A CA 1
ATOM 2732 C C . PRO A 1 367 ? 0.303 43.375 31.203 1 94.81 367 PRO A C 1
ATOM 2734 O O . PRO A 1 367 ? 0.476 43.688 32.375 1 94.81 367 PRO A O 1
ATOM 2737 N N . ASP A 1 368 ? 0.176 44.281 30.266 1 93.06 368 ASP A N 1
ATOM 2738 C CA . ASP A 1 368 ? 0.289 45.719 30.531 1 93.06 368 ASP A CA 1
ATOM 2739 C C . ASP A 1 368 ? -0.959 46.25 31.25 1 93.06 368 ASP A C 1
ATOM 2741 O O . ASP A 1 368 ? -0.886 47.188 32.031 1 93.06 368 ASP A O 1
ATOM 2745 N N . GLN A 1 369 ? -2.037 45.656 30.891 1 93.62 369 GLN A N 1
ATOM 2746 C CA . GLN A 1 369 ? -3.324 46.062 31.453 1 93.62 369 GLN A CA 1
ATOM 2747 C C . GLN A 1 369 ? -4.094 44.844 31.984 1 93.62 369 GLN A C 1
ATOM 2749 O O . GLN A 1 369 ? -3.758 43.719 31.672 1 93.62 369 GLN A O 1
ATOM 2754 N N . GLN A 1 370 ? -5.062 45.188 32.781 1 94.31 370 GLN A N 1
ATOM 2755 C CA . GLN A 1 370 ? -5.934 44.125 33.281 1 94.31 370 GLN A CA 1
ATOM 2756 C C . GLN A 1 370 ? -6.613 43.406 32.125 1 94.31 370 GLN A C 1
ATOM 2758 O O . GLN A 1 370 ? -6.836 44 31.047 1 94.31 370 GLN A O 1
ATOM 2763 N N . VAL A 1 371 ? -6.902 42.125 32.312 1 93.88 371 VAL A N 1
ATOM 2764 C CA . VAL A 1 371 ? -7.453 41.344 31.234 1 93.88 371 VAL A CA 1
ATOM 2765 C C . VAL A 1 371 ? -8.797 40.75 31.641 1 93.88 371 VAL A C 1
ATOM 2767 O O . VAL A 1 371 ? -9.008 40.438 32.812 1 93.88 371 VAL A O 1
ATOM 2770 N N . GLY A 1 372 ? -9.688 40.719 30.672 1 92.06 372 GLY A N 1
ATOM 2771 C CA . GLY A 1 372 ? -10.938 40 30.844 1 92.06 372 GLY A CA 1
ATOM 2772 C C . GLY A 1 372 ? -10.867 38.562 30.375 1 92.06 372 GLY A C 1
ATOM 2773 O O . GLY A 1 372 ? -10.273 38.281 29.328 1 92.06 372 GLY A O 1
ATOM 2774 N N . VAL A 1 373 ? -11.391 37.656 31.156 1 92.94 373 VAL A N 1
ATOM 2775 C CA . VAL A 1 373 ? -11.359 36.25 30.781 1 92.94 373 VAL A CA 1
ATOM 2776 C C . VAL A 1 373 ? -12.578 35.938 29.938 1 92.94 373 VAL A C 1
ATOM 2778 O O . VAL A 1 373 ? -13.711 36.25 30.297 1 92.94 373 VAL A O 1
ATOM 2781 N N . VAL A 1 374 ? -12.336 35.25 28.812 1 90.81 374 VAL A N 1
ATOM 2782 C CA . VAL A 1 374 ? -13.406 34.844 27.906 1 90.81 374 VAL A CA 1
ATOM 2783 C C . VAL A 1 374 ? -14.055 33.562 28.422 1 90.81 374 VAL A C 1
ATOM 2785 O O . VAL A 1 374 ? -13.367 32.625 28.828 1 90.81 374 VAL A O 1
ATOM 2788 N N . ASP A 1 375 ? -15.359 33.562 28.359 1 86.31 375 ASP A N 1
ATOM 2789 C CA . ASP A 1 375 ? -16.141 32.406 28.828 1 86.31 375 ASP A CA 1
ATOM 2790 C C . ASP A 1 375 ? -16.141 31.297 27.781 1 86.31 375 ASP A C 1
ATOM 2792 O O . ASP A 1 375 ? -16.453 31.547 26.609 1 86.31 375 ASP A O 1
ATOM 2796 N N . ALA A 1 376 ? -15.898 30.125 28.25 1 85.75 376 ALA A N 1
ATOM 2797 C CA . ALA A 1 376 ? -15.828 28.969 27.359 1 85.75 376 ALA A CA 1
ATOM 2798 C C . ALA A 1 376 ? -17.219 28.609 26.828 1 85.75 376 ALA A C 1
ATOM 2800 O O . ALA A 1 376 ? -17.344 28.016 25.75 1 85.75 376 ALA A O 1
ATOM 2801 N N . ALA A 1 377 ? -18.234 28.875 27.516 1 83.75 377 ALA A N 1
ATOM 2802 C CA . ALA A 1 377 ? -19.594 28.562 27.094 1 83.75 377 ALA A CA 1
ATOM 2803 C C . ALA A 1 377 ? -20 29.406 25.891 1 83.75 377 ALA A C 1
ATOM 2805 O O . ALA A 1 377 ? -20.719 28.922 25 1 83.75 377 ALA A O 1
ATOM 2806 N N . LYS A 1 378 ? -19.531 30.594 25.875 1 85.75 378 LYS A N 1
ATOM 2807 C CA . LYS A 1 378 ? -19.859 31.484 24.766 1 85.75 378 LYS A CA 1
ATOM 2808 C C . LYS A 1 378 ? -18.953 31.25 23.578 1 85.75 378 LYS A C 1
ATOM 2810 O O . LYS A 1 378 ? -19.375 31.391 22.422 1 85.75 378 LYS A O 1
ATOM 2815 N N . SER A 1 379 ? -17.734 30.969 23.875 1 92.06 379 SER A N 1
ATOM 2816 C CA . SER A 1 379 ? -16.719 30.734 22.844 1 92.06 379 SER A CA 1
ATOM 2817 C C . SER A 1 379 ? -16 29.406 23.062 1 92.06 379 SER A C 1
ATOM 2819 O O . SER A 1 379 ? -14.844 29.391 23.484 1 92.06 379 SER A O 1
ATOM 2821 N N . PRO A 1 380 ? -16.594 28.375 22.625 1 93 380 PRO A N 1
ATOM 2822 C CA . PRO A 1 380 ? -16.047 27.047 22.938 1 93 380 PRO A CA 1
ATOM 2823 C C . PRO A 1 380 ? -14.797 26.719 22.109 1 93 380 PRO A C 1
ATOM 2825 O O . PRO A 1 380 ? -14.062 25.781 22.453 1 93 380 PRO A O 1
ATOM 2828 N N . VAL A 1 381 ? -14.562 27.438 21.047 1 95.5 381 VAL A N 1
ATOM 2829 C CA . VAL A 1 381 ? -13.422 27.125 20.188 1 95.5 381 VAL A CA 1
ATOM 2830 C C . VAL A 1 381 ? -12.25 28.031 20.547 1 95.5 381 VAL A C 1
ATOM 2832 O O . VAL A 1 381 ? -12.414 29.25 20.672 1 95.5 381 VAL A O 1
ATOM 2835 N N . MET A 1 382 ? -11.117 27.438 20.781 1 96.06 382 MET A N 1
ATOM 2836 C CA . MET A 1 382 ? -9.852 28.141 20.984 1 96.06 382 MET A CA 1
ATOM 2837 C C . MET A 1 382 ? -8.812 27.688 19.969 1 96.06 382 MET A C 1
ATOM 2839 O O . MET A 1 382 ? -8.68 26.5 19.688 1 96.06 382 MET A O 1
ATOM 2843 N N . CYS A 1 383 ? -8.117 28.703 19.406 1 98.12 383 CYS A N 1
ATOM 2844 C CA . CYS A 1 383 ? -7.137 28.359 18.375 1 98.12 383 CYS A CA 1
ATOM 2845 C C . CYS A 1 383 ? -5.836 29.125 18.594 1 98.12 383 CYS A C 1
ATOM 2847 O O . CYS A 1 383 ? -5.836 30.219 19.188 1 98.12 383 CYS A O 1
ATOM 2849 N N . ALA A 1 384 ? -4.762 28.531 18.203 1 98.19 384 ALA A N 1
ATOM 2850 C CA . ALA A 1 384 ? -3.473 29.188 18.031 1 98.19 384 ALA A CA 1
ATOM 2851 C C . ALA A 1 384 ? -3.123 29.328 16.547 1 98.19 384 ALA A C 1
ATOM 2853 O O . ALA A 1 384 ? -2.986 28.328 15.852 1 98.19 384 ALA A O 1
ATOM 2854 N N . TYR A 1 385 ? -3.049 30.516 16.062 1 97.88 385 TYR A N 1
ATOM 2855 C CA . TYR A 1 385 ? -2.738 30.828 14.672 1 97.88 385 TYR A CA 1
ATOM 2856 C C . TYR A 1 385 ? -1.28 31.234 14.516 1 97.88 385 TYR A C 1
ATOM 2858 O O . TYR A 1 385 ? -0.876 32.312 14.984 1 97.88 385 TYR A O 1
ATOM 2866 N N . TRP A 1 386 ? -0.459 30.391 13.938 1 96.19 386 TRP A N 1
ATOM 2867 C CA . TRP A 1 386 ? 0.943 30.656 13.633 1 96.19 386 TRP A CA 1
ATOM 2868 C C . TRP A 1 386 ? 1.109 31.141 12.203 1 96.19 386 TRP A C 1
ATOM 2870 O O . TRP A 1 386 ? 0.624 30.516 11.266 1 96.19 386 TRP A O 1
ATOM 2880 N N . SER A 1 387 ? 1.77 32.25 12.008 1 95.19 387 SER A N 1
ATOM 2881 C CA . SER A 1 387 ? 1.95 32.781 10.664 1 95.19 387 SER A CA 1
ATOM 2882 C C . SER A 1 387 ? 3.363 33.344 10.469 1 95.19 387 SER A C 1
ATOM 2884 O O . SER A 1 387 ? 3.982 33.812 11.414 1 95.19 387 SER A O 1
ATOM 2886 N N . LYS A 1 388 ? 3.846 33.125 9.359 1 92.94 388 LYS A N 1
ATOM 2887 C CA . LYS A 1 388 ? 5.121 33.656 8.906 1 92.94 388 LYS A CA 1
ATOM 2888 C C . LYS A 1 388 ? 5.059 34.062 7.438 1 92.94 388 LYS A C 1
ATOM 2890 O O . LYS A 1 388 ? 5.172 33.219 6.551 1 92.94 388 LYS A O 1
ATOM 2895 N N . PRO A 1 389 ? 4.836 35.344 7.141 1 91.69 389 PRO A N 1
ATOM 2896 C CA . PRO A 1 389 ? 4.867 35.812 5.746 1 91.69 389 PRO A CA 1
ATOM 2897 C C . PRO A 1 389 ? 6.18 35.438 5.043 1 91.69 389 PRO A C 1
ATOM 2899 O O . PRO A 1 389 ? 7.223 35.344 5.695 1 91.69 389 PRO A O 1
ATOM 2902 N N . ALA A 1 390 ? 5.902 35.5 3.734 1 86.69 390 ALA A N 1
ATOM 2903 C CA . ALA A 1 390 ? 7.082 35.156 2.936 1 86.69 390 ALA A CA 1
ATOM 2904 C C . ALA A 1 390 ? 8.211 36.156 3.178 1 86.69 390 ALA A C 1
ATOM 2906 O O . ALA A 1 390 ? 7.965 37.375 3.283 1 86.69 390 ALA A O 1
ATOM 2907 N N . LYS A 1 391 ? 9.406 35.844 3.559 1 81.88 391 LYS A N 1
ATOM 2908 C CA . LYS A 1 391 ? 10.633 36.625 3.691 1 81.88 391 LYS A CA 1
ATOM 2909 C C . LYS A 1 391 ? 10.703 37.312 5.051 1 81.88 391 LYS A C 1
ATOM 2911 O O . LYS A 1 391 ? 11.641 38.062 5.332 1 81.88 391 LYS A O 1
ATOM 2916 N N . ALA A 1 392 ? 9.57 37.25 5.75 1 83.75 392 ALA A N 1
ATOM 2917 C CA . ALA A 1 392 ? 9.656 37.781 7.098 1 83.75 392 ALA A CA 1
ATOM 2918 C C . ALA A 1 392 ? 10.719 37.062 7.922 1 83.75 392 ALA A C 1
ATOM 2920 O O . ALA A 1 392 ? 10.945 35.875 7.742 1 83.75 392 ALA A O 1
ATOM 2921 N N . ALA A 1 393 ? 11.297 37.75 8.727 1 80.06 393 ALA A N 1
ATOM 2922 C CA . ALA A 1 393 ? 12.344 37.188 9.562 1 80.06 393 ALA A CA 1
ATOM 2923 C C . ALA A 1 393 ? 11.75 36.469 10.766 1 80.06 393 ALA A C 1
ATOM 2925 O O . ALA A 1 393 ? 12.336 35.5 11.273 1 80.06 393 ALA A O 1
ATOM 2926 N N . SER A 1 394 ? 10.633 37 11.188 1 85.88 394 SER A N 1
ATOM 2927 C CA . SER A 1 394 ? 10.078 36.438 12.406 1 85.88 394 SER A CA 1
ATOM 2928 C C . SER A 1 394 ? 8.664 35.906 12.188 1 85.88 394 SER A C 1
ATOM 2930 O O . SER A 1 394 ? 7.973 36.344 11.266 1 85.88 394 SER A O 1
ATOM 2932 N N . SER A 1 395 ? 8.328 34.906 12.938 1 90.62 395 SER A N 1
ATOM 2933 C CA . SER A 1 395 ? 6.98 34.344 12.953 1 90.62 395 SER A CA 1
ATOM 2934 C C . SER A 1 395 ? 6.145 34.969 14.07 1 90.62 395 SER A C 1
ATOM 2936 O O . SER A 1 395 ? 6.68 35.656 14.938 1 90.62 395 SER A O 1
ATOM 2938 N N . SER A 1 396 ? 4.871 34.844 13.953 1 92.12 396 SER A N 1
ATOM 2939 C CA . SER A 1 396 ? 3.961 35.344 14.984 1 92.12 396 SER A CA 1
ATOM 2940 C C . SER A 1 396 ? 2.932 34.281 15.359 1 92.12 396 SER A C 1
ATOM 2942 O O . SER A 1 396 ? 2.59 33.406 14.539 1 92.12 396 SER A O 1
ATOM 2944 N N . VAL A 1 397 ? 2.535 34.281 16.656 1 94.94 397 VAL A N 1
ATOM 2945 C CA . VAL A 1 397 ? 1.458 33.438 17.125 1 94.94 397 VAL A CA 1
ATOM 2946 C C . VAL A 1 397 ? 0.329 34.281 17.703 1 94.94 397 VAL A C 1
ATOM 2948 O O . VAL A 1 397 ? 0.562 35.125 18.562 1 94.94 397 VAL A O 1
ATOM 2951 N N . ASN A 1 398 ? -0.876 34.094 17.188 1 96.75 398 ASN A N 1
ATOM 2952 C CA . ASN A 1 398 ? -2.068 34.781 17.703 1 96.75 398 ASN A CA 1
ATOM 2953 C C . ASN A 1 398 ? -3.107 33.781 18.203 1 96.75 398 ASN A C 1
ATOM 2955 O O . ASN A 1 398 ? -3.289 32.719 17.609 1 96.75 398 ASN A O 1
ATOM 2959 N N . LEU A 1 399 ? -3.756 34.125 19.266 1 98.06 399 LEU A N 1
ATOM 2960 C CA . LEU A 1 399 ? -4.832 33.281 19.797 1 98.06 399 LEU A CA 1
ATOM 2961 C C . LEU A 1 399 ? -6.176 33.719 19.203 1 98.06 399 LEU A C 1
ATOM 2963 O O . LEU A 1 399 ? -6.449 34.906 19.047 1 98.06 399 LEU A O 1
ATOM 2967 N N . LEU A 1 400 ? -6.93 32.719 18.812 1 98.06 400 LEU A N 1
ATOM 2968 C CA . LEU A 1 400 ? -8.273 32.969 18.281 1 98.06 400 LEU A CA 1
ATOM 2969 C C . LEU A 1 400 ? -9.312 32.25 19.141 1 98.06 400 LEU A C 1
ATOM 2971 O O . LEU A 1 400 ? -9.039 31.203 19.719 1 98.06 400 LEU A O 1
ATOM 2975 N N . THR A 1 401 ? -10.477 32.812 19.25 1 96.38 401 THR A N 1
ATOM 2976 C CA . THR A 1 401 ? -11.578 32.188 19.969 1 96.38 401 THR A CA 1
ATOM 2977 C C . THR A 1 401 ? -12.914 32.531 19.312 1 96.38 401 THR A C 1
ATOM 2979 O O . THR A 1 401 ? -13.023 33.5 18.578 1 96.38 401 THR A O 1
ATOM 2982 N N . GLY A 1 402 ? -13.836 31.656 19.422 1 95.06 402 GLY A N 1
ATOM 2983 C CA . GLY A 1 402 ? -15.164 31.828 18.859 1 95.06 402 GLY A CA 1
ATOM 2984 C C . GLY A 1 402 ? -16.047 30.609 19.047 1 95.06 402 GLY A C 1
ATOM 2985 O O . GLY A 1 402 ? -15.75 29.734 19.859 1 95.06 402 GLY A O 1
ATOM 2986 N N . SER A 1 403 ? -17.188 30.625 18.344 1 93.75 403 SER A N 1
ATOM 2987 C CA . SER A 1 403 ? -18.156 29.547 18.484 1 93.75 403 SER A CA 1
ATOM 2988 C C . SER A 1 403 ? -17.938 28.469 17.422 1 93.75 403 SER A C 1
ATOM 2990 O O . SER A 1 403 ? -18.422 27.344 17.562 1 93.75 403 SER A O 1
ATOM 2992 N N . ALA A 1 404 ? -17.234 28.859 16.391 1 94.19 404 ALA A N 1
ATOM 2993 C CA . ALA A 1 404 ? -17.016 27.922 15.297 1 94.19 404 ALA A CA 1
ATOM 2994 C C . ALA A 1 404 ? -15.562 27.969 14.82 1 94.19 404 ALA A C 1
ATOM 2996 O O . ALA A 1 404 ? -14.852 28.953 15.086 1 94.19 404 ALA A O 1
ATOM 2997 N N . LEU A 1 405 ? -15.164 26.906 14.141 1 96.19 405 LEU A N 1
ATOM 2998 C CA . LEU A 1 405 ? -13.812 26.844 13.594 1 96.19 405 LEU A CA 1
ATOM 2999 C C . LEU A 1 405 ? -13.602 27.938 12.547 1 96.19 405 LEU A C 1
ATOM 3001 O O . LEU A 1 405 ? -14.516 28.234 11.773 1 96.19 405 LEU A O 1
ATOM 3005 N N . PRO A 1 406 ? -12.445 28.5 12.484 1 97.56 406 PRO A N 1
ATOM 3006 C CA . PRO A 1 406 ? -12.148 29.547 11.5 1 97.56 406 PRO A CA 1
ATOM 3007 C C . PRO A 1 406 ? -11.773 28.984 10.133 1 97.56 406 PRO A C 1
ATOM 3009 O O . PRO A 1 406 ? -10.672 29.219 9.641 1 97.56 406 PRO A O 1
ATOM 3012 N N . VAL A 1 407 ? -12.609 28.297 9.555 1 95.25 407 VAL A N 1
ATOM 3013 C CA . VAL A 1 407 ? -12.414 27.672 8.25 1 95.25 407 VAL A CA 1
ATOM 3014 C C . VAL A 1 407 ? -13.516 28.109 7.289 1 95.25 407 VAL A C 1
ATOM 3016 O O . VAL A 1 407 ? -14.664 28.281 7.691 1 95.25 407 VAL A O 1
ATOM 3019 N N . ALA A 1 408 ? -13.062 28.281 6.02 1 90.75 408 ALA A N 1
ATOM 3020 C CA . ALA A 1 408 ? -14.039 28.656 4.992 1 90.75 408 ALA A CA 1
ATOM 3021 C C . ALA A 1 408 ? -15.094 27.562 4.824 1 90.75 408 ALA A C 1
ATOM 3023 O O . ALA A 1 408 ? -14.82 26.375 5.051 1 90.75 408 ALA A O 1
ATOM 3024 N N . GLU A 1 409 ? -16.25 27.953 4.395 1 86.88 409 GLU A N 1
ATOM 3025 C CA . GLU A 1 409 ? -17.359 27.031 4.227 1 86.88 409 GLU A CA 1
ATOM 3026 C C . GLU A 1 409 ? -17.047 25.969 3.172 1 86.88 409 GLU A C 1
ATOM 3028 O O . GLU A 1 409 ? -17.547 24.844 3.244 1 86.88 409 GLU A O 1
ATOM 3033 N N . SER A 1 410 ? -16.188 26.266 2.291 1 86.38 410 SER A N 1
ATOM 3034 C CA . SER A 1 410 ? -15.875 25.391 1.177 1 86.38 410 SER A CA 1
ATOM 3035 C C . SER A 1 410 ? -14.914 24.281 1.604 1 86.38 410 SER A C 1
ATOM 3037 O O . SER A 1 410 ? -14.742 23.281 0.887 1 86.38 410 SER A O 1
ATOM 3039 N N . ILE A 1 411 ? -14.367 24.422 2.734 1 90.56 411 ILE A N 1
ATOM 3040 C CA . ILE A 1 411 ? -13.383 23.453 3.197 1 90.56 411 ILE A CA 1
ATOM 3041 C C . ILE A 1 411 ? -13.992 22.594 4.305 1 90.56 411 ILE A C 1
ATOM 3043 O O . ILE A 1 411 ? -14.445 23.109 5.324 1 90.56 411 ILE A O 1
ATOM 3047 N N . ARG A 1 412 ? -14.031 21.344 4.066 1 92.5 412 ARG A N 1
ATOM 3048 C CA . ARG A 1 412 ? -14.508 20.406 5.07 1 92.5 412 ARG A CA 1
ATOM 3049 C C . ARG A 1 412 ? -13.344 19.703 5.758 1 92.5 412 ARG A C 1
ATOM 3051 O O . ARG A 1 412 ? -12.281 19.516 5.16 1 92.5 412 ARG A O 1
ATOM 3058 N N . THR A 1 413 ? -13.57 19.281 6.949 1 94.25 413 THR A N 1
ATOM 3059 C CA . THR A 1 413 ? -12.531 18.609 7.703 1 94.25 413 THR A CA 1
ATOM 3060 C C . THR A 1 413 ? -12.469 17.125 7.336 1 94.25 413 THR A C 1
ATOM 3062 O O . THR A 1 413 ? -13.477 16.547 6.918 1 94.25 413 THR A O 1
ATOM 3065 N N . VAL A 1 414 ? -11.305 16.625 7.375 1 93.81 414 VAL A N 1
ATOM 3066 C CA . VAL A 1 414 ? -11.07 15.195 7.223 1 93.81 414 VAL A CA 1
ATOM 3067 C C . VAL A 1 414 ? -10.703 14.586 8.578 1 93.81 414 VAL A C 1
ATOM 3069 O O . VAL A 1 414 ? -9.797 15.062 9.258 1 93.81 414 VAL A O 1
ATOM 3072 N N . ASP A 1 415 ? -11.43 13.562 9 1 92.88 415 ASP A N 1
ATOM 3073 C CA . ASP A 1 415 ? -11.133 12.883 10.258 1 92.88 415 ASP A CA 1
ATOM 3074 C C . ASP A 1 415 ? -9.93 11.953 10.102 1 92.88 415 ASP A C 1
ATOM 3076 O O . ASP A 1 415 ? -9.93 11.062 9.25 1 92.88 415 ASP A O 1
ATOM 3080 N N . LEU A 1 416 ? -8.953 12.164 10.914 1 94.38 416 LEU A N 1
ATOM 3081 C CA . LEU A 1 416 ? -7.789 11.289 10.844 1 94.38 416 LEU A CA 1
ATOM 3082 C C . LEU A 1 416 ? -8.055 9.969 11.57 1 94.38 416 LEU A C 1
ATOM 3084 O O . LEU A 1 416 ? -8.672 9.961 12.641 1 94.38 416 LEU A O 1
ATOM 3088 N N . VAL A 1 417 ? -7.566 8.93 11.016 1 90.25 417 VAL A N 1
ATOM 3089 C CA . VAL A 1 417 ? -7.766 7.594 11.578 1 90.25 417 VAL A CA 1
ATOM 3090 C C . VAL A 1 417 ? -7.074 7.492 12.93 1 90.25 417 VAL A C 1
ATOM 3092 O O . VAL A 1 417 ? -7.629 6.93 13.883 1 90.25 417 VAL A O 1
ATOM 3095 N N . GLY A 1 418 ? -5.941 8.078 13.062 1 84.56 418 GLY A N 1
ATOM 3096 C CA . GLY A 1 418 ? -5.195 8.062 14.305 1 84.56 418 GLY A CA 1
ATOM 3097 C C . GLY A 1 418 ? -5.594 9.172 15.258 1 84.56 418 GLY A C 1
ATOM 3098 O O . GLY A 1 418 ? -4.941 9.383 16.281 1 84.56 418 GLY A O 1
ATOM 3099 N N . GLY A 1 419 ? -6.531 10.031 15.039 1 80.69 419 GLY A N 1
ATOM 3100 C CA . GLY A 1 419 ? -6.895 11.242 15.75 1 80.69 419 GLY A CA 1
ATOM 3101 C C . GLY A 1 419 ? -7.258 11 17.203 1 80.69 419 GLY A C 1
ATOM 3102 O O . GLY A 1 419 ? -7.238 11.922 18.016 1 80.69 419 GLY A O 1
ATOM 3103 N N . GLY A 1 420 ? -7.305 9.836 17.641 1 73.94 420 GLY A N 1
ATOM 3104 C CA . GLY A 1 420 ? -7.602 9.562 19.047 1 73.94 420 GLY A CA 1
ATOM 3105 C C . GLY A 1 420 ? -6.371 9.602 19.922 1 73.94 420 GLY A C 1
ATOM 3106 O O . GLY A 1 420 ? -6.484 9.734 21.156 1 73.94 420 GLY A O 1
ATOM 3107 N N . SER A 1 421 ? -5.301 9.75 19.297 1 80.44 421 SER A N 1
ATOM 3108 C CA . SER A 1 421 ? -4.051 9.828 20.047 1 80.44 421 SER A CA 1
ATOM 3109 C C . SER A 1 421 ? -3.682 11.281 20.359 1 80.44 421 SER A C 1
ATOM 3111 O O . SER A 1 421 ? -3.963 12.18 19.547 1 80.44 421 SER A O 1
ATOM 3113 N N . PRO A 1 422 ? -3.102 11.461 21.5 1 80.81 422 PRO A N 1
ATOM 3114 C CA . PRO A 1 422 ? -2.766 12.836 21.891 1 80.81 422 PRO A CA 1
ATOM 3115 C C . PRO A 1 422 ? -1.74 13.477 20.969 1 80.81 422 PRO A C 1
ATOM 3117 O O . PRO A 1 422 ? -1.643 14.711 20.906 1 80.81 422 PRO A O 1
ATOM 3120 N N . ALA A 1 423 ? -1.076 12.672 20.234 1 83.56 423 ALA A N 1
ATOM 3121 C CA . ALA A 1 423 ? 0.019 13.195 19.422 1 83.56 423 ALA A CA 1
ATOM 3122 C C . ALA A 1 423 ? -0.461 13.547 18.031 1 83.56 423 ALA A C 1
ATOM 3124 O O . ALA A 1 423 ? 0.256 14.203 17.266 1 83.56 423 ALA A O 1
ATOM 3125 N N . THR A 1 424 ? -1.64 13.148 17.703 1 91.5 424 THR A N 1
ATOM 3126 C CA . THR A 1 424 ? -2.162 13.375 16.359 1 91.5 424 THR A CA 1
ATOM 3127 C C . THR A 1 424 ? -3.5 14.102 16.406 1 91.5 424 THR A C 1
ATOM 3129 O O . THR A 1 424 ? -4.312 13.859 17.312 1 91.5 424 THR A O 1
ATOM 3132 N N . ALA A 1 425 ? -3.65 14.992 15.523 1 96.44 425 ALA A N 1
ATOM 3133 C CA . ALA A 1 425 ? -4.906 15.734 15.438 1 96.44 425 ALA A CA 1
ATOM 3134 C C . ALA A 1 425 ? -6.078 14.797 15.156 1 96.44 425 ALA A C 1
ATOM 3136 O O . ALA A 1 425 ? -5.902 13.75 14.523 1 96.44 425 ALA A O 1
ATOM 3137 N N . ALA A 1 426 ? -7.207 15.125 15.625 1 94.75 426 ALA A N 1
ATOM 3138 C CA . ALA A 1 426 ? -8.422 14.367 15.328 1 94.75 426 ALA A CA 1
ATOM 3139 C C . ALA A 1 426 ? -8.898 14.633 13.906 1 94.75 426 ALA A C 1
ATOM 3141 O O . ALA A 1 426 ? -9.391 13.727 13.227 1 94.75 426 ALA A O 1
ATOM 3142 N N . ARG A 1 427 ? -8.711 15.922 13.562 1 95.69 427 ARG A N 1
ATOM 3143 C CA . ARG A 1 427 ? -9.18 16.359 12.25 1 95.69 427 ARG A CA 1
ATOM 3144 C C . ARG A 1 427 ? -8.211 17.359 11.633 1 95.69 427 ARG A C 1
ATOM 3146 O O . ARG A 1 427 ? -7.477 18.047 12.352 1 95.69 427 ARG A O 1
ATOM 3153 N N . VAL A 1 428 ? -8.32 17.422 10.312 1 97.12 428 VAL A N 1
ATOM 3154 C CA . VAL A 1 428 ? -7.539 18.406 9.586 1 97.12 428 VAL A CA 1
ATOM 3155 C C . VAL A 1 428 ? -8.414 19.094 8.547 1 97.12 428 VAL A C 1
ATOM 3157 O O . VAL A 1 428 ? -9.375 18.5 8.039 1 97.12 428 VAL A O 1
ATOM 3160 N N . ALA A 1 429 ? -8.148 20.312 8.281 1 97.19 429 ALA A N 1
ATOM 3161 C CA . ALA A 1 429 ? -8.836 21.078 7.246 1 97.19 429 ALA A CA 1
ATOM 3162 C C . ALA A 1 429 ? -7.844 21.688 6.258 1 97.19 429 ALA A C 1
ATOM 3164 O O . ALA A 1 429 ? -7.164 22.656 6.57 1 97.19 429 ALA A O 1
ATOM 3165 N N . LEU A 1 430 ? -7.754 21.078 5.156 1 96.5 430 LEU A N 1
ATOM 3166 C CA . LEU A 1 430 ? -6.922 21.547 4.051 1 96.5 430 LEU A CA 1
ATOM 3167 C C . LEU A 1 430 ? -7.742 21.672 2.771 1 96.5 430 LEU A C 1
ATOM 3169 O O . LEU A 1 430 ? -8.742 20.969 2.594 1 96.5 430 LEU A O 1
ATOM 3173 N N . ALA A 1 431 ? -7.305 22.625 1.922 1 94.69 431 ALA A N 1
ATOM 3174 C CA . ALA A 1 431 ? -7.961 22.719 0.623 1 94.69 431 ALA A CA 1
ATOM 3175 C C . ALA A 1 431 ? -7.797 21.438 -0.178 1 94.69 431 ALA A C 1
ATOM 3177 O O . ALA A 1 431 ? -6.684 20.922 -0.316 1 94.69 431 ALA A O 1
ATOM 3178 N N . PRO A 1 432 ? -8.922 20.922 -0.758 1 94.62 432 PRO A N 1
ATOM 3179 C CA . PRO A 1 432 ? -8.812 19.672 -1.51 1 94.62 432 PRO A CA 1
ATOM 3180 C C . PRO A 1 432 ? -7.949 19.797 -2.76 1 94.62 432 PRO A C 1
ATOM 3182 O O . PRO A 1 432 ? -8.039 20.797 -3.477 1 94.62 432 PRO A O 1
ATOM 3185 N N . GLY A 1 433 ? -7.031 18.797 -2.963 1 94.5 433 GLY A N 1
ATOM 3186 C CA . GLY A 1 433 ? -6.309 18.688 -4.219 1 94.5 433 GLY A CA 1
ATOM 3187 C C . GLY A 1 433 ? -4.906 19.25 -4.156 1 94.5 433 GLY A C 1
ATOM 3188 O O . GLY A 1 433 ? -4.098 19.031 -5.062 1 94.5 433 GLY A O 1
ATOM 3189 N N . THR A 1 434 ? -4.723 20.047 -3.148 1 95 434 THR A N 1
ATOM 3190 C CA . THR A 1 434 ? -3.387 20.609 -3.045 1 95 434 THR A CA 1
ATOM 3191 C C . THR A 1 434 ? -2.758 20.281 -1.697 1 95 434 THR A C 1
ATOM 3193 O O . THR A 1 434 ? -3.465 20 -0.726 1 95 434 THR A O 1
ATOM 3196 N N . GLY A 1 435 ? -1.464 20.188 -1.682 1 97.19 435 GLY A N 1
ATOM 3197 C CA . GLY A 1 435 ? -0.684 19.969 -0.473 1 97.19 435 GLY A CA 1
ATOM 3198 C C . GLY A 1 435 ? 0.418 21 -0.286 1 97.19 435 GLY A C 1
ATOM 3199 O O . GLY A 1 435 ? 0.511 21.969 -1.048 1 97.19 435 GLY A O 1
ATOM 3200 N N . TYR A 1 436 ? 1.24 20.859 0.762 1 97.94 436 TYR A N 1
ATOM 3201 C CA . TYR A 1 436 ? 2.244 21.875 1.097 1 97.94 436 TYR A CA 1
ATOM 3202 C C . TYR A 1 436 ? 3.635 21.25 1.16 1 97.94 436 TYR A C 1
ATOM 3204 O O . TYR A 1 436 ? 3.824 20.188 1.766 1 97.94 436 TYR A O 1
ATOM 3212 N N . PHE A 1 437 ? 4.539 21.938 0.366 1 97.12 437 PHE A N 1
ATOM 3213 C CA . PHE A 1 437 ? 5.961 21.688 0.561 1 97.12 437 PHE A CA 1
ATOM 3214 C C . PHE A 1 437 ? 6.496 22.469 1.749 1 97.12 437 PHE A C 1
ATOM 3216 O O . PHE A 1 437 ? 6.566 23.703 1.699 1 97.12 437 PHE A O 1
ATOM 3223 N N . THR A 1 438 ? 6.906 21.672 2.871 1 95.31 438 THR A N 1
ATOM 3224 C CA . THR A 1 438 ? 7.176 22.375 4.117 1 95.31 438 THR A CA 1
ATOM 3225 C C . THR A 1 438 ? 8.57 22.047 4.637 1 95.31 438 THR A C 1
ATOM 3227 O O . THR A 1 438 ? 9.164 21.047 4.238 1 95.31 438 THR A O 1
ATOM 3230 N N . GLN A 1 439 ? 9.047 22.938 5.453 1 92.5 439 GLN A N 1
ATOM 3231 C CA . GLN A 1 439 ? 10.297 22.75 6.184 1 92.5 439 GLN A CA 1
ATOM 3232 C C . GLN A 1 439 ? 10.117 23.094 7.66 1 92.5 439 GLN A C 1
ATOM 3234 O O . GLN A 1 439 ? 9.539 24.125 8 1 92.5 439 GLN A O 1
ATOM 3239 N N . THR A 1 440 ? 10.555 22.172 8.484 1 91.5 440 THR A N 1
ATOM 3240 C CA . THR A 1 440 ? 10.391 22.391 9.914 1 91.5 440 THR A CA 1
ATOM 3241 C C . THR A 1 440 ? 11.266 23.547 10.398 1 91.5 440 THR A C 1
ATOM 3243 O O . THR A 1 440 ? 12.398 23.703 9.938 1 91.5 440 THR A O 1
ATOM 3246 N N . VAL A 1 441 ? 10.758 24.281 11.242 1 86.69 441 VAL A N 1
ATOM 3247 C CA . VAL A 1 441 ? 11.5 25.375 11.867 1 86.69 441 VAL A CA 1
ATOM 3248 C C . VAL A 1 441 ? 11.406 25.25 13.391 1 86.69 441 VAL A C 1
ATOM 3250 O O . VAL A 1 441 ? 10.562 24.516 13.914 1 86.69 441 VAL A O 1
ATOM 3253 N N . GLY A 1 442 ? 12.562 25.469 14.062 1 67.06 442 GLY A N 1
ATOM 3254 C CA . GLY A 1 442 ? 12.547 25.422 15.516 1 67.06 442 GLY A CA 1
ATOM 3255 C C . GLY A 1 442 ? 11.422 26.25 16.125 1 67.06 442 GLY A C 1
ATOM 3256 O O . GLY A 1 442 ? 10.766 27.016 15.422 1 67.06 442 GLY A O 1
ATOM 3257 N N . GLY A 1 443 ? 10.867 25.812 17.219 1 55.06 443 GLY A N 1
ATOM 3258 C CA . GLY A 1 443 ? 9.805 26.453 17.969 1 55.06 443 GLY A CA 1
ATOM 3259 C C . GLY A 1 443 ? 10.102 27.906 18.297 1 55.06 443 GLY A C 1
ATOM 3260 O O . GLY A 1 443 ? 9.195 28.672 18.641 1 55.06 443 GLY A O 1
ATOM 3261 N N . GLY A 1 444 ? 11.469 28.25 18.266 1 50.31 444 GLY A N 1
ATOM 3262 C CA . GLY A 1 444 ? 11.734 29.641 18.625 1 50.31 444 GLY A CA 1
ATOM 3263 C C . GLY A 1 444 ? 11.555 30.609 17.469 1 50.31 444 GLY A C 1
ATOM 3264 O O . GLY A 1 444 ? 11.539 30.188 16.312 1 50.31 444 GLY A O 1
ATOM 3265 N N . PRO A 1 445 ? 11.07 31.875 17.656 1 47.59 445 PRO A N 1
ATOM 3266 C CA . PRO A 1 445 ? 10.789 32.875 16.641 1 47.59 445 PRO A CA 1
ATOM 3267 C C . PRO A 1 445 ? 11.875 32.969 15.57 1 47.59 445 PRO A C 1
ATOM 3269 O O . PRO A 1 445 ? 11.586 33.281 14.414 1 47.59 445 PRO A O 1
ATOM 3272 N N . ASN A 1 446 ? 13.188 32.781 15.945 1 43.81 446 ASN A N 1
ATOM 3273 C CA . ASN A 1 446 ? 14.32 32.969 15.047 1 43.81 446 ASN A CA 1
ATOM 3274 C C . ASN A 1 446 ? 14.898 31.641 14.594 1 43.81 446 ASN A C 1
ATOM 3276 O O . ASN A 1 446 ? 16.047 31.578 14.141 1 43.81 446 ASN A O 1
ATOM 3280 N N . SER A 1 447 ? 14.289 30.625 14.852 1 48.41 447 SER A N 1
ATOM 3281 C CA . SER A 1 447 ? 14.945 29.359 14.602 1 48.41 447 SER A CA 1
ATOM 3282 C C . SER A 1 447 ? 15.102 29.094 13.102 1 48.41 447 SER A C 1
ATOM 3284 O O . SER A 1 447 ? 14.141 29.234 12.344 1 48.41 447 SER A O 1
ATOM 3286 N N . PRO A 1 448 ? 16.312 29.266 12.539 1 47.06 448 PRO A N 1
ATOM 3287 C CA . PRO A 1 448 ? 16.516 28.984 11.117 1 47.06 448 PRO A CA 1
ATOM 3288 C C . PRO A 1 448 ? 15.82 27.703 10.656 1 47.06 448 PRO A C 1
ATOM 3290 O O . PRO A 1 448 ? 15.516 26.844 11.477 1 47.06 448 PRO A O 1
ATOM 3293 N N . GLY A 1 449 ? 15.273 27.641 9.438 1 51.03 449 GLY A N 1
ATOM 3294 C CA . GLY A 1 449 ? 14.719 26.562 8.625 1 51.03 449 GLY A CA 1
ATOM 3295 C C . GLY A 1 449 ? 15.656 25.391 8.461 1 51.03 449 GLY A C 1
ATOM 3296 O O . GLY A 1 449 ? 16.188 25.156 7.371 1 51.03 449 GLY A O 1
ATOM 3297 N N . ALA A 1 450 ? 16.469 25.094 9.414 1 57 450 ALA A N 1
ATOM 3298 C CA . ALA A 1 450 ? 17.453 24.047 9.125 1 57 450 ALA A CA 1
ATOM 3299 C C . ALA A 1 450 ? 16.797 22.672 9.094 1 57 450 ALA A C 1
ATOM 3301 O O . ALA A 1 450 ? 17.484 21.656 9.023 1 57 450 ALA A O 1
ATOM 3302 N N . GLY A 1 451 ? 15.422 22.641 8.992 1 76.5 451 GLY A N 1
ATOM 3303 C CA . GLY A 1 451 ? 14.922 21.344 9.398 1 76.5 451 GLY A CA 1
ATOM 3304 C C . GLY A 1 451 ? 14.586 20.438 8.234 1 76.5 451 GLY A C 1
ATOM 3305 O O . GLY A 1 451 ? 14.969 20.719 7.094 1 76.5 451 GLY A O 1
ATOM 3306 N N . SER A 1 452 ? 14.18 19.391 8.414 1 86.31 452 SER A N 1
ATOM 3307 C CA . SER A 1 452 ? 13.758 18.297 7.551 1 86.31 452 SER A CA 1
ATOM 3308 C C . SER A 1 452 ? 12.617 18.719 6.633 1 86.31 452 SER A C 1
ATOM 3310 O O . SER A 1 452 ? 11.844 19.625 6.969 1 86.31 452 SER A O 1
ATOM 3312 N N . LEU A 1 453 ? 12.688 18.391 5.418 1 93.19 453 LEU A N 1
ATOM 3313 C CA . LEU A 1 453 ? 11.672 18.672 4.41 1 93.19 453 LEU A CA 1
ATOM 3314 C C . LEU A 1 453 ? 10.531 17.672 4.496 1 93.19 453 LEU A C 1
ATOM 3316 O O . LEU A 1 453 ? 10.758 16.484 4.723 1 93.19 453 LEU A O 1
ATOM 3320 N N . PHE A 1 454 ? 9.312 18.266 4.324 1 95 454 PHE A N 1
ATOM 3321 C CA . PHE A 1 454 ? 8.133 17.406 4.387 1 95 454 PHE A CA 1
ATOM 3322 C C . PHE A 1 454 ? 7.133 17.781 3.297 1 95 454 PHE A C 1
ATOM 3324 O O . PHE A 1 454 ? 7.133 18.906 2.811 1 95 454 PHE A O 1
ATOM 3331 N N . TRP A 1 455 ? 6.414 16.812 2.871 1 96.94 455 TRP A N 1
ATOM 3332 C CA . TRP A 1 455 ? 5.188 17.016 2.107 1 96.94 455 TRP A CA 1
ATOM 3333 C C . TRP A 1 455 ? 3.959 16.766 2.979 1 96.94 455 TRP A C 1
ATOM 3335 O O . TRP A 1 455 ? 3.855 15.734 3.639 1 96.94 455 TRP A O 1
ATOM 3345 N N . VAL A 1 456 ? 3.074 17.734 3.035 1 98 456 VAL A N 1
ATOM 3346 C CA . VAL A 1 456 ? 1.808 17.578 3.744 1 98 456 VAL A CA 1
ATOM 3347 C C . VAL A 1 456 ? 0.663 17.469 2.74 1 98 456 VAL A C 1
ATOM 3349 O O . VAL A 1 456 ? 0.433 18.391 1.951 1 98 456 VAL A O 1
ATOM 3352 N N . SER A 1 457 ? -0.053 16.406 2.781 1 97.38 457 SER A N 1
ATOM 3353 C CA . SER A 1 457 ? -1.114 16.156 1.812 1 97.38 457 SER A CA 1
ATOM 3354 C C . SER A 1 457 ? -2.439 16.75 2.277 1 97.38 457 SER A C 1
ATOM 3356 O O . SER A 1 457 ? -2.57 17.156 3.432 1 97.38 457 SER A O 1
ATOM 3358 N N . ASP A 1 458 ? -3.443 16.734 1.354 1 96.38 458 ASP A N 1
ATOM 3359 C CA . ASP A 1 458 ? -4.766 17.281 1.651 1 96.38 458 ASP A CA 1
ATOM 3360 C C . ASP A 1 458 ? -5.574 16.312 2.516 1 96.38 458 ASP A C 1
ATOM 3362 O O . ASP A 1 458 ? -6.641 16.672 3.021 1 96.38 458 ASP A O 1
ATOM 3366 N N . THR A 1 459 ? -5.043 15.07 2.699 1 95.25 459 THR A N 1
ATOM 3367 C CA . THR A 1 459 ? -5.711 14.117 3.574 1 95.25 459 THR A CA 1
ATOM 3368 C C . THR A 1 459 ? -5.141 14.188 4.988 1 95.25 459 THR A C 1
ATOM 3370 O O . THR A 1 459 ? -5.539 13.414 5.863 1 95.25 459 THR A O 1
ATOM 3373 N N . GLY A 1 460 ? -4.184 15.016 5.211 1 96.5 460 GLY A N 1
ATOM 3374 C CA . GLY A 1 460 ? -3.67 15.258 6.551 1 96.5 460 GLY A CA 1
ATOM 3375 C C . GLY A 1 460 ? -2.496 14.367 6.91 1 96.5 460 GLY A C 1
ATOM 3376 O O . GLY A 1 460 ? -2.25 14.094 8.086 1 96.5 460 GLY A O 1
ATOM 3377 N N . VAL A 1 461 ? -1.772 13.906 5.895 1 96.56 461 VAL A N 1
ATOM 3378 C CA . VAL A 1 461 ? -0.623 13.039 6.133 1 96.56 461 VAL A CA 1
ATOM 3379 C C . VAL A 1 461 ? 0.667 13.797 5.816 1 96.56 461 VAL A C 1
ATOM 3381 O O . VAL A 1 461 ? 0.749 14.5 4.805 1 96.56 461 VAL A O 1
ATOM 3384 N N . ARG A 1 462 ? 1.622 13.68 6.699 1 96 462 ARG A N 1
ATOM 3385 C CA . ARG A 1 462 ? 2.938 14.258 6.445 1 96 462 ARG A CA 1
ATOM 3386 C C . ARG A 1 462 ? 3.92 13.195 5.965 1 96 462 ARG A C 1
ATOM 3388 O O . ARG A 1 462 ? 3.977 12.102 6.52 1 96 462 ARG A O 1
ATOM 3395 N N . TYR A 1 463 ? 4.625 13.555 4.945 1 96.44 463 TYR A N 1
ATOM 3396 C CA . TYR A 1 463 ? 5.621 12.664 4.363 1 96.44 463 TYR A CA 1
ATOM 3397 C C . TYR A 1 463 ? 7.016 13.281 4.441 1 96.44 463 TYR A C 1
ATOM 3399 O O . TYR A 1 463 ? 7.25 14.359 3.896 1 96.44 463 TYR A O 1
ATOM 3407 N N . GLY A 1 464 ? 7.902 12.555 5.109 1 93.88 464 GLY A N 1
ATOM 3408 C CA . GLY A 1 464 ? 9.281 13.023 5.117 1 93.88 464 GLY A CA 1
ATOM 3409 C C . GLY A 1 464 ? 9.969 12.859 3.777 1 93.88 464 GLY A C 1
ATOM 3410 O O . GLY A 1 464 ? 9.758 11.867 3.078 1 93.88 464 GLY A O 1
ATOM 3411 N N . ILE A 1 465 ? 10.688 13.875 3.381 1 93.81 465 ILE A N 1
ATOM 3412 C CA . ILE A 1 465 ? 11.453 13.82 2.143 1 93.81 465 ILE A CA 1
ATOM 3413 C C . ILE A 1 465 ? 12.938 13.609 2.461 1 93.81 465 ILE A C 1
ATOM 3415 O O . ILE A 1 465 ? 13.547 14.414 3.164 1 93.81 465 ILE A O 1
ATOM 3419 N N . ASP A 1 466 ? 13.453 12.492 2.076 1 85.25 466 ASP A N 1
ATOM 3420 C CA . ASP A 1 466 ? 14.859 12.18 2.322 1 85.25 466 ASP A CA 1
ATOM 3421 C C . ASP A 1 466 ? 15.742 12.703 1.191 1 85.25 466 ASP A C 1
ATOM 3423 O O . ASP A 1 466 ? 15.734 12.148 0.089 1 85.25 466 ASP A O 1
ATOM 3427 N N . ASN A 1 467 ? 16.328 13.812 1.503 1 68.62 467 ASN A N 1
ATOM 3428 C CA . ASN A 1 467 ? 17.25 14.375 0.517 1 68.62 467 ASN A CA 1
ATOM 3429 C C . ASN A 1 467 ? 18.656 13.828 0.68 1 68.62 467 ASN A C 1
ATOM 3431 O O . ASN A 1 467 ? 19.562 14.195 -0.072 1 68.62 467 ASN A O 1
ATOM 3435 N N . GLU A 1 468 ? 19.078 13.328 1.884 1 54.88 468 GLU A N 1
ATOM 3436 C CA . GLU A 1 468 ? 20.453 13 2.26 1 54.88 468 GLU A CA 1
ATOM 3437 C C . GLU A 1 468 ? 21.016 11.898 1.372 1 54.88 468 GLU A C 1
ATOM 3439 O O . GLU A 1 468 ? 22.234 11.805 1.189 1 54.88 468 GLU A O 1
ATOM 3444 N N . ALA A 1 469 ? 20.266 10.852 1.091 1 47.12 469 ALA A N 1
ATOM 3445 C CA . ALA A 1 469 ? 21.062 9.742 0.572 1 47.12 469 ALA A CA 1
ATOM 3446 C C . ALA A 1 469 ? 22.062 10.227 -0.468 1 47.12 469 ALA A C 1
ATOM 3448 O O . ALA A 1 469 ? 22.953 9.484 -0.872 1 47.12 469 ALA A O 1
ATOM 3449 N N . GLU A 1 470 ? 21.766 11.188 -1.247 1 44.78 470 GLU A N 1
ATOM 3450 C CA . GLU A 1 470 ? 22.891 11.562 -2.098 1 44.78 470 GLU A CA 1
ATOM 3451 C C . GLU A 1 470 ? 23.781 12.578 -1.403 1 44.78 470 GLU A C 1
ATOM 3453 O O . GLU A 1 470 ? 23.359 13.711 -1.143 1 44.78 470 GLU A O 1
ATOM 3458 N N . HIS A 1 471 ? 24.547 12.219 -0.486 1 40.69 471 HIS A N 1
ATOM 3459 C CA . HIS A 1 471 ? 25.609 12.898 0.267 1 40.69 471 HIS A CA 1
ATOM 3460 C C . HIS A 1 471 ? 26.109 14.133 -0.473 1 40.69 471 HIS A C 1
ATOM 3462 O O . HIS A 1 471 ? 26.969 14.852 0.031 1 40.69 471 HIS A O 1
ATOM 3468 N N . SER A 1 472 ? 26.297 14.211 -1.646 1 41.5 472 SER A N 1
ATOM 3469 C CA . SER A 1 472 ? 26.953 15.398 -2.182 1 41.5 472 SER A CA 1
ATOM 3470 C C . SER A 1 472 ? 25.984 16.562 -2.295 1 41.5 472 SER A C 1
ATOM 3472 O O . SER A 1 472 ? 24.781 16.359 -2.498 1 41.5 472 SER A O 1
ATOM 3474 N N . ALA A 1 473 ? 26.422 17.797 -1.773 1 38.81 473 ALA A N 1
ATOM 3475 C CA . ALA A 1 473 ? 25.734 19.078 -1.947 1 38.81 473 ALA A CA 1
ATOM 3476 C C . ALA A 1 473 ? 24.859 19.062 -3.197 1 38.81 473 ALA A C 1
ATOM 3478 O O . ALA A 1 473 ? 23.828 19.734 -3.254 1 38.81 473 ALA A O 1
ATOM 3479 N N . ALA A 1 474 ? 25.328 18.453 -4.164 1 42.53 474 ALA A N 1
ATOM 3480 C CA . ALA A 1 474 ? 24.719 18.375 -5.488 1 42.53 474 ALA A CA 1
ATOM 3481 C C . ALA A 1 474 ? 23.484 17.484 -5.469 1 42.53 474 ALA A C 1
ATOM 3483 O O . ALA A 1 474 ? 22.641 17.562 -6.359 1 42.53 474 ALA A O 1
ATOM 3484 N N . GLY A 1 475 ? 23.125 16.484 -4.48 1 49.69 475 GLY A N 1
ATOM 3485 C CA . GLY A 1 475 ? 22.156 15.398 -4.422 1 49.69 475 GLY A CA 1
ATOM 3486 C C . GLY A 1 475 ? 20.859 15.789 -3.754 1 49.69 475 GLY A C 1
ATOM 3487 O O . GLY A 1 475 ? 19.859 15.062 -3.85 1 49.69 475 GLY A O 1
ATOM 3488 N N . GLN A 1 476 ? 20.859 16.656 -2.674 1 52.66 476 GLN A N 1
ATOM 3489 C CA . GLN A 1 476 ? 19.656 17.094 -1.991 1 52.66 476 GLN A CA 1
ATOM 3490 C C . GLN A 1 476 ? 18.594 17.531 -2.99 1 52.66 476 GLN A C 1
ATOM 3492 O O . GLN A 1 476 ? 17.406 17.234 -2.828 1 52.66 476 GLN A O 1
ATOM 3497 N N . ASN A 1 477 ? 18.875 18.109 -4.023 1 66.38 477 ASN A N 1
ATOM 3498 C CA . ASN A 1 477 ? 18 18.781 -4.973 1 66.38 477 ASN A CA 1
ATOM 3499 C C . ASN A 1 477 ? 17.406 17.797 -5.973 1 66.38 477 ASN A C 1
ATOM 3501 O O . ASN A 1 477 ? 16.359 18.078 -6.582 1 66.38 477 ASN A O 1
ATOM 3505 N N . LYS A 1 478 ? 17.875 16.578 -5.75 1 81.06 478 LYS A N 1
ATOM 3506 C CA . LYS A 1 478 ? 17.422 15.672 -6.812 1 81.06 478 LYS A CA 1
ATOM 3507 C C . LYS A 1 478 ? 16.062 15.07 -6.48 1 81.06 478 LYS A C 1
ATOM 3509 O O . LYS A 1 478 ? 15.195 14.969 -7.352 1 81.06 478 LYS A O 1
ATOM 3514 N N . THR A 1 479 ? 15.867 14.797 -5.168 1 91.06 479 THR A N 1
ATOM 3515 C CA . THR A 1 479 ? 14.594 14.211 -4.766 1 91.06 479 THR A CA 1
ATOM 3516 C C . THR A 1 479 ? 13.469 15.227 -4.891 1 91.06 479 THR A C 1
ATOM 3518 O O . THR A 1 479 ? 12.383 14.906 -5.391 1 91.06 479 THR A O 1
ATOM 3521 N N . VAL A 1 480 ? 13.742 16.453 -4.477 1 92.69 480 VAL A N 1
ATOM 3522 C CA . VAL A 1 480 ? 12.75 17.531 -4.531 1 92.69 480 VAL A CA 1
ATOM 3523 C C . VAL A 1 480 ? 12.383 17.812 -5.988 1 92.69 480 VAL A C 1
ATOM 3525 O O . VAL A 1 480 ? 11.211 18 -6.312 1 92.69 480 VAL A O 1
ATOM 3528 N N . GLU A 1 481 ? 13.383 17.781 -6.832 1 91.75 481 GLU A N 1
ATOM 3529 C CA . GLU A 1 481 ? 13.156 18.016 -8.25 1 91.75 481 GLU A CA 1
ATOM 3530 C C . GLU A 1 481 ? 12.359 16.875 -8.875 1 91.75 481 GLU A C 1
ATOM 3532 O O . GLU A 1 481 ? 11.469 17.094 -9.703 1 91.75 481 GLU A O 1
ATOM 3537 N N . ALA A 1 482 ? 12.703 15.688 -8.469 1 93.81 482 ALA A N 1
ATOM 3538 C CA . ALA A 1 482 ? 12.016 14.516 -8.992 1 93.81 482 ALA A CA 1
ATOM 3539 C C . ALA A 1 482 ? 10.531 14.539 -8.633 1 93.81 482 ALA A C 1
ATOM 3541 O O . ALA A 1 482 ? 9.695 14.031 -9.383 1 93.81 482 ALA A O 1
ATOM 3542 N N . LEU A 1 483 ? 10.258 15.148 -7.477 1 96.19 483 LEU A N 1
ATOM 3543 C CA . LEU A 1 483 ? 8.875 15.195 -7 1 96.19 483 LEU A CA 1
ATOM 3544 C C . LEU A 1 483 ? 8.125 16.375 -7.609 1 96.19 483 LEU A C 1
ATOM 3546 O O . LEU A 1 483 ? 6.922 16.531 -7.402 1 96.19 483 LEU A O 1
ATOM 3550 N N . GLY A 1 484 ? 8.812 17.172 -8.289 1 94.06 484 GLY A N 1
ATOM 3551 C CA . GLY A 1 484 ? 8.211 18.328 -8.953 1 94.06 484 GLY A CA 1
ATOM 3552 C C . GLY A 1 484 ? 7.957 19.484 -8.016 1 94.06 484 GLY A C 1
ATOM 3553 O O . GLY A 1 484 ? 7.109 20.344 -8.289 1 94.06 484 GLY A O 1
ATOM 3554 N N . LEU A 1 485 ? 8.531 19.5 -6.906 1 94.88 485 LEU A N 1
ATOM 3555 C CA . LEU A 1 485 ? 8.391 20.578 -5.938 1 94.88 485 LEU A CA 1
ATOM 3556 C C . LEU A 1 485 ? 9.297 21.75 -6.293 1 94.88 485 LEU A C 1
ATOM 3558 O O . LEU A 1 485 ? 10.461 21.562 -6.664 1 94.88 485 LEU A O 1
ATOM 3562 N N . THR A 1 486 ? 8.703 22.891 -6.285 1 91.88 486 THR A N 1
ATOM 3563 C CA . THR A 1 486 ? 9.438 24.078 -6.703 1 91.88 486 THR A CA 1
ATOM 3564 C C . THR A 1 486 ? 9.336 25.172 -5.648 1 91.88 486 THR A C 1
ATOM 3566 O O . THR A 1 486 ? 8.406 25.172 -4.836 1 91.88 486 THR A O 1
ATOM 3569 N N . GLY A 1 487 ? 10.367 26.047 -5.648 1 89.31 487 GLY A N 1
ATOM 3570 C CA . GLY A 1 487 ? 10.352 27.188 -4.742 1 89.31 487 GLY A CA 1
ATOM 3571 C C . GLY A 1 487 ? 10.828 26.844 -3.344 1 89.31 487 GLY A C 1
ATOM 3572 O O . GLY A 1 487 ? 11.273 25.719 -3.094 1 89.31 487 GLY A O 1
ATOM 3573 N N . SER A 1 488 ? 10.75 27.828 -2.465 1 89.19 488 SER A N 1
ATOM 3574 C CA . SER A 1 488 ? 11.156 27.625 -1.078 1 89.19 488 SER A CA 1
ATOM 3575 C C . SER A 1 488 ? 10.047 26.938 -0.28 1 89.19 488 SER A C 1
ATOM 3577 O O . SER A 1 488 ? 8.875 27.297 -0.399 1 89.19 488 SER A O 1
ATOM 3579 N N . PRO A 1 489 ? 10.391 25.953 0.455 1 92.81 489 PRO A N 1
ATOM 3580 C CA . PRO A 1 489 ? 9.383 25.281 1.29 1 92.81 489 PRO A CA 1
ATOM 3581 C C . PRO A 1 489 ? 8.758 26.234 2.314 1 92.81 489 PRO A C 1
ATOM 3583 O O . PRO A 1 489 ? 9.43 27.125 2.83 1 92.81 489 PRO A O 1
ATOM 3586 N N . VAL A 1 490 ? 7.559 26.031 2.582 1 94.19 490 VAL A N 1
ATOM 3587 C CA . VAL A 1 490 ? 6.828 26.828 3.564 1 94.19 490 VAL A CA 1
ATOM 3588 C C . VAL A 1 490 ? 7.227 26.406 4.977 1 94.19 490 VAL A C 1
ATOM 3590 O O . VAL A 1 490 ? 7.184 25.219 5.305 1 94.19 490 VAL A O 1
ATOM 3593 N N . PRO A 1 491 ? 7.625 27.359 5.824 1 93.38 491 PRO A N 1
ATOM 3594 C CA . PRO A 1 491 ? 8.016 26.984 7.188 1 93.38 491 PRO A CA 1
ATOM 3595 C C . PRO A 1 491 ? 6.836 26.484 8.023 1 93.38 491 PRO A C 1
ATOM 3597 O O . PRO A 1 491 ? 5.715 26.984 7.871 1 93.38 491 PRO A O 1
ATOM 3600 N N . ILE A 1 492 ? 7.078 25.531 8.883 1 94.56 492 ILE A N 1
ATOM 3601 C CA . ILE A 1 492 ? 6.078 24.984 9.789 1 94.56 492 ILE A CA 1
ATOM 3602 C C . ILE A 1 492 ? 6.738 24.578 11.109 1 94.56 492 ILE A C 1
ATOM 3604 O O . ILE A 1 492 ? 7.773 23.906 11.109 1 94.56 492 ILE A O 1
ATOM 3608 N N . PRO A 1 493 ? 6.238 24.984 12.219 1 92.75 493 PRO A N 1
ATOM 3609 C CA . PRO A 1 493 ? 6.801 24.5 13.484 1 92.75 493 PRO A CA 1
ATOM 3610 C C . PRO A 1 493 ? 6.504 23.016 13.734 1 92.75 493 PRO A C 1
ATOM 3612 O O . PRO A 1 493 ? 5.441 22.531 13.352 1 92.75 493 PRO A O 1
ATOM 3615 N N . TRP A 1 494 ? 7.355 22.344 14.391 1 90.94 494 TRP A N 1
ATOM 3616 C CA . TRP A 1 494 ? 7.172 20.922 14.68 1 90.94 494 TRP A CA 1
ATOM 3617 C C . TRP A 1 494 ? 5.918 20.703 15.523 1 90.94 494 TRP A C 1
ATOM 3619 O O . TRP A 1 494 ? 5.23 19.688 15.359 1 90.94 494 TRP A O 1
ATOM 3629 N N . SER A 1 495 ? 5.586 21.625 16.422 1 92.44 495 SER A N 1
ATOM 3630 C CA . SER A 1 495 ? 4.41 21.516 17.281 1 92.44 495 SER A CA 1
ATOM 3631 C C . SER A 1 495 ? 3.133 21.391 16.453 1 92.44 495 SER A C 1
ATOM 3633 O O . SER A 1 495 ? 2.141 20.828 16.906 1 92.44 495 SER A O 1
ATOM 3635 N N . VAL A 1 496 ? 3.225 21.953 15.234 1 95.44 496 VAL A N 1
ATOM 3636 C CA . VAL A 1 496 ? 2.076 21.859 14.344 1 95.44 496 VAL A CA 1
ATOM 3637 C C . VAL A 1 496 ? 2.225 20.656 13.422 1 95.44 496 VAL A C 1
ATOM 3639 O O . VAL A 1 496 ? 1.292 19.859 13.273 1 95.44 496 VAL A O 1
ATOM 3642 N N . LEU A 1 497 ? 3.406 20.438 12.836 1 94.94 497 LEU A N 1
ATOM 3643 C CA . LEU A 1 497 ? 3.658 19.375 11.867 1 94.94 497 LEU A CA 1
ATOM 3644 C C . LEU A 1 497 ? 3.426 18 12.484 1 94.94 497 LEU A C 1
ATOM 3646 O O . LEU A 1 497 ? 2.932 17.094 11.812 1 94.94 497 LEU A O 1
ATOM 3650 N N . SER A 1 498 ? 3.76 17.875 13.734 1 92.69 498 SER A N 1
ATOM 3651 C CA . SER A 1 498 ? 3.666 16.578 14.398 1 92.69 498 SER A CA 1
ATOM 3652 C C . SER A 1 498 ? 2.213 16.156 14.578 1 92.69 498 SER A C 1
ATOM 3654 O O . SER A 1 498 ? 1.935 14.992 14.883 1 92.69 498 SER A O 1
ATOM 3656 N N . LEU A 1 499 ? 1.323 17.109 14.43 1 95.44 499 LEU A N 1
ATOM 3657 C CA . LEU A 1 499 ? -0.09 16.812 14.625 1 95.44 499 LEU A CA 1
ATOM 3658 C C . LEU A 1 499 ? -0.67 16.109 13.398 1 95.44 499 LEU A C 1
ATOM 3660 O O . LEU A 1 499 ? -1.742 15.508 13.477 1 95.44 499 LEU A O 1
ATOM 3664 N N . PHE A 1 500 ? -0.023 16.266 12.25 1 96.31 500 PHE A N 1
ATOM 3665 C CA . PHE A 1 500 ? -0.435 15.523 11.062 1 96.31 500 PHE A CA 1
ATOM 3666 C C . PHE A 1 500 ? -0.09 14.047 11.195 1 96.31 500 PHE A C 1
ATOM 3668 O O . PHE A 1 500 ? 0.835 13.68 11.922 1 96.31 500 PHE A O 1
ATOM 3675 N N . ALA A 1 501 ? -0.882 13.211 10.539 1 94.94 501 ALA A N 1
ATOM 3676 C CA . ALA A 1 501 ? -0.587 11.781 10.562 1 94.94 501 ALA A CA 1
ATOM 3677 C C . ALA A 1 501 ? 0.733 11.484 9.859 1 94.94 501 ALA A C 1
ATOM 3679 O O . ALA A 1 501 ? 1.069 12.117 8.859 1 94.94 501 ALA A O 1
ATOM 3680 N N . SER A 1 502 ? 1.461 10.484 10.312 1 92.44 502 SER A N 1
ATOM 3681 C CA . SER A 1 502 ? 2.764 10.148 9.75 1 92.44 502 SER A CA 1
ATOM 3682 C C . SER A 1 502 ? 2.625 9.211 8.562 1 92.44 502 SER A C 1
ATOM 3684 O O . SER A 1 502 ? 1.919 8.203 8.633 1 92.44 502 SER A O 1
ATOM 3686 N N . GLY A 1 503 ? 3.219 9.57 7.48 1 93.88 503 GLY A N 1
ATOM 3687 C CA . GLY A 1 503 ? 3.324 8.711 6.312 1 93.88 503 GLY A CA 1
ATOM 3688 C C . GLY A 1 503 ? 4.73 8.203 6.074 1 93.88 503 GLY A C 1
ATOM 3689 O O . GLY A 1 503 ? 5.645 8.492 6.848 1 93.88 503 GLY A O 1
ATOM 3690 N N . PRO A 1 504 ? 4.91 7.453 5.066 1 93.19 504 PRO A N 1
ATOM 3691 C CA . PRO A 1 504 ? 6.238 6.922 4.758 1 93.19 504 PRO A CA 1
ATOM 3692 C C . PRO A 1 504 ? 7.199 8 4.254 1 93.19 504 PRO A C 1
ATOM 3694 O O . PRO A 1 504 ? 6.766 9.062 3.807 1 93.19 504 PRO A O 1
ATOM 3697 N N . THR A 1 505 ? 8.445 7.641 4.344 1 92.94 505 THR A N 1
ATOM 3698 C CA . THR A 1 505 ? 9.477 8.539 3.832 1 92.94 505 THR A CA 1
ATOM 3699 C C . THR A 1 505 ? 9.555 8.461 2.309 1 92.94 505 THR A C 1
ATOM 3701 O O . THR A 1 505 ? 9.461 7.375 1.731 1 92.94 505 THR A O 1
ATOM 3704 N N . LEU A 1 506 ? 9.664 9.586 1.722 1 95.38 506 LEU A N 1
ATOM 3705 C CA . LEU A 1 506 ? 9.805 9.641 0.271 1 95.38 506 LEU A CA 1
ATOM 3706 C C . LEU A 1 506 ? 11.273 9.664 -0.132 1 95.38 506 LEU A C 1
ATOM 3708 O O . LEU A 1 506 ? 11.953 10.68 0.043 1 95.38 506 LEU A O 1
ATOM 3712 N N . SER A 1 507 ? 11.734 8.586 -0.607 1 92.06 507 SER A N 1
ATOM 3713 C CA . SER A 1 507 ? 13.109 8.445 -1.068 1 92.06 507 SER A CA 1
ATOM 3714 C C . SER A 1 507 ? 13.188 7.551 -2.303 1 92.06 507 SER A C 1
ATOM 3716 O O . SER A 1 507 ? 12.336 6.684 -2.506 1 92.06 507 SER A O 1
ATOM 3718 N N . ARG A 1 508 ? 14.164 7.832 -3.135 1 91.06 508 ARG A N 1
ATOM 3719 C CA . ARG A 1 508 ? 14.359 7 -4.316 1 91.06 508 ARG A CA 1
ATOM 3720 C C . ARG A 1 508 ? 14.68 5.562 -3.93 1 91.06 508 ARG A C 1
ATOM 3722 O O . ARG A 1 508 ? 14.227 4.621 -4.578 1 91.06 508 ARG A O 1
ATOM 3729 N N . ALA A 1 509 ? 15.453 5.371 -2.916 1 88.75 509 ALA A N 1
ATOM 3730 C CA . ALA A 1 509 ? 15.836 4.043 -2.445 1 88.75 509 ALA A CA 1
ATOM 3731 C C . ALA A 1 509 ? 14.609 3.221 -2.068 1 88.75 509 ALA A C 1
ATOM 3733 O O . ALA A 1 509 ? 14.492 2.053 -2.445 1 88.75 509 ALA A O 1
ATOM 3734 N N . ASP A 1 510 ? 13.719 3.842 -1.358 1 91.88 510 ASP A N 1
ATOM 3735 C CA . ASP A 1 510 ? 12.508 3.143 -0.945 1 91.88 510 ASP A CA 1
ATOM 3736 C C . ASP A 1 510 ? 11.594 2.881 -2.139 1 91.88 510 ASP A C 1
ATOM 3738 O O . ASP A 1 510 ? 10.891 1.869 -2.176 1 91.88 510 ASP A O 1
ATOM 3742 N N . ALA A 1 511 ? 11.562 3.793 -3.078 1 94.12 511 ALA A N 1
ATOM 3743 C CA . ALA A 1 511 ? 10.719 3.648 -4.262 1 94.12 511 ALA A CA 1
ATOM 3744 C C . ALA A 1 511 ? 11.164 2.467 -5.117 1 94.12 511 ALA A C 1
ATOM 3746 O O . ALA A 1 511 ? 10.367 1.894 -5.863 1 94.12 511 ALA A O 1
ATOM 3747 N N . LEU A 1 512 ? 12.422 2.088 -5.023 1 92.5 512 LEU A N 1
ATOM 3748 C CA . LEU A 1 512 ? 12.992 1.035 -5.855 1 92.5 512 LEU A CA 1
ATOM 3749 C C . LEU A 1 512 ? 12.859 -0.326 -5.184 1 92.5 512 LEU A C 1
ATOM 3751 O O . LEU A 1 512 ? 13.273 -1.345 -5.738 1 92.5 512 LEU A O 1
ATOM 3755 N N . LEU A 1 513 ? 12.242 -0.336 -4.094 1 92.62 513 LEU A N 1
ATOM 3756 C CA . LEU A 1 513 ? 12.031 -1.61 -3.416 1 92.62 513 LEU A CA 1
ATOM 3757 C C . LEU A 1 513 ? 10.93 -2.414 -4.098 1 92.62 513 LEU A C 1
ATOM 3759 O O . LEU A 1 513 ? 9.898 -1.858 -4.48 1 92.62 513 LEU A O 1
ATOM 3763 N N . ALA A 1 514 ? 11.188 -3.691 -4.297 1 93.94 514 ALA A N 1
ATOM 3764 C CA . ALA A 1 514 ? 10.242 -4.613 -4.914 1 93.94 514 ALA A CA 1
ATOM 3765 C C . ALA A 1 514 ? 9.383 -5.305 -3.857 1 93.94 514 ALA A C 1
ATOM 3767 O O . ALA A 1 514 ? 9.836 -5.539 -2.734 1 93.94 514 ALA A O 1
ATOM 3768 N N . HIS A 1 515 ? 8.109 -5.578 -4.305 1 92.81 515 HIS A N 1
ATOM 3769 C CA . HIS A 1 515 ? 7.164 -6.219 -3.396 1 92.81 515 HIS A CA 1
ATOM 3770 C C . HIS A 1 515 ? 6.438 -7.367 -4.082 1 92.81 515 HIS A C 1
ATOM 3772 O O . HIS A 1 515 ? 6.09 -7.273 -5.262 1 92.81 515 HIS A O 1
ATOM 3778 N N . ASP A 1 516 ? 6.242 -8.492 -3.41 1 89.62 516 ASP A N 1
ATOM 3779 C CA . ASP A 1 516 ? 5.293 -9.508 -3.861 1 89.62 516 ASP A CA 1
ATOM 3780 C C . ASP A 1 516 ? 3.877 -9.18 -3.385 1 89.62 516 ASP A C 1
ATOM 3782 O O . ASP A 1 516 ? 2.947 -9.102 -4.191 1 89.62 516 ASP A O 1
ATOM 3786 N N . GLY A 1 517 ? 3.691 -8.984 -2.211 1 82.69 517 GLY A N 1
ATOM 3787 C CA . GLY A 1 517 ? 2.498 -8.555 -1.496 1 82.69 517 GLY A CA 1
ATOM 3788 C C . GLY A 1 517 ? 2.795 -7.59 -0.365 1 82.69 517 GLY A C 1
ATOM 3789 O O . GLY A 1 517 ? 3.959 -7.332 -0.051 1 82.69 517 GLY A O 1
ATOM 3790 N N . LEU A 1 518 ? 1.725 -6.969 -0.041 1 87.19 518 LEU A N 1
ATOM 3791 C CA . LEU A 1 518 ? 1.864 -6.059 1.093 1 87.19 518 LEU A CA 1
ATOM 3792 C C . LEU A 1 518 ? 1.018 -6.531 2.271 1 87.19 518 LEU A C 1
ATOM 3794 O O . LEU A 1 518 ? -0.079 -7.059 2.082 1 87.19 518 LEU A O 1
ATOM 3798 N N . ALA A 1 519 ? 1.633 -6.355 3.379 1 78.75 519 ALA A N 1
ATOM 3799 C CA . ALA A 1 519 ? 0.884 -6.676 4.594 1 78.75 519 ALA A CA 1
ATOM 3800 C C . ALA A 1 519 ? -0.267 -5.695 4.801 1 78.75 519 ALA A C 1
ATOM 3802 O O . ALA A 1 519 ? -0.189 -4.539 4.383 1 78.75 519 ALA A O 1
ATOM 3803 N N . PRO A 1 520 ? -1.29 -6.273 5.426 1 78 520 PRO A N 1
ATOM 3804 C CA . PRO A 1 520 ? -2.393 -5.359 5.742 1 78 520 PRO A CA 1
ATOM 3805 C C . PRO A 1 520 ? -1.986 -4.262 6.723 1 78 520 PRO A C 1
ATOM 3807 O O . PRO A 1 520 ? -1.024 -4.426 7.477 1 78 520 PRO A O 1
ATOM 3810 N N . ASP A 1 521 ? -2.709 -3.191 6.602 1 80.38 521 ASP A N 1
ATOM 3811 C CA . ASP A 1 521 ? -2.488 -2.098 7.539 1 80.38 521 ASP A CA 1
ATOM 3812 C C . ASP A 1 521 ? -2.723 -2.555 8.977 1 80.38 521 ASP A C 1
ATOM 3814 O O . ASP A 1 521 ? -3.736 -3.191 9.273 1 80.38 521 ASP A O 1
ATOM 3818 N N . GLN A 1 522 ? -1.848 -2.191 9.836 1 76.62 522 GLN A N 1
ATOM 3819 C CA . GLN A 1 522 ? -1.931 -2.646 11.227 1 76.62 522 GLN A CA 1
ATOM 3820 C C . GLN A 1 522 ? -2.922 -1.802 12.023 1 76.62 522 GLN A C 1
ATOM 3822 O O . GLN A 1 522 ? -3.445 -2.25 13.039 1 76.62 522 GLN A O 1
ATOM 3827 N N . LYS A 1 523 ? -3.168 -0.545 11.578 1 80.19 523 LYS A N 1
ATOM 3828 C CA . LYS A 1 523 ? -4.078 0.339 12.305 1 80.19 523 LYS A CA 1
ATOM 3829 C C . LYS A 1 523 ? -5.031 1.047 11.344 1 80.19 523 LYS A C 1
ATOM 3831 O O . LYS A 1 523 ? -5.023 2.275 11.242 1 80.19 523 LYS A O 1
ATOM 3836 N N . PRO A 1 524 ? -5.934 0.239 10.789 1 81.62 524 PRO A N 1
ATOM 3837 C CA . PRO A 1 524 ? -6.883 0.854 9.859 1 81.62 524 PRO A CA 1
ATOM 3838 C C . PRO A 1 524 ? -8.086 1.468 10.562 1 81.62 524 PRO A C 1
ATOM 3840 O O . PRO A 1 524 ? -8.328 1.189 11.742 1 81.62 524 PRO A O 1
ATOM 3843 N N . GLY A 1 525 ? -8.602 2.488 9.906 1 82.81 525 GLY A N 1
ATOM 3844 C CA . GLY A 1 525 ? -9.867 3.039 10.367 1 82.81 525 GLY A CA 1
ATOM 3845 C C . GLY A 1 525 ? -11.039 2.654 9.492 1 82.81 525 GLY A C 1
ATOM 3846 O O . GLY A 1 525 ? -10.859 2.062 8.422 1 82.81 525 GLY A O 1
ATOM 3847 N N . ARG A 1 526 ? -12.211 2.83 9.984 1 74.25 526 ARG A N 1
ATOM 3848 C CA . ARG A 1 526 ? -13.398 2.539 9.188 1 74.25 526 ARG A CA 1
ATOM 3849 C C . ARG A 1 526 ? -14.008 3.818 8.617 1 74.25 526 ARG A C 1
ATOM 3851 O O . ARG A 1 526 ? -14.023 4.852 9.289 1 74.25 526 ARG A O 1
ATOM 3858 N N . VAL A 1 527 ? -14.266 3.723 7.266 1 71.31 527 VAL A N 1
ATOM 3859 C CA . VAL A 1 527 ? -14.922 4.863 6.633 1 71.31 527 VAL A CA 1
ATOM 3860 C C . VAL A 1 527 ? -16.328 5.039 7.211 1 71.31 527 VAL A C 1
ATOM 3862 O O . VAL A 1 527 ? -17.141 4.109 7.184 1 71.31 527 VAL A O 1
ATOM 3865 N N . THR A 1 528 ? -16.531 6.113 7.887 1 58.62 528 THR A N 1
ATOM 3866 C CA . THR A 1 528 ? -17.766 6.402 8.586 1 58.62 528 THR A CA 1
ATOM 3867 C C . THR A 1 528 ? -18.953 6.332 7.629 1 58.62 528 THR A C 1
ATOM 3869 O O . THR A 1 528 ? -20.016 5.809 7.98 1 58.62 528 THR A O 1
ATOM 3872 N N . ALA A 1 529 ? -18.953 6.965 6.473 1 52.97 529 ALA A N 1
ATOM 3873 C CA . ALA A 1 529 ? -20.094 7.031 5.574 1 52.97 529 ALA A CA 1
ATOM 3874 C C . ALA A 1 529 ? -20.453 5.648 5.031 1 52.97 529 ALA A C 1
ATOM 3876 O O . ALA A 1 529 ? -21.625 5.328 4.859 1 52.97 529 ALA A O 1
ATOM 3877 N N . ALA A 1 530 ? -19.484 4.926 4.602 1 51.94 530 ALA A N 1
ATOM 3878 C CA . ALA A 1 530 ? -19.719 3.59 4.062 1 51.94 530 ALA A CA 1
ATOM 3879 C C . ALA A 1 530 ? -20.328 2.674 5.125 1 51.94 530 ALA A C 1
ATOM 3881 O O . ALA A 1 530 ? -21.125 1.783 4.805 1 51.94 530 ALA A O 1
ATOM 3882 N N . ALA A 1 531 ? -19.969 2.863 6.449 1 48.5 531 ALA A N 1
ATOM 3883 C CA . ALA A 1 531 ? -20.578 2.117 7.547 1 48.5 531 ALA A CA 1
ATOM 3884 C C . ALA A 1 531 ? -22.062 2.402 7.641 1 48.5 531 ALA A C 1
ATOM 3886 O O . ALA A 1 531 ? -22.859 1.506 7.934 1 48.5 531 ALA A O 1
ATOM 3887 N N . ARG A 1 532 ? -22.453 3.639 7.41 1 45.28 532 ARG A N 1
ATOM 3888 C CA . ARG A 1 532 ? -23.875 3.975 7.477 1 45.28 532 ARG A CA 1
ATOM 3889 C C . ARG A 1 532 ? -24.641 3.357 6.309 1 45.28 532 ARG A C 1
ATOM 3891 O O . ARG A 1 532 ? -25.797 2.941 6.465 1 45.28 532 ARG A O 1
ATOM 3898 N N . GLU A 1 533 ? -24.219 3.41 5.164 1 43.19 533 GLU A N 1
ATOM 3899 C CA . GLU A 1 533 ? -24.953 2.885 4.016 1 43.19 533 GLU A CA 1
ATOM 3900 C C . GLU A 1 533 ? -25.031 1.363 4.066 1 43.19 533 GLU A C 1
ATOM 3902 O O . GLU A 1 533 ? -26.031 0.781 3.641 1 43.19 533 GLU A O 1
ATOM 3907 N N . ALA A 1 534 ? -24.078 0.626 4.484 1 41.53 534 ALA A N 1
ATOM 3908 C CA . ALA A 1 534 ? -24.172 -0.811 4.73 1 41.53 534 ALA A CA 1
ATOM 3909 C C . ALA A 1 534 ? -25.203 -1.122 5.805 1 41.53 534 ALA A C 1
ATOM 3911 O O . ALA A 1 534 ? -25.875 -2.16 5.75 1 41.53 534 ALA A O 1
ATOM 3912 N N . GLU A 1 535 ? -25.344 -0.402 6.887 1 37.84 535 GLU A N 1
ATOM 3913 C CA . GLU A 1 535 ? -26.359 -0.63 7.906 1 37.84 535 GLU A CA 1
ATOM 3914 C C . GLU A 1 535 ? -27.75 -0.28 7.387 1 37.84 535 GLU A C 1
ATOM 3916 O O . GLU A 1 535 ? -28.766 -0.763 7.914 1 37.84 535 GLU A O 1
ATOM 3921 N N . GLY A 1 536 ? -27.953 0.641 6.609 1 31.44 536 GLY A N 1
ATOM 3922 C CA . GLY A 1 536 ? -29.312 0.944 6.195 1 31.44 536 GLY A CA 1
ATOM 3923 C C . GLY A 1 536 ? -29.812 0.031 5.094 1 31.44 536 GLY A C 1
ATOM 3924 O O . GLY A 1 536 ? -30.859 0.298 4.488 1 31.44 536 GLY A O 1
ATOM 3925 N N . ALA A 1 537 ? -29.125 -0.7 4.469 1 30.53 537 ALA A N 1
ATOM 3926 C CA . ALA A 1 537 ? -29.875 -1.644 3.641 1 30.53 537 ALA A CA 1
ATOM 3927 C C . ALA A 1 537 ? -30.766 -2.531 4.496 1 30.53 537 ALA A C 1
ATOM 3929 O O . ALA A 1 537 ? -30.312 -3.131 5.473 1 30.53 537 ALA A O 1
ATOM 3930 N N . PRO A 1 538 ? -32.031 -2.363 4.469 1 25.98 538 PRO A N 1
ATOM 3931 C CA . PRO A 1 538 ? -32.938 -3.217 5.23 1 25.98 538 PRO A CA 1
ATOM 3932 C C . PRO A 1 538 ? -32.594 -4.695 5.137 1 25.98 538 PRO A C 1
ATOM 3934 O O . PRO A 1 538 ? -32.125 -5.16 4.094 1 25.98 538 PRO A O 1
ATOM 3937 N N . ARG A 1 539 ? -32.625 -5.199 6.422 1 23.84 539 ARG A N 1
ATOM 3938 C CA . ARG A 1 539 ? -32.969 -6.617 6.465 1 23.84 539 ARG A CA 1
ATOM 3939 C C . ARG A 1 539 ? -34.312 -6.883 5.754 1 23.84 539 ARG A C 1
ATOM 3941 O O . ARG A 1 539 ? -35.281 -6.172 5.969 1 23.84 539 ARG A O 1
ATOM 3948 N N . MET B 1 1 ? -80.75 10.578 -21.875 1 25.91 1 MET B N 1
ATOM 3949 C CA . MET B 1 1 ? -81.375 10.859 -23.172 1 25.91 1 MET B CA 1
ATOM 3950 C C . MET B 1 1 ? -80.312 10.75 -24.297 1 25.91 1 MET B C 1
ATOM 3952 O O . MET B 1 1 ? -79.25 11.312 -24.203 1 25.91 1 MET B O 1
ATOM 3956 N N . THR B 1 2 ? -80.375 9.57 -25.109 1 29.25 2 THR B N 1
ATOM 3957 C CA . THR B 1 2 ? -79.562 8.812 -26.062 1 29.25 2 THR B CA 1
ATOM 3958 C C . THR B 1 2 ? -79.375 9.594 -27.359 1 29.25 2 THR B C 1
ATOM 3960 O O . THR B 1 2 ? -80.312 9.719 -28.156 1 29.25 2 THR B O 1
ATOM 3963 N N . SER B 1 3 ? -78.75 10.82 -27.281 1 28.19 3 SER B N 1
ATOM 3964 C CA . SER B 1 3 ? -78.75 11.766 -28.391 1 28.19 3 SER B CA 1
ATOM 3965 C C . SER B 1 3 ? -78.25 11.148 -29.688 1 28.19 3 SER B C 1
ATOM 3967 O O . SER B 1 3 ? -77.125 10.625 -29.703 1 28.19 3 SER B O 1
ATOM 3969 N N . ASN B 1 4 ? -79.062 10.547 -30.531 1 27.84 4 ASN B N 1
ATOM 3970 C CA . ASN B 1 4 ? -79.062 9.773 -31.766 1 27.84 4 ASN B CA 1
ATOM 3971 C C . ASN B 1 4 ? -78.5 10.555 -32.906 1 27.84 4 ASN B C 1
ATOM 3973 O O . ASN B 1 4 ? -79.125 11.336 -33.594 1 27.84 4 ASN B O 1
ATOM 3977 N N . GLN B 1 5 ? -77.25 11.242 -32.688 1 29.62 5 GLN B N 1
ATOM 3978 C CA . GLN B 1 5 ? -76.812 12.203 -33.688 1 29.62 5 GLN B CA 1
ATOM 3979 C C . GLN B 1 5 ? -76.562 11.508 -35.031 1 29.62 5 GLN B C 1
ATOM 3981 O O . GLN B 1 5 ? -75.688 10.602 -35.125 1 29.62 5 GLN B O 1
ATOM 3986 N N . GLN B 1 6 ? -77.562 11.344 -35.906 1 30.42 6 GLN B N 1
ATOM 3987 C CA . GLN B 1 6 ? -77.625 10.633 -37.188 1 30.42 6 GLN B CA 1
ATOM 3988 C C . GLN B 1 6 ? -76.625 11.211 -38.188 1 30.42 6 GLN B C 1
ATOM 3990 O O . GLN B 1 6 ? -76.688 12.406 -38.469 1 30.42 6 GLN B O 1
ATOM 3995 N N . PRO B 1 7 ? -75.375 10.617 -38.312 1 31.36 7 PRO B N 1
ATOM 3996 C CA . PRO B 1 7 ? -74.25 11.156 -39.062 1 31.36 7 PRO B CA 1
ATOM 3997 C C . PRO B 1 7 ? -74.562 11.391 -40.531 1 31.36 7 PRO B C 1
ATOM 3999 O O . PRO B 1 7 ? -75.375 10.664 -41.125 1 31.36 7 PRO B O 1
ATOM 4002 N N . ASP B 1 8 ? -74.562 12.656 -41.062 1 28.17 8 ASP B N 1
ATOM 4003 C CA . ASP B 1 8 ? -74.875 13.25 -42.344 1 28.17 8 ASP B CA 1
ATOM 4004 C C . ASP B 1 8 ? -74.062 12.609 -43.469 1 28.17 8 ASP B C 1
ATOM 4006 O O . ASP B 1 8 ? -72.812 12.492 -43.344 1 28.17 8 ASP B O 1
ATOM 4010 N N . GLU B 1 9 ? -74.562 11.633 -44.219 1 26.34 9 GLU B N 1
ATOM 4011 C CA . GLU B 1 9 ? -74.062 10.773 -45.281 1 26.34 9 GLU B CA 1
ATOM 4012 C C . GLU B 1 9 ? -73.562 11.594 -46.469 1 26.34 9 GLU B C 1
ATOM 4014 O O . GLU B 1 9 ? -74.375 12.078 -47.281 1 26.34 9 GLU B O 1
ATOM 4019 N N . ARG B 1 10 ? -72.562 12.602 -46.25 1 26.59 10 ARG B N 1
ATOM 4020 C CA . ARG B 1 10 ? -72.188 13.445 -47.375 1 26.59 10 ARG B CA 1
ATOM 4021 C C . ARG B 1 10 ? -71.75 12.609 -48.562 1 26.59 10 ARG B C 1
ATOM 4023 O O . ARG B 1 10 ? -70.875 11.773 -48.469 1 26.59 10 ARG B O 1
ATOM 4030 N N . ARG B 1 11 ? -72.562 12.477 -49.656 1 29.05 11 ARG B N 1
ATOM 4031 C CA . ARG B 1 11 ? -72.562 11.68 -50.875 1 29.05 11 ARG B CA 1
ATOM 4032 C C . ARG B 1 11 ? -71.375 12.039 -51.781 1 29.05 11 ARG B C 1
ATOM 4034 O O . ARG B 1 11 ? -71.25 13.18 -52.219 1 29.05 11 ARG B O 1
ATOM 4041 N N . SER B 1 12 ? -70.125 11.547 -51.375 1 25.84 12 SER B N 1
ATOM 4042 C CA . SER B 1 12 ? -68.875 11.867 -52.094 1 25.84 12 SER B CA 1
ATOM 4043 C C . SER B 1 12 ? -69 11.547 -53.594 1 25.84 12 SER B C 1
ATOM 4045 O O . SER B 1 12 ? -69.688 10.547 -53.938 1 25.84 12 SER B O 1
ATOM 4047 N N . PHE B 1 13 ? -69.062 12.547 -54.5 1 30.31 13 PHE B N 1
ATOM 4048 C CA . PHE B 1 13 ? -69.25 12.602 -55.938 1 30.31 13 PHE B CA 1
ATOM 4049 C C . PHE B 1 13 ? -68.188 11.719 -56.656 1 30.31 13 PHE B C 1
ATOM 4051 O O . PHE B 1 13 ? -67 11.883 -56.438 1 30.31 13 PHE B O 1
ATOM 4058 N N . SER B 1 14 ? -68.438 10.398 -56.781 1 31.55 14 SER B N 1
ATOM 4059 C CA . SER B 1 14 ? -67.625 9.398 -57.469 1 31.55 14 SER B CA 1
ATOM 4060 C C . SER B 1 14 ? -67.312 9.805 -58.906 1 31.55 14 SER B C 1
ATOM 4062 O O . SER B 1 14 ? -68.188 10.164 -59.656 1 31.55 14 SER B O 1
ATOM 4064 N N . SER B 1 15 ? -66.125 10.43 -59.156 1 31.3 15 SER B N 1
ATOM 4065 C CA . SER B 1 15 ? -65.625 10.867 -60.438 1 31.3 15 SER B CA 1
ATOM 4066 C C . SER B 1 15 ? -65.812 9.773 -61.5 1 31.3 15 SER B C 1
ATOM 4068 O O . SER B 1 15 ? -65.375 8.625 -61.281 1 31.3 15 SER B O 1
ATOM 4070 N N . ARG B 1 16 ? -66.875 9.781 -62.281 1 34.72 16 ARG B N 1
ATOM 4071 C CA . ARG B 1 16 ? -67.312 8.852 -63.344 1 34.72 16 ARG B CA 1
ATOM 4072 C C . ARG B 1 16 ? -66.312 8.82 -64.5 1 34.72 16 ARG B C 1
ATOM 4074 O O . ARG B 1 16 ? -66.375 9.641 -65.375 1 34.72 16 ARG B O 1
ATOM 4081 N N . THR B 1 17 ? -65.062 8.656 -64.188 1 34.78 17 THR B N 1
ATOM 4082 C CA . THR B 1 17 ? -64.188 8.523 -65.375 1 34.78 17 THR B CA 1
ATOM 4083 C C . THR B 1 17 ? -64.688 7.387 -66.25 1 34.78 17 THR B C 1
ATOM 4085 O O . THR B 1 17 ? -64.875 6.258 -65.812 1 34.78 17 THR B O 1
ATOM 4088 N N . PRO B 1 18 ? -65.375 7.711 -67.375 1 35.97 18 PRO B N 1
ATOM 4089 C CA . PRO B 1 18 ? -66 6.695 -68.25 1 35.97 18 PRO B CA 1
ATOM 4090 C C . PRO B 1 18 ? -65 5.621 -68.688 1 35.97 18 PRO B C 1
ATOM 4092 O O . PRO B 1 18 ? -63.781 5.918 -68.938 1 35.97 18 PRO B O 1
ATOM 4095 N N . VAL B 1 19 ? -65.188 4.41 -68.125 1 36.66 19 VAL B N 1
ATOM 4096 C CA . VAL B 1 19 ? -64.375 3.223 -68.375 1 36.66 19 VAL B CA 1
ATOM 4097 C C . VAL B 1 19 ? -64.312 2.947 -69.875 1 36.66 19 VAL B C 1
ATOM 4099 O O . VAL B 1 19 ? -65.375 2.691 -70.5 1 36.66 19 VAL B O 1
ATOM 4102 N N . ASN B 1 20 ? -63.594 3.736 -70.75 1 33.22 20 ASN B N 1
ATOM 4103 C CA . ASN B 1 20 ? -63.438 3.473 -72.125 1 33.22 20 ASN B CA 1
ATOM 4104 C C . ASN B 1 20 ? -63.062 2.02 -72.438 1 33.22 20 ASN B C 1
ATOM 4106 O O . ASN B 1 20 ? -62 1.562 -71.938 1 33.22 20 ASN B O 1
ATOM 4110 N N . ASP B 1 21 ? -64.062 1.088 -72.5 1 34.59 21 ASP B N 1
ATOM 4111 C CA . ASP B 1 21 ? -64 -0.353 -72.688 1 34.59 21 ASP B CA 1
ATOM 4112 C C . ASP B 1 21 ? -63.312 -0.677 -74 1 34.59 21 ASP B C 1
ATOM 4114 O O . ASP B 1 21 ? -63.469 -1.768 -74.562 1 34.59 21 ASP B O 1
ATOM 4118 N N . ASN B 1 22 ? -63.062 0.316 -74.812 1 35.91 22 ASN B N 1
ATOM 4119 C CA . ASN B 1 22 ? -62.656 -0.172 -76.125 1 35.91 22 ASN B CA 1
ATOM 4120 C C . ASN B 1 22 ? -61.406 -1.047 -76.062 1 35.91 22 ASN B C 1
ATOM 4122 O O . ASN B 1 22 ? -60.438 -0.68 -75.438 1 35.91 22 ASN B O 1
ATOM 4126 N N . PRO B 1 23 ? -61.594 -2.363 -76.25 1 37.97 23 PRO B N 1
ATOM 4127 C CA . PRO B 1 23 ? -60.625 -3.447 -76.062 1 37.97 23 PRO B CA 1
ATOM 4128 C C . PRO B 1 23 ? -59.25 -3.121 -76.688 1 37.97 23 PRO B C 1
ATOM 4130 O O . PRO B 1 23 ? -58.25 -3.758 -76.312 1 37.97 23 PRO B O 1
ATOM 4133 N N . ASP B 1 24 ? -59.281 -2.725 -77.938 1 41.91 24 ASP B N 1
ATOM 4134 C CA . ASP B 1 24 ? -58 -2.701 -78.625 1 41.91 24 ASP B CA 1
ATOM 4135 C C . ASP B 1 24 ? -57.062 -1.655 -78 1 41.91 24 ASP B C 1
ATOM 4137 O O . ASP B 1 24 ? -57.344 -0.457 -78.062 1 41.91 24 ASP B O 1
ATOM 4141 N N . GLN B 1 25 ? -56.562 -1.926 -76.812 1 34.31 25 GLN B N 1
ATOM 4142 C CA . GLN B 1 25 ? -55.75 -1.079 -76 1 34.31 25 GLN B CA 1
ATOM 4143 C C . GLN B 1 25 ? -54.594 -0.456 -76.75 1 34.31 25 GLN B C 1
ATOM 4145 O O . GLN B 1 25 ? -53.594 -1.126 -77.062 1 34.31 25 GLN B O 1
ATOM 4150 N N . VAL B 1 26 ? -55.062 0.259 -77.812 1 36.88 26 VAL B N 1
ATOM 4151 C CA . VAL B 1 26 ? -53.938 0.93 -78.5 1 36.88 26 VAL B CA 1
ATOM 4152 C C . VAL B 1 26 ? -53.062 1.635 -77.438 1 36.88 26 VAL B C 1
ATOM 4154 O O . VAL B 1 26 ? -53.562 2.488 -76.688 1 36.88 26 VAL B O 1
ATOM 4157 N N . GLU B 1 27 ? -52.188 0.908 -76.812 1 34.16 27 GLU B N 1
ATOM 4158 C CA . GLU B 1 27 ? -51.156 1.459 -75.875 1 34.16 27 GLU B CA 1
ATOM 4159 C C . GLU B 1 27 ? -50.594 2.773 -76.438 1 34.16 27 GLU B C 1
ATOM 4161 O O . GLU B 1 27 ? -50.125 2.828 -77.562 1 34.16 27 GLU B O 1
ATOM 4166 N N . TYR B 1 28 ? -51.344 3.865 -76.125 1 34.75 28 TYR B N 1
ATOM 4167 C CA . TYR B 1 28 ? -50.781 5.172 -76.438 1 34.75 28 TYR B CA 1
ATOM 4168 C C . TYR B 1 28 ? -49.281 5.227 -76.125 1 34.75 28 TYR B C 1
ATOM 4170 O O . TYR B 1 28 ? -48.844 4.852 -75.062 1 34.75 28 TYR B O 1
ATOM 4178 N N . ARG B 1 29 ? -48.5 4.906 -77.125 1 34.97 29 ARG B N 1
ATOM 4179 C CA . ARG B 1 29 ? -47.062 5.109 -77.062 1 34.97 29 ARG B CA 1
ATOM 4180 C C . ARG B 1 29 ? -46.719 6.398 -76.312 1 34.97 29 ARG B C 1
ATOM 4182 O O . ARG B 1 29 ? -47.219 7.477 -76.688 1 34.97 29 ARG B O 1
ATOM 4189 N N . ARG B 1 30 ? -46.688 6.277 -75 1 37.69 30 ARG B N 1
ATOM 4190 C CA . ARG B 1 30 ? -46.188 7.375 -74.188 1 37.69 30 ARG B CA 1
ATOM 4191 C C . ARG B 1 30 ? -45.156 8.203 -74.938 1 37.69 30 ARG B C 1
ATOM 4193 O O . ARG B 1 30 ? -44.281 7.656 -75.625 1 37.69 30 ARG B O 1
ATOM 4200 N N . GLY B 1 31 ? -45.688 9.281 -75.5 1 40.94 31 GLY B N 1
ATOM 4201 C CA . GLY B 1 31 ? -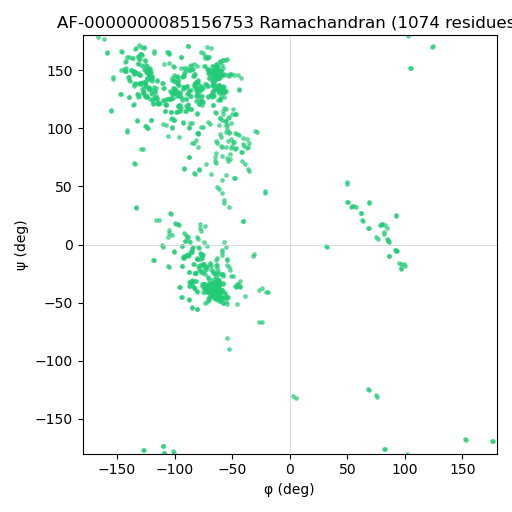44.844 10.273 -76.125 1 40.94 31 GLY B CA 1
ATOM 4202 C C . GLY B 1 31 ? -43.5 10.453 -75.375 1 40.94 31 GLY B C 1
ATOM 4203 O O . GLY B 1 31 ? -43.469 10.539 -74.188 1 40.94 31 GLY B O 1
ATOM 4204 N N . PHE B 1 32 ? -42.531 9.562 -75.812 1 41.47 32 PHE B N 1
ATOM 4205 C CA . PHE B 1 32 ? -41.156 9.609 -75.375 1 41.47 32 PHE B CA 1
ATOM 4206 C C . PHE B 1 32 ? -40.688 11.047 -75.25 1 41.47 32 PHE B C 1
ATOM 4208 O O . PHE B 1 32 ? -40.531 11.766 -76.25 1 41.47 32 PHE B O 1
ATOM 4215 N N . VAL B 1 33 ? -41.281 11.781 -74.188 1 51.06 33 VAL B N 1
ATOM 4216 C CA . VAL B 1 33 ? -40.594 13.031 -73.875 1 51.06 33 VAL B CA 1
ATOM 4217 C C . VAL B 1 33 ? -39.094 12.773 -73.75 1 51.06 33 VAL B C 1
ATOM 4219 O O . VAL B 1 33 ? -38.656 11.922 -73 1 51.06 33 VAL B O 1
ATOM 4222 N N . THR B 1 34 ? -38.438 12.883 -74.938 1 54.59 34 THR B N 1
ATOM 4223 C CA . THR B 1 34 ? -37 12.648 -75 1 54.59 34 THR B CA 1
ATOM 4224 C C . THR B 1 34 ? -36.25 13.531 -74 1 54.59 34 THR B C 1
ATOM 4226 O O . THR B 1 34 ? -36.781 14.562 -73.562 1 54.59 34 THR B O 1
ATOM 4229 N N . ARG B 1 35 ? -35.219 13.109 -73.438 1 58.16 35 ARG B N 1
ATOM 4230 C CA . ARG B 1 35 ? -34.344 13.773 -72.5 1 58.16 35 ARG B CA 1
ATOM 4231 C C . ARG B 1 35 ? -34.062 15.203 -72.938 1 58.16 35 ARG B C 1
ATOM 4233 O O . ARG B 1 35 ? -34 16.109 -72.062 1 58.16 35 ARG B O 1
ATOM 4240 N N . HIS B 1 36 ? -34.031 15.469 -74.25 1 64.06 36 HIS B N 1
ATOM 4241 C CA . HIS B 1 36 ? -33.719 16.781 -74.812 1 64.06 36 HIS B CA 1
ATOM 4242 C C . HIS B 1 36 ? -34.906 17.734 -74.625 1 64.06 36 HIS B C 1
ATOM 4244 O O . HIS B 1 36 ? -34.688 18.938 -74.438 1 64.06 36 HIS B O 1
ATOM 4250 N N . GLN B 1 37 ? -36.125 17.203 -74.688 1 63.72 37 GLN B N 1
ATOM 4251 C CA . GLN B 1 37 ? -37.312 18.062 -74.5 1 63.72 37 GLN B CA 1
ATOM 4252 C C . GLN B 1 37 ? -37.469 18.453 -73.062 1 63.72 37 GLN B C 1
ATOM 4254 O O . GLN B 1 37 ? -37.844 19.594 -72.75 1 63.72 37 GLN B O 1
ATOM 4259 N N . VAL B 1 38 ? -37.219 17.453 -72.188 1 66.94 38 VAL B N 1
ATOM 4260 C CA . VAL B 1 38 ? -37.312 17.766 -70.75 1 66.94 38 VAL B CA 1
ATOM 4261 C C . VAL B 1 38 ? -36.188 18.75 -70.375 1 66.94 38 VAL B C 1
ATOM 4263 O O . VAL B 1 38 ? -36.438 19.688 -69.625 1 66.94 38 VAL B O 1
ATOM 4266 N N . SER B 1 39 ? -34.969 18.609 -71 1 67.38 39 SER B N 1
ATOM 4267 C CA . SER B 1 39 ? -33.875 19.547 -70.812 1 67.38 39 SER B CA 1
ATOM 4268 C C . SER B 1 39 ? -34.219 20.922 -71.375 1 67.38 39 SER B C 1
ATOM 4270 O O . SER B 1 39 ? -33.875 21.938 -70.75 1 67.38 39 SER B O 1
ATOM 4272 N N . GLY B 1 40 ? -34.938 20.953 -72.562 1 70.12 40 GLY B N 1
ATOM 4273 C CA . GLY B 1 40 ? -35.438 22.203 -73.125 1 70.12 40 GLY B CA 1
ATOM 4274 C C . GLY B 1 40 ? -36.531 22.844 -72.25 1 70.12 40 GLY B C 1
ATOM 4275 O O . GLY B 1 40 ? -36.531 24.062 -72.125 1 70.12 40 GLY B O 1
ATOM 4276 N N . TRP B 1 41 ? -37.375 21.984 -71.812 1 68.44 41 TRP B N 1
ATOM 4277 C CA . TRP B 1 41 ? -38.438 22.484 -70.938 1 68.44 41 TRP B CA 1
ATOM 4278 C C . TRP B 1 41 ? -37.844 23.078 -69.625 1 68.44 41 TRP B C 1
ATOM 4280 O O . TRP B 1 41 ? -38.25 24.172 -69.188 1 68.44 41 TRP B O 1
ATOM 4290 N N . ARG B 1 42 ? -36.938 22.438 -69 1 66.5 42 ARG B N 1
ATOM 4291 C CA . ARG B 1 42 ? -36.281 22.953 -67.75 1 66.5 42 ARG B CA 1
ATOM 4292 C C . ARG B 1 42 ? -35.5 24.234 -68.062 1 66.5 42 ARG B C 1
ATOM 4294 O O . ARG B 1 42 ? -35.5 25.156 -67.25 1 66.5 42 ARG B O 1
ATOM 4301 N N . PHE B 1 43 ? -34.875 24.328 -69.25 1 70.75 43 PHE B N 1
ATOM 4302 C CA . PHE B 1 43 ? -34.188 25.531 -69.688 1 70.75 43 PHE B CA 1
ATOM 4303 C C . PHE B 1 43 ? -35.156 26.672 -69.875 1 70.75 43 PHE B C 1
ATOM 4305 O O . PHE B 1 43 ? -34.906 27.797 -69.438 1 70.75 43 PHE B O 1
ATOM 4312 N N . VAL B 1 44 ? -36.344 26.422 -70.562 1 72.62 44 VAL B N 1
ATOM 4313 C CA . VAL B 1 44 ? -37.375 27.453 -70.812 1 72.62 44 VAL B CA 1
ATOM 4314 C C . VAL B 1 44 ? -38 27.859 -69.438 1 72.62 44 VAL B C 1
ATOM 4316 O O . VAL B 1 44 ? -38.219 29.031 -69.188 1 72.62 44 VAL B O 1
ATOM 4319 N N . MET B 1 45 ? -38.156 26.844 -68.562 1 69.94 45 MET B N 1
ATOM 4320 C CA . MET B 1 45 ? -38.75 27.172 -67.25 1 69.94 45 MET B CA 1
ATOM 4321 C C . MET B 1 45 ? -37.75 28 -66.438 1 69.94 45 MET B C 1
ATOM 4323 O O . MET B 1 45 ? -38.156 28.938 -65.75 1 69.94 45 MET B O 1
ATOM 4327 N N . ARG B 1 46 ? -36.438 27.75 -66.562 1 67.25 46 ARG B N 1
ATOM 4328 C CA . ARG B 1 46 ? -35.406 28.531 -65.875 1 67.25 46 ARG B CA 1
ATOM 4329 C C . ARG B 1 46 ? -35.312 29.922 -66.5 1 67.25 46 ARG B C 1
ATOM 4331 O O . ARG B 1 46 ? -35.094 30.906 -65.812 1 67.25 46 ARG B O 1
ATOM 4338 N N . ARG B 1 47 ? -35.469 29.984 -67.812 1 65.88 47 ARG B N 1
ATOM 4339 C CA . ARG B 1 47 ? -35.5 31.25 -68.562 1 65.88 47 ARG B CA 1
ATOM 4340 C C . ARG B 1 47 ? -36.719 32.094 -68.125 1 65.88 47 ARG B C 1
ATOM 4342 O O . ARG B 1 47 ? -36.594 33.281 -68 1 65.88 47 ARG B O 1
ATOM 4349 N N . ILE B 1 48 ? -37.844 31.469 -68.062 1 69.81 48 ILE B N 1
ATOM 4350 C CA . ILE B 1 48 ? -39.062 32.156 -67.625 1 69.81 48 ILE B CA 1
ATOM 4351 C C . ILE B 1 48 ? -38.938 32.594 -66.188 1 69.81 48 ILE B C 1
ATOM 4353 O O . ILE B 1 48 ? -39.281 33.719 -65.812 1 69.81 48 ILE B O 1
ATOM 4357 N N . ALA B 1 49 ? -38.469 31.75 -65.375 1 65.94 49 ALA B N 1
ATOM 4358 C CA . ALA B 1 49 ? -38.281 32.094 -64 1 65.94 49 ALA B CA 1
ATOM 4359 C C . ALA B 1 49 ? -37.25 33.188 -63.812 1 65.94 49 ALA B C 1
ATOM 4361 O O . ALA B 1 49 ? -37.469 34.094 -63 1 65.94 49 ALA B O 1
ATOM 4362 N N . SER B 1 50 ? -36.125 33.156 -64.562 1 64 50 SER B N 1
ATOM 4363 C CA . SER B 1 50 ? -35.125 34.219 -64.562 1 64 50 SER B CA 1
ATOM 4364 C C . SER B 1 50 ? -35.688 35.5 -65.125 1 64 50 SER B C 1
ATOM 4366 O O . SER B 1 50 ? -35.344 36.594 -64.625 1 64 50 SER B O 1
ATOM 4368 N N . GLY B 1 51 ? -36.531 35.375 -66.188 1 66.38 51 GLY B N 1
ATOM 4369 C CA . GLY B 1 51 ? -37.219 36.531 -66.75 1 66.38 51 GLY B CA 1
ATOM 4370 C C . GLY B 1 51 ? -38.188 37.156 -65.812 1 66.38 51 GLY B C 1
ATOM 4371 O O . GLY B 1 51 ? -38.312 38.375 -65.688 1 66.38 51 GLY B O 1
ATOM 4372 N N . ILE B 1 52 ? -38.844 36.375 -65.062 1 65.88 52 ILE B N 1
ATOM 4373 C CA . ILE B 1 52 ? -39.844 36.906 -64.188 1 65.88 52 ILE B CA 1
ATOM 4374 C C . ILE B 1 52 ? -39.188 37.438 -62.906 1 65.88 52 ILE B C 1
ATOM 4376 O O . ILE B 1 52 ? -39.531 38.469 -62.375 1 65.88 52 ILE B O 1
ATOM 4380 N N . ALA B 1 53 ? -38.219 36.719 -62.5 1 60.66 53 ALA B N 1
ATOM 4381 C CA . ALA B 1 53 ? -37.594 37.094 -61.219 1 60.66 53 ALA B CA 1
ATOM 4382 C C . ALA B 1 53 ? -36.562 38.188 -61.406 1 60.66 53 ALA B C 1
ATOM 4384 O O . ALA B 1 53 ? -36.406 39.062 -60.562 1 60.66 53 ALA B O 1
ATOM 4385 N N . LEU B 1 54 ? -35.781 38.094 -62.594 1 61.25 54 LEU B N 1
ATOM 4386 C CA . LEU B 1 54 ? -34.656 39.031 -62.75 1 61.25 54 LEU B CA 1
ATOM 4387 C C . LEU B 1 54 ? -34.875 39.969 -63.938 1 61.25 54 LEU B C 1
ATOM 4389 O O . LEU B 1 54 ? -34.031 40.812 -64.25 1 61.25 54 LEU B O 1
ATOM 4393 N N . HIS B 1 55 ? -36.219 40.219 -64.5 1 58.47 55 HIS B N 1
ATOM 4394 C CA . HIS B 1 55 ? -36.594 41.062 -65.625 1 58.47 55 HIS B CA 1
ATOM 4395 C C . HIS B 1 55 ? -35.5 41.094 -66.688 1 58.47 55 HIS B C 1
ATOM 4397 O O . HIS B 1 55 ? -35.406 42.031 -67.438 1 58.47 55 HIS B O 1
ATOM 4403 N N . ASP B 1 56 ? -34.438 40.5 -66.562 1 52.41 56 ASP B N 1
ATOM 4404 C CA . ASP B 1 56 ? -33.375 40.406 -67.562 1 52.41 56 ASP B CA 1
ATOM 4405 C C . ASP B 1 56 ? -33.281 39 -68.125 1 52.41 56 ASP B C 1
ATOM 4407 O O . ASP B 1 56 ? -33.125 38.031 -67.375 1 52.41 56 ASP B O 1
ATOM 4411 N N . THR B 1 57 ? -33.75 38.75 -69.312 1 51.25 57 THR B N 1
ATOM 4412 C CA . THR B 1 57 ? -33.812 37.5 -70.062 1 51.25 57 THR B CA 1
ATOM 4413 C C . THR B 1 57 ? -32.406 36.969 -70.375 1 51.25 57 THR B C 1
ATOM 4415 O O . THR B 1 57 ? -32.25 35.906 -70.938 1 51.25 57 THR B O 1
ATOM 4418 N N . ARG B 1 58 ? -31.312 37.844 -70.188 1 48.53 58 ARG B N 1
ATOM 4419 C CA . ARG B 1 58 ? -29.984 37.375 -70.562 1 48.53 58 ARG B CA 1
ATOM 4420 C C . ARG B 1 58 ? -29.391 36.5 -69.438 1 48.53 58 ARG B C 1
ATOM 4422 O O . ARG B 1 58 ? -29.469 36.844 -68.25 1 48.53 58 ARG B O 1
ATOM 4429 N N . MET B 1 59 ? -29.625 35.25 -69.5 1 46.75 59 MET B N 1
ATOM 4430 C CA . MET B 1 59 ? -29.219 34.125 -68.625 1 46.75 59 MET B CA 1
ATOM 4431 C C . MET B 1 59 ? -27.766 34.312 -68.188 1 46.75 59 MET B C 1
ATOM 4433 O O . MET B 1 59 ? -27.016 33.312 -68.062 1 46.75 59 MET B O 1
ATOM 4437 N N . LEU B 1 60 ? -27.203 35.562 -68.25 1 46.5 60 LEU B N 1
ATOM 4438 C CA . LEU B 1 60 ? -25.766 35.656 -68 1 46.5 60 LEU B CA 1
ATOM 4439 C C . LEU B 1 60 ? -25.422 35.031 -66.688 1 46.5 60 LEU B C 1
ATOM 4441 O O . LEU B 1 60 ? -24.422 34.312 -66.562 1 46.5 60 LEU B O 1
ATOM 4445 N N . VAL B 1 61 ? -25.609 35.688 -65.562 1 49.56 61 VAL B N 1
ATOM 4446 C CA . VAL B 1 61 ? -24.984 35.25 -64.312 1 49.56 61 VAL B CA 1
ATOM 4447 C C . VAL B 1 61 ? -26.047 34.594 -63.406 1 49.56 61 VAL B C 1
ATOM 4449 O O . VAL B 1 61 ? -27.062 35.219 -63.062 1 49.56 61 VAL B O 1
ATOM 4452 N N . ASP B 1 62 ? -26.141 33.312 -63.531 1 49.03 62 ASP B N 1
ATOM 4453 C CA . ASP B 1 62 ? -27 32.656 -62.562 1 49.03 62 ASP B CA 1
ATOM 4454 C C . ASP B 1 62 ? -26.531 32.906 -61.125 1 49.03 62 ASP B C 1
ATOM 4456 O O . ASP B 1 62 ? -25.625 32.219 -60.656 1 49.03 62 ASP B O 1
ATOM 4460 N N . PRO B 1 63 ? -26.781 34.062 -60.594 1 53.94 63 PRO B N 1
ATOM 4461 C CA . PRO B 1 63 ? -26.375 34.438 -59.219 1 53.94 63 PRO B CA 1
ATOM 4462 C C . PRO B 1 63 ? -26.812 33.375 -58.188 1 53.94 63 PRO B C 1
ATOM 4464 O O . PRO B 1 63 ? -26.172 33.219 -57.156 1 53.94 63 PRO B O 1
ATOM 4467 N N . LEU B 1 64 ? -27.828 32.688 -58.5 1 56.25 64 LEU B N 1
ATOM 4468 C CA . LEU B 1 64 ? -28.359 31.75 -57.531 1 56.25 64 LEU B CA 1
ATOM 4469 C C . LEU B 1 64 ? -27.469 30.516 -57.406 1 56.25 64 LEU B C 1
ATOM 4471 O O . LEU B 1 64 ? -27.359 29.922 -56.344 1 56.25 64 LEU B O 1
ATOM 4475 N N . ARG B 1 65 ? -26.75 30.266 -58.5 1 60.12 65 ARG B N 1
ATOM 4476 C CA . ARG B 1 65 ? -25.844 29.109 -58.469 1 60.12 65 ARG B CA 1
ATOM 4477 C C . ARG B 1 65 ? -24.625 29.406 -57.594 1 60.12 65 ARG B C 1
ATOM 4479 O O . ARG B 1 65 ? -24.141 28.516 -56.906 1 60.12 65 ARG B O 1
ATOM 4486 N N . THR B 1 66 ? -24.219 30.688 -57.656 1 61.75 66 THR B N 1
ATOM 4487 C CA . THR B 1 66 ? -23.094 31.062 -56.812 1 61.75 66 THR B CA 1
ATOM 4488 C C . THR B 1 66 ? -23.5 31.078 -55.344 1 61.75 66 THR B C 1
ATOM 4490 O O . THR B 1 66 ? -22.734 30.656 -54.469 1 61.75 66 THR B O 1
ATOM 4493 N N . GLN B 1 67 ? -24.719 31.547 -55.094 1 61.41 67 GLN B N 1
ATOM 4494 C CA . GLN B 1 67 ? -25.234 31.594 -53.75 1 61.41 67 GLN B CA 1
ATOM 4495 C C . GLN B 1 67 ? -25.484 30.172 -53.219 1 61.41 67 GLN B C 1
ATOM 4497 O O . GLN B 1 67 ? -25.156 29.875 -52.062 1 61.41 67 GLN B O 1
ATOM 4502 N N . SER B 1 68 ? -26.031 29.375 -54.031 1 68.56 68 SER B N 1
ATOM 4503 C CA . SER B 1 68 ? -26.297 28 -53.625 1 68.56 68 SER B CA 1
ATOM 4504 C C . SER B 1 68 ? -25 27.219 -53.406 1 68.56 68 SER B C 1
ATOM 4506 O O . SER B 1 68 ? -24.922 26.422 -52.469 1 68.56 68 SER B O 1
ATOM 4508 N N . ARG B 1 69 ? -24.047 27.531 -54.188 1 65.94 69 ARG B N 1
ATOM 4509 C CA . ARG B 1 69 ? -22.75 26.906 -54 1 65.94 69 ARG B CA 1
ATOM 4510 C C . ARG B 1 69 ? -22.094 27.406 -52.719 1 65.94 69 ARG B C 1
ATOM 4512 O O . ARG B 1 69 ? -21.484 26.641 -51.969 1 65.94 69 ARG B O 1
ATOM 4519 N N . ALA B 1 70 ? -22.234 28.688 -52.5 1 68 70 ALA B N 1
ATOM 4520 C CA . ALA B 1 70 ? -21.703 29.266 -51.281 1 68 70 ALA B CA 1
ATOM 4521 C C . ALA B 1 70 ? -22.391 28.672 -50.031 1 68 70 ALA B C 1
ATOM 4523 O O . ALA B 1 70 ? -21.734 28.344 -49.062 1 68 70 ALA B O 1
ATOM 4524 N N . VAL B 1 71 ? -23.625 28.484 -50.094 1 70.44 71 VAL B N 1
ATOM 4525 C CA . VAL B 1 71 ? -24.406 27.891 -49 1 70.44 71 VAL B CA 1
ATOM 4526 C C . VAL B 1 71 ? -24.031 26.422 -48.844 1 70.44 71 VAL B C 1
ATOM 4528 O O . VAL B 1 71 ? -23.859 25.938 -47.719 1 70.44 71 VAL B O 1
ATOM 4531 N N . ALA B 1 72 ? -23.812 25.766 -50 1 70.94 72 ALA B N 1
ATOM 4532 C CA . ALA B 1 72 ? -23.422 24.359 -49.969 1 70.94 72 ALA B CA 1
ATOM 4533 C C . ALA B 1 72 ? -22.031 24.203 -49.344 1 70.94 72 ALA B C 1
ATOM 4535 O O . ALA B 1 72 ? -21.812 23.297 -48.5 1 70.94 72 ALA B O 1
ATOM 4536 N N . MET B 1 73 ? -21.203 25.094 -49.719 1 69.44 73 MET B N 1
ATOM 4537 C CA . MET B 1 73 ? -19.859 25.062 -49.125 1 69.44 73 MET B CA 1
ATOM 4538 C C . MET B 1 73 ? -19.891 25.391 -47.656 1 69.44 73 MET B C 1
ATOM 4540 O O . MET B 1 73 ? -19.188 24.781 -46.844 1 69.44 73 MET B O 1
ATOM 4544 N N . GLY B 1 74 ? -20.641 26.375 -47.312 1 67.81 74 GLY B N 1
ATOM 4545 C CA . GLY B 1 74 ? -20.828 26.688 -45.906 1 67.81 74 GLY B CA 1
ATOM 4546 C C . GLY B 1 74 ? -21.406 25.547 -45.094 1 67.81 74 GLY B C 1
ATOM 4547 O O . GLY B 1 74 ? -20.969 25.266 -44 1 67.81 74 GLY B O 1
ATOM 4548 N N . ALA B 1 75 ? -22.359 24.859 -45.688 1 72.31 75 ALA B N 1
ATOM 4549 C CA . ALA B 1 75 ? -23 23.703 -45.031 1 72.31 75 ALA B CA 1
ATOM 4550 C C . ALA B 1 75 ? -21.984 22.578 -44.812 1 72.31 75 ALA B C 1
ATOM 4552 O O . ALA B 1 75 ? -21.969 21.953 -43.75 1 72.31 75 ALA B O 1
ATOM 4553 N N . VAL B 1 76 ? -21.156 22.375 -45.812 1 71.38 76 VAL B N 1
ATOM 4554 C CA . VAL B 1 76 ? -20.141 21.344 -45.688 1 71.38 76 VAL B CA 1
ATOM 4555 C C . VAL B 1 76 ? -19.156 21.703 -44.594 1 71.38 76 VAL B C 1
ATOM 4557 O O . VAL B 1 76 ? -18.766 20.844 -43.781 1 71.38 76 VAL B O 1
ATOM 4560 N N . LEU B 1 77 ? -18.828 22.969 -44.5 1 72.19 77 LEU B N 1
ATOM 4561 C CA . LEU B 1 77 ? -17.906 23.438 -43.469 1 72.19 77 LEU B CA 1
ATOM 4562 C C . LEU B 1 77 ? -18.531 23.297 -42.094 1 72.19 77 LEU B C 1
ATOM 4564 O O . LEU B 1 77 ? -17.859 22.906 -41.156 1 72.19 77 LEU B O 1
ATOM 4568 N N . LEU B 1 78 ? -19.766 23.641 -42.031 1 71.56 78 LEU B N 1
ATOM 4569 C CA . LEU B 1 78 ? -20.484 23.516 -40.75 1 71.56 78 LEU B CA 1
ATOM 4570 C C . LEU B 1 78 ? -20.578 22.047 -40.312 1 71.56 78 LEU B C 1
ATOM 4572 O O . LEU B 1 78 ? -20.344 21.719 -39.156 1 71.56 78 LEU B O 1
ATOM 4576 N N . VAL B 1 79 ? -20.875 21.188 -41.281 1 71.5 79 VAL B N 1
ATOM 4577 C CA . VAL B 1 79 ? -21.016 19.766 -40.969 1 71.5 79 VAL B CA 1
ATOM 4578 C C . VAL B 1 79 ? -19.656 19.188 -40.594 1 71.5 79 VAL B C 1
ATOM 4580 O O . VAL B 1 79 ? -19.562 18.391 -39.656 1 71.5 79 VAL B O 1
ATOM 4583 N N . THR B 1 80 ? -18.672 19.594 -41.25 1 71.75 80 THR B N 1
ATOM 4584 C CA . THR B 1 80 ? -17.328 19.125 -40.906 1 71.75 80 THR B CA 1
ATOM 4585 C C . THR B 1 80 ? -16.891 19.641 -39.531 1 71.75 80 THR B C 1
ATOM 4587 O O . THR B 1 80 ? -16.266 18.922 -38.781 1 71.75 80 THR B O 1
ATOM 4590 N N . GLY B 1 81 ? -17.188 20.875 -39.281 1 69.81 81 GLY B N 1
ATOM 4591 C CA . GLY B 1 81 ? -16.891 21.438 -38 1 69.81 81 GLY B CA 1
ATOM 4592 C C . GLY B 1 81 ? -17.625 20.719 -36.875 1 69.81 81 GLY B C 1
ATOM 4593 O O . GLY B 1 81 ? -17.031 20.406 -35.812 1 69.81 81 GLY B O 1
ATOM 4594 N N . LEU B 1 82 ? -18.844 20.469 -37.031 1 70.69 82 LEU B N 1
ATOM 4595 C CA . LEU B 1 82 ? -19.656 19.766 -36.031 1 70.69 82 LEU B CA 1
ATOM 4596 C C . LEU B 1 82 ? -19.188 18.328 -35.875 1 70.69 82 LEU B C 1
ATOM 4598 O O . LEU B 1 82 ? -19.156 17.812 -34.75 1 70.69 82 LEU B O 1
ATOM 4602 N N . ALA B 1 83 ? -18.891 17.719 -36.938 1 68.56 83 ALA B N 1
ATOM 4603 C CA . ALA B 1 83 ? -18.328 16.375 -36.875 1 68.56 83 ALA B CA 1
ATOM 4604 C C . ALA B 1 83 ? -17 16.359 -36.094 1 68.56 83 ALA B C 1
ATOM 4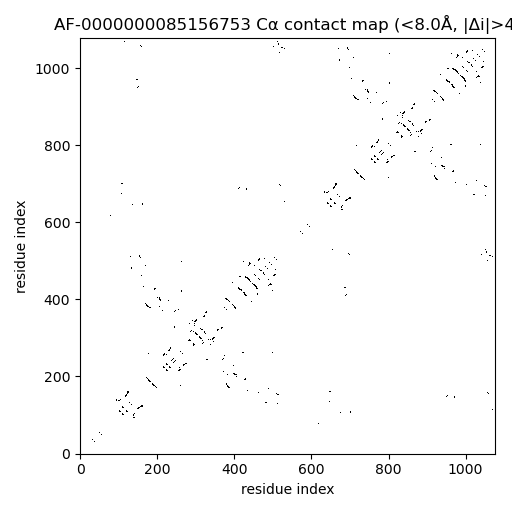606 O O . ALA B 1 83 ? -16.75 15.461 -35.312 1 68.56 83 ALA B O 1
ATOM 4607 N N . GLY B 1 84 ? -16.219 17.391 -36.312 1 63 84 GLY B N 1
ATOM 4608 C CA . GLY B 1 84 ? -14.969 17.531 -35.562 1 63 84 GLY B CA 1
ATOM 4609 C C . GLY B 1 84 ? -15.172 17.719 -34.094 1 63 84 GLY B C 1
ATOM 4610 O O . GLY B 1 84 ? -14.492 17.078 -33.281 1 63 84 GLY B O 1
ATOM 4611 N N . CYS B 1 85 ? -16.094 18.594 -33.812 1 65.19 85 CYS B N 1
ATOM 4612 C CA . CYS B 1 85 ? -16.422 18.797 -32.406 1 65.19 85 CYS B CA 1
ATOM 4613 C C . CYS B 1 85 ? -17 17.547 -31.781 1 65.19 85 CYS B C 1
ATOM 4615 O O . CYS B 1 85 ? -16.719 17.234 -30.625 1 65.19 85 CYS B O 1
ATOM 4617 N N . PHE B 1 86 ? -17.797 16.891 -32.5 1 61.28 86 PHE B N 1
ATOM 4618 C CA . PHE B 1 86 ? -18.375 15.625 -32.031 1 61.28 86 PHE B CA 1
ATOM 4619 C C . PHE B 1 86 ? -17.281 14.602 -31.781 1 61.28 86 PHE B C 1
ATOM 4621 O O . PHE B 1 86 ? -17.281 13.93 -30.75 1 61.28 86 PHE B O 1
ATOM 4628 N N . VAL B 1 87 ? -16.438 14.555 -32.562 1 59.78 87 VAL B N 1
ATOM 4629 C CA . VAL B 1 87 ? -15.312 13.633 -32.406 1 59.78 87 VAL B CA 1
ATOM 4630 C C . VAL B 1 87 ? -14.469 14.055 -31.203 1 59.78 87 VAL B C 1
ATOM 4632 O O . VAL B 1 87 ? -14.039 13.211 -30.422 1 59.78 87 VAL B O 1
ATOM 4635 N N . PHE B 1 88 ? -14.305 15.352 -31.109 1 58.88 88 PHE B N 1
ATOM 4636 C CA . PHE B 1 88 ? -13.555 15.891 -29.984 1 58.88 88 PHE B CA 1
ATOM 4637 C C . PHE B 1 88 ? -14.242 15.555 -28.656 1 58.88 88 PHE B C 1
ATOM 4639 O O . PHE B 1 88 ? -13.578 15.25 -27.672 1 58.88 88 PHE B O 1
ATOM 4646 N N . SER B 1 89 ? -15.398 15.727 -28.609 1 56.16 89 SER B N 1
ATOM 4647 C CA . SER B 1 89 ? -16.156 15.414 -27.391 1 56.16 89 SER B CA 1
ATOM 4648 C C . SER B 1 89 ? -16.047 13.93 -27.047 1 56.16 89 SER B C 1
ATOM 4650 O O . SER B 1 89 ? -16.109 13.562 -25.875 1 56.16 89 SER B O 1
ATOM 4652 N N . LEU B 1 90 ? -15.992 13.172 -28.094 1 52.94 90 LEU B N 1
ATOM 4653 C CA . LEU B 1 90 ? -15.836 11.742 -27.859 1 52.94 90 LEU B CA 1
ATOM 4654 C C . LEU B 1 90 ? -14.438 11.414 -27.344 1 52.94 90 LEU B C 1
ATOM 4656 O O . LEU B 1 90 ? -14.25 10.461 -26.594 1 52.94 90 LEU B O 1
ATOM 4660 N N . ILE B 1 91 ? -13.656 12.141 -27.859 1 50.97 91 ILE B N 1
ATOM 4661 C CA . ILE B 1 91 ? -12.25 11.891 -27.531 1 50.97 91 ILE B CA 1
ATOM 4662 C C . ILE B 1 91 ? -11.922 12.508 -26.172 1 50.97 91 ILE B C 1
ATOM 4664 O O . ILE B 1 91 ? -11.148 11.938 -25.406 1 50.97 91 ILE B O 1
ATOM 4668 N N . ARG B 1 92 ? -12.156 13.773 -25.984 1 48.72 92 ARG B N 1
ATOM 4669 C CA . ARG B 1 92 ? -11.922 14.375 -24.672 1 48.72 92 ARG B CA 1
ATOM 4670 C C . ARG B 1 92 ? -13.188 14.336 -23.828 1 48.72 92 ARG B C 1
ATOM 4672 O O . ARG B 1 92 ? -13.898 15.336 -23.719 1 48.72 92 ARG B O 1
ATOM 4679 N N . PRO B 1 93 ? -13.562 13.211 -23.516 1 46.28 93 PRO B N 1
ATOM 4680 C CA . PRO B 1 93 ? -14.766 13.273 -22.688 1 46.28 93 PRO B CA 1
ATOM 4681 C C . PRO B 1 93 ? -14.555 14.07 -21.391 1 46.28 93 PRO B C 1
ATOM 4683 O O . PRO B 1 93 ? -13.547 13.883 -20.703 1 46.28 93 PRO B O 1
ATOM 4686 N N . ASN B 1 94 ? -14.68 15.383 -21.453 1 49.25 94 ASN B N 1
ATOM 4687 C CA . ASN B 1 94 ? -14.766 16.031 -20.141 1 49.25 94 ASN B CA 1
ATOM 4688 C C . ASN B 1 94 ? -15.539 15.164 -19.141 1 49.25 94 ASN B C 1
ATOM 4690 O O . ASN B 1 94 ? -16.766 15.094 -19.203 1 49.25 94 ASN B O 1
ATOM 4694 N N . GLY B 1 95 ? -15.055 14.055 -18.844 1 50.84 95 GLY B N 1
ATOM 4695 C CA . GLY B 1 95 ? -15.781 13.211 -17.906 1 50.84 95 GLY B CA 1
ATOM 4696 C C . GLY B 1 95 ? -16.359 13.992 -16.734 1 50.84 95 GLY B C 1
ATOM 4697 O O . GLY B 1 95 ? -15.609 14.609 -15.969 1 50.84 95 GLY B O 1
ATOM 4698 N N . THR B 1 96 ? -17.438 14.625 -16.953 1 55.47 96 THR B N 1
ATOM 4699 C CA . THR B 1 96 ? -18.109 15.164 -15.773 1 55.47 96 THR B CA 1
ATOM 4700 C C . THR B 1 96 ? -18.203 14.109 -14.68 1 55.47 96 THR B C 1
ATOM 4702 O O . THR B 1 96 ? -18.422 12.922 -14.969 1 55.47 96 THR B O 1
ATOM 4705 N N . ALA B 1 97 ? -17.438 14.359 -13.531 1 58.22 97 ALA B N 1
ATOM 4706 C CA . ALA B 1 97 ? -17.547 13.477 -12.367 1 58.22 97 ALA B CA 1
ATOM 4707 C C . ALA B 1 97 ? -18.953 12.914 -12.25 1 58.22 97 ALA B C 1
ATOM 4709 O O . ALA B 1 97 ? -19.141 11.766 -11.844 1 58.22 97 ALA B O 1
ATOM 4710 N N . GLY B 1 98 ? -19.859 13.492 -13.086 1 59.5 98 GLY B N 1
ATOM 4711 C CA . GLY B 1 98 ? -21.266 13.102 -13.078 1 59.5 98 GLY B CA 1
ATOM 4712 C C . GLY B 1 98 ? -21.594 12.109 -11.984 1 59.5 98 GLY B C 1
ATOM 4713 O O . GLY B 1 98 ? -21.203 12.297 -10.828 1 59.5 98 GLY B O 1
ATOM 4714 N N . THR B 1 99 ? -22.281 11.031 -12.242 1 72.31 99 THR B N 1
ATOM 4715 C CA . THR B 1 99 ? -22.797 10 -11.344 1 72.31 99 THR B CA 1
ATOM 4716 C C . THR B 1 99 ? -21.828 8.812 -11.289 1 72.31 99 THR B C 1
ATOM 4718 O O . THR B 1 99 ? -22.172 7.77 -10.719 1 72.31 99 THR B O 1
ATOM 4721 N N . ASN B 1 100 ? -20.594 9.164 -11.766 1 83.56 100 ASN B N 1
ATOM 4722 C CA . ASN B 1 100 ? -19.672 8.023 -11.758 1 83.56 100 ASN B CA 1
ATOM 4723 C C . ASN B 1 100 ? -19.047 7.812 -10.383 1 83.56 100 ASN B C 1
ATOM 4725 O O . ASN B 1 100 ? -18.656 8.773 -9.719 1 83.56 100 ASN B O 1
ATOM 4729 N N . ALA B 1 101 ? -18.969 6.605 -10.039 1 88.06 101 ALA B N 1
ATOM 4730 C CA . ALA B 1 101 ? -18.547 6.266 -8.68 1 88.06 101 ALA B CA 1
ATOM 4731 C C . ALA B 1 101 ? -17.016 6.219 -8.578 1 88.06 101 ALA B C 1
ATOM 4733 O O . ALA B 1 101 ? -16.453 6.488 -7.512 1 88.06 101 ALA B O 1
ATOM 4734 N N . VAL B 1 102 ? -16.344 5.797 -9.688 1 94.88 102 VAL B N 1
ATOM 4735 C CA . VAL B 1 102 ? -14.891 5.715 -9.68 1 94.88 102 VAL B CA 1
ATOM 4736 C C . VAL B 1 102 ? -14.312 6.719 -10.68 1 94.88 102 VAL B C 1
ATOM 4738 O O . VAL B 1 102 ? -14.625 6.668 -11.867 1 94.88 102 VAL B O 1
ATOM 4741 N N . LEU B 1 103 ? -13.508 7.594 -10.211 1 95.62 103 LEU B N 1
ATOM 4742 C CA . LEU B 1 103 ? -12.914 8.656 -11.016 1 95.62 103 LEU B CA 1
ATOM 4743 C C . LEU B 1 103 ? -11.391 8.562 -11.008 1 95.62 103 LEU B C 1
ATOM 4745 O O . LEU B 1 103 ? -10.797 8.094 -10.039 1 95.62 103 LEU B O 1
ATOM 4749 N N . ALA B 1 104 ? -10.797 8.875 -12.102 1 96 104 ALA B N 1
ATOM 4750 C CA . ALA B 1 104 ? -9.336 8.945 -12.203 1 96 104 ALA B CA 1
ATOM 4751 C C . ALA B 1 104 ? -8.891 10.312 -12.719 1 96 104 ALA B C 1
ATOM 4753 O O . ALA B 1 104 ? -9.531 10.891 -13.602 1 96 104 ALA B O 1
ATOM 4754 N N . ASP B 1 105 ? -7.867 10.812 -12.07 1 95.31 105 ASP B N 1
ATOM 4755 C CA . ASP B 1 105 ? -7.293 12.07 -12.531 1 95.31 105 ASP B CA 1
ATOM 4756 C C . ASP B 1 105 ? -6.609 11.906 -13.883 1 95.31 105 ASP B C 1
ATOM 4758 O O . ASP B 1 105 ? -5.723 11.062 -14.039 1 95.31 105 ASP B O 1
ATOM 4762 N N . ARG B 1 106 ? -6.902 12.688 -14.797 1 90.94 106 ARG B N 1
ATOM 4763 C CA . ARG B 1 106 ? -6.41 12.555 -16.156 1 90.94 106 ARG B CA 1
ATOM 4764 C C . ARG B 1 106 ? -4.902 12.789 -16.219 1 90.94 106 ARG B C 1
ATOM 4766 O O . ARG B 1 106 ? -4.199 12.133 -16.984 1 90.94 106 ARG B O 1
ATOM 4773 N N . SER B 1 107 ? -4.387 13.609 -15.445 1 90.69 107 SER B N 1
ATOM 4774 C CA . SER B 1 107 ? -2.98 14 -15.516 1 90.69 107 SER B CA 1
ATOM 4775 C C . SER B 1 107 ? -2.1 13.047 -14.711 1 90.69 107 SER B C 1
ATOM 4777 O O . SER B 1 107 ? -0.983 12.727 -15.125 1 90.69 107 SER B O 1
ATOM 4779 N N . THR B 1 108 ? -2.619 12.523 -13.656 1 94.5 108 THR B N 1
ATOM 4780 C CA . THR B 1 108 ? -1.758 11.797 -12.727 1 94.5 108 THR B CA 1
ATOM 4781 C C . THR B 1 108 ? -2.172 10.328 -12.633 1 94.5 108 THR B C 1
ATOM 4783 O O . THR B 1 108 ? -1.449 9.508 -12.062 1 94.5 108 THR B O 1
ATOM 4786 N N . ALA B 1 109 ? -3.311 9.953 -13.117 1 95.19 109 ALA B N 1
ATOM 4787 C CA . ALA B 1 109 ? -3.873 8.609 -13.07 1 95.19 109 ALA B CA 1
ATOM 4788 C C . ALA B 1 109 ? -4.25 8.227 -11.641 1 95.19 109 ALA B C 1
ATOM 4790 O O . ALA B 1 109 ? -4.465 7.047 -11.344 1 95.19 109 ALA B O 1
ATOM 4791 N N . ALA B 1 110 ? -4.293 9.234 -10.719 1 96.94 110 ALA B N 1
ATOM 4792 C CA . ALA B 1 110 ? -4.738 8.961 -9.359 1 96.94 110 ALA B CA 1
ATOM 4793 C C . ALA B 1 110 ? -6.207 8.555 -9.336 1 96.94 110 ALA B C 1
ATOM 4795 O O . ALA B 1 110 ? -7.031 9.125 -10.047 1 96.94 110 ALA B O 1
ATOM 4796 N N . LEU B 1 111 ? -6.492 7.559 -8.516 1 97.38 111 LEU B N 1
ATOM 4797 C CA . LEU B 1 111 ? -7.84 7.004 -8.461 1 97.38 111 LEU B CA 1
ATOM 4798 C C . LEU B 1 111 ? -8.609 7.555 -7.258 1 97.38 111 LEU B C 1
ATOM 4800 O O . LEU B 1 111 ? -8.039 7.707 -6.172 1 97.38 111 LEU B O 1
ATOM 4804 N N . TYR B 1 112 ? -9.906 7.828 -7.469 1 96.81 112 TYR B N 1
ATOM 4805 C CA . TYR B 1 112 ? -10.812 8.297 -6.426 1 96.81 112 TYR B CA 1
ATOM 4806 C C . TYR B 1 112 ? -12.141 7.562 -6.492 1 96.81 112 TYR B C 1
ATOM 4808 O O . TYR B 1 112 ? -12.594 7.172 -7.57 1 96.81 112 TYR B O 1
ATOM 4816 N N . VAL B 1 113 ? -12.734 7.363 -5.375 1 95.5 113 VAL B N 1
ATOM 4817 C CA . VAL B 1 113 ? -14.07 6.781 -5.297 1 95.5 113 VAL B CA 1
ATOM 4818 C C . VAL B 1 113 ? -14.992 7.695 -4.492 1 95.5 113 VAL B C 1
ATOM 4820 O O . VAL B 1 113 ? -14.586 8.25 -3.469 1 95.5 113 VAL B O 1
ATOM 4823 N N . ARG B 1 114 ? -16.141 7.832 -4.941 1 92.38 114 ARG B N 1
ATOM 4824 C CA . ARG B 1 114 ? -17.141 8.633 -4.227 1 92.38 114 ARG B CA 1
ATOM 4825 C C . ARG B 1 114 ? -17.906 7.777 -3.221 1 92.38 114 ARG B C 1
ATOM 4827 O O . ARG B 1 114 ? -18.5 6.766 -3.586 1 92.38 114 ARG B O 1
ATOM 4834 N N . VAL B 1 115 ? -17.781 8.078 -2.049 1 88.88 115 VAL B N 1
ATOM 4835 C CA . VAL B 1 115 ? -18.547 7.457 -0.975 1 88.88 115 VAL B CA 1
ATOM 4836 C C . VAL B 1 115 ? -19.359 8.516 -0.241 1 88.88 115 VAL B C 1
ATOM 4838 O O . VAL B 1 115 ? -18.812 9.336 0.496 1 88.88 115 VAL B O 1
ATOM 4841 N N . GLY B 1 116 ? -20.594 8.484 -0.466 1 83.44 116 GLY B N 1
ATOM 4842 C CA . GLY B 1 116 ? -21.391 9.586 0.034 1 83.44 116 GLY B CA 1
ATOM 4843 C C . GLY B 1 116 ? -21.125 10.898 -0.68 1 83.44 116 GLY B C 1
ATOM 4844 O O . GLY B 1 116 ? -21.219 10.969 -1.907 1 83.44 116 GLY B O 1
ATOM 4845 N N . GLU B 1 117 ? -20.797 11.875 0.103 1 84.38 117 GLU B N 1
ATOM 4846 C CA . GLU B 1 117 ? -20.531 13.188 -0.469 1 84.38 117 GLU B CA 1
ATOM 4847 C C . GLU B 1 117 ? -19.031 13.445 -0.596 1 84.38 117 GLU B C 1
ATOM 4849 O O . GLU B 1 117 ? -18.609 14.414 -1.235 1 84.38 117 GLU B O 1
ATOM 4854 N N . ASP B 1 118 ? -18.344 12.531 -0.078 1 91.25 118 ASP B N 1
ATOM 4855 C CA . ASP B 1 118 ? -16.891 12.742 -0.04 1 91.25 118 ASP B CA 1
ATOM 4856 C C . ASP B 1 118 ? -16.203 11.977 -1.165 1 91.25 118 ASP B C 1
ATOM 4858 O O . ASP B 1 118 ? -16.656 10.906 -1.576 1 91.25 118 ASP B O 1
ATOM 4862 N N . LEU B 1 119 ? -15.188 12.531 -1.666 1 94.31 119 LEU B N 1
ATOM 4863 C CA . LEU B 1 119 ? -14.312 11.891 -2.637 1 94.31 119 LEU B CA 1
ATOM 4864 C C . LEU B 1 119 ? -13.07 11.328 -1.956 1 94.31 119 LEU B C 1
ATOM 4866 O O . LEU B 1 119 ? -12.258 12.086 -1.421 1 94.31 119 LEU B O 1
ATOM 4870 N N . HIS B 1 120 ? -12.969 10.039 -1.976 1 95.25 120 HIS B N 1
ATOM 4871 C CA . HIS B 1 120 ? -11.867 9.359 -1.303 1 95.25 120 HIS B CA 1
ATOM 4872 C C . HIS B 1 120 ? -10.805 8.922 -2.299 1 95.25 120 HIS B C 1
ATOM 4874 O O . HIS B 1 120 ? -11.117 8.297 -3.316 1 95.25 120 HIS B O 1
ATOM 4880 N N . PRO B 1 121 ? -9.562 9.312 -2.062 1 96.38 121 PRO B N 1
ATOM 4881 C CA . PRO B 1 121 ? -8.516 8.625 -2.826 1 96.38 121 PRO B CA 1
ATOM 4882 C C . PRO B 1 121 ? -8.477 7.121 -2.543 1 96.38 121 PRO B C 1
ATOM 4884 O O . PRO B 1 121 ? -8.688 6.699 -1.405 1 96.38 121 PRO B O 1
ATOM 4887 N N . VAL B 1 122 ? -8.32 6.348 -3.564 1 96.62 122 VAL B N 1
ATOM 4888 C CA . VAL B 1 122 ? -8.312 4.898 -3.402 1 96.62 122 VAL B CA 1
ATOM 4889 C C . VAL B 1 122 ? -6.988 4.332 -3.916 1 96.62 122 VAL B C 1
ATOM 4891 O O . VAL B 1 122 ? -6.465 4.785 -4.938 1 96.62 122 VAL B O 1
ATOM 4894 N N . LEU B 1 123 ? -6.508 3.303 -3.305 1 96.12 123 LEU B N 1
ATOM 4895 C CA . LEU B 1 123 ? -5.16 2.783 -3.518 1 96.12 123 LEU B CA 1
ATOM 4896 C C . LEU B 1 123 ? -5.051 2.102 -4.879 1 96.12 123 LEU B C 1
ATOM 4898 O O . LEU B 1 123 ? -3.986 2.121 -5.504 1 96.12 123 LEU B O 1
ATOM 4902 N N . ASN B 1 124 ? -6.059 1.454 -5.324 1 96.56 124 ASN B N 1
ATOM 4903 C CA . ASN B 1 124 ? -6.035 0.694 -6.57 1 96.56 124 ASN B CA 1
ATOM 4904 C C . ASN B 1 124 ? -7.441 0.466 -7.113 1 96.56 124 ASN B C 1
ATOM 4906 O O . ASN B 1 124 ? -8.43 0.683 -6.41 1 96.56 124 ASN B O 1
ATOM 4910 N N . LEU B 1 125 ? -7.523 0.083 -8.32 1 97.5 125 LEU B N 1
ATOM 4911 C CA . LEU B 1 125 ? -8.82 -0.092 -8.969 1 97.5 125 LEU B CA 1
ATOM 4912 C C . LEU B 1 125 ? -9.586 -1.258 -8.352 1 97.5 125 LEU B C 1
ATOM 4914 O O . LEU B 1 125 ? -10.812 -1.207 -8.234 1 97.5 125 LEU B O 1
ATOM 4918 N N . THR B 1 126 ? -8.875 -2.32 -7.988 1 97.69 126 THR B N 1
ATOM 4919 C CA . THR B 1 126 ? -9.508 -3.479 -7.367 1 97.69 126 THR B CA 1
ATOM 4920 C C . THR B 1 126 ? -10.297 -3.064 -6.125 1 97.69 126 THR B C 1
ATOM 4922 O O . THR B 1 126 ? -11.445 -3.465 -5.953 1 97.69 126 THR B O 1
ATOM 4925 N N . SER B 1 127 ? -9.703 -2.256 -5.336 1 96.81 127 SER B N 1
ATOM 4926 C CA . SER B 1 127 ? -10.406 -1.764 -4.148 1 96.81 127 SER B CA 1
ATOM 4927 C C . SER B 1 127 ? -11.609 -0.916 -4.531 1 96.81 127 SER B C 1
ATOM 4929 O O . SER B 1 127 ? -12.672 -1.021 -3.912 1 96.81 127 SER B O 1
ATOM 4931 N N . ALA B 1 128 ? -11.43 -0.071 -5.488 1 97.38 128 ALA B N 1
ATOM 4932 C CA . ALA B 1 128 ? -12.531 0.774 -5.938 1 97.38 128 ALA B CA 1
ATOM 4933 C C . ALA B 1 128 ? -13.719 -0.069 -6.395 1 97.38 128 ALA B C 1
ATOM 4935 O O . ALA B 1 128 ? -14.867 0.234 -6.062 1 97.38 128 ALA B O 1
ATOM 4936 N N . ARG B 1 129 ? -13.43 -1.082 -7.172 1 96.69 129 ARG B N 1
ATOM 4937 C CA . ARG B 1 129 ? -14.477 -1.974 -7.656 1 96.69 129 ARG B CA 1
ATOM 4938 C C . ARG B 1 129 ? -15.164 -2.691 -6.5 1 96.69 129 ARG B C 1
ATOM 4940 O O . ARG B 1 129 ? -16.391 -2.844 -6.5 1 96.69 129 ARG B O 1
ATOM 4947 N N . LEU B 1 130 ? -14.406 -3.133 -5.555 1 94.69 130 LEU B N 1
ATOM 4948 C CA . LEU B 1 130 ? -14.977 -3.801 -4.391 1 94.69 130 LEU B CA 1
ATOM 4949 C C . LEU B 1 130 ? -15.875 -2.85 -3.605 1 94.69 130 LEU B C 1
ATOM 4951 O O . LEU B 1 130 ? -16.938 -3.248 -3.121 1 94.69 130 LEU B O 1
ATOM 4955 N N . ILE B 1 131 ? -15.484 -1.588 -3.482 1 93.62 131 ILE B N 1
ATOM 4956 C CA . ILE B 1 131 ? -16.234 -0.589 -2.732 1 93.62 131 ILE B CA 1
ATOM 4957 C C . ILE B 1 131 ? -17.562 -0.299 -3.443 1 93.62 131 ILE B C 1
ATOM 4959 O O . ILE B 1 131 ? -18.609 -0.235 -2.805 1 93.62 131 ILE B O 1
ATOM 4963 N N . THR B 1 132 ? -17.531 -0.174 -4.75 1 92.88 132 THR B N 1
ATOM 4964 C CA . THR B 1 132 ? -18.719 0.187 -5.512 1 92.88 132 THR B CA 1
ATOM 4965 C C . THR B 1 132 ? -19.578 -1.042 -5.773 1 92.88 132 THR B C 1
ATOM 4967 O O . THR B 1 132 ? -20.766 -0.917 -6.094 1 92.88 132 THR B O 1
ATOM 4970 N N . GLY B 1 133 ? -18.969 -2.199 -5.762 1 90.44 133 GLY B N 1
ATOM 4971 C CA . GLY B 1 133 ? -19.688 -3.439 -6.012 1 90.44 133 GLY B CA 1
ATOM 4972 C C . GLY B 1 133 ? -19.938 -3.699 -7.488 1 90.44 133 GLY B C 1
ATOM 4973 O O . GLY B 1 133 ? -20.844 -4.461 -7.844 1 90.44 133 GLY B O 1
ATOM 4974 N N . ARG B 1 134 ? -19.203 -3.031 -8.32 1 91.19 134 ARG B N 1
ATOM 4975 C CA . ARG B 1 134 ? -19.359 -3.174 -9.766 1 91.19 134 ARG B CA 1
ATOM 4976 C C . ARG B 1 134 ? -17.984 -3.156 -10.453 1 91.19 134 ARG B C 1
ATOM 4978 O O . ARG B 1 134 ? -17.078 -2.461 -10.016 1 91.19 134 ARG B O 1
ATOM 4985 N N . PRO B 1 135 ? -17.891 -3.939 -11.469 1 93.44 135 PRO B N 1
ATOM 4986 C CA . PRO B 1 135 ? -16.625 -3.969 -12.219 1 93.44 135 PRO B CA 1
ATOM 4987 C C . PRO B 1 135 ? -16.484 -2.785 -13.172 1 93.44 135 PRO B C 1
ATOM 4989 O O . PRO B 1 135 ? -16.344 -2.979 -14.383 1 93.44 135 PRO B O 1
ATOM 4992 N N . VAL B 1 136 ? -16.406 -1.615 -12.664 1 91.62 136 VAL B N 1
ATOM 4993 C CA . VAL B 1 136 ? -16.391 -0.406 -13.484 1 91.62 136 VAL B CA 1
ATOM 4994 C C . VAL B 1 136 ? -14.953 0.066 -13.688 1 91.62 136 VAL B C 1
ATOM 4996 O O . VAL B 1 136 ? -14.102 -0.112 -12.812 1 91.62 136 VAL B O 1
ATOM 4999 N N . ASP B 1 137 ? -14.727 0.597 -14.875 1 93.31 137 ASP B N 1
ATOM 5000 C CA . ASP B 1 137 ? -13.469 1.29 -15.141 1 93.31 137 ASP B CA 1
ATOM 5001 C C . ASP B 1 137 ? -13.555 2.758 -14.734 1 93.31 137 ASP B C 1
ATOM 5003 O O . ASP B 1 137 ? -14.633 3.354 -14.758 1 93.31 137 ASP B O 1
ATOM 5007 N N . PRO B 1 138 ? -12.453 3.273 -14.367 1 95 138 PRO B N 1
ATOM 5008 C CA . PRO B 1 138 ? -12.477 4.668 -13.922 1 95 138 PRO B CA 1
ATOM 5009 C C . PRO B 1 138 ? -12.734 5.648 -15.062 1 95 138 PRO B C 1
ATOM 5011 O O . PRO B 1 138 ? -12.266 5.434 -16.188 1 95 138 PRO B O 1
ATOM 5014 N N . THR B 1 139 ? -13.469 6.676 -14.742 1 93.06 139 THR B N 1
ATOM 5015 C CA . THR B 1 139 ? -13.688 7.773 -15.68 1 93.06 139 THR B CA 1
ATOM 5016 C C . THR B 1 139 ? -12.617 8.844 -15.516 1 93.06 139 THR B C 1
ATOM 5018 O O . THR B 1 139 ? -12.398 9.344 -14.414 1 93.06 139 THR B O 1
ATOM 5021 N N . MET B 1 140 ? -11.969 9.164 -16.594 1 91.25 140 MET B N 1
ATOM 5022 C CA . MET B 1 140 ? -10.922 10.18 -16.562 1 91.25 140 MET B CA 1
ATOM 5023 C C . MET B 1 140 ? -11.523 11.578 -16.484 1 91.25 140 MET B C 1
ATOM 5025 O O . MET B 1 140 ? -12.359 11.953 -17.312 1 91.25 140 MET B O 1
ATOM 5029 N N . VAL B 1 141 ? -11.125 12.281 -15.477 1 91.44 141 VAL B N 1
ATOM 5030 C CA . VAL B 1 141 ? -11.633 13.633 -15.273 1 91.44 141 VAL B CA 1
ATOM 5031 C C . VAL B 1 141 ? -10.477 14.586 -15 1 91.44 141 VAL B C 1
ATOM 5033 O O . VAL B 1 141 ? -9.398 14.164 -14.578 1 91.44 141 VAL B O 1
ATOM 5036 N N . LYS B 1 142 ? -10.734 15.844 -15.297 1 91 142 LYS B N 1
ATOM 5037 C CA . LYS B 1 142 ? -9.719 16.844 -15.016 1 91 142 LYS B CA 1
ATOM 5038 C C . LYS B 1 142 ? -9.508 17.016 -13.508 1 91 142 LYS B C 1
ATOM 5040 O O . LYS B 1 142 ? -10.438 16.828 -12.727 1 91 142 LYS B O 1
ATOM 5045 N N . SER B 1 143 ? -8.344 17.438 -13.141 1 92.31 143 SER B N 1
ATOM 5046 C CA . SER B 1 143 ? -7.984 17.609 -11.742 1 92.31 143 SER B CA 1
ATOM 5047 C C . SER B 1 143 ? -8.914 18.594 -11.047 1 92.31 143 SER B C 1
ATOM 5049 O O . SER B 1 143 ? -9.312 18.391 -9.898 1 92.31 143 SER B O 1
ATOM 5051 N N . SER B 1 144 ? -9.281 19.656 -11.734 1 91.44 144 SER B N 1
ATOM 5052 C CA . SER B 1 144 ? -10.086 20.719 -11.148 1 91.44 144 SER B CA 1
ATOM 5053 C C . SER B 1 144 ? -11.477 20.219 -10.781 1 91.44 144 SER B C 1
ATOM 5055 O O . SER B 1 144 ? -12.078 20.703 -9.82 1 91.44 144 SER B O 1
ATOM 5057 N N . GLU B 1 145 ? -11.945 19.297 -11.539 1 90.44 145 GLU B N 1
ATOM 5058 C CA . GLU B 1 145 ? -13.258 18.719 -11.25 1 90.44 145 GLU B CA 1
ATOM 5059 C C . GLU B 1 145 ? -13.219 17.875 -9.977 1 90.44 145 GLU B C 1
ATOM 5061 O O . GLU B 1 145 ? -14.18 17.859 -9.203 1 90.44 145 GLU B O 1
ATOM 5066 N N . LEU B 1 146 ? -12.125 17.172 -9.789 1 92.94 146 LEU B N 1
ATOM 5067 C CA . LEU B 1 146 ? -11.953 16.359 -8.594 1 92.94 146 LEU B CA 1
ATOM 5068 C C . LEU B 1 146 ? -11.867 17.219 -7.344 1 92.94 146 LEU B C 1
ATOM 5070 O O . LEU B 1 146 ? -12.32 16.812 -6.27 1 92.94 146 LEU B O 1
ATOM 5074 N N . ASP B 1 147 ? -11.281 18.391 -7.523 1 92.56 147 ASP B N 1
ATOM 5075 C CA . ASP B 1 147 ? -10.977 19.234 -6.383 1 92.56 147 ASP B CA 1
ATOM 5076 C C . ASP B 1 147 ? -12.219 19.984 -5.902 1 92.56 147 ASP B C 1
ATOM 5078 O O . ASP B 1 147 ? -12.188 20.672 -4.875 1 92.56 147 ASP B O 1
ATOM 5082 N N . ARG B 1 148 ? -13.344 19.812 -6.566 1 89.88 148 ARG B N 1
ATOM 5083 C CA . ARG B 1 148 ? -14.602 20.438 -6.168 1 89.88 148 ARG B CA 1
ATOM 5084 C C . ARG B 1 148 ? -15.305 19.609 -5.094 1 89.88 148 ARG B C 1
ATOM 5086 O O . ARG B 1 148 ? -16.203 20.109 -4.41 1 89.88 148 ARG B O 1
ATOM 5093 N N . PHE B 1 149 ? -14.906 18.406 -4.969 1 90.94 149 PHE B N 1
ATOM 5094 C CA . PHE B 1 149 ? -15.523 17.516 -3.986 1 90.94 149 PHE B CA 1
ATOM 5095 C C . PHE B 1 149 ? -14.766 17.562 -2.664 1 90.94 149 PHE B C 1
ATOM 5097 O O . PHE B 1 149 ? -13.539 17.656 -2.65 1 90.94 149 PHE B O 1
ATOM 5104 N N . PRO B 1 150 ? -15.594 17.438 -1.571 1 92.12 150 PRO B N 1
ATOM 5105 C CA . PRO B 1 150 ? -14.891 17.312 -0.295 1 92.12 150 PRO B CA 1
ATOM 5106 C C . PRO B 1 150 ? -14.016 16.062 -0.233 1 92.12 150 PRO B C 1
ATOM 5108 O O . PRO B 1 150 ? -14.391 15.008 -0.768 1 92.12 150 PRO B O 1
ATOM 5111 N N . ARG B 1 151 ? -12.914 16.203 0.399 1 93.19 151 ARG B N 1
ATOM 5112 C CA . ARG B 1 151 ? -11.938 15.125 0.448 1 93.19 151 ARG B CA 1
ATOM 5113 C C . ARG B 1 151 ? -12.195 14.203 1.639 1 93.19 151 ARG B C 1
ATOM 5115 O O . ARG B 1 151 ? -12.539 14.672 2.725 1 93.19 151 ARG B O 1
ATOM 5122 N N . GLY B 1 152 ? -12.102 12.938 1.385 1 92.88 152 GLY B N 1
ATOM 5123 C CA . GLY B 1 152 ? -12.109 11.945 2.449 1 92.88 152 GLY B CA 1
ATOM 5124 C C . GLY B 1 152 ? -10.766 11.273 2.65 1 92.88 152 GLY B C 1
ATOM 5125 O O . GLY B 1 152 ? -9.773 11.656 2.029 1 92.88 152 GLY B O 1
ATOM 5126 N N . ASN B 1 153 ? -10.766 10.297 3.479 1 93.25 153 ASN B N 1
ATOM 5127 C CA . ASN B 1 153 ? -9.539 9.57 3.791 1 93.25 153 ASN B CA 1
ATOM 5128 C C . ASN B 1 153 ? -9.094 8.695 2.625 1 93.25 153 ASN B C 1
ATOM 5130 O O . ASN B 1 153 ? -9.875 8.414 1.716 1 93.25 153 ASN B O 1
ATOM 5134 N N . LEU B 1 154 ? -7.828 8.336 2.691 1 94.81 154 LEU B N 1
ATOM 5135 C CA . LEU B 1 154 ? -7.336 7.285 1.808 1 94.81 154 LEU B CA 1
ATOM 5136 C C . LEU B 1 154 ? -7.965 5.941 2.158 1 94.81 154 LEU B C 1
ATOM 5138 O O . LEU B 1 154 ? -7.984 5.547 3.328 1 94.81 154 LEU B O 1
ATOM 5142 N N . ILE B 1 155 ? -8.531 5.262 1.135 1 95.5 155 ILE B N 1
ATOM 5143 C CA . ILE B 1 155 ? -9.148 3.967 1.398 1 95.5 155 ILE B CA 1
ATOM 5144 C C . ILE B 1 155 ? -8.625 2.932 0.407 1 95.5 155 ILE B C 1
ATOM 5146 O O . ILE B 1 155 ? -8.008 3.285 -0.601 1 95.5 155 ILE B O 1
ATOM 5150 N N . GLY B 1 156 ? -8.859 1.621 0.759 1 95.75 156 GLY B N 1
ATOM 5151 C CA . GLY B 1 156 ? -8.484 0.527 -0.123 1 95.75 156 GLY B CA 1
ATOM 5152 C C . GLY B 1 156 ? -7.562 -0.481 0.536 1 95.75 156 GLY B C 1
ATOM 5153 O O . GLY B 1 156 ? -7.039 -0.234 1.625 1 95.75 156 GLY B O 1
ATOM 5154 N N . ILE B 1 157 ? -7.348 -1.576 -0.129 1 95.38 157 ILE B N 1
ATOM 5155 C CA . ILE B 1 157 ? -6.496 -2.67 0.33 1 95.38 157 ILE B CA 1
ATOM 5156 C C . ILE B 1 157 ? -5.066 -2.453 -0.161 1 95.38 157 ILE B C 1
ATOM 5158 O O . ILE B 1 157 ? -4.805 -2.512 -1.364 1 95.38 157 ILE B O 1
ATOM 5162 N N . PRO B 1 158 ? -4.117 -2.238 0.773 1 94.38 158 PRO B N 1
ATOM 5163 C CA . PRO B 1 158 ? -2.729 -2.084 0.328 1 94.38 158 PRO B CA 1
ATOM 5164 C C . PRO B 1 158 ? -2.201 -3.318 -0.398 1 94.38 158 PRO B C 1
ATOM 5166 O O . PRO B 1 158 ? -2.301 -4.434 0.12 1 94.38 158 PRO B O 1
ATOM 5169 N N . GLY B 1 159 ? -1.722 -3.156 -1.57 1 93.31 159 GLY B N 1
ATOM 5170 C CA . GLY B 1 159 ? -1.105 -4.258 -2.293 1 93.31 159 GLY B CA 1
ATOM 5171 C C . GLY B 1 159 ? -2.078 -5.004 -3.188 1 93.31 159 GLY B C 1
ATOM 5172 O O . GLY B 1 159 ? -1.692 -5.949 -3.879 1 93.31 159 GLY B O 1
ATOM 5173 N N . ALA B 1 160 ? -3.328 -4.66 -3.129 1 96.5 160 ALA B N 1
ATOM 5174 C CA . ALA B 1 160 ? -4.281 -5.273 -4.051 1 96.5 160 ALA B CA 1
ATOM 5175 C C . ALA B 1 160 ? -3.912 -4.977 -5.5 1 96.5 160 ALA B C 1
ATOM 5177 O O . ALA B 1 160 ? -3.211 -4 -5.781 1 96.5 160 ALA B O 1
ATOM 5178 N N . PRO B 1 161 ? -4.367 -5.789 -6.406 1 95.5 161 PRO B N 1
ATOM 5179 C CA . PRO B 1 161 ? -3.977 -5.613 -7.805 1 95.5 161 PRO B CA 1
ATOM 5180 C C . PRO B 1 161 ? -4.422 -4.266 -8.375 1 95.5 161 PRO B C 1
ATOM 5182 O O . PRO B 1 161 ? -5.508 -3.785 -8.055 1 95.5 161 PRO B O 1
ATOM 5185 N N . GLU B 1 162 ? -3.586 -3.721 -9.203 1 93.19 162 GLU B N 1
ATOM 5186 C CA . GLU B 1 162 ? -3.922 -2.473 -9.883 1 93.19 162 GLU B CA 1
ATOM 5187 C C . GLU B 1 162 ? -4.738 -2.734 -11.148 1 93.19 162 GLU B C 1
ATOM 5189 O O . GLU B 1 162 ? -5.52 -1.883 -11.578 1 93.19 162 GLU B O 1
ATOM 5194 N N . ARG B 1 163 ? -4.457 -3.807 -11.672 1 93.56 163 ARG B N 1
ATOM 5195 C CA . ARG B 1 163 ? -5.109 -4.219 -12.914 1 93.56 163 ARG B CA 1
ATOM 5196 C C . ARG B 1 163 ? -5.438 -5.711 -12.883 1 93.56 163 ARG B C 1
ATOM 5198 O O . ARG B 1 163 ? -4.57 -6.539 -12.602 1 93.56 163 ARG B O 1
ATOM 5205 N N . MET B 1 164 ? -6.758 -5.98 -13.156 1 95.5 164 MET B N 1
ATOM 5206 C CA . MET B 1 164 ? -7.191 -7.375 -13.195 1 95.5 164 MET B CA 1
ATOM 5207 C C . MET B 1 164 ? -7.832 -7.711 -14.539 1 95.5 164 MET B C 1
ATOM 5209 O O . MET B 1 164 ? -8.984 -7.344 -14.789 1 95.5 164 MET B O 1
ATOM 5213 N N . VAL B 1 165 ? -7.082 -8.328 -15.375 1 94.81 165 VAL B N 1
ATOM 5214 C CA . VAL B 1 165 ? -7.586 -8.859 -16.641 1 94.81 165 VAL B CA 1
ATOM 5215 C C . VAL B 1 165 ? -7.516 -10.391 -16.625 1 94.81 165 VAL B C 1
ATOM 5217 O O . VAL B 1 165 ? -6.438 -10.961 -16.453 1 94.81 165 VAL B O 1
ATOM 5220 N N . GLN B 1 166 ? -8.625 -11.031 -16.797 1 96.06 166 GLN B N 1
ATOM 5221 C CA . GLN B 1 166 ? -8.711 -12.484 -16.672 1 96.06 166 GLN B CA 1
ATOM 5222 C C . GLN B 1 166 ? -8.219 -13.172 -17.953 1 96.06 166 GLN B C 1
ATOM 5224 O O . GLN B 1 166 ? -8.633 -12.805 -19.047 1 96.06 166 GLN B O 1
ATOM 5229 N N . ASN B 1 167 ? -7.293 -14.117 -17.75 1 95.75 167 ASN B N 1
ATOM 5230 C CA . ASN B 1 167 ? -6.91 -14.984 -18.859 1 95.75 167 ASN B CA 1
ATOM 5231 C C . ASN B 1 167 ? -8.102 -15.789 -19.375 1 95.75 167 ASN B C 1
ATOM 5233 O O . ASN B 1 167 ? -8.844 -16.375 -18.594 1 95.75 167 ASN B O 1
ATOM 5237 N N . PRO B 1 168 ? -8.297 -15.891 -20.625 1 92.44 168 PRO B N 1
ATOM 5238 C CA . PRO B 1 168 ? -9.484 -16.547 -21.172 1 92.44 168 PRO B CA 1
ATOM 5239 C C . PRO B 1 168 ? -9.406 -18.062 -21.125 1 92.44 168 PRO B C 1
ATOM 5241 O O . PRO B 1 168 ? -10.406 -18.75 -21.375 1 92.44 168 PRO B O 1
ATOM 5244 N N . SER B 1 169 ? -8.32 -18.609 -20.766 1 92.06 169 SER B N 1
ATOM 5245 C CA . SER B 1 169 ? -8.164 -20.062 -20.75 1 92.06 169 SER B CA 1
ATOM 5246 C C . SER B 1 169 ? -9.109 -20.703 -19.734 1 92.06 169 SER B C 1
ATOM 5248 O O . SER B 1 169 ? -9.258 -20.219 -18.625 1 92.06 169 SER B O 1
ATOM 5250 N N . THR B 1 170 ? -9.719 -21.781 -20.172 1 91.88 170 THR B N 1
ATOM 5251 C CA . THR B 1 170 ? -10.602 -22.531 -19.281 1 91.88 170 THR B CA 1
ATOM 5252 C C . THR B 1 170 ? -9.938 -23.828 -18.812 1 91.88 170 THR B C 1
ATOM 5254 O O . THR B 1 170 ? -10.367 -24.438 -17.828 1 91.88 170 THR B O 1
ATOM 5257 N N . ASP B 1 171 ? -8.93 -24.203 -19.578 1 94.62 171 ASP B N 1
ATOM 5258 C CA . ASP B 1 171 ? -8.156 -25.375 -19.172 1 94.62 171 ASP B CA 1
ATOM 5259 C C . ASP B 1 171 ? -7.129 -25.016 -18.109 1 94.62 171 ASP B C 1
ATOM 5261 O O . ASP B 1 171 ? -6.512 -23.953 -18.172 1 94.62 171 ASP B O 1
ATOM 5265 N N . ALA B 1 172 ? -7.031 -25.906 -17.188 1 95.69 172 ALA B N 1
ATOM 5266 C CA . ALA B 1 172 ? -6.023 -25.688 -16.156 1 95.69 172 ALA B CA 1
ATOM 5267 C C . ALA B 1 172 ? -4.688 -26.312 -16.547 1 95.69 172 ALA B C 1
ATOM 5269 O O . ALA B 1 172 ? -4.621 -27.5 -16.875 1 95.69 172 ALA B O 1
ATOM 5270 N N . ASN B 1 173 ? -3.703 -25.578 -16.672 1 97.56 173 ASN B N 1
ATOM 5271 C CA . ASN B 1 173 ? -2.34 -26 -16.984 1 97.56 173 ASN B CA 1
ATOM 5272 C C . ASN B 1 173 ? -1.33 -25.344 -16.047 1 97.56 173 ASN B C 1
ATOM 5274 O O . ASN B 1 173 ? -1.094 -24.141 -16.125 1 97.56 173 ASN B O 1
ATOM 5278 N N . TRP B 1 174 ? -0.786 -26.078 -15.133 1 97.56 174 TRP B N 1
ATOM 5279 C CA . TRP B 1 174 ? 0.188 -25.594 -14.164 1 97.56 174 TRP B CA 1
ATOM 5280 C C . TRP B 1 174 ? 1.442 -26.469 -14.172 1 97.56 174 TRP B C 1
ATOM 5282 O O . TRP B 1 174 ? 1.356 -27.688 -14.086 1 97.56 174 TRP B O 1
ATOM 5292 N N . THR B 1 175 ? 2.623 -25.828 -14.227 1 98.44 175 THR B N 1
ATOM 5293 C CA . THR B 1 175 ? 3.881 -26.562 -14.242 1 98.44 175 THR B CA 1
ATOM 5294 C C . THR B 1 175 ? 4.809 -26.078 -13.133 1 98.44 175 THR B C 1
ATOM 5296 O O . THR B 1 175 ? 4.969 -24.875 -12.938 1 98.44 175 THR B O 1
ATOM 5299 N N . VAL B 1 176 ? 5.309 -26.969 -12.336 1 98 176 VAL B N 1
ATOM 5300 C CA . VAL B 1 176 ? 6.309 -26.672 -11.312 1 98 176 VAL B CA 1
ATOM 5301 C C . VAL B 1 176 ? 7.648 -27.281 -11.719 1 98 176 VAL B C 1
ATOM 5303 O O . VAL B 1 176 ? 7.742 -28.484 -11.953 1 98 176 VAL B O 1
ATOM 5306 N N . CYS B 1 177 ? 8.703 -26.469 -11.797 1 97.69 177 CYS B N 1
ATOM 5307 C CA . CYS B 1 177 ? 10 -26.938 -12.266 1 97.69 177 CYS B CA 1
ATOM 5308 C C . CYS B 1 177 ? 11.086 -26.672 -11.234 1 97.69 177 CYS B C 1
ATOM 5310 O O . CYS B 1 177 ? 11 -25.719 -10.461 1 97.69 177 CYS B O 1
ATOM 5312 N N . ASP B 1 178 ? 11.992 -27.5 -11.219 1 95.31 178 ASP B N 1
ATOM 5313 C CA . ASP B 1 178 ? 13.211 -27.359 -10.43 1 95.31 178 ASP B CA 1
ATOM 5314 C C . ASP B 1 178 ? 14.445 -27.625 -11.281 1 95.31 178 ASP B C 1
ATOM 5316 O O . ASP B 1 178 ? 14.492 -28.609 -12.023 1 95.31 178 ASP B O 1
ATOM 5320 N N . ALA B 1 179 ? 15.344 -26.719 -11.242 1 91.81 179 ALA B N 1
ATOM 5321 C CA . ALA B 1 179 ? 16.594 -26.875 -11.977 1 91.81 179 ALA B CA 1
ATOM 5322 C C . ALA B 1 179 ? 17.766 -27.078 -11.016 1 91.81 179 ALA B C 1
ATOM 5324 O O . ALA B 1 179 ? 17.828 -26.469 -9.953 1 91.81 179 ALA B O 1
ATOM 5325 N N . VAL B 1 180 ? 18.625 -28 -11.43 1 88.88 180 VAL B N 1
ATOM 5326 C CA . VAL B 1 180 ? 19.797 -28.266 -10.594 1 88.88 180 VAL B CA 1
ATOM 5327 C C . VAL B 1 180 ? 21.031 -27.625 -11.211 1 88.88 180 VAL B C 1
ATOM 5329 O O . VAL B 1 180 ? 21.203 -27.625 -12.43 1 88.88 180 VAL B O 1
ATOM 5332 N N . SER B 1 181 ? 21.672 -26.969 -10.32 1 80.12 181 SER B N 1
ATOM 5333 C CA . SER B 1 181 ? 22.938 -26.406 -10.742 1 80.12 181 SER B CA 1
ATOM 5334 C C . SER B 1 181 ? 24.094 -27.391 -10.5 1 80.12 181 SER B C 1
ATOM 5336 O O . SER B 1 181 ? 24.047 -28.172 -9.555 1 80.12 181 SER B O 1
ATOM 5338 N N . GLU B 1 182 ? 25.141 -27.328 -11.281 1 68.44 182 GLU B N 1
ATOM 5339 C CA . GLU B 1 182 ? 26.328 -28.172 -11.203 1 68.44 182 GLU B CA 1
ATOM 5340 C C . GLU B 1 182 ? 25.938 -29.656 -11.141 1 68.44 182 GLU B C 1
ATOM 5342 O O . GLU B 1 182 ? 26.344 -30.375 -10.219 1 68.44 182 GLU B O 1
ATOM 5347 N N . PRO B 1 183 ? 25.125 -30.281 -12 1 59.81 183 PRO B N 1
ATOM 5348 C CA . PRO B 1 183 ? 24.422 -31.562 -11.898 1 59.81 183 PRO B CA 1
ATOM 5349 C C . PRO B 1 183 ? 25.391 -32.75 -11.773 1 59.81 183 PRO B C 1
ATOM 5351 O O . PRO B 1 183 ? 24.984 -33.844 -11.375 1 59.81 183 PRO B O 1
ATOM 5354 N N . GLY B 1 184 ? 26.688 -32.719 -12.195 1 55.31 184 GLY B N 1
ATOM 5355 C CA . GLY B 1 184 ? 27.562 -33.875 -12.32 1 55.31 184 GLY B CA 1
ATOM 5356 C C . GLY B 1 184 ? 28.094 -34.344 -10.992 1 55.31 184 GLY B C 1
ATOM 5357 O O . GLY B 1 184 ? 28.719 -35.406 -10.922 1 55.31 184 GLY B O 1
ATOM 5358 N N . GLY B 1 185 ? 27.547 -33.844 -9.898 1 55.91 185 GLY B N 1
ATOM 5359 C CA . GLY B 1 185 ? 28.156 -34.375 -8.688 1 55.91 185 GLY B CA 1
ATOM 5360 C C . GLY B 1 185 ? 27.312 -34.188 -7.449 1 55.91 185 GLY B C 1
ATOM 5361 O O . GLY B 1 185 ? 26.125 -33.875 -7.547 1 55.91 185 GLY B O 1
ATOM 5362 N N . HIS B 1 186 ? 27.859 -34.75 -6.336 1 57.94 186 HIS B N 1
ATOM 5363 C CA . HIS B 1 186 ? 27.266 -34.656 -5.008 1 57.94 186 HIS B CA 1
ATOM 5364 C C . HIS B 1 186 ? 27.031 -33.188 -4.617 1 57.94 186 HIS B C 1
ATOM 5366 O O . HIS B 1 186 ? 26.359 -32.938 -3.621 1 57.94 186 HIS B O 1
ATOM 5372 N N . ALA B 1 187 ? 27.469 -32.344 -5.566 1 63.22 187 ALA B N 1
ATOM 5373 C CA . ALA B 1 187 ? 27.422 -30.938 -5.207 1 63.22 187 ALA B CA 1
ATOM 5374 C C . ALA B 1 187 ? 26.219 -30.25 -5.863 1 63.22 187 ALA B C 1
ATOM 5376 O O . ALA B 1 187 ? 26.047 -29.047 -5.723 1 63.22 187 ALA B O 1
ATOM 5377 N N . ALA B 1 188 ? 25.375 -31.125 -6.469 1 75.81 188 ALA B N 1
ATOM 5378 C CA . ALA B 1 188 ? 24.234 -30.547 -7.16 1 75.81 188 ALA B CA 1
ATOM 5379 C C . ALA B 1 188 ? 23.25 -29.906 -6.172 1 75.81 188 ALA B C 1
ATOM 5381 O O . ALA B 1 188 ? 23.031 -30.438 -5.086 1 75.81 188 ALA B O 1
ATOM 5382 N N . HIS B 1 189 ? 22.906 -28.672 -6.402 1 81.31 189 HIS B N 1
ATOM 5383 C CA . HIS B 1 189 ? 21.906 -28 -5.57 1 81.31 189 HIS B CA 1
ATOM 5384 C C . HIS B 1 189 ? 20.766 -27.438 -6.41 1 81.31 189 HIS B C 1
ATOM 5386 O O . HIS B 1 189 ? 20.938 -27.172 -7.602 1 81.31 189 HIS B O 1
ATOM 5392 N N . SER B 1 190 ? 19.719 -27.422 -5.844 1 82.62 190 SER B N 1
ATOM 5393 C CA . SER B 1 190 ? 18.547 -26.875 -6.508 1 82.62 190 SER B CA 1
ATOM 5394 C C . SER B 1 190 ? 18.688 -25.375 -6.73 1 82.62 190 SER B C 1
ATOM 5396 O O . SER B 1 190 ? 19.125 -24.641 -5.836 1 82.62 190 SER B O 1
ATOM 5398 N N . ALA B 1 191 ? 18.422 -24.875 -7.922 1 82.06 191 ALA B N 1
ATOM 5399 C CA . ALA B 1 191 ? 18.516 -23.453 -8.273 1 82.06 191 ALA B CA 1
ATOM 5400 C C . ALA B 1 191 ? 17.203 -22.719 -7.98 1 82.06 191 ALA B C 1
ATOM 5402 O O . ALA B 1 191 ? 17.062 -21.547 -8.297 1 82.06 191 ALA B O 1
ATOM 5403 N N . GLY B 1 192 ? 16.25 -23.406 -7.359 1 89 192 GLY B N 1
ATOM 5404 C CA . GLY B 1 192 ? 14.992 -22.781 -7.016 1 89 192 GLY B CA 1
ATOM 5405 C C . GLY B 1 192 ? 13.844 -23.203 -7.91 1 89 192 GLY B C 1
ATOM 5406 O O . GLY B 1 192 ? 14.047 -23.484 -9.102 1 89 192 GLY B O 1
ATOM 5407 N N . VAL B 1 193 ? 12.695 -23.172 -7.398 1 95.62 193 VAL B N 1
ATOM 5408 C CA . VAL B 1 193 ? 11.492 -23.641 -8.062 1 95.62 193 VAL B CA 1
ATOM 5409 C C . VAL B 1 193 ? 10.945 -22.562 -8.992 1 95.62 193 VAL B C 1
ATOM 5411 O O . VAL B 1 193 ? 10.953 -21.375 -8.641 1 95.62 193 VAL B O 1
ATOM 5414 N N . THR B 1 194 ? 10.555 -22.922 -10.164 1 97 194 THR B N 1
ATOM 5415 C CA . THR B 1 194 ? 9.859 -22.047 -11.102 1 97 194 THR B CA 1
ATOM 5416 C C . THR B 1 194 ? 8.445 -22.562 -11.367 1 97 194 THR B C 1
ATOM 5418 O O . THR B 1 194 ? 8.258 -23.734 -11.695 1 97 194 THR B O 1
ATOM 5421 N N . VAL B 1 195 ? 7.496 -21.719 -11.172 1 98.25 195 VAL B N 1
ATOM 5422 C CA . VAL B 1 195 ? 6.117 -22.094 -11.477 1 98.25 195 VAL B CA 1
ATOM 5423 C C . VAL B 1 195 ? 5.699 -21.453 -12.805 1 98.25 195 VAL B C 1
ATOM 5425 O O . VAL B 1 195 ? 5.898 -20.266 -13.023 1 98.25 195 VAL B O 1
ATOM 5428 N N . ILE B 1 196 ? 5.141 -22.234 -13.695 1 98.19 196 ILE B N 1
ATOM 5429 C CA . ILE B 1 196 ? 4.734 -21.797 -15.023 1 98.19 196 ILE B CA 1
ATOM 5430 C C . ILE B 1 196 ? 3.225 -21.969 -15.18 1 98.19 196 ILE B C 1
ATOM 5432 O O . ILE B 1 196 ? 2.682 -23.031 -14.883 1 98.19 196 ILE B O 1
ATOM 5436 N N . ALA B 1 197 ? 2.564 -20.906 -15.539 1 97.88 197 ALA B N 1
ATOM 5437 C CA . ALA B 1 197 ? 1.143 -20.984 -15.867 1 97.88 197 ALA B CA 1
ATOM 5438 C C . ALA B 1 197 ? 0.933 -21.078 -17.375 1 97.88 197 ALA B C 1
ATOM 5440 O O . ALA B 1 197 ? 1.611 -20.406 -18.156 1 97.88 197 ALA B O 1
ATOM 5441 N N . GLY B 1 198 ? -0.045 -21.953 -17.781 1 96.12 198 GLY B N 1
ATOM 5442 C CA . GLY B 1 198 ? -0.346 -22.156 -19.188 1 96.12 198 GLY B CA 1
ATOM 5443 C C . GLY B 1 198 ? 0.247 -23.438 -19.75 1 96.12 198 GLY B C 1
ATOM 5444 O O . GLY B 1 198 ? 0.945 -24.156 -19.047 1 96.12 198 GLY B O 1
ATOM 5445 N N . ARG B 1 199 ? -0 -23.656 -21.016 1 95.25 199 ARG B N 1
ATOM 5446 C CA . ARG B 1 199 ? 0.515 -24.859 -21.672 1 95.25 199 ARG B CA 1
ATOM 5447 C C . ARG B 1 199 ? 2.025 -24.781 -21.859 1 95.25 199 ARG B C 1
ATOM 5449 O O . ARG B 1 199 ? 2.541 -23.781 -22.359 1 95.25 199 ARG B O 1
ATOM 5456 N N . PRO B 1 200 ? 2.711 -25.781 -21.422 1 96.56 200 PRO B N 1
ATOM 5457 C CA . PRO B 1 200 ? 4.164 -25.75 -21.594 1 96.56 200 PRO B CA 1
ATOM 5458 C C . PRO B 1 200 ? 4.59 -25.797 -23.047 1 96.56 200 PRO B C 1
ATOM 5460 O O . PRO B 1 200 ? 3.875 -26.359 -23.891 1 96.56 200 PRO B O 1
ATOM 5463 N N . ASP B 1 201 ? 5.668 -25.172 -23.344 1 95.88 201 ASP B N 1
ATOM 5464 C CA . ASP B 1 201 ? 6.316 -25.219 -24.656 1 95.88 201 ASP B CA 1
ATOM 5465 C C . ASP B 1 201 ? 7.543 -26.141 -24.625 1 95.88 201 ASP B C 1
ATOM 5467 O O . ASP B 1 201 ? 8.578 -25.766 -24.047 1 95.88 201 ASP B O 1
ATOM 5471 N N . SER B 1 202 ? 7.477 -27.25 -25.219 1 93.5 202 SER B N 1
ATOM 5472 C CA . SER B 1 202 ? 8.539 -28.25 -25.172 1 93.5 202 SER B CA 1
ATOM 5473 C C . SER B 1 202 ? 9.352 -28.266 -26.469 1 93.5 202 SER B C 1
ATOM 5475 O O . SER B 1 202 ? 9.922 -29.281 -26.844 1 93.5 202 SER B O 1
ATOM 5477 N N . SER B 1 203 ? 9.375 -27.188 -27.109 1 91.75 203 SER B N 1
ATOM 5478 C CA . SER B 1 203 ? 10.133 -27.125 -28.344 1 91.75 203 SER B CA 1
ATOM 5479 C C . SER B 1 203 ? 11.633 -27.109 -28.078 1 91.75 203 SER B C 1
ATOM 5481 O O . SER B 1 203 ? 12.086 -26.547 -27.078 1 91.75 203 SER B O 1
ATOM 5483 N N . GLY B 1 204 ? 12.414 -27.891 -28.906 1 91 204 GLY B N 1
ATOM 5484 C CA . GLY B 1 204 ? 13.859 -27.891 -28.797 1 91 204 GLY B CA 1
ATOM 5485 C C . GLY B 1 204 ? 14.375 -28.656 -27.594 1 91 204 GLY B C 1
ATOM 5486 O O . GLY B 1 204 ? 14.008 -29.812 -27.391 1 91 204 GLY B O 1
ATOM 5487 N N . ALA B 1 205 ? 15.266 -28 -26.812 1 91.06 205 ALA B N 1
ATOM 5488 C CA . ALA B 1 205 ? 15.922 -28.625 -25.672 1 91.06 205 ALA B CA 1
ATOM 5489 C C . ALA B 1 205 ? 15.125 -28.391 -24.391 1 91.06 205 ALA B C 1
ATOM 5491 O O . ALA B 1 205 ? 15.57 -28.75 -23.297 1 91.06 205 ALA B O 1
ATOM 5492 N N . ARG B 1 206 ? 13.969 -27.891 -24.547 1 95.38 206 ARG B N 1
ATOM 5493 C CA . ARG B 1 206 ? 13.109 -27.594 -23.406 1 95.38 206 ARG B CA 1
ATOM 5494 C C . ARG B 1 206 ? 12.523 -28.891 -22.828 1 95.38 206 ARG B C 1
ATOM 5496 O O . ARG B 1 206 ? 12.406 -29.891 -23.531 1 95.38 206 ARG B O 1
ATOM 5503 N N . ALA B 1 207 ? 12.258 -28.75 -21.609 1 96.94 207 ALA B N 1
ATOM 5504 C CA . ALA B 1 207 ? 11.734 -29.922 -20.906 1 96.94 207 ALA B CA 1
ATOM 5505 C C . ALA B 1 207 ? 10.492 -30.453 -21.609 1 96.94 207 ALA B C 1
ATOM 5507 O O . ALA B 1 207 ? 9.594 -29.703 -21.969 1 96.94 207 ALA B O 1
ATOM 5508 N N . ALA B 1 208 ? 10.5 -31.734 -21.797 1 96.56 208 ALA B N 1
ATOM 5509 C CA . ALA B 1 208 ? 9.398 -32.438 -22.438 1 96.56 208 ALA B CA 1
ATOM 5510 C C . ALA B 1 208 ? 8.977 -33.656 -21.609 1 96.56 208 ALA B C 1
ATOM 5512 O O . ALA B 1 208 ? 9.656 -34.031 -20.641 1 96.56 208 ALA B O 1
ATOM 5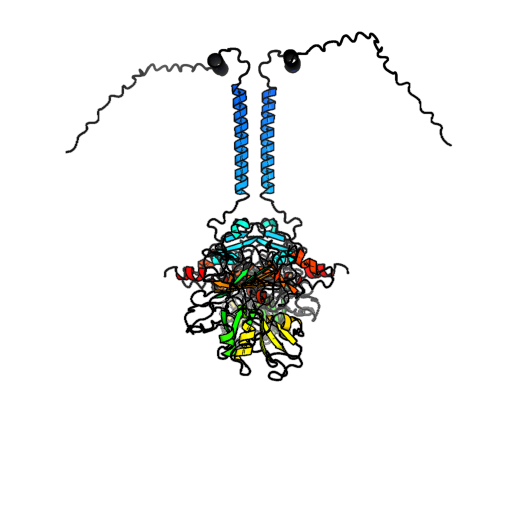513 N N . THR B 1 209 ? 7.895 -34.219 -22.031 1 96.75 209 THR B N 1
ATOM 5514 C CA . THR B 1 209 ? 7.305 -35.344 -21.281 1 96.75 209 THR B CA 1
ATOM 5515 C C . THR B 1 209 ? 8.297 -36.5 -21.141 1 96.75 209 THR B C 1
ATOM 5517 O O . THR B 1 209 ? 8.938 -36.875 -22.125 1 96.75 209 THR B O 1
ATOM 5520 N N . LEU B 1 210 ? 8.445 -36.969 -19.969 1 95.19 210 LEU B N 1
ATOM 5521 C CA . LEU B 1 210 ? 9.258 -38.156 -19.688 1 95.19 210 LEU B CA 1
ATOM 5522 C C . LEU B 1 210 ? 8.625 -39.406 -20.297 1 95.19 210 LEU B C 1
ATOM 5524 O O . LEU B 1 210 ? 7.465 -39.719 -20 1 95.19 210 LEU B O 1
ATOM 5528 N N . PRO B 1 211 ? 9.352 -40.031 -21.156 1 91.44 211 PRO B N 1
ATOM 5529 C CA . PRO B 1 211 ? 8.789 -41.25 -21.719 1 91.44 211 PRO B CA 1
ATOM 5530 C C . PRO B 1 211 ? 8.445 -42.281 -20.656 1 91.44 211 PRO B C 1
ATOM 5532 O O . PRO B 1 211 ? 9.023 -42.281 -19.562 1 91.44 211 PRO B O 1
ATOM 5535 N N . SER B 1 212 ? 7.578 -43.219 -20.938 1 89.12 212 SER B N 1
ATOM 5536 C CA . SER B 1 212 ? 7.062 -44.219 -19.984 1 89.12 212 SER B CA 1
ATOM 5537 C C . SER B 1 212 ? 8.164 -45.125 -19.484 1 89.12 212 SER B C 1
ATOM 5539 O O . SER B 1 212 ? 8.086 -45.656 -18.375 1 89.12 212 SER B O 1
ATOM 5541 N N . ARG B 1 213 ? 9.227 -45.375 -20.203 1 92.44 213 ARG B N 1
ATOM 5542 C CA . ARG B 1 213 ? 10.273 -46.312 -19.812 1 92.44 213 ARG B CA 1
ATOM 5543 C C . ARG B 1 213 ? 11.461 -45.562 -19.203 1 92.44 213 ARG B C 1
ATOM 5545 O O . ARG B 1 213 ? 12.578 -46.094 -19.156 1 92.44 213 ARG B O 1
ATOM 5552 N N . GLN B 1 214 ? 11.164 -44.375 -18.828 1 94 214 GLN B N 1
ATOM 5553 C CA . GLN B 1 214 ? 12.195 -43.594 -18.172 1 94 214 GLN B CA 1
ATOM 5554 C C . GLN B 1 214 ? 11.734 -43.094 -16.812 1 94 214 GLN B C 1
ATOM 5556 O O . GLN B 1 214 ? 10.531 -43 -16.547 1 94 214 GLN B O 1
ATOM 5561 N N . ALA B 1 215 ? 12.688 -42.875 -15.992 1 95.81 215 ALA B N 1
ATOM 5562 C CA . ALA B 1 215 ? 12.43 -42.406 -14.641 1 95.81 215 ALA B CA 1
ATOM 5563 C C . ALA B 1 215 ? 13.547 -41.469 -14.164 1 95.81 215 ALA B C 1
ATOM 5565 O O . ALA B 1 215 ? 14.586 -41.344 -14.82 1 95.81 215 ALA B O 1
ATOM 5566 N N . LEU B 1 216 ? 13.234 -40.812 -13.102 1 95.06 216 LEU B N 1
ATOM 5567 C CA . LEU B 1 216 ? 14.211 -39.938 -12.461 1 95.06 216 LEU B CA 1
ATOM 5568 C C . LEU B 1 216 ? 14.438 -40.344 -11.008 1 95.06 216 LEU B C 1
ATOM 5570 O O . LEU B 1 216 ? 13.516 -40.812 -10.344 1 95.06 216 LEU B O 1
ATOM 5574 N N . LEU B 1 217 ? 15.695 -40.188 -10.578 1 94.81 217 LEU B N 1
ATOM 5575 C CA . LEU B 1 217 ? 16.016 -40.406 -9.172 1 94.81 217 LEU B CA 1
ATOM 5576 C C . LEU B 1 217 ? 16.203 -39.094 -8.438 1 94.81 217 LEU B C 1
ATOM 5578 O O . LEU B 1 217 ? 16.984 -38.25 -8.883 1 94.81 217 LEU B O 1
ATOM 5582 N N . ALA B 1 218 ? 15.477 -38.938 -7.383 1 95.12 218 ALA B N 1
ATOM 5583 C CA . ALA B 1 218 ? 15.562 -37.719 -6.598 1 95.12 218 ALA B CA 1
ATOM 5584 C C . ALA B 1 218 ? 15.906 -38.031 -5.145 1 95.12 218 ALA B C 1
ATOM 5586 O O . ALA B 1 218 ? 15.578 -39.094 -4.629 1 95.12 218 ALA B O 1
ATOM 5587 N N . ASP B 1 219 ? 16.625 -37.094 -4.586 1 94.12 219 ASP B N 1
ATOM 5588 C CA . ASP B 1 219 ? 16.969 -37.188 -3.176 1 94.12 219 ASP B CA 1
ATOM 5589 C C . ASP B 1 219 ? 16.375 -36.031 -2.383 1 94.12 219 ASP B C 1
ATOM 5591 O O . ASP B 1 219 ? 16.484 -34.875 -2.783 1 94.12 219 ASP B O 1
ATOM 5595 N N . ARG B 1 220 ? 15.664 -36.344 -1.33 1 93.06 220 ARG B N 1
ATOM 5596 C CA . ARG B 1 220 ? 15.148 -35.344 -0.409 1 93.06 220 ARG B CA 1
ATOM 5597 C C . ARG B 1 220 ? 15.367 -35.781 1.041 1 93.06 220 ARG B C 1
ATOM 5599 O O . ARG B 1 220 ? 14.852 -36.812 1.477 1 93.06 220 ARG B O 1
ATOM 5606 N N . ASP B 1 221 ? 16.109 -34.938 1.758 1 91.56 221 ASP B N 1
ATOM 5607 C CA . ASP B 1 221 ? 16.375 -35.156 3.182 1 91.56 221 ASP B CA 1
ATOM 5608 C C . ASP B 1 221 ? 16.938 -36.531 3.443 1 91.56 221 ASP B C 1
ATOM 5610 O O . ASP B 1 221 ? 16.5 -37.219 4.375 1 91.56 221 ASP B O 1
ATOM 5614 N N . GLY B 1 222 ? 17.688 -37.062 2.523 1 91.38 222 GLY B N 1
ATOM 5615 C CA . GLY B 1 222 ? 18.375 -38.344 2.725 1 91.38 222 GLY B CA 1
ATOM 5616 C C . GLY B 1 222 ? 17.562 -39.531 2.213 1 91.38 222 GLY B C 1
ATOM 5617 O O . GLY B 1 222 ? 18.031 -40.688 2.279 1 91.38 222 GLY B O 1
ATOM 5618 N N . THR B 1 223 ? 16.422 -39.312 1.808 1 95.81 223 THR B N 1
ATOM 5619 C CA . THR B 1 223 ? 15.594 -40.344 1.249 1 95.81 223 THR B CA 1
ATOM 5620 C C . THR B 1 223 ? 15.586 -40.281 -0.275 1 95.81 223 THR B C 1
ATOM 5622 O O . THR B 1 223 ? 15.477 -39.219 -0.858 1 95.81 223 THR B O 1
ATOM 5625 N N . THR B 1 224 ? 15.734 -41.438 -0.887 1 96.56 224 THR B N 1
ATOM 5626 C CA . THR B 1 224 ? 15.766 -41.5 -2.344 1 96.56 224 THR B CA 1
ATOM 5627 C C . THR B 1 224 ? 14.383 -41.875 -2.896 1 96.56 224 THR B C 1
ATOM 5629 O O . THR B 1 224 ? 13.695 -42.719 -2.342 1 96.56 224 THR B O 1
ATOM 5632 N N . TRP B 1 225 ? 14.078 -41.25 -3.967 1 97.69 225 TRP B N 1
ATOM 5633 C CA . TRP B 1 225 ? 12.773 -41.406 -4.586 1 97.69 225 TRP B CA 1
ATOM 5634 C C . TRP B 1 225 ? 12.906 -41.688 -6.078 1 97.69 225 TRP B C 1
ATOM 5636 O O . TRP B 1 225 ? 13.75 -41.094 -6.754 1 97.69 225 TRP B O 1
ATOM 5646 N N . LEU B 1 226 ? 12.078 -42.594 -6.562 1 97.19 226 LEU B N 1
ATOM 5647 C CA . LEU B 1 226 ? 11.93 -42.781 -7.996 1 97.19 226 LEU B CA 1
ATOM 5648 C C . LEU B 1 226 ? 10.727 -42.031 -8.531 1 97.19 226 LEU B C 1
ATOM 5650 O O . LEU B 1 226 ? 9.609 -42.188 -8.039 1 97.19 226 LEU B O 1
ATOM 5654 N N . LEU B 1 227 ? 11 -41.125 -9.414 1 97.56 227 LEU B N 1
ATOM 5655 C CA . LEU B 1 227 ? 9.938 -40.375 -10.07 1 97.56 227 LEU B CA 1
ATOM 5656 C C . LEU B 1 227 ? 9.562 -41.031 -11.398 1 97.56 227 LEU B C 1
ATOM 5658 O O . LEU B 1 227 ? 10.375 -41.094 -12.32 1 97.56 227 LEU B O 1
ATOM 5662 N N . TRP B 1 228 ? 8.336 -41.469 -11.469 1 95.88 228 TRP B N 1
ATOM 5663 C CA . TRP B 1 228 ? 7.891 -42.219 -12.641 1 95.88 228 TRP B CA 1
ATOM 5664 C C . TRP B 1 228 ? 6.383 -42.062 -12.82 1 95.88 228 TRP B C 1
ATOM 5666 O O . TRP B 1 228 ? 5.637 -41.969 -11.844 1 95.88 228 TRP B O 1
ATOM 5676 N N . ASP B 1 229 ? 5.969 -42 -14.039 1 94.25 229 ASP B N 1
ATOM 5677 C CA . ASP B 1 229 ? 4.559 -42 -14.414 1 94.25 229 ASP B CA 1
ATOM 5678 C C . ASP B 1 229 ? 3.783 -40.969 -13.609 1 94.25 229 ASP B C 1
ATOM 5680 O O . ASP B 1 229 ? 2.719 -41.25 -13.055 1 94.25 229 ASP B O 1
ATOM 5684 N N . GLY B 1 230 ? 4.387 -39.875 -13.336 1 94.69 230 GLY B N 1
ATOM 5685 C CA . GLY B 1 230 ? 3.723 -38.75 -12.688 1 94.69 230 GLY B CA 1
ATOM 5686 C C . GLY B 1 230 ? 3.621 -38.875 -11.18 1 94.69 230 GLY B C 1
ATOM 5687 O O . GLY B 1 230 ? 2.875 -38.156 -10.531 1 94.69 230 GLY B O 1
ATOM 5688 N N . LYS B 1 231 ? 4.309 -39.875 -10.633 1 95.81 231 LYS B N 1
ATOM 5689 C CA . LYS B 1 231 ? 4.273 -40.094 -9.195 1 95.81 231 LYS B C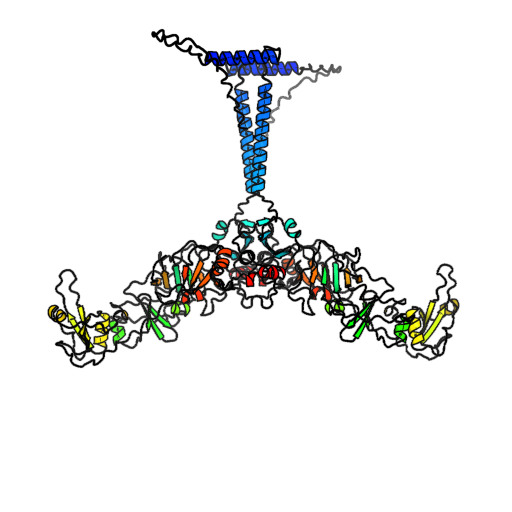A 1
ATOM 5690 C C . LYS B 1 231 ? 5.68 -40.312 -8.641 1 95.81 231 LYS B C 1
ATOM 5692 O O . LYS B 1 231 ? 6.637 -40.469 -9.398 1 95.81 231 LYS B O 1
ATOM 5697 N N . ARG B 1 232 ? 5.703 -40.281 -7.359 1 97.31 232 ARG B N 1
ATOM 5698 C CA . ARG B 1 232 ? 6.973 -40.531 -6.684 1 97.31 232 ARG B CA 1
ATOM 5699 C C . ARG B 1 232 ? 6.859 -41.719 -5.727 1 97.31 232 ARG B C 1
ATOM 5701 O O . ARG B 1 232 ? 5.863 -41.844 -5.012 1 97.31 232 ARG B O 1
ATOM 5708 N N . SER B 1 233 ? 7.816 -42.594 -5.777 1 97.69 233 SER B N 1
ATOM 5709 C CA . SER B 1 233 ? 7.883 -43.75 -4.887 1 97.69 233 SER B CA 1
ATOM 5710 C C . SER B 1 233 ? 9.234 -43.812 -4.188 1 97.69 233 SER B C 1
ATOM 5712 O O . SER B 1 233 ? 10.281 -43.656 -4.816 1 97.69 233 SER B O 1
ATOM 5714 N N . GLN B 1 234 ? 9.156 -44.062 -2.895 1 97.88 234 GLN B N 1
ATOM 5715 C CA . GLN B 1 234 ? 10.406 -44.25 -2.172 1 97.88 234 GLN B CA 1
ATOM 5716 C C . GLN B 1 234 ? 11.117 -45.531 -2.623 1 97.88 234 GLN B C 1
ATOM 5718 O O . GLN B 1 234 ? 10.477 -46.562 -2.855 1 97.88 234 GLN B O 1
ATOM 5723 N N . ILE B 1 235 ? 12.406 -45.469 -2.803 1 97.31 235 ILE B N 1
ATOM 5724 C CA . ILE B 1 235 ? 13.18 -46.625 -3.244 1 97.31 235 ILE B CA 1
ATOM 5725 C C . ILE B 1 235 ? 14.461 -46.75 -2.424 1 97.31 235 ILE B C 1
ATOM 5727 O O . ILE B 1 235 ? 15.086 -45.719 -2.098 1 97.31 235 ILE B O 1
ATOM 5731 N N . ASN B 1 236 ? 14.789 -47.906 -2.023 1 95.94 236 ASN B N 1
ATOM 5732 C CA . ASN B 1 236 ? 16.078 -48.219 -1.403 1 95.94 236 ASN B CA 1
ATOM 5733 C C . ASN B 1 236 ? 17.078 -48.75 -2.422 1 95.94 236 ASN B C 1
ATOM 5735 O O . ASN B 1 236 ? 16.938 -49.875 -2.887 1 95.94 236 ASN B O 1
ATOM 5739 N N . LEU B 1 237 ? 18.125 -48.031 -2.668 1 93.38 237 LEU B N 1
ATOM 5740 C CA . LEU B 1 237 ? 19.062 -48.375 -3.732 1 93.38 237 LEU B CA 1
ATOM 5741 C C . LEU B 1 237 ? 19.969 -49.531 -3.303 1 93.38 237 LEU B C 1
ATOM 5743 O O . LEU B 1 237 ? 20.656 -50.125 -4.133 1 93.38 237 LEU B O 1
ATOM 5747 N N . THR B 1 238 ? 19.984 -49.875 -2.049 1 91.88 238 THR B N 1
ATOM 5748 C CA . THR B 1 238 ? 20.812 -51 -1.567 1 91.88 238 THR B CA 1
ATOM 5749 C C . THR B 1 238 ? 20.031 -52.312 -1.646 1 91.88 238 THR B C 1
ATOM 5751 O O . THR B 1 238 ? 20.609 -53.375 -1.47 1 91.88 238 THR B O 1
ATOM 5754 N N . ASP B 1 239 ? 18.766 -52.188 -1.929 1 93.94 239 ASP B N 1
ATOM 5755 C CA . ASP B 1 239 ? 17.953 -53.406 -2.131 1 93.94 239 ASP B CA 1
ATOM 5756 C C . ASP B 1 239 ? 18.078 -53.906 -3.566 1 93.94 239 ASP B C 1
ATOM 5758 O O . ASP B 1 239 ? 17.328 -53.469 -4.445 1 93.94 239 ASP B O 1
ATOM 5762 N N . HIS B 1 240 ? 18.812 -54.938 -3.795 1 91.62 240 HIS B N 1
ATOM 5763 C CA . HIS B 1 240 ? 19.125 -55.406 -5.141 1 91.62 240 HIS B CA 1
ATOM 5764 C C . HIS B 1 240 ? 17.953 -56.156 -5.754 1 91.62 240 HIS B C 1
ATOM 5766 O O . HIS B 1 240 ? 17.859 -56.281 -6.977 1 91.62 240 HIS B O 1
ATOM 5772 N N . ALA B 1 241 ? 17.078 -56.688 -4.918 1 93.69 241 ALA B N 1
ATOM 5773 C CA . ALA B 1 241 ? 15.883 -57.375 -5.445 1 93.69 241 ALA B CA 1
ATOM 5774 C C . ALA B 1 241 ? 15.008 -56.375 -6.227 1 93.69 241 ALA B C 1
ATOM 5776 O O . ALA B 1 241 ? 14.422 -56.75 -7.25 1 93.69 241 ALA B O 1
ATOM 5777 N N . ILE B 1 242 ? 15.062 -55.156 -5.703 1 95.06 242 ILE B N 1
ATOM 5778 C CA . ILE B 1 242 ? 14.219 -54.125 -6.312 1 95.06 242 ILE B CA 1
ATOM 5779 C C . ILE B 1 242 ? 14.977 -53.469 -7.461 1 95.06 242 ILE B C 1
ATOM 5781 O O . ILE B 1 242 ? 14.453 -53.375 -8.57 1 95.06 242 ILE B O 1
ATOM 5785 N N . THR B 1 243 ? 16.219 -53.062 -7.297 1 94.5 243 THR B N 1
ATOM 5786 C CA . THR B 1 243 ? 16.984 -52.312 -8.289 1 94.5 243 THR B CA 1
ATOM 5787 C C . THR B 1 243 ? 17.219 -53.156 -9.539 1 94.5 243 THR B C 1
ATOM 5789 O O . THR B 1 243 ? 17.094 -52.656 -10.664 1 94.5 243 THR B O 1
ATOM 5792 N N . ASN B 1 244 ? 17.469 -54.406 -9.367 1 92.75 244 ASN B N 1
ATOM 5793 C CA . ASN B 1 244 ? 17.672 -55.312 -10.508 1 92.75 244 ASN B CA 1
ATOM 5794 C C . ASN B 1 244 ? 16.375 -55.531 -11.297 1 92.75 244 ASN B C 1
ATOM 5796 O O . ASN B 1 244 ? 16.406 -55.562 -12.523 1 92.75 244 ASN B O 1
ATOM 5800 N N . ALA B 1 245 ? 15.336 -55.625 -10.547 1 94.81 245 ALA B N 1
ATOM 5801 C CA . ALA B 1 245 ? 14.055 -55.844 -11.203 1 94.81 245 ALA B CA 1
ATOM 5802 C C . ALA B 1 245 ? 13.672 -54.625 -12.047 1 94.81 245 ALA B C 1
ATOM 5804 O O . ALA B 1 245 ? 13.047 -54.781 -13.102 1 94.81 245 ALA B O 1
ATOM 5805 N N . LEU B 1 246 ? 14.148 -53.469 -11.578 1 94.75 246 LEU B N 1
ATOM 5806 C CA . LEU B 1 246 ? 13.82 -52.219 -12.266 1 94.75 246 LEU B CA 1
ATOM 5807 C C . LEU B 1 246 ? 14.836 -51.938 -13.359 1 94.75 246 LEU B C 1
ATOM 5809 O O . LEU B 1 246 ? 14.656 -51 -14.141 1 94.75 246 LEU B O 1
ATOM 5813 N N . GLY B 1 247 ? 15.82 -52.688 -13.383 1 91.5 247 GLY B N 1
ATOM 5814 C CA . GLY B 1 247 ? 16.859 -52.5 -14.391 1 91.5 247 GLY B CA 1
ATOM 5815 C C . GLY B 1 247 ? 17.875 -51.438 -14.016 1 91.5 247 GLY B C 1
ATOM 5816 O O . GLY B 1 247 ? 18.594 -50.938 -14.875 1 91.5 247 GLY B O 1
ATOM 5817 N N . LEU B 1 248 ? 17.859 -51.125 -12.75 1 90.25 248 LEU B N 1
ATOM 5818 C CA . LEU B 1 248 ? 18.797 -50.094 -12.305 1 90.25 248 LEU B CA 1
ATOM 5819 C C . LEU B 1 248 ? 20.188 -50.688 -12.07 1 90.25 248 LEU B C 1
ATOM 5821 O O . LEU B 1 248 ? 20.312 -51.688 -11.344 1 90.25 248 LEU B O 1
ATOM 5825 N N . GLY B 1 249 ? 21.156 -50.219 -12.664 1 78.06 249 GLY B N 1
ATOM 5826 C CA . GLY B 1 249 ? 22.516 -50.688 -12.453 1 78.06 249 GLY B CA 1
ATOM 5827 C C . GLY B 1 249 ? 22.891 -51.875 -13.312 1 78.06 249 GLY B C 1
ATOM 5828 O O . GLY B 1 249 ? 23.891 -52.531 -13.055 1 78.06 249 GLY B O 1
ATOM 5829 N N . GLN B 1 250 ? 21.891 -52.281 -14.195 1 69.06 250 GLN B N 1
ATOM 5830 C CA . GLN B 1 250 ? 22.203 -53.438 -15.039 1 69.06 250 GLN B CA 1
ATOM 5831 C C . GLN B 1 250 ? 23.266 -53.062 -16.078 1 69.06 250 GLN B C 1
ATOM 5833 O O . GLN B 1 250 ? 23.312 -51.938 -16.562 1 69.06 250 GLN B O 1
ATOM 5838 N N . GLY B 1 251 ? 24.141 -54.031 -16.531 1 56.41 251 GLY B N 1
ATOM 5839 C CA . GLY B 1 251 ? 25.172 -53.969 -17.562 1 56.41 251 GLY B CA 1
ATOM 5840 C C . GLY B 1 251 ? 26.344 -53.094 -17.172 1 56.41 251 GLY B C 1
ATOM 5841 O O . GLY B 1 251 ? 26.938 -52.406 -18.016 1 56.41 251 GLY B O 1
ATOM 5842 N N . ASN B 1 252 ? 26.812 -53 -15.984 1 54.06 252 ASN B N 1
ATOM 5843 C CA . ASN B 1 252 ? 28 -52.281 -15.516 1 54.06 252 ASN B CA 1
ATOM 5844 C C . ASN B 1 252 ? 27.75 -50.781 -15.438 1 54.06 252 ASN B C 1
ATOM 5846 O O . ASN B 1 252 ? 28.703 -50 -15.32 1 54.06 252 ASN B O 1
ATOM 5850 N N . SER B 1 253 ? 26.547 -50.438 -15.703 1 63.91 253 SER B N 1
ATOM 5851 C CA . SER B 1 253 ? 26.344 -49 -15.641 1 63.91 253 SER B CA 1
ATOM 5852 C C . SER B 1 253 ? 25.984 -48.562 -14.234 1 63.91 253 SER B C 1
ATOM 5854 O O . SER B 1 253 ? 25.219 -49.219 -13.539 1 63.91 253 SER B O 1
ATOM 5856 N N . GLU B 1 254 ? 26.766 -47.719 -13.688 1 75.25 254 GLU B N 1
ATOM 5857 C CA . GLU B 1 254 ? 26.547 -47.125 -12.375 1 75.25 254 GLU B CA 1
ATOM 5858 C C . GLU B 1 254 ? 25.203 -46.406 -12.32 1 75.25 254 GLU B C 1
ATOM 5860 O O . GLU B 1 254 ? 24.766 -45.844 -13.32 1 75.25 254 GLU B O 1
ATOM 5865 N N . ILE B 1 255 ? 24.406 -46.781 -11.297 1 82.25 255 ILE B N 1
ATOM 5866 C CA . ILE B 1 255 ? 23.172 -46.031 -11.039 1 82.25 255 ILE B CA 1
ATOM 5867 C C . ILE B 1 255 ? 23.5 -44.562 -10.852 1 82.25 255 ILE B C 1
ATOM 5869 O O . ILE B 1 255 ? 24.328 -44.188 -10 1 82.25 255 ILE B O 1
ATOM 5873 N N . PRO B 1 256 ? 22.984 -43.781 -11.734 1 83.62 256 PRO B N 1
ATOM 5874 C CA . PRO B 1 256 ? 23.219 -42.344 -11.531 1 83.62 256 PRO B CA 1
ATOM 5875 C C . PRO B 1 256 ? 22.828 -41.875 -10.133 1 83.62 256 PRO B C 1
ATOM 5877 O O . PRO B 1 256 ? 21.922 -42.438 -9.516 1 83.62 256 PRO B O 1
ATOM 5880 N N . ALA B 1 257 ? 23.578 -40.938 -9.633 1 85.5 257 ALA B N 1
ATOM 5881 C CA . ALA B 1 257 ? 23.281 -40.375 -8.312 1 85.5 257 ALA B CA 1
ATOM 5882 C C . ALA B 1 257 ? 21.938 -39.656 -8.305 1 85.5 257 ALA B C 1
ATOM 5884 O O . ALA B 1 257 ? 21.609 -38.938 -9.258 1 85.5 257 ALA B O 1
ATOM 5885 N N . PRO B 1 258 ? 21.172 -39.906 -7.262 1 91.56 258 PRO B N 1
ATOM 5886 C CA . PRO B 1 258 ? 19.922 -39.156 -7.148 1 91.56 258 PRO B CA 1
ATOM 5887 C C . PRO B 1 258 ? 20.141 -37.656 -7.055 1 91.56 258 PRO B C 1
ATOM 5889 O O . PRO B 1 258 ? 21.062 -37.188 -6.379 1 91.56 258 PRO B O 1
ATOM 5892 N N . ARG B 1 259 ? 19.484 -36.875 -7.711 1 91.31 259 ARG B N 1
ATOM 5893 C CA . ARG B 1 259 ? 19.594 -35.438 -7.695 1 91.31 259 ARG B CA 1
ATOM 5894 C C . ARG B 1 259 ? 18.734 -34.844 -6.59 1 91.31 259 ARG B C 1
ATOM 5896 O O . ARG B 1 259 ? 17.688 -35.375 -6.246 1 91.31 259 ARG B O 1
ATOM 5903 N N . PRO B 1 260 ? 19.125 -33.656 -6.102 1 92.38 260 PRO B N 1
ATOM 5904 C CA . PRO B 1 260 ? 18.266 -32.969 -5.125 1 92.38 260 PRO B CA 1
ATOM 5905 C C . PRO B 1 260 ? 16.984 -32.438 -5.746 1 92.38 260 PRO B C 1
ATOM 5907 O O . PRO B 1 260 ? 16.984 -32.031 -6.914 1 92.38 260 PRO B O 1
ATOM 5910 N N . ILE B 1 261 ? 15.953 -32.438 -5.012 1 93.38 261 ILE B N 1
ATOM 5911 C CA . ILE B 1 261 ? 14.672 -31.891 -5.473 1 93.38 261 ILE B CA 1
ATOM 5912 C C . ILE B 1 261 ? 14.148 -30.875 -4.465 1 93.38 261 ILE B C 1
ATOM 5914 O O . ILE B 1 261 ? 14.164 -31.109 -3.258 1 93.38 261 ILE B O 1
ATOM 5918 N N . ALA B 1 262 ? 13.766 -29.719 -4.953 1 93.94 262 ALA B N 1
ATOM 5919 C CA . ALA B 1 262 ? 13.195 -28.688 -4.09 1 93.94 262 ALA B CA 1
ATOM 5920 C C . ALA B 1 262 ? 11.859 -29.141 -3.508 1 93.94 262 ALA B C 1
ATOM 5922 O O . ALA B 1 262 ? 11.125 -29.906 -4.137 1 93.94 262 ALA B O 1
ATOM 5923 N N . LEU B 1 263 ? 11.562 -28.656 -2.328 1 93.31 263 LEU B N 1
ATOM 5924 C CA . LEU B 1 263 ? 10.352 -29.031 -1.604 1 93.31 263 LEU B CA 1
ATOM 5925 C C . LEU B 1 263 ? 9.109 -28.734 -2.438 1 93.31 263 LEU B C 1
ATOM 5927 O O . LEU B 1 263 ? 8.172 -29.547 -2.467 1 93.31 263 LEU B O 1
ATOM 5931 N N . GLY B 1 264 ? 9.086 -27.625 -3.086 1 94.12 264 GLY B N 1
ATOM 5932 C CA . GLY B 1 264 ? 7.934 -27.234 -3.889 1 94.12 264 GLY B CA 1
ATOM 5933 C C . GLY B 1 264 ? 7.602 -28.25 -4.973 1 94.12 264 GLY B C 1
ATOM 5934 O O . GLY B 1 264 ? 6.441 -28.625 -5.133 1 94.12 264 GLY B O 1
ATOM 5935 N N . LEU B 1 265 ? 8.602 -28.625 -5.723 1 96.31 265 LEU B N 1
ATOM 5936 C CA . LEU B 1 265 ? 8.383 -29.609 -6.77 1 96.31 265 LEU B CA 1
ATOM 5937 C C . LEU B 1 265 ? 8.055 -30.969 -6.164 1 96.31 265 LEU B C 1
ATOM 5939 O O . LEU B 1 265 ? 7.184 -31.688 -6.668 1 96.31 265 LEU B O 1
ATOM 5943 N N . PHE B 1 266 ? 8.758 -31.281 -5.109 1 95.25 266 PHE B N 1
ATOM 5944 C CA . PHE B 1 266 ? 8.523 -32.531 -4.406 1 95.25 266 PHE B CA 1
ATOM 5945 C C . PHE B 1 266 ? 7.062 -32.688 -4.012 1 95.25 266 PHE B C 1
ATOM 5947 O O . PHE B 1 266 ? 6.449 -33.719 -4.234 1 95.25 266 PHE B O 1
ATOM 5954 N N . ASN B 1 267 ? 6.465 -31.656 -3.486 1 93.19 267 ASN B N 1
ATOM 5955 C CA . ASN B 1 267 ? 5.086 -31.672 -3.012 1 93.19 267 ASN B CA 1
ATOM 5956 C C . ASN B 1 267 ? 4.094 -31.672 -4.172 1 93.19 267 ASN B C 1
ATOM 5958 O O . ASN B 1 267 ? 2.941 -32.094 -4.008 1 93.19 267 ASN B O 1
ATOM 5962 N N . ALA B 1 268 ? 4.504 -31.234 -5.281 1 94.69 268 ALA B N 1
ATOM 5963 C CA . ALA B 1 268 ? 3.625 -31.172 -6.445 1 94.69 268 ALA B CA 1
ATOM 5964 C C . ALA B 1 268 ? 3.465 -32.562 -7.09 1 94.69 268 ALA B C 1
ATOM 5966 O O . ALA B 1 268 ? 2.566 -32.75 -7.906 1 94.69 268 ALA B O 1
ATOM 5967 N N . ILE B 1 269 ? 4.312 -33.469 -6.816 1 96.25 269 ILE B N 1
ATOM 5968 C CA . ILE B 1 269 ? 4.246 -34.812 -7.352 1 96.25 269 ILE B CA 1
ATOM 5969 C C . ILE B 1 269 ? 3.57 -35.75 -6.34 1 96.25 269 ILE B C 1
ATOM 5971 O O . ILE B 1 269 ? 4.066 -35.906 -5.223 1 96.25 269 ILE B O 1
ATOM 5975 N N . PRO B 1 270 ? 2.502 -36.312 -6.73 1 94.12 270 PRO B N 1
ATOM 5976 C CA . PRO B 1 270 ? 1.797 -37.188 -5.789 1 94.12 270 PRO B CA 1
ATOM 5977 C C . PRO B 1 270 ? 2.658 -38.375 -5.312 1 94.12 270 PRO B C 1
ATOM 5979 O O . PRO B 1 270 ? 3.451 -38.906 -6.086 1 94.12 270 PRO B O 1
ATOM 5982 N N . GLU B 1 271 ? 2.455 -38.75 -4.102 1 94.38 271 GLU B N 1
ATOM 5983 C CA . GLU B 1 271 ? 3.213 -39.844 -3.518 1 94.38 271 GLU B CA 1
ATOM 5984 C C . GLU B 1 271 ? 2.521 -41.188 -3.766 1 94.38 271 GLU B C 1
ATOM 5986 O O . GLU B 1 271 ? 1.306 -41.312 -3.596 1 94.38 271 GLU B O 1
ATOM 5991 N N . ALA B 1 272 ? 3.266 -42.125 -4.262 1 95.12 272 ALA B N 1
ATOM 5992 C CA . ALA B 1 272 ? 2.82 -43.5 -4.418 1 95.12 272 ALA B CA 1
ATOM 5993 C C . ALA B 1 272 ? 3.473 -44.406 -3.381 1 95.12 272 ALA B C 1
ATOM 5995 O O . ALA B 1 272 ? 4.438 -44.031 -2.723 1 95.12 272 ALA B O 1
ATOM 5996 N N . PRO B 1 273 ? 3.006 -45.531 -3.199 1 95.38 273 PRO B N 1
ATOM 5997 C CA . PRO B 1 273 ? 3.602 -46.438 -2.225 1 95.38 273 PRO B CA 1
ATOM 5998 C C . PRO B 1 273 ? 5.07 -46.75 -2.518 1 95.38 273 PRO B C 1
ATOM 6000 O O . PRO B 1 273 ? 5.488 -46.719 -3.678 1 95.38 273 PRO B O 1
ATOM 6003 N N . PRO B 1 274 ? 5.77 -47.094 -1.469 1 97 274 PRO B N 1
ATOM 6004 C CA . PRO B 1 274 ? 7.184 -47.406 -1.667 1 97 274 PRO B CA 1
ATOM 6005 C C . PRO B 1 274 ? 7.391 -48.656 -2.514 1 97 274 PRO B C 1
ATOM 6007 O O . PRO B 1 274 ? 6.527 -49.531 -2.543 1 97 274 PRO B O 1
ATOM 6010 N N . LEU B 1 275 ? 8.516 -48.625 -3.219 1 97.31 275 LEU B N 1
ATOM 6011 C CA . LEU B 1 275 ? 8.852 -49.781 -4.047 1 97.31 275 LEU B CA 1
ATOM 6012 C C . LEU B 1 275 ? 9.547 -50.875 -3.223 1 97.31 275 LEU B C 1
ATOM 6014 O O . LEU B 1 275 ? 10.773 -50.906 -3.154 1 97.31 275 LEU B O 1
ATOM 6018 N N . THR B 1 276 ? 8.789 -51.688 -2.654 1 95.94 276 THR B N 1
ATOM 6019 C CA . THR B 1 276 ? 9.234 -52.844 -1.87 1 95.94 276 THR B CA 1
ATOM 6020 C C . THR B 1 276 ? 8.5 -54.094 -2.299 1 95.94 276 THR B C 1
ATOM 6022 O O . THR B 1 276 ? 7.461 -54.031 -2.965 1 95.94 276 THR B O 1
ATOM 6025 N N . ALA B 1 277 ? 9.109 -55.219 -1.965 1 95.38 277 ALA B N 1
ATOM 6026 C CA . ALA B 1 277 ? 8.438 -56.5 -2.283 1 95.38 277 ALA B CA 1
ATOM 6027 C C . ALA B 1 277 ? 7.098 -56.594 -1.56 1 95.38 277 ALA B C 1
ATOM 6029 O O . ALA B 1 277 ? 6.996 -56.25 -0.375 1 95.38 277 ALA B O 1
ATOM 6030 N N . PRO B 1 278 ? 6.117 -56.938 -2.354 1 95 278 PRO B N 1
ATOM 6031 C CA . PRO B 1 278 ? 4.816 -57.062 -1.689 1 95 278 PRO B CA 1
ATOM 6032 C C . PRO B 1 278 ? 4.766 -58.188 -0.657 1 95 278 PRO B C 1
ATOM 6034 O O . PRO B 1 278 ? 5.402 -59.219 -0.844 1 95 278 PRO B O 1
ATOM 6037 N N . GLY B 1 279 ? 4.012 -57.875 0.379 1 92.69 279 GLY B N 1
ATOM 6038 C CA . GLY B 1 279 ? 3.764 -58.938 1.347 1 92.69 279 GLY B CA 1
ATOM 6039 C C . GLY B 1 279 ? 2.697 -59.906 0.898 1 92.69 279 GLY B C 1
ATOM 6040 O O . GLY B 1 279 ? 1.584 -59.5 0.551 1 92.69 279 GLY B O 1
ATOM 6041 N N . ILE B 1 280 ? 3.068 -61.156 0.803 1 95 280 ILE B N 1
ATOM 6042 C CA . ILE B 1 280 ? 2.129 -62.219 0.419 1 95 280 ILE B CA 1
ATOM 6043 C C . ILE B 1 280 ? 1.907 -63.156 1.595 1 95 280 ILE B C 1
ATOM 6045 O O . ILE B 1 280 ? 2.84 -63.844 2.045 1 95 280 ILE B O 1
ATOM 6049 N N . PRO B 1 281 ? 0.685 -63.281 2.006 1 95.06 281 PRO B N 1
ATOM 6050 C CA . PRO B 1 281 ? 0.411 -64.188 3.115 1 95.06 281 PRO B CA 1
ATOM 6051 C C . PRO B 1 281 ? 0.719 -65.625 2.766 1 95.06 281 PRO B C 1
ATOM 6053 O O . PRO B 1 281 ? 0.476 -66.062 1.636 1 95.06 281 PRO B O 1
ATOM 6056 N N . ASN B 1 282 ? 1.253 -66.438 3.682 1 95 282 ASN B N 1
ATOM 6057 C CA . ASN B 1 282 ? 1.537 -67.875 3.57 1 95 282 ASN B CA 1
ATOM 6058 C C . ASN B 1 282 ? 2.543 -68.125 2.459 1 95 282 ASN B C 1
ATOM 6060 O O . ASN B 1 282 ? 2.523 -69.25 1.86 1 95 282 ASN B O 1
ATOM 6064 N N . ALA B 1 283 ? 3.373 -67.188 2.168 1 95.25 283 ALA B N 1
ATOM 6065 C CA . ALA B 1 283 ? 4.383 -67.375 1.13 1 95.25 283 ALA B CA 1
ATOM 6066 C C . ALA B 1 283 ? 5.277 -68.562 1.444 1 95.25 283 ALA B C 1
ATOM 6068 O O . ALA B 1 283 ? 5.711 -68.75 2.584 1 95.25 283 ALA B O 1
ATOM 6069 N N . GLY B 1 284 ? 5.512 -69.312 0.459 1 94.06 284 GLY B N 1
ATOM 6070 C CA . GLY B 1 284 ? 6.359 -70.5 0.64 1 94.06 284 GLY B CA 1
ATOM 6071 C C . GLY B 1 284 ? 5.574 -71.75 0.861 1 94.06 284 GLY B C 1
ATOM 6072 O O . GLY B 1 284 ? 6.102 -72.875 0.672 1 94.06 284 GLY B O 1
ATOM 6073 N N . ALA B 1 285 ? 4.344 -71.688 1.263 1 94.94 285 ALA B N 1
ATOM 6074 C CA . ALA B 1 285 ? 3.471 -72.875 1.464 1 94.94 285 ALA B CA 1
ATOM 6075 C C . ALA B 1 285 ? 2.859 -73.312 0.144 1 94.94 285 ALA B C 1
ATOM 6077 O O . ALA B 1 285 ? 2.793 -72.562 -0.819 1 94.94 285 ALA B O 1
ATOM 6078 N N . PRO B 1 286 ? 2.518 -74.625 0.133 1 94.38 286 PRO B N 1
ATOM 6079 C CA . PRO B 1 286 ? 1.833 -75.062 -1.075 1 94.38 286 PRO B CA 1
ATOM 6080 C C . PRO B 1 286 ? 0.469 -74.438 -1.271 1 94.38 286 PRO B C 1
ATOM 6082 O O . PRO B 1 286 ? -0.241 -74.125 -0.294 1 94.38 286 PRO B O 1
ATOM 6085 N N . ALA B 1 287 ? 0.141 -74.125 -2.48 1 93.5 287 ALA B N 1
ATOM 6086 C CA . ALA B 1 287 ? -1.156 -73.562 -2.803 1 93.5 287 ALA B CA 1
ATOM 6087 C C . ALA B 1 287 ? -2.279 -74.562 -2.633 1 93.5 287 ALA B C 1
ATOM 6089 O O . ALA B 1 287 ? -2.055 -75.812 -2.764 1 93.5 287 ALA B O 1
ATOM 6090 N N . PRO B 1 288 ? -3.422 -74.125 -2.32 1 92 288 PRO B N 1
ATOM 6091 C CA . PRO B 1 288 ? -4.551 -75 -2.168 1 92 288 PRO B CA 1
ATOM 6092 C C . PRO B 1 288 ? -5.078 -75.562 -3.506 1 92 288 PRO B C 1
ATOM 6094 O O . PRO B 1 288 ? -6.059 -76.312 -3.541 1 92 288 PRO B O 1
ATOM 6097 N N . PHE B 1 289 ? -4.5 -75.188 -4.531 1 92.81 289 PHE B N 1
ATOM 6098 C CA . PHE B 1 289 ? -4.805 -75.688 -5.875 1 92.81 289 PHE B CA 1
ATOM 6099 C C . PHE B 1 289 ? -3.551 -76.188 -6.559 1 92.81 289 PHE B C 1
ATOM 6101 O O . PHE B 1 289 ? -2.441 -76.062 -6.047 1 92.81 289 PHE B O 1
ATOM 6108 N N . THR B 1 290 ? -3.721 -76.875 -7.727 1 88.31 290 THR B N 1
ATOM 6109 C CA . THR B 1 290 ? -2.578 -77.5 -8.406 1 88.31 290 THR B CA 1
ATOM 6110 C C . THR B 1 290 ? -1.763 -76.438 -9.133 1 88.31 290 THR B C 1
ATOM 6112 O O . THR B 1 290 ? -2.217 -75.875 -10.133 1 88.31 290 THR B O 1
ATOM 6115 N N . ALA B 1 291 ? -0.651 -76.062 -8.477 1 90.25 291 ALA B N 1
ATOM 6116 C CA . ALA B 1 291 ? 0.277 -75.125 -9.086 1 90.25 291 ALA B CA 1
ATOM 6117 C C . ALA B 1 291 ? 1.709 -75.625 -9.031 1 90.25 291 ALA B C 1
ATOM 6119 O O . ALA B 1 291 ? 2.098 -76.312 -8.078 1 90.25 291 ALA B O 1
ATOM 6120 N N . PRO B 1 292 ? 2.471 -75.312 -10.055 1 90.75 292 PRO B N 1
ATOM 6121 C CA . PRO B 1 292 ? 3.838 -75.812 -10.117 1 90.75 292 PRO B CA 1
ATOM 6122 C C . PRO B 1 292 ? 4.816 -75 -9.273 1 90.75 292 PRO B C 1
ATOM 6124 O O . PRO B 1 292 ? 6.027 -75.25 -9.344 1 90.75 292 PRO B O 1
ATOM 6127 N N . ALA B 1 293 ? 4.379 -74.062 -8.492 1 93.69 293 ALA B N 1
ATOM 6128 C CA . ALA B 1 293 ? 5.195 -73.25 -7.605 1 93.69 293 ALA B CA 1
ATOM 6129 C C . ALA B 1 293 ? 4.449 -72.938 -6.312 1 93.69 293 ALA B C 1
ATOM 6131 O O . ALA B 1 293 ? 3.215 -72.938 -6.289 1 93.69 293 ALA B O 1
ATOM 6132 N N . PRO B 1 294 ? 5.18 -72.75 -5.219 1 95.56 294 PRO B N 1
ATOM 6133 C CA . PRO B 1 294 ? 4.523 -72.375 -3.953 1 95.56 294 PRO B CA 1
ATOM 6134 C C . PRO B 1 294 ? 3.932 -71 -3.965 1 95.56 294 PRO B C 1
ATOM 6136 O O . PRO B 1 294 ? 4.137 -70.25 -4.922 1 95.56 294 PRO B O 1
ATOM 6139 N N . ILE B 1 295 ? 3.139 -70.75 -2.9 1 96.06 295 ILE B N 1
ATOM 6140 C CA . ILE B 1 295 ? 2.598 -69.438 -2.752 1 96.06 295 ILE B CA 1
ATOM 6141 C C . ILE B 1 295 ? 3.74 -68.438 -2.717 1 96.06 295 ILE B C 1
ATOM 6143 O O . ILE B 1 295 ? 4.719 -68.562 -1.991 1 96.06 295 ILE B O 1
ATOM 6147 N N . GLY B 1 296 ? 3.605 -67.312 -3.52 1 95.25 296 GLY B N 1
ATOM 6148 C CA . GLY B 1 296 ? 4.676 -66.375 -3.641 1 95.25 296 GLY B CA 1
ATOM 6149 C C . GLY B 1 296 ? 5.562 -66.625 -4.848 1 95.25 296 GLY B C 1
ATOM 6150 O O . GLY B 1 296 ? 6.328 -65.688 -5.238 1 95.25 296 GLY B O 1
ATOM 6151 N N . GLY B 1 297 ? 5.508 -67.75 -5.441 1 95.25 297 GLY B N 1
ATOM 6152 C CA . GLY B 1 297 ? 6.27 -68.125 -6.633 1 95.25 297 GLY B CA 1
ATOM 6153 C C . GLY B 1 297 ? 5.68 -67.5 -7.902 1 95.25 297 GLY B C 1
ATOM 6154 O O . GLY B 1 297 ? 4.547 -67.062 -7.898 1 95.25 297 GLY B O 1
ATOM 6155 N N . VAL B 1 298 ? 6.527 -67.562 -8.977 1 96.38 298 VAL B N 1
ATOM 6156 C CA . VAL B 1 298 ? 6.121 -67 -10.266 1 96.38 298 VAL B CA 1
ATOM 6157 C C . VAL B 1 298 ? 6.07 -68.125 -11.305 1 96.38 298 VAL B C 1
ATOM 6159 O O . VAL B 1 298 ? 6.949 -69 -11.344 1 96.38 298 VAL B O 1
ATOM 6162 N N . VAL B 1 299 ? 4.984 -68.062 -12.055 1 94.88 299 VAL B N 1
ATOM 6163 C CA . VAL B 1 299 ? 4.852 -69 -13.156 1 94.88 299 VAL B CA 1
ATOM 6164 C C . VAL B 1 299 ? 4.711 -68.25 -14.477 1 94.88 299 VAL B C 1
ATOM 6166 O O . VAL B 1 299 ? 4.297 -67.062 -14.492 1 94.88 299 VAL B O 1
ATOM 6169 N N . VAL B 1 300 ? 5.141 -68.875 -15.562 1 93.69 300 VAL B N 1
ATOM 6170 C CA . VAL B 1 300 ? 5.117 -68.188 -16.859 1 93.69 300 VAL B CA 1
ATOM 6171 C C . VAL B 1 300 ? 4.246 -69 -17.828 1 93.69 300 VAL B C 1
ATOM 6173 O O . VAL B 1 300 ? 4.238 -70.25 -17.797 1 93.69 300 VAL B O 1
ATOM 6176 N N . SER B 1 301 ? 3.383 -68.312 -18.516 1 90.5 301 SER B N 1
ATOM 6177 C CA . SER B 1 301 ? 2.572 -68.938 -19.562 1 90.5 301 SER B CA 1
ATOM 6178 C C . SER B 1 301 ? 2.842 -68.312 -20.922 1 90.5 301 SER B C 1
ATOM 6180 O O . SER B 1 301 ? 3.062 -67.125 -21.016 1 90.5 301 SER B O 1
ATOM 6182 N N . TYR B 1 302 ? 3.023 -69.25 -21.875 1 82.25 302 TYR B N 1
ATOM 6183 C CA . TYR B 1 302 ? 3.25 -68.75 -23.234 1 82.25 302 TYR B CA 1
ATOM 6184 C C . TYR B 1 302 ? 1.986 -68.875 -24.078 1 82.25 302 TYR B C 1
ATOM 6186 O O . TYR B 1 302 ? 1.305 -69.875 -24.031 1 82.25 302 TYR B O 1
ATOM 6194 N N . THR B 1 303 ? 1.318 -67.875 -24.234 1 65.88 303 THR B N 1
ATOM 6195 C CA . THR B 1 303 ? 0.146 -67.938 -25.094 1 65.88 303 THR B CA 1
ATOM 6196 C C . THR B 1 303 ? 0.556 -67.938 -26.562 1 65.88 303 THR B C 1
ATOM 6198 O O . THR B 1 303 ? 1.574 -67.375 -26.938 1 65.88 303 THR B O 1
ATOM 6201 N N . LEU B 1 304 ? 0.174 -69.062 -27.359 1 56.62 304 LEU B N 1
ATOM 6202 C CA . LEU B 1 304 ? 0.401 -69.188 -28.797 1 56.62 304 LEU B CA 1
ATOM 6203 C C . LEU B 1 304 ? -0.192 -68 -29.547 1 56.62 304 LEU B C 1
ATOM 6205 O O . LEU B 1 304 ? -0.232 -68 -30.781 1 56.62 304 LEU B O 1
ATOM 6209 N N . ASP B 1 305 ? -1.045 -67.125 -28.953 1 48.5 305 ASP B N 1
ATOM 6210 C CA . ASP B 1 305 ? -1.618 -66.25 -29.953 1 48.5 305 ASP B CA 1
ATOM 6211 C C . ASP B 1 305 ? -0.533 -65.625 -30.859 1 48.5 305 ASP B C 1
ATOM 6213 O O . ASP B 1 305 ? 0.542 -65.25 -30.375 1 48.5 305 ASP B O 1
ATOM 6217 N N . GLN B 1 306 ? -0.543 -66.062 -32.219 1 44.75 306 GLN B N 1
ATOM 6218 C CA . GLN B 1 306 ? 0.194 -65.562 -33.375 1 44.75 306 GLN B CA 1
ATOM 6219 C C . GLN B 1 306 ? 0.608 -64.125 -33.219 1 44.75 306 GLN B C 1
ATOM 6221 O O . GLN B 1 306 ? 1.662 -63.688 -33.719 1 44.75 306 GLN B O 1
ATOM 6226 N N . SER B 1 307 ? -0.44 -63.156 -33.188 1 43.09 307 SER B N 1
ATOM 6227 C CA . SER B 1 307 ? -0.175 -61.75 -33.344 1 43.09 307 SER B CA 1
ATOM 6228 C C . SER B 1 307 ? 0.672 -61.219 -32.188 1 43.09 307 SER B C 1
ATOM 6230 O O . SER B 1 307 ? 1.199 -60.094 -32.281 1 43.09 307 SER B O 1
ATOM 6232 N N . SER B 1 308 ? 0.321 -61.562 -30.969 1 47.38 308 SER B N 1
ATOM 6233 C CA . SER B 1 308 ? 1.109 -60.906 -29.922 1 47.38 308 SER B CA 1
ATOM 6234 C C . SER B 1 308 ? 2.463 -61.594 -29.75 1 47.38 308 SER B C 1
ATOM 6236 O O . SER B 1 308 ? 2.547 -62.844 -29.766 1 47.38 308 SER B O 1
ATOM 6238 N N . SER B 1 309 ? 3.473 -61.188 -30.328 1 47.88 309 SER B N 1
ATOM 6239 C CA . SER B 1 309 ? 4.895 -61.469 -30.531 1 47.88 309 SER B CA 1
ATOM 6240 C C . SER B 1 309 ? 5.445 -62.344 -29.406 1 47.88 309 SER B C 1
ATOM 6242 O O . SER B 1 309 ? 6.543 -62.094 -28.906 1 47.88 309 SER B O 1
ATOM 6244 N N . GLY B 1 310 ? 4.656 -63.469 -29.031 1 59.56 310 GLY B N 1
ATOM 6245 C CA . GLY B 1 310 ? 5.316 -64.5 -28.266 1 59.56 310 GLY B CA 1
ATOM 6246 C C . GLY B 1 310 ? 5.805 -64.062 -26.906 1 59.56 310 GLY B C 1
ATOM 6247 O O . GLY B 1 310 ? 6.727 -64.625 -26.344 1 59.56 310 GLY B O 1
ATOM 6248 N N . ALA B 1 311 ? 5.23 -62.969 -26.391 1 73.12 311 ALA B N 1
ATOM 6249 C CA . ALA B 1 311 ? 5.785 -62.438 -25.156 1 73.12 311 ALA B CA 1
ATOM 6250 C C . ALA B 1 311 ? 5.254 -63.219 -23.953 1 73.12 311 ALA B C 1
ATOM 6252 O O . ALA B 1 311 ? 4.066 -63.562 -23.891 1 73.12 311 ALA B O 1
ATOM 6253 N N . PRO B 1 312 ? 6.121 -63.719 -23.078 1 86.5 312 PRO B N 1
ATOM 6254 C CA . PRO B 1 312 ? 5.75 -64.438 -21.875 1 86.5 312 PRO B CA 1
ATOM 6255 C C . PRO B 1 312 ? 4.84 -63.656 -20.938 1 86.5 312 PRO B C 1
ATOM 6257 O O . PRO B 1 312 ? 5 -62.438 -20.797 1 86.5 312 PRO B O 1
ATOM 6260 N N . ARG B 1 313 ? 3.744 -64.375 -20.516 1 92.19 313 ARG B N 1
ATOM 6261 C CA . ARG B 1 313 ? 2.902 -63.812 -19.469 1 92.19 313 ARG B CA 1
ATOM 6262 C C . ARG B 1 313 ? 3.262 -64.375 -18.109 1 92.19 313 ARG B C 1
ATOM 6264 O O . ARG B 1 313 ? 3.363 -65.625 -17.969 1 92.19 313 ARG B O 1
ATOM 6271 N N . TYR B 1 314 ? 3.449 -63.531 -17.125 1 94.94 314 TYR B N 1
ATOM 6272 C CA . TYR B 1 314 ? 3.854 -63.969 -15.797 1 94.94 314 TYR B CA 1
ATOM 6273 C C . TYR B 1 314 ? 2.668 -63.969 -14.836 1 94.94 314 TYR B C 1
ATOM 6275 O O . TYR B 1 314 ? 1.795 -63.094 -14.914 1 94.94 314 TYR B O 1
ATOM 6283 N N . TYR B 1 315 ? 2.645 -64.938 -13.961 1 95.69 315 TYR B N 1
ATOM 6284 C CA . TYR B 1 315 ? 1.609 -65.062 -12.938 1 95.69 315 TYR B CA 1
ATOM 6285 C C . TYR B 1 315 ? 2.223 -65.25 -11.562 1 95.69 315 TYR B C 1
ATOM 6287 O O . TYR B 1 315 ? 3.188 -66 -11.422 1 95.69 315 TYR B O 1
ATOM 6295 N N . ALA B 1 316 ? 1.678 -64.625 -10.586 1 96.81 316 ALA B N 1
ATOM 6296 C CA . ALA B 1 316 ? 2.031 -64.875 -9.203 1 96.81 316 ALA B CA 1
ATOM 6297 C C . ALA B 1 316 ? 1.074 -65.938 -8.586 1 96.81 316 ALA B C 1
ATOM 6299 O O . ALA B 1 316 ? -0.139 -65.812 -8.789 1 96.81 316 ALA B O 1
ATOM 6300 N N . VAL B 1 317 ? 1.657 -66.812 -7.914 1 96.75 317 VAL B N 1
ATOM 6301 C CA . VAL B 1 317 ? 0.846 -67.812 -7.176 1 96.75 317 VAL B CA 1
ATOM 6302 C C . VAL B 1 317 ? 0.476 -67.188 -5.809 1 96.75 317 VAL B C 1
ATOM 6304 O O . VAL B 1 317 ? 1.35 -67 -4.973 1 96.75 317 VAL B O 1
ATOM 6307 N N . LEU B 1 318 ? -0.817 -67 -5.629 1 97.31 318 LEU B N 1
ATOM 6308 C CA . LEU B 1 318 ? -1.319 -66.438 -4.383 1 97.31 318 LEU B CA 1
ATOM 6309 C C . LEU B 1 318 ? -2.244 -67.438 -3.67 1 97.31 318 LEU B C 1
ATOM 6311 O O . LEU B 1 318 ? -2.611 -68.5 -4.23 1 97.31 318 LEU B O 1
ATOM 6315 N N . PRO B 1 319 ? -2.531 -67.125 -2.389 1 95.38 319 PRO B N 1
ATOM 6316 C CA . PRO B 1 319 ? -3.352 -68.062 -1.633 1 95.38 319 PRO B CA 1
ATOM 6317 C C . PRO B 1 319 ? -4.723 -68.312 -2.264 1 95.38 319 PRO B C 1
ATOM 6319 O O . PRO B 1 319 ? -5.293 -69.375 -2.139 1 95.38 319 PRO B O 1
ATOM 6322 N N . ASP B 1 320 ? -5.156 -67.312 -3.029 1 95.88 320 ASP B N 1
ATOM 6323 C CA . ASP B 1 320 ? -6.523 -67.375 -3.531 1 95.88 320 ASP B CA 1
ATOM 6324 C C . ASP B 1 320 ? -6.539 -67.625 -5.043 1 95.88 320 ASP B C 1
ATOM 6326 O O . ASP B 1 320 ? -7.605 -67.625 -5.664 1 95.88 320 ASP B O 1
ATOM 6330 N N . GLY B 1 321 ? -5.422 -67.688 -5.617 1 96.06 321 GLY B N 1
ATOM 6331 C CA . GLY B 1 321 ? -5.387 -67.938 -7.047 1 96.06 321 GLY B CA 1
ATOM 6332 C C . GLY B 1 321 ? -4.156 -67.375 -7.727 1 96.06 321 GLY B C 1
ATOM 6333 O O . GLY B 1 321 ? -3.174 -67.062 -7.066 1 96.06 321 GLY B O 1
ATOM 6334 N N . LEU B 1 322 ? -4.246 -67.375 -9.055 1 95.94 322 LEU B N 1
ATOM 6335 C CA . LEU B 1 322 ? -3.178 -66.812 -9.867 1 95.94 322 LEU B CA 1
ATOM 6336 C C . LEU B 1 322 ? -3.502 -65.375 -10.258 1 95.94 322 LEU B C 1
ATOM 6338 O O . LEU B 1 322 ? -4.652 -65.062 -10.555 1 95.94 322 LEU B O 1
ATOM 6342 N N . GLN B 1 323 ? -2.512 -64.625 -10.156 1 96.44 323 GLN B N 1
ATOM 6343 C CA . GLN B 1 323 ? -2.674 -63.219 -10.617 1 96.44 323 GLN B CA 1
ATOM 6344 C C . GLN B 1 323 ? -1.626 -62.875 -11.664 1 96.44 323 GLN B C 1
ATOM 6346 O O . GLN B 1 323 ? -0.429 -63.094 -11.453 1 96.44 323 GLN B O 1
ATOM 6351 N N . GLN B 1 324 ? -2.141 -62.375 -12.781 1 95.19 324 GLN B N 1
ATOM 6352 C CA . GLN B 1 324 ? -1.199 -61.906 -13.797 1 95.19 324 GLN B CA 1
ATOM 6353 C C . GLN B 1 324 ? -0.425 -60.688 -13.305 1 95.19 324 GLN B C 1
ATOM 6355 O O . GLN B 1 324 ? -1.01 -59.75 -12.742 1 95.19 324 GLN B O 1
ATOM 6360 N N . ILE B 1 325 ? 0.877 -60.656 -13.438 1 96.19 325 ILE B N 1
ATOM 6361 C CA . ILE B 1 325 ? 1.721 -59.562 -12.953 1 96.19 325 ILE B CA 1
ATOM 6362 C C . ILE B 1 325 ? 2.684 -59.125 -14.047 1 96.19 325 ILE B C 1
ATOM 6364 O O . ILE B 1 325 ? 2.859 -59.844 -15.047 1 96.19 325 ILE B O 1
ATOM 6368 N N . SER B 1 326 ? 3.217 -58 -13.93 1 95.12 326 SER B N 1
ATOM 6369 C CA . SER B 1 326 ? 4.168 -57.438 -14.883 1 95.12 326 SER B CA 1
ATOM 6370 C C . SER B 1 326 ? 5.531 -58.125 -14.758 1 95.12 326 SER B C 1
ATOM 6372 O O . SER B 1 326 ? 5.824 -58.75 -13.75 1 95.12 326 SER B O 1
ATOM 6374 N N . PRO B 1 327 ? 6.355 -57.969 -15.812 1 94.44 327 PRO B N 1
ATOM 6375 C CA . PRO B 1 327 ? 7.707 -58.531 -15.742 1 94.44 327 PRO B CA 1
ATOM 6376 C C . PRO B 1 327 ? 8.516 -58 -14.57 1 94.44 327 PRO B C 1
ATOM 6378 O O . PRO B 1 327 ? 9.281 -58.719 -13.945 1 94.44 327 PRO B O 1
ATOM 6381 N N . VAL B 1 328 ? 8.281 -56.781 -14.242 1 96.12 328 VAL B N 1
ATOM 6382 C CA . VAL B 1 328 ? 9.023 -56.156 -13.148 1 96.12 328 VAL B CA 1
ATOM 6383 C C . VAL B 1 328 ? 8.594 -56.75 -11.812 1 96.12 328 VAL B C 1
ATOM 6385 O O . VAL B 1 328 ? 9.43 -57.125 -10.992 1 96.12 328 VAL B O 1
ATOM 6388 N N . LEU B 1 329 ? 7.309 -56.844 -11.633 1 96.5 329 LEU B N 1
ATOM 6389 C CA . LEU B 1 329 ? 6.82 -57.438 -10.391 1 96.5 329 LEU B CA 1
ATOM 6390 C C . LEU B 1 329 ? 7.23 -58.875 -10.281 1 96.5 329 LEU B C 1
ATOM 6392 O O . LEU B 1 329 ? 7.57 -59.375 -9.195 1 96.5 329 LEU B O 1
ATOM 6396 N N . ALA B 1 330 ? 7.254 -59.594 -11.375 1 96.31 330 ALA B N 1
ATOM 6397 C CA . ALA B 1 330 ? 7.723 -60.969 -11.398 1 96.31 330 ALA B CA 1
ATOM 6398 C C . ALA B 1 330 ? 9.188 -61.062 -10.969 1 96.31 330 ALA B C 1
ATOM 6400 O O . ALA B 1 330 ? 9.555 -61.906 -10.164 1 96.31 330 ALA B O 1
ATOM 6401 N N . ALA B 1 331 ? 9.969 -60.219 -11.5 1 95.56 331 ALA B N 1
ATOM 6402 C CA . ALA B 1 331 ? 11.383 -60.156 -11.141 1 95.56 331 ALA B CA 1
ATOM 6403 C C . ALA B 1 331 ? 11.578 -59.844 -9.672 1 95.56 331 ALA B C 1
ATOM 6405 O O . ALA B 1 331 ? 12.438 -60.406 -9 1 95.56 331 ALA B O 1
ATOM 6406 N N . ILE B 1 332 ? 10.758 -58.906 -9.18 1 96.5 332 ILE B N 1
ATOM 6407 C CA . ILE B 1 332 ? 10.844 -58.531 -7.77 1 96.5 332 ILE B CA 1
ATOM 6408 C C . ILE B 1 332 ? 10.578 -59.75 -6.887 1 96.5 332 ILE B C 1
ATOM 6410 O O . ILE B 1 332 ? 11.328 -60.031 -5.949 1 96.5 332 ILE B O 1
ATOM 6414 N N . LEU B 1 333 ? 9.508 -60.438 -7.207 1 96.31 333 LEU B N 1
ATOM 6415 C CA . LEU B 1 333 ? 9.141 -61.594 -6.414 1 96.31 333 LEU B CA 1
ATOM 6416 C C . LEU B 1 333 ? 10.227 -62.656 -6.477 1 96.31 333 LEU B C 1
ATOM 6418 O O . LEU B 1 333 ? 10.617 -63.219 -5.449 1 96.31 333 LEU B O 1
ATOM 6422 N N . ARG B 1 334 ? 10.773 -62.875 -7.648 1 96.25 334 ARG B N 1
ATOM 6423 C CA . ARG B 1 334 ? 11.789 -63.906 -7.828 1 96.25 334 ARG B CA 1
ATOM 6424 C C . ARG B 1 334 ? 13.102 -63.5 -7.156 1 96.25 334 ARG B C 1
ATOM 6426 O O . ARG B 1 334 ? 13.781 -64.375 -6.566 1 96.25 334 ARG B O 1
ATOM 6433 N N . ASN B 1 335 ? 13.445 -62.281 -7.254 1 94.88 335 ASN B N 1
ATOM 6434 C CA . ASN B 1 335 ? 14.672 -61.781 -6.648 1 94.88 335 ASN B CA 1
ATOM 6435 C C . ASN B 1 335 ? 14.594 -61.781 -5.125 1 94.88 335 ASN B C 1
ATOM 6437 O O . ASN B 1 335 ? 15.617 -61.906 -4.445 1 94.88 335 ASN B O 1
ATOM 6441 N N . THR B 1 336 ? 13.375 -61.594 -4.66 1 94.38 336 THR B N 1
ATOM 6442 C CA . THR B 1 336 ? 13.172 -61.625 -3.217 1 94.38 336 THR B CA 1
ATOM 6443 C C . THR B 1 336 ? 13.266 -63.031 -2.682 1 94.38 336 THR B C 1
ATOM 6445 O O . THR B 1 336 ? 13.953 -63.281 -1.692 1 94.38 336 THR B O 1
ATOM 6448 N N . ASN B 1 337 ? 12.523 -63.875 -3.346 1 92.88 337 ASN B N 1
ATOM 6449 C CA . ASN B 1 337 ? 12.586 -65.312 -3.025 1 92.88 337 ASN B CA 1
ATOM 6450 C C . ASN B 1 337 ? 12.164 -66.188 -4.215 1 92.88 337 ASN B C 1
ATOM 6452 O O . ASN B 1 337 ? 11.008 -66.125 -4.641 1 92.88 337 ASN B O 1
ATOM 6456 N N . SER B 1 338 ? 13.062 -66.938 -4.73 1 90.62 338 SER B N 1
ATOM 6457 C CA . SER B 1 338 ? 12.773 -67.812 -5.875 1 90.62 338 SER B CA 1
ATOM 6458 C C . SER B 1 338 ? 12.25 -69.188 -5.434 1 90.62 338 SER B C 1
ATOM 6460 O O . SER B 1 338 ? 11.773 -69.938 -6.254 1 90.62 338 SER B O 1
ATOM 6462 N N . TYR B 1 339 ? 12.344 -69.438 -4.141 1 91.62 339 TYR B N 1
ATOM 6463 C CA . TYR B 1 339 ? 11.938 -70.75 -3.557 1 91.62 339 TYR B CA 1
ATOM 6464 C C . TYR B 1 339 ? 12.664 -71.875 -4.219 1 91.62 339 TYR B C 1
ATOM 6466 O O . TYR B 1 339 ? 12.062 -72.938 -4.508 1 91.62 339 TYR B O 1
ATOM 6474 N N . GLY B 1 340 ? 13.891 -71.562 -4.598 1 89.12 340 GLY B N 1
ATOM 6475 C CA . GLY B 1 340 ? 14.766 -72.625 -5.125 1 89.12 340 GLY B CA 1
ATOM 6476 C C . GLY B 1 340 ? 14.562 -72.875 -6.605 1 89.12 340 GLY B C 1
ATOM 6477 O O . GLY B 1 340 ? 15.195 -73.75 -7.18 1 89.12 340 GLY B O 1
ATOM 6478 N N . LEU B 1 341 ? 13.766 -72.125 -7.203 1 89.19 341 LEU B N 1
ATOM 6479 C CA . LEU B 1 341 ? 13.484 -72.312 -8.625 1 89.19 341 LEU B CA 1
ATOM 6480 C C . LEU B 1 341 ? 14.391 -71.438 -9.484 1 89.19 341 LEU B C 1
ATOM 6482 O O . LEU B 1 341 ? 14.391 -70.25 -9.352 1 89.19 341 LEU B O 1
ATOM 6486 N N . ASP B 1 342 ? 15.156 -72 -10.445 1 87.44 342 ASP B N 1
ATOM 6487 C CA . ASP B 1 342 ? 16.078 -71.25 -11.305 1 87.44 342 ASP B CA 1
ATOM 6488 C C . ASP B 1 342 ? 15.312 -70.5 -12.367 1 87.44 342 ASP B C 1
ATOM 6490 O O . ASP B 1 342 ? 15.711 -69.375 -12.742 1 87.44 342 ASP B O 1
ATOM 6494 N N . GLN B 1 343 ? 14.25 -71.125 -12.789 1 89.94 343 GLN B N 1
ATOM 6495 C CA . GLN B 1 343 ? 13.367 -70.5 -13.758 1 89.94 343 GLN B CA 1
ATOM 6496 C C . GLN B 1 343 ? 11.906 -70.688 -13.375 1 89.94 343 GLN B C 1
ATOM 6498 O O . GLN B 1 343 ? 11.555 -71.625 -12.703 1 89.94 343 GLN B O 1
ATOM 6503 N N . PRO B 1 344 ? 11.164 -69.75 -13.727 1 91.38 344 PRO B N 1
ATOM 6504 C CA . PRO B 1 344 ? 9.742 -69.938 -13.445 1 91.38 344 PRO B CA 1
ATOM 6505 C C . PRO B 1 344 ? 9.148 -71.125 -14.203 1 91.38 344 PRO B C 1
ATOM 6507 O O . PRO B 1 344 ? 9.352 -71.25 -15.414 1 91.38 344 PRO B O 1
ATOM 6510 N N . PRO B 1 345 ? 8.469 -71.812 -13.43 1 93.25 345 PRO B N 1
ATOM 6511 C CA . PRO B 1 345 ? 7.832 -73 -14.109 1 93.25 345 PRO B CA 1
ATOM 6512 C C . PRO B 1 345 ? 6.832 -72.5 -15.18 1 93.25 345 PRO B C 1
ATOM 6514 O O . PRO B 1 345 ? 6.184 -71.5 -15.031 1 93.25 345 PRO B O 1
ATOM 6517 N N . ARG B 1 346 ? 6.699 -73.375 -16.203 1 91.31 346 ARG B N 1
ATOM 6518 C CA . ARG B 1 346 ? 5.805 -73.062 -17.312 1 91.31 346 ARG B CA 1
ATOM 6519 C C . ARG B 1 346 ? 4.438 -73.688 -17.109 1 91.31 346 ARG B C 1
ATOM 6521 O O . ARG B 1 346 ? 4.348 -74.875 -16.672 1 91.31 346 ARG B O 1
ATOM 6528 N N . LEU B 1 347 ? 3.475 -72.875 -17.297 1 88.81 347 LEU B N 1
ATOM 6529 C CA . LEU B 1 347 ? 2.094 -73.375 -17.234 1 88.81 347 LEU B CA 1
ATOM 6530 C C . LEU B 1 347 ? 1.38 -73.125 -18.562 1 88.81 347 LEU B C 1
ATOM 6532 O O . LEU B 1 347 ? 1.464 -72 -19.125 1 88.81 347 LEU B O 1
ATOM 6536 N N . GLY B 1 348 ? 0.756 -74.125 -19.078 1 84.69 348 GLY B N 1
ATOM 6537 C CA . GLY B 1 348 ? -0.016 -73.938 -20.297 1 84.69 348 GLY B CA 1
ATOM 6538 C C . GLY B 1 348 ? -1.177 -73 -20.141 1 84.69 348 GLY B C 1
ATOM 6539 O O . GLY B 1 348 ? -1.692 -72.812 -19.031 1 84.69 348 GLY B O 1
ATOM 6540 N N . ALA B 1 349 ? -1.565 -72.438 -21.188 1 85.19 349 ALA B N 1
ATOM 6541 C CA . ALA B 1 349 ? -2.66 -71.438 -21.188 1 85.19 349 ALA B CA 1
ATOM 6542 C C . ALA B 1 349 ? -3.955 -72.062 -20.688 1 85.19 349 ALA B C 1
ATOM 6544 O O . ALA B 1 349 ? -4.754 -71.438 -20 1 85.19 349 ALA B O 1
ATOM 6545 N N . ASP B 1 350 ? -4.074 -73.312 -20.984 1 85.12 350 ASP B N 1
ATOM 6546 C CA . ASP B 1 350 ? -5.27 -74 -20.578 1 85.12 350 ASP B CA 1
ATOM 6547 C C . ASP B 1 350 ? -5.262 -74.312 -19.078 1 85.12 350 ASP B C 1
ATOM 6549 O O . ASP B 1 350 ? -6.312 -74.25 -18.422 1 85.12 350 ASP B O 1
ATOM 6553 N N . ALA B 1 351 ? -4.098 -74.562 -18.688 1 87.19 351 ALA B N 1
ATOM 6554 C CA . ALA B 1 351 ? -3.961 -74.812 -17.25 1 87.19 351 ALA B CA 1
ATOM 6555 C C . ALA B 1 351 ? -4.242 -73.562 -16.453 1 87.19 351 ALA B C 1
ATOM 6557 O O . ALA B 1 351 ? -4.895 -73.625 -15.398 1 87.19 351 ALA B O 1
ATOM 6558 N N . VAL B 1 352 ? -3.816 -72.5 -16.953 1 88.69 352 VAL B N 1
ATOM 6559 C CA . VAL B 1 352 ? -4.008 -71.188 -16.297 1 88.69 352 VAL B CA 1
ATOM 6560 C C . VAL B 1 352 ? -5.496 -70.875 -16.25 1 88.69 352 VAL B C 1
ATOM 6562 O O . VAL B 1 352 ? -5.992 -70.375 -15.234 1 88.69 352 VAL B O 1
ATOM 6565 N N . ALA B 1 353 ? -6.246 -71.188 -17.266 1 88 353 ALA B N 1
ATOM 6566 C CA . ALA B 1 353 ? -7.66 -70.875 -17.391 1 88 353 ALA B CA 1
ATOM 6567 C C . ALA B 1 353 ? -8.5 -71.625 -16.375 1 88 353 ALA B C 1
ATOM 6569 O O . ALA B 1 353 ? -9.602 -71.188 -16.031 1 88 353 ALA B O 1
ATOM 6570 N N . LYS B 1 354 ? -7.941 -72.688 -15.93 1 90.62 354 LYS B N 1
ATOM 6571 C CA . LYS B 1 354 ? -8.703 -73.562 -15.031 1 90.62 354 LYS B CA 1
ATOM 6572 C C . LYS B 1 354 ? -8.461 -73.188 -13.57 1 90.62 354 LYS B C 1
ATOM 6574 O O . LYS B 1 354 ? -9.18 -73.625 -12.68 1 90.62 354 LYS B O 1
ATOM 6579 N N . LEU B 1 355 ? -7.496 -72.375 -13.453 1 92.94 355 LEU B N 1
ATOM 6580 C CA . LEU B 1 355 ? -7.121 -72.062 -12.094 1 92.94 355 LEU B CA 1
ATOM 6581 C C . LEU B 1 355 ? -7.852 -70.75 -11.641 1 92.94 355 LEU B C 1
ATOM 6583 O O . LEU B 1 355 ? -8.211 -69.938 -12.469 1 92.94 355 LEU B O 1
ATOM 6587 N N . PRO B 1 356 ? -8.102 -70.625 -10.305 1 95.12 356 PRO B N 1
ATOM 6588 C CA . PRO B 1 356 ? -8.742 -69.438 -9.805 1 95.12 356 PRO B CA 1
ATOM 6589 C C . PRO B 1 356 ? -7.891 -68.188 -10.031 1 95.12 356 PRO B C 1
ATOM 6591 O O . PRO B 1 356 ? -6.656 -68.25 -10.031 1 95.12 356 PRO B O 1
ATOM 6594 N N . VAL B 1 357 ? -8.594 -67.125 -10.25 1 94.94 357 VAL B N 1
ATOM 6595 C CA . VAL B 1 357 ? -7.922 -65.812 -10.523 1 94.94 357 VAL B CA 1
ATOM 6596 C C . VAL B 1 357 ? -7.898 -65 -9.258 1 94.94 357 VAL B C 1
ATOM 6598 O O . VAL B 1 357 ? -8.914 -64.875 -8.57 1 94.94 357 VAL B O 1
ATOM 6601 N N . SER B 1 358 ? -6.715 -64.438 -8.953 1 96.19 358 SER B N 1
ATOM 6602 C CA . SER B 1 358 ? -6.547 -63.594 -7.793 1 96.19 358 SER B CA 1
ATOM 6603 C C . SER B 1 358 ? -6.363 -62.156 -8.219 1 96.19 358 SER B C 1
ATOM 6605 O O . SER B 1 358 ? -5.945 -61.875 -9.344 1 96.19 358 SER B O 1
ATOM 6607 N N . ARG B 1 359 ? -6.715 -61.188 -7.297 1 95.19 359 ARG B N 1
ATOM 6608 C CA . ARG B 1 359 ? -6.473 -59.75 -7.469 1 95.19 359 ARG B CA 1
ATOM 6609 C C . ARG B 1 359 ? -5.879 -59.156 -6.207 1 95.19 359 ARG B C 1
ATOM 6611 O O . ARG B 1 359 ? -6.133 -57.969 -5.898 1 95.19 359 ARG B O 1
ATOM 6618 N N . MET B 1 360 ? -5.16 -59.906 -5.555 1 94.75 360 MET B N 1
ATOM 6619 C CA . MET B 1 360 ? -4.664 -59.531 -4.234 1 94.75 360 MET B CA 1
ATOM 6620 C C . MET B 1 360 ? -3.578 -58.469 -4.344 1 94.75 360 MET B C 1
ATOM 6622 O O . MET B 1 360 ? -3.541 -57.531 -3.549 1 94.75 360 MET B O 1
ATOM 6626 N N . LEU B 1 361 ? -2.732 -58.531 -5.273 1 95.31 361 LEU B N 1
ATOM 6627 C CA . LEU B 1 361 ? -1.601 -57.625 -5.41 1 95.31 361 LEU B CA 1
ATOM 6628 C C . LEU B 1 361 ? -1.998 -56.375 -6.188 1 95.31 361 LEU B C 1
ATOM 6630 O O . LEU B 1 361 ? -2.67 -56.469 -7.219 1 95.31 361 LEU B O 1
ATOM 6634 N N . ASP B 1 362 ? -1.615 -55.219 -5.652 1 94.31 362 ASP B N 1
ATOM 6635 C CA . ASP B 1 362 ? -1.777 -53.969 -6.391 1 94.31 362 ASP B CA 1
ATOM 6636 C C . ASP B 1 362 ? -0.662 -53.781 -7.414 1 94.31 362 ASP B C 1
ATOM 6638 O O . ASP B 1 362 ? 0.383 -53.219 -7.109 1 94.31 362 ASP B O 1
ATOM 6642 N N . THR B 1 363 ? -0.928 -54.156 -8.641 1 93.38 363 THR B N 1
ATOM 6643 C CA . THR B 1 363 ? 0.102 -54.188 -9.672 1 93.38 363 THR B CA 1
ATOM 6644 C C . THR B 1 363 ? 0.426 -52.75 -10.133 1 93.38 363 THR B C 1
ATOM 6646 O O . THR B 1 363 ? 1.485 -52.531 -10.719 1 93.38 363 THR B O 1
ATOM 6649 N N . ALA B 1 364 ? -0.425 -51.781 -9.852 1 91 364 ALA B N 1
ATOM 6650 C CA . ALA B 1 364 ? -0.232 -50.406 -10.305 1 91 364 ALA B CA 1
ATOM 6651 C C . ALA B 1 364 ? 0.843 -49.719 -9.477 1 91 364 ALA B C 1
ATOM 6653 O O . ALA B 1 364 ? 1.321 -48.625 -9.859 1 91 364 ALA B O 1
ATOM 6654 N N . ARG B 1 365 ? 1.258 -50.344 -8.461 1 93.69 365 ARG B N 1
ATOM 6655 C CA . ARG B 1 365 ? 2.264 -49.812 -7.555 1 93.69 365 ARG B CA 1
ATOM 6656 C C . ARG B 1 365 ? 3.656 -49.875 -8.172 1 93.69 365 ARG B C 1
ATOM 6658 O O . ARG B 1 365 ? 4.578 -49.188 -7.723 1 93.69 365 ARG B O 1
ATOM 6665 N N . TYR B 1 366 ? 3.762 -50.719 -9.156 1 95.31 366 TYR B N 1
ATOM 6666 C CA . TYR B 1 366 ? 5.074 -50.969 -9.742 1 95.31 366 TYR B CA 1
ATOM 6667 C C . TYR B 1 366 ? 5.078 -50.656 -11.227 1 95.31 366 TYR B C 1
ATOM 6669 O O . TYR B 1 366 ? 4.059 -50.781 -11.906 1 95.31 366 TYR B O 1
ATOM 6677 N N . PRO B 1 367 ? 6.262 -50.188 -11.734 1 94.81 367 PRO B N 1
ATOM 6678 C CA . PRO B 1 367 ? 6.344 -50.062 -13.188 1 94.81 367 PRO B CA 1
ATOM 6679 C C . PRO B 1 367 ? 6.113 -51.375 -13.922 1 94.81 367 PRO B C 1
ATOM 6681 O O . PRO B 1 367 ? 6.512 -52.438 -13.43 1 94.81 367 PRO B O 1
ATOM 6684 N N . ASP B 1 368 ? 5.523 -51.312 -15.078 1 93.12 368 ASP B N 1
ATOM 6685 C CA . ASP B 1 368 ? 5.234 -52.5 -15.859 1 93.12 368 ASP B CA 1
ATOM 6686 C C . ASP B 1 368 ? 6.504 -53.062 -16.516 1 93.12 368 ASP B C 1
ATOM 6688 O O . ASP B 1 368 ? 6.621 -54.25 -16.734 1 93.12 368 ASP B O 1
ATOM 6692 N N . GLN B 1 369 ? 7.344 -52.156 -16.859 1 93.56 369 GLN B N 1
ATOM 6693 C CA . GLN B 1 369 ? 8.594 -52.5 -17.516 1 93.56 369 GLN B CA 1
ATOM 6694 C C . GLN B 1 369 ? 9.789 -51.875 -16.812 1 93.56 369 GLN B C 1
ATOM 6696 O O . GLN B 1 369 ? 9.617 -50.938 -16.016 1 93.56 369 GLN B O 1
ATOM 6701 N N . GLN B 1 370 ? 10.922 -52.438 -17.156 1 94.25 370 GLN B N 1
ATOM 6702 C CA . GLN B 1 370 ? 12.141 -51.812 -16.625 1 94.25 370 GLN B CA 1
ATOM 6703 C C . GLN B 1 370 ? 12.266 -50.375 -17.078 1 94.25 370 GLN B C 1
ATOM 6705 O O . GLN B 1 370 ? 11.75 -50 -18.125 1 94.25 370 GLN B O 1
ATOM 6710 N N . VAL B 1 371 ? 12.898 -49.562 -16.25 1 93.81 371 VAL B N 1
ATOM 6711 C CA . VAL B 1 371 ? 12.977 -48.156 -16.531 1 93.81 371 VAL B CA 1
ATOM 6712 C C . VAL B 1 371 ? 14.438 -47.719 -16.625 1 93.81 371 VAL B C 1
ATOM 6714 O O . VAL B 1 371 ? 15.289 -48.25 -15.914 1 93.81 371 VAL B O 1
ATOM 6717 N N . GLY B 1 372 ? 14.672 -46.812 -17.562 1 92.06 372 GLY B N 1
ATOM 6718 C CA . GLY B 1 372 ? 15.961 -46.125 -17.641 1 92.06 372 GLY B CA 1
ATOM 6719 C C . GLY B 1 372 ? 15.992 -44.844 -16.844 1 92.06 372 GLY B C 1
ATOM 6720 O O . GLY B 1 372 ? 15.031 -44.062 -16.875 1 92.06 372 GLY B O 1
ATOM 6721 N N . VAL B 1 373 ? 17.047 -44.625 -16.109 1 92.81 373 VAL B N 1
ATOM 6722 C CA . VAL B 1 373 ? 17.156 -43.438 -15.305 1 92.81 373 VAL B CA 1
ATOM 6723 C C . VAL B 1 373 ? 17.797 -42.312 -16.141 1 92.81 373 VAL B C 1
ATOM 6725 O O . VAL B 1 373 ? 18.828 -42.531 -16.781 1 92.81 373 VAL B O 1
ATOM 6728 N N . VAL B 1 374 ? 17.172 -41.156 -16.141 1 90.81 374 VAL B N 1
ATOM 6729 C CA . VAL B 1 374 ? 17.672 -40 -16.875 1 90.81 374 VAL B CA 1
ATOM 6730 C C . VAL B 1 374 ? 18.766 -39.312 -16.062 1 90.81 374 VAL B C 1
ATOM 6732 O O . VAL B 1 374 ? 18.641 -39.094 -14.859 1 90.81 374 VAL B O 1
ATOM 6735 N N . ASP B 1 375 ? 19.812 -38.969 -16.766 1 86.19 375 ASP B N 1
ATOM 6736 C CA . ASP B 1 375 ? 20.969 -38.312 -16.141 1 86.19 375 ASP B CA 1
ATOM 6737 C C . ASP B 1 375 ? 20.688 -36.812 -15.93 1 86.19 375 ASP B C 1
ATOM 6739 O O . ASP B 1 375 ? 20.297 -36.125 -16.859 1 86.19 375 ASP B O 1
ATOM 6743 N N . ALA B 1 376 ? 21.016 -36.375 -14.742 1 85.75 376 ALA B N 1
ATOM 6744 C CA . ALA B 1 376 ? 20.766 -35 -14.375 1 85.75 376 ALA B CA 1
ATOM 6745 C C . ALA B 1 376 ? 21.703 -34.062 -15.125 1 85.75 376 ALA B C 1
ATOM 6747 O O . ALA B 1 376 ? 21.391 -32.875 -15.328 1 85.75 376 ALA B O 1
ATOM 6748 N N . ALA B 1 377 ? 22.844 -34.469 -15.484 1 83.56 377 ALA B N 1
ATOM 6749 C CA . ALA B 1 377 ? 23.812 -33.656 -16.188 1 83.56 377 ALA B CA 1
ATOM 6750 C C . ALA B 1 377 ? 23.312 -33.281 -17.594 1 83.56 377 ALA B C 1
ATOM 6752 O O . ALA B 1 377 ? 23.562 -32.188 -18.094 1 83.56 377 ALA B O 1
ATOM 6753 N N . LYS B 1 378 ? 22.625 -34.219 -18.172 1 85.56 378 LYS B N 1
ATOM 6754 C CA . LYS B 1 378 ? 22.125 -34 -19.516 1 85.56 378 LYS B CA 1
ATOM 6755 C C . LYS B 1 378 ? 20.797 -33.25 -19.484 1 85.56 378 LYS B C 1
ATOM 6757 O O . LYS B 1 378 ? 20.516 -32.438 -20.391 1 85.56 378 LYS B O 1
ATOM 6762 N N . SER B 1 379 ? 20.031 -33.531 -18.484 1 92.06 379 SER B N 1
ATOM 6763 C CA . SER B 1 379 ? 18.734 -32.906 -18.328 1 92.06 379 SER B CA 1
ATOM 6764 C C . SER B 1 379 ? 18.562 -32.312 -16.938 1 92.06 379 SER B C 1
ATOM 6766 O O . SER B 1 379 ? 17.844 -32.875 -16.094 1 92.06 379 SER B O 1
ATOM 6768 N N . PRO B 1 380 ? 19.062 -31.172 -16.766 1 92.94 380 PRO B N 1
ATOM 6769 C CA . PRO B 1 380 ? 19.094 -30.594 -15.422 1 92.94 380 PRO B CA 1
ATOM 6770 C C . PRO B 1 380 ? 17.719 -30.094 -14.961 1 92.94 380 PRO B C 1
ATOM 6772 O O . PRO B 1 380 ? 17.516 -29.859 -13.766 1 92.94 380 PRO B O 1
ATOM 6775 N N . VAL B 1 381 ? 16.797 -29.922 -15.867 1 95.44 381 VAL B N 1
ATOM 6776 C CA . VAL B 1 381 ? 15.492 -29.391 -15.508 1 95.44 381 VAL B CA 1
ATOM 6777 C C . VAL B 1 381 ? 14.5 -30.531 -15.344 1 95.44 381 VAL B C 1
ATOM 6779 O O . VAL B 1 381 ? 14.414 -31.422 -16.188 1 95.44 381 VAL B O 1
ATOM 6782 N N . MET B 1 382 ? 13.836 -30.547 -14.219 1 96 382 MET B N 1
ATOM 6783 C CA . MET B 1 382 ? 12.742 -31.469 -13.938 1 96 382 MET B CA 1
ATOM 6784 C C . MET B 1 382 ? 11.461 -30.703 -13.602 1 96 382 MET B C 1
ATOM 6786 O O . MET B 1 382 ? 11.492 -29.734 -12.852 1 96 382 MET B O 1
ATOM 6790 N N . CYS B 1 383 ? 10.359 -31.188 -14.219 1 98.12 383 CYS B N 1
ATOM 6791 C CA . CYS B 1 383 ? 9.102 -30.484 -14 1 98.12 383 CYS B CA 1
ATOM 6792 C C . CYS B 1 383 ? 7.961 -31.469 -13.742 1 98.12 383 CYS B C 1
ATOM 6794 O O . CYS B 1 383 ? 8.016 -32.625 -14.188 1 98.12 383 CYS B O 1
ATOM 6796 N N . ALA B 1 384 ? 7.031 -31.047 -12.969 1 98.12 384 ALA B N 1
ATOM 6797 C CA . ALA B 1 384 ? 5.723 -31.688 -12.844 1 98.12 384 ALA B CA 1
ATOM 6798 C C . ALA B 1 384 ? 4.633 -30.844 -13.5 1 98.12 384 ALA B C 1
ATOM 6800 O O . ALA B 1 384 ? 4.395 -29.703 -13.094 1 98.12 384 ALA B O 1
ATOM 6801 N N . TYR B 1 385 ? 4.031 -31.359 -14.539 1 97.81 385 TYR B N 1
ATOM 6802 C CA . TYR B 1 385 ? 2.982 -30.688 -15.289 1 97.81 385 TYR B CA 1
ATOM 6803 C C . TYR B 1 385 ? 1.605 -31.203 -14.891 1 97.81 385 TYR B C 1
ATOM 6805 O O . TYR B 1 385 ? 1.268 -32.344 -15.18 1 97.81 385 TYR B O 1
ATOM 6813 N N . TRP B 1 386 ? 0.833 -30.422 -14.172 1 96.06 386 TRP B N 1
ATOM 6814 C CA . TRP B 1 386 ? -0.537 -30.734 -13.781 1 96.06 386 TRP B CA 1
ATOM 6815 C C . TRP B 1 386 ? -1.536 -30.125 -14.758 1 96.06 386 TRP B C 1
ATOM 6817 O O . TRP B 1 386 ? -1.477 -28.922 -15.047 1 96.06 386 TRP B O 1
ATOM 6827 N N . SER B 1 387 ? -2.441 -30.906 -15.273 1 95.06 387 SER B N 1
ATOM 6828 C CA . SER B 1 387 ? -3.414 -30.406 -16.234 1 95.06 387 SER B CA 1
ATOM 6829 C C . SER B 1 387 ? -4.801 -30.969 -15.977 1 95.06 387 SER B C 1
ATOM 6831 O O . SER B 1 387 ? -4.934 -32.125 -15.516 1 95.06 387 SER B O 1
ATOM 6833 N N . LYS B 1 388 ? -5.73 -30.172 -16.141 1 92.81 388 LYS B N 1
ATOM 6834 C CA . LYS B 1 388 ? -7.141 -30.547 -16.078 1 92.81 388 LYS B CA 1
ATOM 6835 C C . LYS B 1 388 ? -7.949 -29.797 -17.141 1 92.81 388 LYS B C 1
ATOM 6837 O O . LYS B 1 388 ? -8.297 -28.625 -16.953 1 92.81 388 LYS B O 1
ATOM 6842 N N . PRO B 1 389 ? -8.227 -30.422 -18.281 1 91.62 389 PRO B N 1
ATOM 6843 C CA . PRO B 1 389 ? -9.086 -29.797 -19.281 1 91.62 389 PRO B CA 1
ATOM 6844 C C . PRO B 1 389 ? -10.445 -29.391 -18.719 1 91.62 389 PRO B C 1
ATOM 6846 O O . PRO B 1 389 ? -10.93 -30 -17.766 1 91.62 389 PRO B O 1
ATOM 6849 N N . ALA B 1 390 ? -10.906 -28.453 -19.547 1 86.56 390 ALA B N 1
ATOM 6850 C CA . ALA B 1 390 ? -12.211 -27.953 -19.125 1 86.56 390 ALA B CA 1
ATOM 6851 C C . ALA B 1 390 ? -13.242 -29.078 -19.094 1 86.56 390 ALA B C 1
ATOM 6853 O O . ALA B 1 390 ? -13.273 -29.922 -20 1 86.56 390 ALA B O 1
ATOM 6854 N N . LYS B 1 391 ? -13.961 -29.406 -18.062 1 81.94 391 LYS B N 1
ATOM 6855 C CA . LYS B 1 391 ? -15.078 -30.328 -17.906 1 81.94 391 LYS B CA 1
ATOM 6856 C C . LYS B 1 391 ? -14.586 -31.75 -17.641 1 81.94 391 LYS B C 1
ATOM 6858 O O . LYS B 1 391 ? -15.391 -32.656 -17.531 1 81.94 391 LYS B O 1
ATOM 6863 N N . ALA B 1 392 ? -13.281 -31.891 -17.812 1 83.75 392 ALA B N 1
ATOM 6864 C CA . ALA B 1 392 ? -12.781 -33.219 -17.469 1 83.75 392 ALA B CA 1
ATOM 6865 C C . ALA B 1 392 ? -13.047 -33.531 -15.992 1 83.75 392 ALA B C 1
ATOM 6867 O O . ALA B 1 392 ? -13.039 -32.625 -15.148 1 83.75 392 ALA B O 1
ATOM 6868 N N . ALA B 1 393 ? -13.266 -34.688 -15.758 1 79.88 393 ALA B N 1
ATOM 6869 C CA . ALA B 1 393 ? -13.547 -35.125 -14.391 1 79.88 393 ALA B CA 1
ATOM 6870 C C . ALA B 1 393 ? -12.258 -35.312 -13.602 1 79.88 393 ALA B C 1
ATOM 6872 O O . ALA B 1 393 ? -12.242 -35.156 -12.375 1 79.88 393 ALA B O 1
ATOM 6873 N N . SER B 1 394 ? -11.258 -35.688 -14.344 1 85.75 394 SER B N 1
ATOM 6874 C CA . SER B 1 394 ? -10.031 -36.031 -13.617 1 85.75 394 SER B CA 1
ATOM 6875 C C . SER B 1 394 ? -8.859 -35.188 -14.117 1 85.75 394 SER B C 1
ATOM 6877 O O . SER B 1 394 ? -8.883 -34.688 -15.242 1 85.75 394 SER B O 1
ATOM 6879 N N . SER B 1 395 ? -7.961 -34.938 -13.219 1 90.5 395 SER B N 1
ATOM 6880 C CA . SER B 1 395 ? -6.711 -34.25 -13.539 1 90.5 395 SER B CA 1
ATOM 6881 C C . SER B 1 395 ? -5.59 -35.25 -13.82 1 90.5 395 SER B C 1
ATOM 6883 O O . SER B 1 395 ? -5.742 -36.438 -13.586 1 90.5 395 SER B O 1
ATOM 6885 N N . SER B 1 396 ? -4.574 -34.75 -14.469 1 92 396 SER B N 1
ATOM 6886 C CA . SER B 1 396 ? -3.404 -35.594 -14.742 1 92 396 SER B CA 1
ATOM 6887 C C . SER B 1 396 ? -2.115 -34.875 -14.359 1 92 396 SER B C 1
ATOM 6889 O O . SER B 1 396 ? -2.059 -33.625 -14.375 1 92 396 SER B O 1
ATOM 6891 N N . VAL B 1 397 ? -1.132 -35.688 -13.922 1 94.88 397 VAL B N 1
ATOM 6892 C CA . VAL B 1 397 ? 0.202 -35.156 -13.648 1 94.88 397 VAL B CA 1
ATOM 6893 C C . VAL B 1 397 ? 1.228 -35.875 -14.523 1 94.88 397 VAL B C 1
ATOM 6895 O O . VAL B 1 397 ? 1.287 -37.094 -14.547 1 94.88 397 VAL B O 1
ATOM 6898 N N . ASN B 1 398 ? 2 -35.094 -15.289 1 96.69 398 ASN B N 1
ATOM 6899 C CA . ASN B 1 398 ? 3.078 -35.625 -16.125 1 96.69 398 ASN B CA 1
ATOM 6900 C C . ASN B 1 398 ? 4.43 -35.031 -15.719 1 96.69 398 ASN B C 1
ATOM 6902 O O . ASN B 1 398 ? 4.523 -33.844 -15.391 1 96.69 398 ASN B O 1
ATOM 6906 N N . LEU B 1 399 ? 5.426 -35.844 -15.742 1 98 399 LEU B N 1
ATOM 6907 C CA . LEU B 1 399 ? 6.781 -35.375 -15.469 1 98 399 LEU B CA 1
ATOM 6908 C C . LEU B 1 399 ? 7.484 -34.969 -16.75 1 98 399 LEU B C 1
ATOM 6910 O O . LEU B 1 399 ? 7.352 -35.625 -17.781 1 98 399 LEU B O 1
ATOM 6914 N N . LEU B 1 400 ? 8.125 -33.844 -16.672 1 98.06 400 LEU B N 1
ATOM 6915 C CA . LEU B 1 400 ? 8.898 -33.312 -17.797 1 98.06 400 LEU B CA 1
ATOM 6916 C C . LEU B 1 400 ? 10.367 -33.156 -17.422 1 98.06 400 LEU B C 1
ATOM 6918 O O . LEU B 1 400 ? 10.695 -32.906 -16.266 1 98.06 400 LEU B O 1
ATOM 6922 N N . THR B 1 401 ? 11.234 -33.375 -18.359 1 96.31 401 THR B N 1
ATOM 6923 C CA . THR B 1 401 ? 12.664 -33.188 -18.141 1 96.31 401 THR B CA 1
ATOM 6924 C C . THR B 1 401 ? 13.344 -32.625 -19.391 1 96.31 401 THR B C 1
ATOM 6926 O O . THR B 1 401 ? 12.828 -32.781 -20.5 1 96.31 401 THR B O 1
ATOM 6929 N N . GLY B 1 402 ? 14.375 -31.875 -19.203 1 95 402 GLY B N 1
ATOM 6930 C CA . GLY B 1 402 ? 15.125 -31.281 -20.297 1 95 402 GLY B CA 1
ATOM 6931 C C . GLY B 1 402 ? 16.234 -30.359 -19.828 1 95 402 GLY B C 1
ATOM 6932 O O . GLY B 1 402 ? 16.609 -30.391 -18.656 1 95 402 GLY B O 1
ATOM 6933 N N . SER B 1 403 ? 16.797 -29.625 -20.812 1 93.69 403 SER B N 1
ATOM 6934 C CA . SER B 1 403 ? 17.922 -28.75 -20.5 1 93.69 403 SER B CA 1
ATOM 6935 C C . SER B 1 403 ? 17.438 -27.344 -20.188 1 93.69 403 SER B C 1
ATOM 6937 O O . SER B 1 403 ? 18.188 -26.547 -19.609 1 93.69 403 SER B O 1
ATOM 6939 N N . ALA B 1 404 ? 16.234 -27.062 -20.609 1 94.12 404 ALA B N 1
ATOM 6940 C CA . ALA B 1 404 ? 15.703 -25.719 -20.406 1 94.12 404 ALA B CA 1
ATOM 6941 C C . ALA B 1 404 ? 14.25 -25.781 -19.938 1 94.12 404 ALA B C 1
ATOM 6943 O O . ALA B 1 404 ? 13.578 -26.812 -20.094 1 94.12 404 ALA B O 1
ATOM 6944 N N . LEU B 1 405 ? 13.828 -24.672 -19.344 1 96.19 405 LEU B N 1
ATOM 6945 C CA . LEU B 1 405 ? 12.445 -24.578 -18.875 1 96.19 405 LEU B CA 1
ATOM 6946 C C . LEU B 1 405 ? 11.469 -24.656 -20.047 1 96.19 405 LEU B C 1
ATOM 6948 O O . LEU B 1 405 ? 11.742 -24.125 -21.125 1 96.19 405 LEU B O 1
ATOM 6952 N N . PRO B 1 406 ? 10.359 -25.266 -19.859 1 97.56 406 PRO B N 1
ATOM 6953 C CA . PRO B 1 406 ? 9.352 -25.391 -20.922 1 97.56 406 PRO B CA 1
ATOM 6954 C C . PRO B 1 406 ? 8.469 -24.141 -21.031 1 97.56 406 PRO B C 1
ATOM 6956 O O . PRO B 1 406 ? 7.254 -24.234 -20.859 1 97.56 406 PRO B O 1
ATOM 6959 N N . VAL B 1 407 ? 9.008 -23.094 -21.297 1 95.25 407 VAL B N 1
ATOM 6960 C CA . VAL B 1 407 ? 8.32 -21.812 -21.438 1 95.25 407 VAL B CA 1
ATOM 6961 C C . VAL B 1 407 ? 8.609 -21.203 -22.797 1 95.25 407 VAL B C 1
ATOM 6963 O O . VAL B 1 407 ? 9.727 -21.328 -23.312 1 95.25 407 VAL B O 1
ATOM 6966 N N . ALA B 1 408 ? 7.539 -20.547 -23.328 1 90.81 408 ALA B N 1
ATOM 6967 C CA . ALA B 1 408 ? 7.715 -19.875 -24.609 1 90.81 408 ALA B CA 1
ATOM 6968 C C . ALA B 1 408 ? 8.75 -18.75 -24.5 1 90.81 408 ALA B C 1
ATOM 6970 O O . ALA B 1 408 ? 8.914 -18.156 -23.422 1 90.81 408 ALA B O 1
ATOM 6971 N N . GLU B 1 409 ? 9.383 -18.453 -25.578 1 86.94 409 GLU B N 1
ATOM 6972 C CA . GLU B 1 409 ? 10.422 -17.438 -25.609 1 86.94 409 GLU B CA 1
ATOM 6973 C C . GLU B 1 409 ? 9.867 -16.062 -25.25 1 86.94 409 GLU B C 1
ATOM 6975 O O . GLU B 1 409 ? 10.578 -15.219 -24.703 1 86.94 409 GLU B O 1
ATOM 6980 N N . SER B 1 410 ? 8.633 -15.859 -25.453 1 86.44 410 SER B N 1
ATOM 6981 C CA . SER B 1 410 ? 8 -14.562 -25.25 1 86.44 410 SER B CA 1
ATOM 6982 C C . SER B 1 410 ? 7.703 -14.32 -23.781 1 86.44 410 SER B C 1
ATOM 6984 O O . SER B 1 410 ? 7.418 -13.188 -23.375 1 86.44 410 SER B O 1
ATOM 6986 N N . ILE B 1 411 ? 7.809 -15.336 -23.016 1 90.5 411 ILE B N 1
ATOM 6987 C CA . ILE B 1 411 ? 7.477 -15.211 -21.594 1 90.5 411 ILE B CA 1
ATOM 6988 C C . ILE B 1 411 ? 8.75 -15.242 -20.766 1 90.5 411 ILE B C 1
ATOM 6990 O O . ILE B 1 411 ? 9.531 -16.188 -20.844 1 90.5 411 ILE B O 1
ATOM 6994 N N . ARG B 1 412 ? 8.953 -14.203 -20.062 1 92.5 412 ARG B N 1
ATOM 6995 C CA . ARG B 1 412 ? 10.094 -14.125 -19.141 1 92.5 412 ARG B CA 1
ATOM 6996 C C . ARG B 1 412 ? 9.664 -14.391 -17.703 1 92.5 412 ARG B C 1
ATOM 6998 O O . ARG B 1 412 ? 8.523 -14.109 -17.328 1 92.5 412 ARG B O 1
ATOM 7005 N N . THR B 1 413 ? 10.57 -14.883 -16.938 1 94.25 413 THR B N 1
ATOM 7006 C CA . THR B 1 413 ? 10.266 -15.18 -15.539 1 94.25 413 THR B CA 1
ATOM 7007 C C . THR B 1 413 ? 10.375 -13.922 -14.688 1 94.25 413 THR B C 1
ATOM 7009 O O . THR B 1 413 ? 11.117 -12.992 -15.023 1 94.25 413 THR B O 1
ATOM 7012 N N . VAL B 1 414 ? 9.555 -13.883 -13.711 1 93.69 414 VAL B N 1
ATOM 7013 C CA . VAL B 1 414 ? 9.625 -12.852 -12.68 1 93.69 414 VAL B CA 1
ATOM 7014 C C . VAL B 1 414 ? 10.172 -13.445 -11.391 1 93.69 414 VAL B C 1
ATOM 7016 O O . VAL B 1 414 ? 9.672 -14.453 -10.898 1 93.69 414 VAL B O 1
ATOM 7019 N N . ASP B 1 415 ? 11.234 -12.859 -10.852 1 92.81 415 ASP B N 1
ATOM 7020 C CA . ASP B 1 415 ? 11.805 -13.328 -9.594 1 92.81 415 ASP B CA 1
ATOM 7021 C C . ASP B 1 415 ? 10.953 -12.867 -8.406 1 92.81 415 ASP B C 1
ATOM 7023 O O . ASP B 1 415 ? 10.719 -11.672 -8.234 1 92.81 415 ASP B O 1
ATOM 7027 N N . LEU B 1 416 ? 10.539 -13.805 -7.621 1 94.31 416 LEU B N 1
ATOM 7028 C CA . LEU B 1 416 ? 9.75 -13.438 -6.449 1 94.31 416 LEU B CA 1
ATOM 7029 C C . LEU B 1 416 ? 10.656 -12.969 -5.316 1 94.31 416 LEU B C 1
ATOM 7031 O O . LEU B 1 416 ? 11.727 -13.547 -5.09 1 94.31 416 LEU B O 1
ATOM 7035 N N . VAL B 1 417 ? 10.227 -11.977 -4.621 1 90.19 417 VAL B N 1
ATOM 7036 C CA . VAL B 1 417 ? 11 -11.391 -3.531 1 90.19 417 VAL B CA 1
ATOM 7037 C C . VAL B 1 417 ? 11.164 -12.414 -2.41 1 90.19 417 VAL B C 1
ATOM 7039 O O . VAL B 1 417 ? 12.25 -12.547 -1.834 1 90.19 417 VAL B O 1
ATOM 7042 N N . GLY B 1 418 ? 10.156 -13.18 -2.156 1 84.62 418 GLY B N 1
ATOM 7043 C CA . GLY B 1 418 ? 10.203 -14.195 -1.117 1 84.62 418 GLY B CA 1
ATOM 7044 C C . GLY B 1 418 ? 10.758 -15.523 -1.602 1 84.62 418 GLY B C 1
ATOM 7045 O O . GLY B 1 418 ? 10.703 -16.516 -0.883 1 84.62 418 GLY B O 1
ATOM 7046 N N . GLY B 1 419 ? 11.203 -15.734 -2.795 1 80.62 419 GLY B N 1
ATOM 7047 C CA . GLY B 1 419 ? 11.586 -16.969 -3.453 1 80.62 419 GLY B CA 1
ATOM 7048 C C . GLY B 1 419 ? 12.695 -17.719 -2.736 1 80.62 419 GLY B C 1
ATOM 7049 O O . GLY B 1 419 ? 12.906 -18.906 -2.961 1 80.62 419 GLY B O 1
ATOM 7050 N N . GLY B 1 420 ? 13.258 -17.188 -1.742 1 74.19 420 GLY B N 1
ATOM 7051 C CA . GLY B 1 420 ? 14.289 -17.891 -1 1 74.19 420 GLY B CA 1
ATOM 7052 C C . GLY B 1 420 ? 13.734 -18.812 0.067 1 74.19 420 GLY B C 1
ATOM 7053 O O . GLY B 1 420 ? 14.43 -19.719 0.535 1 74.19 420 GLY B O 1
ATOM 7054 N N . SER B 1 421 ? 12.477 -18.75 0.208 1 80.5 421 SER B N 1
ATOM 7055 C CA . SER B 1 421 ? 11.82 -19.609 1.179 1 80.5 421 SER B CA 1
ATOM 7056 C C . SER B 1 421 ? 11.336 -20.906 0.526 1 80.5 421 SER B C 1
ATOM 7058 O O . SER B 1 421 ? 10.93 -20.906 -0.637 1 80.5 421 SER B O 1
ATOM 7060 N N . PRO B 1 422 ? 11.422 -21.969 1.286 1 80.94 422 PRO B N 1
ATOM 7061 C CA . PRO B 1 422 ? 11.023 -23.25 0.717 1 80.94 422 PRO B CA 1
ATOM 7062 C C . PRO B 1 422 ? 9.547 -23.312 0.339 1 80.94 422 PRO B C 1
ATOM 7064 O O . PRO B 1 422 ? 9.141 -24.141 -0.48 1 80.94 422 PRO B O 1
ATOM 7067 N N . ALA B 1 423 ? 8.82 -22.406 0.874 1 83.75 423 ALA B N 1
ATOM 7068 C CA . ALA B 1 423 ? 7.371 -22.469 0.676 1 83.75 423 ALA B CA 1
ATOM 7069 C C . ALA B 1 423 ? 6.949 -21.641 -0.535 1 83.75 423 ALA B C 1
ATOM 7071 O O . ALA B 1 423 ? 5.812 -21.75 -1.002 1 83.75 423 ALA B O 1
ATOM 7072 N N . THR B 1 424 ? 7.836 -20.859 -1.041 1 91.56 424 THR B N 1
ATOM 7073 C CA . THR B 1 424 ? 7.512 -19.984 -2.152 1 91.56 424 THR B CA 1
ATOM 7074 C C . THR B 1 424 ? 8.469 -20.203 -3.32 1 91.56 424 THR B C 1
ATOM 7076 O O . THR B 1 424 ? 9.656 -20.453 -3.119 1 91.56 424 THR B O 1
ATOM 7079 N N . ALA B 1 425 ? 7.914 -20.156 -4.457 1 96.44 425 ALA B N 1
ATOM 7080 C CA . ALA B 1 425 ? 8.727 -20.312 -5.66 1 96.44 425 ALA B CA 1
ATOM 7081 C C . ALA B 1 425 ? 9.758 -19.188 -5.77 1 96.44 425 ALA B C 1
ATOM 7083 O O . ALA B 1 425 ? 9.539 -18.078 -5.281 1 96.44 425 ALA B O 1
ATOM 7084 N N . ALA B 1 426 ? 10.859 -19.469 -6.355 1 94.69 426 ALA B N 1
ATOM 7085 C CA . ALA B 1 426 ? 11.875 -18.469 -6.621 1 94.69 426 ALA B CA 1
ATOM 7086 C C . ALA B 1 426 ? 11.461 -17.562 -7.777 1 94.69 426 ALA B C 1
ATOM 7088 O O . ALA B 1 426 ? 11.727 -16.344 -7.754 1 94.69 426 ALA B O 1
ATOM 7089 N N . ARG B 1 427 ? 10.82 -18.25 -8.734 1 95.62 427 ARG B N 1
ATOM 7090 C CA . ARG B 1 427 ? 10.414 -17.547 -9.945 1 95.62 427 ARG B CA 1
ATOM 7091 C C . ARG B 1 427 ? 9.062 -18.047 -10.453 1 95.62 427 ARG B C 1
ATOM 7093 O O . ARG B 1 427 ? 8.672 -19.172 -10.164 1 95.62 427 ARG B O 1
ATOM 7100 N N . VAL B 1 428 ? 8.461 -17.141 -11.203 1 97.06 428 VAL B N 1
ATOM 7101 C CA . VAL B 1 428 ? 7.203 -17.516 -11.852 1 97.06 428 VAL B CA 1
ATOM 7102 C C . VAL B 1 428 ? 7.219 -17.062 -13.312 1 97.06 428 VAL B C 1
ATOM 7104 O O . VAL B 1 428 ? 7.875 -16.078 -13.656 1 97.06 428 VAL B O 1
ATOM 7107 N N . ALA B 1 429 ? 6.578 -17.781 -14.141 1 97.12 429 ALA B N 1
ATOM 7108 C CA . ALA B 1 429 ? 6.422 -17.438 -15.547 1 97.12 429 ALA B CA 1
ATOM 7109 C C . ALA B 1 429 ? 4.949 -17.406 -15.945 1 97.12 429 ALA B C 1
ATOM 7111 O O . ALA B 1 429 ? 4.32 -18.469 -16.109 1 97.12 429 ALA B O 1
ATOM 7112 N N . LEU B 1 430 ? 4.438 -16.266 -16.047 1 96.5 430 LEU B N 1
ATOM 7113 C CA . LEU B 1 430 ? 3.07 -16.031 -16.5 1 96.5 430 LEU B CA 1
ATOM 7114 C C . LEU B 1 430 ? 3.045 -15.039 -17.656 1 96.5 430 LEU B C 1
ATOM 7116 O O . LEU B 1 430 ? 3.936 -14.195 -17.781 1 96.5 430 LEU B O 1
ATOM 7120 N N . ALA B 1 431 ? 2.02 -15.203 -18.516 1 94.69 431 ALA B N 1
ATOM 7121 C CA . ALA B 1 431 ? 1.861 -14.227 -19.594 1 94.69 431 ALA B CA 1
ATOM 7122 C C . ALA B 1 431 ? 1.613 -12.828 -19.031 1 94.69 431 ALA B C 1
ATOM 7124 O O . ALA B 1 431 ? 0.752 -12.648 -18.156 1 94.69 431 ALA B O 1
ATOM 7125 N N . PRO B 1 432 ? 2.355 -11.82 -19.547 1 94.62 432 PRO B N 1
ATOM 7126 C CA . PRO B 1 432 ? 2.176 -10.469 -19.016 1 94.62 432 PRO B CA 1
ATOM 7127 C C . PRO B 1 432 ? 0.781 -9.906 -19.281 1 94.62 432 PRO B C 1
ATOM 7129 O O . PRO B 1 432 ? 0.243 -10.086 -20.391 1 94.62 432 PRO B O 1
ATOM 7132 N N . GLY B 1 433 ? 0.165 -9.289 -18.234 1 94.44 433 GLY B N 1
ATOM 7133 C CA . GLY B 1 433 ? -1.055 -8.516 -18.406 1 94.44 433 GLY B CA 1
ATOM 7134 C C . GLY B 1 433 ? -2.309 -9.289 -18.031 1 94.44 433 GLY B C 1
ATOM 7135 O O . GLY B 1 433 ? -3.389 -8.711 -17.922 1 94.44 433 GLY B O 1
ATOM 7136 N N . THR B 1 434 ? -2.125 -10.555 -17.969 1 94.94 434 THR B N 1
ATOM 7137 C CA . THR B 1 434 ? -3.305 -11.344 -17.625 1 94.94 434 THR B CA 1
ATOM 7138 C C . THR B 1 434 ? -3.039 -12.188 -16.375 1 94.94 434 THR B C 1
ATOM 7140 O O . THR B 1 434 ? -1.889 -12.492 -16.062 1 94.94 434 THR B O 1
ATOM 7143 N N . GLY B 1 435 ? -4.078 -12.445 -15.641 1 97.19 435 GLY B N 1
ATOM 7144 C CA . GLY B 1 435 ? -4.039 -13.312 -14.469 1 97.19 435 GLY B CA 1
ATOM 7145 C C . GLY B 1 435 ? -5.086 -14.414 -14.508 1 97.19 435 GLY B C 1
ATOM 7146 O O . GLY B 1 435 ? -5.797 -14.57 -15.5 1 97.19 435 GLY B O 1
ATOM 7147 N N . TYR B 1 436 ? -5.184 -15.234 -13.453 1 97.94 436 TYR B N 1
ATOM 7148 C CA . TYR B 1 436 ? -6.066 -16.391 -13.453 1 97.94 436 TYR B CA 1
ATOM 7149 C C . TYR B 1 436 ? -7.027 -16.344 -12.266 1 97.94 436 TYR B C 1
ATOM 7151 O O . TYR B 1 436 ? -6.617 -16.078 -11.133 1 97.94 436 TYR B O 1
ATOM 7159 N N . PHE B 1 437 ? -8.344 -16.484 -12.672 1 97.12 437 PHE B N 1
ATOM 7160 C CA . PHE B 1 437 ? -9.352 -16.781 -11.656 1 97.12 437 PHE B CA 1
ATOM 7161 C C . PHE B 1 437 ? -9.359 -18.266 -11.32 1 97.12 437 PHE B C 1
ATOM 7163 O O . PHE B 1 437 ? -9.727 -19.094 -12.148 1 97.12 437 PHE B O 1
ATOM 7170 N N . THR B 1 438 ? -8.922 -18.578 -9.977 1 95.38 438 THR B N 1
ATOM 7171 C CA . THR B 1 438 ? -8.656 -19.984 -9.688 1 95.38 438 THR B CA 1
ATOM 7172 C C . THR B 1 438 ? -9.453 -20.453 -8.469 1 95.38 438 THR B C 1
ATOM 7174 O O . THR B 1 438 ? -9.906 -19.625 -7.672 1 95.38 438 THR B O 1
ATOM 7177 N N . GLN B 1 439 ? -9.617 -21.734 -8.414 1 92.56 439 GLN B N 1
ATOM 7178 C CA . GLN B 1 439 ? -10.219 -22.406 -7.266 1 92.56 439 GLN B CA 1
ATOM 7179 C C . GLN B 1 439 ? -9.383 -23.609 -6.844 1 92.56 439 GLN B C 1
ATOM 7181 O O . GLN B 1 439 ? -8.977 -24.422 -7.68 1 92.56 439 GLN B O 1
ATOM 7186 N N . THR B 1 440 ? -9.094 -23.656 -5.582 1 91.5 440 THR B N 1
ATOM 7187 C CA . THR B 1 440 ? -8.258 -24.75 -5.082 1 91.5 440 THR B CA 1
ATOM 7188 C C . THR B 1 440 ? -8.992 -26.078 -5.176 1 91.5 440 THR B C 1
ATOM 7190 O O . THR B 1 440 ? -10.203 -26.141 -4.922 1 91.5 440 THR B O 1
ATOM 7193 N N . VAL B 1 441 ? -8.305 -27.031 -5.523 1 86.94 441 VAL B N 1
ATOM 7194 C CA . VAL B 1 441 ? -8.836 -28.391 -5.57 1 86.94 441 VAL B CA 1
ATOM 7195 C C . VAL B 1 441 ? -7.926 -29.328 -4.777 1 86.94 441 VAL B C 1
ATOM 7197 O O . VAL B 1 441 ? -6.785 -28.984 -4.465 1 86.94 441 VAL B O 1
ATOM 7200 N N . GLY B 1 442 ? -8.539 -30.25 -4.035 1 68.31 442 GLY B N 1
ATOM 7201 C CA . GLY B 1 442 ? -7.73 -31.219 -3.316 1 68.31 442 GLY B CA 1
ATOM 7202 C C . GLY B 1 442 ? -6.699 -31.906 -4.191 1 68.31 442 GLY B C 1
ATOM 7203 O O . GLY B 1 442 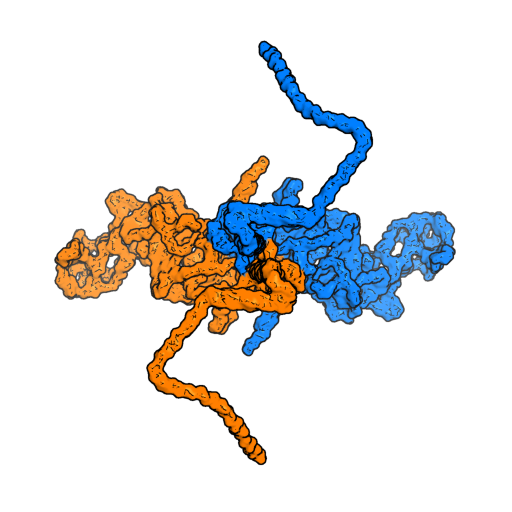? -6.738 -31.781 -5.418 1 68.31 442 GLY B O 1
ATOM 7204 N N . GLY B 1 443 ? -5.555 -32.25 -3.646 1 55.97 443 GLY B N 1
ATOM 7205 C CA . GLY B 1 443 ? -4.457 -32.938 -4.309 1 55.97 443 GLY B CA 1
ATOM 7206 C C . GLY B 1 443 ? -4.879 -34.219 -5 1 55.97 443 GLY B C 1
ATOM 7207 O O . GLY B 1 443 ? -4.164 -34.719 -5.867 1 55.97 443 GLY B O 1
ATOM 7208 N N . GLY B 1 444 ? -6.098 -34.719 -4.539 1 52.16 444 GLY B N 1
ATOM 7209 C CA . GLY B 1 444 ? -6.469 -36 -5.18 1 52.16 444 GLY B CA 1
ATOM 7210 C C . GLY B 1 444 ? -7.164 -35.781 -6.512 1 52.16 444 GLY B C 1
ATOM 7211 O O . GLY B 1 444 ? -7.664 -34.688 -6.805 1 52.16 444 GLY B O 1
ATOM 7212 N N . PRO B 1 445 ? -6.961 -36.656 -7.547 1 48.72 445 PRO B N 1
ATOM 7213 C CA . PRO B 1 445 ? -7.508 -36.562 -8.906 1 48.72 445 PRO B CA 1
ATOM 7214 C C . PRO B 1 445 ? -8.977 -36.156 -8.922 1 48.72 445 PRO B C 1
ATOM 7216 O O . PRO B 1 445 ? -9.422 -35.5 -9.859 1 48.72 445 PRO B O 1
ATOM 7219 N N . ASN B 1 446 ? -9.812 -36.625 -7.926 1 45 446 ASN B N 1
ATOM 7220 C CA . ASN B 1 446 ? -11.25 -36.406 -7.93 1 45 446 ASN B CA 1
ATOM 7221 C C . ASN B 1 446 ? -11.656 -35.344 -6.918 1 45 446 ASN B C 1
ATOM 7223 O O . ASN B 1 446 ? -12.82 -35.281 -6.504 1 45 446 ASN B O 1
ATOM 7227 N N . SER B 1 447 ? -10.766 -34.656 -6.41 1 49.69 447 SER B N 1
ATOM 7228 C CA . SER B 1 447 ? -11.125 -33.781 -5.305 1 49.69 447 SER B CA 1
ATOM 7229 C C . SER B 1 447 ? -11.977 -32.594 -5.789 1 49.69 447 SER B C 1
ATOM 7231 O O . SER B 1 447 ? -11.625 -31.938 -6.77 1 49.69 447 SER B O 1
ATOM 7233 N N . PRO B 1 448 ? -13.305 -32.625 -5.516 1 48.91 448 PRO B N 1
ATOM 7234 C CA . PRO B 1 448 ? -14.148 -31.5 -5.938 1 48.91 448 PRO B CA 1
ATOM 7235 C C . PRO B 1 448 ? -13.531 -30.141 -5.633 1 48.91 448 PRO B C 1
ATOM 7237 O O . PRO B 1 448 ? -12.648 -30.031 -4.77 1 48.91 448 PRO B O 1
ATOM 7240 N N . GLY B 1 449 ? -13.734 -29.125 -6.465 1 52 449 GLY B N 1
ATOM 7241 C CA . GLY B 1 449 ? -13.438 -27.703 -6.398 1 52 449 GLY B CA 1
ATOM 7242 C C . GLY B 1 449 ? -14.047 -27.031 -5.195 1 52 449 GLY B C 1
ATOM 7243 O O . GLY B 1 449 ? -15 -26.25 -5.332 1 52 449 GLY B O 1
ATOM 7244 N N . ALA B 1 450 ? -14.125 -27.656 -4.09 1 57.38 450 ALA B N 1
ATOM 7245 C CA . ALA B 1 450 ? -14.859 -26.984 -3.02 1 57.38 450 ALA B CA 1
ATOM 7246 C C . ALA B 1 450 ? -14 -25.891 -2.385 1 57.38 450 ALA B C 1
ATOM 7248 O O . ALA B 1 450 ? -14.383 -25.312 -1.364 1 57.38 450 ALA B O 1
ATOM 7249 N N . GLY B 1 451 ? -12.906 -25.469 -3.111 1 76.5 451 GLY B N 1
ATOM 7250 C CA . GLY B 1 451 ? -12.008 -24.734 -2.234 1 76.5 451 GLY B CA 1
ATOM 7251 C C . GLY B 1 451 ? -12.117 -23.234 -2.393 1 76.5 451 GLY B C 1
ATOM 7252 O O . GLY B 1 451 ? -13.086 -22.734 -2.971 1 76.5 451 GLY B O 1
ATOM 7253 N N . SER B 1 452 ? -11.453 -22.547 -1.81 1 86.62 452 SER B N 1
ATOM 7254 C CA . SER B 1 452 ? -11.305 -21.094 -1.721 1 86.62 452 SER B CA 1
ATOM 7255 C C . SER B 1 452 ? -10.945 -20.5 -3.076 1 86.62 452 SER B C 1
ATOM 7257 O O . SER B 1 452 ? -10.352 -21.172 -3.922 1 86.62 452 SER B O 1
ATOM 7259 N N . LEU B 1 453 ? -11.555 -19.453 -3.418 1 93.25 453 LEU B N 1
ATOM 7260 C CA . LEU B 1 453 ? -11.312 -18.719 -4.656 1 93.25 453 LEU B CA 1
ATOM 7261 C C . LEU B 1 453 ? -10.086 -17.812 -4.52 1 93.25 453 LEU B C 1
ATOM 7263 O O . LEU B 1 453 ? -9.875 -17.203 -3.469 1 93.25 453 LEU B O 1
ATOM 7267 N N . PHE B 1 454 ? -9.32 -17.812 -5.648 1 95.19 454 PHE B N 1
ATOM 7268 C CA . PHE B 1 454 ? -8.117 -16.984 -5.645 1 95.19 454 PHE B CA 1
ATOM 7269 C C . PHE B 1 454 ? -7.957 -16.25 -6.977 1 95.19 454 PHE B C 1
ATOM 7271 O O . PHE B 1 454 ? -8.477 -16.703 -8 1 95.19 454 PHE B O 1
ATOM 7278 N N . TRP B 1 455 ? -7.367 -15.125 -6.902 1 97 455 TRP B N 1
ATOM 7279 C CA . TRP B 1 455 ? -6.805 -14.445 -8.07 1 97 455 TRP B CA 1
ATOM 7280 C C . TRP B 1 455 ? -5.289 -14.586 -8.102 1 97 455 TRP B C 1
ATOM 7282 O O . TRP B 1 455 ? -4.613 -14.305 -7.105 1 97 455 TRP B O 1
ATOM 7292 N N . VAL B 1 456 ? -4.75 -15.078 -9.195 1 98.06 456 VAL B N 1
ATOM 7293 C CA . VAL B 1 456 ? -3.305 -15.164 -9.391 1 98.06 456 VAL B CA 1
ATOM 7294 C C . VAL B 1 456 ? -2.863 -14.125 -10.422 1 98.06 456 VAL B C 1
ATOM 7296 O O . VAL B 1 456 ? -3.303 -14.164 -11.578 1 98.06 456 VAL B O 1
ATOM 7299 N N . SER B 1 457 ? -2.002 -13.25 -10.039 1 97.38 457 SER B N 1
ATOM 7300 C CA . SER B 1 457 ? -1.577 -12.156 -10.914 1 97.38 457 SER B CA 1
ATOM 7301 C C . SER B 1 457 ? -0.388 -12.57 -11.773 1 97.38 457 SER B C 1
ATOM 7303 O O . SER B 1 457 ? 0.223 -13.609 -11.539 1 97.38 457 SER B O 1
ATOM 7305 N N . ASP B 1 458 ? -0.045 -11.688 -12.75 1 96.31 458 ASP B N 1
ATOM 7306 C CA . ASP B 1 458 ? 1.067 -11.953 -13.656 1 96.31 458 ASP B CA 1
ATOM 7307 C C . ASP B 1 458 ? 2.408 -11.695 -12.977 1 96.31 458 ASP B C 1
ATOM 7309 O O . ASP B 1 458 ? 3.463 -12.039 -13.508 1 96.31 458 ASP B O 1
ATOM 7313 N N . THR B 1 459 ? 2.359 -11.094 -11.758 1 95.12 459 THR B N 1
ATOM 7314 C CA . THR B 1 459 ? 3.59 -10.875 -11.008 1 95.12 459 THR B CA 1
ATOM 7315 C C . THR B 1 459 ? 3.838 -12.031 -10.039 1 95.12 459 THR B C 1
ATOM 7317 O O . THR B 1 459 ? 4.805 -12.008 -9.273 1 95.12 459 THR B O 1
ATOM 7320 N N . GLY B 1 460 ? 2.969 -12.984 -9.992 1 96.5 460 GLY B N 1
ATOM 7321 C CA . GLY B 1 460 ? 3.188 -14.195 -9.211 1 96.5 460 GLY B CA 1
ATOM 7322 C C . GLY B 1 460 ? 2.621 -14.102 -7.809 1 96.5 460 GLY B C 1
ATOM 7323 O O . GLY B 1 460 ? 3.092 -14.789 -6.898 1 96.5 460 GLY B O 1
ATOM 7324 N N . VAL B 1 461 ? 1.621 -13.25 -7.637 1 96.56 461 VAL B N 1
ATOM 7325 C CA . VAL B 1 461 ? 1.007 -13.094 -6.32 1 96.56 461 VAL B CA 1
ATOM 7326 C C . VAL B 1 461 ? -0.395 -13.703 -6.332 1 96.56 461 VAL B C 1
ATOM 7328 O O . VAL B 1 461 ? -1.153 -13.508 -7.285 1 96.56 461 VAL B O 1
ATOM 7331 N N . ARG B 1 462 ? -0.7 -14.453 -5.301 1 96.19 462 ARG B N 1
ATOM 7332 C CA . ARG B 1 462 ? -2.049 -14.992 -5.145 1 96.19 462 ARG B CA 1
ATOM 7333 C C . ARG B 1 462 ? -2.854 -14.164 -4.148 1 96.19 462 ARG B C 1
ATOM 7335 O O . ARG B 1 462 ? -2.352 -13.805 -3.08 1 96.19 462 ARG B O 1
ATOM 7342 N N . TYR B 1 463 ? -4.043 -13.875 -4.547 1 96.5 463 TYR B N 1
ATOM 7343 C CA . TYR B 1 463 ? -4.953 -13.102 -3.709 1 96.5 463 TYR B CA 1
ATOM 7344 C C . TYR B 1 463 ? -6.199 -13.914 -3.369 1 96.5 463 TYR B C 1
ATOM 7346 O O . TYR B 1 463 ? -6.934 -14.344 -4.262 1 96.5 463 TYR B O 1
ATOM 7354 N N . GLY B 1 464 ? -6.41 -14.078 -2.066 1 94 464 GLY B N 1
ATOM 7355 C CA . GLY B 1 464 ? -7.645 -14.734 -1.663 1 94 464 GLY B CA 1
ATOM 7356 C C . GLY B 1 464 ? -8.875 -13.867 -1.874 1 94 464 GLY B C 1
ATOM 7357 O O . GLY B 1 464 ? -8.828 -12.656 -1.662 1 94 464 GLY B O 1
ATOM 7358 N N . ILE B 1 465 ? -9.914 -14.461 -2.398 1 93.88 465 ILE B N 1
ATOM 7359 C CA . ILE B 1 465 ? -11.172 -13.758 -2.588 1 93.88 465 ILE B CA 1
ATOM 7360 C C . ILE B 1 465 ? -12.172 -14.18 -1.512 1 93.88 465 ILE B C 1
ATOM 7362 O O . ILE B 1 465 ? -12.492 -15.367 -1.389 1 93.88 465 ILE B O 1
ATOM 7366 N N . ASP B 1 466 ? -12.531 -13.281 -0.658 1 85.44 466 ASP B N 1
ATOM 7367 C CA . ASP B 1 466 ? -13.477 -13.57 0.414 1 85.44 466 ASP B CA 1
ATOM 7368 C C . ASP B 1 466 ? -14.914 -13.352 -0.054 1 85.44 466 ASP B C 1
ATOM 7370 O O . ASP B 1 466 ? -15.352 -12.219 -0.237 1 85.44 466 ASP B O 1
ATOM 7374 N N . ASN B 1 467 ? -15.508 -14.477 -0.354 1 68.75 467 ASN B N 1
ATOM 7375 C CA . ASN B 1 467 ? -16.906 -14.406 -0.764 1 68.75 467 ASN B CA 1
ATOM 7376 C C . ASN B 1 467 ? -17.844 -14.461 0.437 1 68.75 467 ASN B C 1
ATOM 7378 O O . ASN B 1 467 ? -19.062 -14.414 0.278 1 68.75 467 ASN B O 1
ATOM 7382 N N . GLU B 1 468 ? -17.438 -15.039 1.62 1 54.91 468 GLU B N 1
ATOM 7383 C CA . GLU B 1 468 ? -18.281 -15.391 2.756 1 54.91 468 GLU B CA 1
ATOM 7384 C C . GLU B 1 468 ? -18.953 -14.156 3.344 1 54.91 468 GLU B C 1
ATOM 7386 O O . GLU B 1 468 ? -20.031 -14.258 3.947 1 54.91 468 GLU B O 1
ATOM 7391 N N . ALA B 1 469 ? -18.25 -13.047 3.498 1 47.09 469 ALA B N 1
ATOM 7392 C CA . ALA B 1 469 ? -18.938 -12.117 4.406 1 47.09 469 ALA B CA 1
ATOM 7393 C C . ALA B 1 469 ? -20.422 -12.016 4.074 1 47.09 469 ALA B C 1
ATOM 7395 O O . ALA B 1 469 ? -21.188 -11.453 4.848 1 47.09 469 ALA B O 1
ATOM 7396 N N . GLU B 1 470 ? -20.812 -12.07 2.871 1 44.78 470 GLU B N 1
ATOM 7397 C CA . GLU B 1 470 ? -22.266 -12.039 2.771 1 44.78 470 GLU B CA 1
ATOM 7398 C C . GLU B 1 470 ? -22.859 -13.445 2.873 1 44.78 470 GLU B C 1
ATOM 7400 O O . GLU B 1 470 ? -22.625 -14.281 1.995 1 44.78 470 GLU B O 1
ATOM 7405 N N . HIS B 1 471 ? -22.922 -14.031 3.973 1 40.75 471 HIS B N 1
ATOM 7406 C CA . HIS B 1 471 ? -23.531 -15.281 4.414 1 40.75 471 HIS B CA 1
ATOM 7407 C C . HIS B 1 471 ? -24.625 -15.727 3.451 1 40.75 471 HIS B C 1
ATOM 7409 O O . HIS B 1 471 ? -25.234 -16.781 3.648 1 40.75 471 HIS B O 1
ATOM 7415 N N . SER B 1 472 ? -25.422 -15.016 2.932 1 41.56 472 SER B N 1
ATOM 7416 C CA . SER B 1 472 ? -26.516 -15.617 2.174 1 41.56 472 SER B CA 1
ATOM 7417 C C . SER B 1 472 ? -26.047 -16.094 0.802 1 41.56 472 SER B C 1
ATOM 7419 O O . SER B 1 472 ? -25.125 -15.5 0.222 1 41.56 472 SER B O 1
ATOM 7421 N N . ALA B 1 473 ? -26.453 -17.375 0.43 1 39.41 473 ALA B N 1
ATOM 7422 C CA . ALA B 1 473 ? -26.25 -17.938 -0.901 1 39.41 473 ALA B CA 1
ATOM 7423 C C . ALA B 1 473 ? -26.172 -16.844 -1.959 1 39.41 473 ALA B C 1
ATOM 7425 O O . ALA B 1 473 ? -25.516 -17 -2.988 1 39.41 473 ALA B O 1
ATOM 7426 N N . ALA B 1 474 ? -26.969 -15.914 -1.787 1 42.22 474 ALA B N 1
ATOM 7427 C CA . ALA B 1 474 ? -27.141 -14.797 -2.709 1 42.22 474 ALA B CA 1
ATOM 7428 C C . ALA B 1 474 ? -25.891 -13.898 -2.723 1 42.22 474 ALA B C 1
ATOM 7430 O O . ALA B 1 474 ? -25.719 -13.094 -3.643 1 42.22 474 ALA B O 1
ATOM 7431 N N . GLY B 1 475 ? -24.828 -13.828 -1.718 1 49.88 475 GLY B N 1
ATOM 7432 C CA . GLY B 1 475 ? -23.75 -12.898 -1.423 1 49.88 475 GLY B CA 1
ATOM 7433 C C . GLY B 1 475 ? -22.422 -13.312 -2.031 1 49.88 475 GLY B C 1
ATOM 7434 O O . GLY B 1 475 ? -21.484 -12.516 -2.086 1 49.88 475 GLY B O 1
ATOM 7435 N N . GLN B 1 476 ? -22.078 -14.648 -2.09 1 52.72 476 GLN B N 1
ATOM 7436 C CA . GLN B 1 476 ? -20.828 -15.133 -2.678 1 52.72 476 GLN B CA 1
ATOM 7437 C C . GLN B 1 476 ? -20.578 -14.492 -4.043 1 52.72 476 GLN B C 1
ATOM 7439 O O . GLN B 1 476 ? -19.453 -14.109 -4.363 1 52.72 476 GLN B O 1
ATOM 7444 N N . ASN B 1 477 ? -21.469 -14.242 -4.785 1 66.44 477 ASN B N 1
ATOM 7445 C CA . ASN B 1 477 ? -21.406 -13.836 -6.188 1 66.44 477 ASN B CA 1
ATOM 7446 C C . ASN B 1 477 ? -21.203 -12.328 -6.332 1 66.44 477 ASN B C 1
ATOM 7448 O O . ASN B 1 477 ? -20.75 -11.859 -7.375 1 66.44 477 ASN B O 1
ATOM 7452 N N . LYS B 1 478 ? -21.203 -11.758 -5.133 1 81.12 478 LYS B N 1
ATOM 7453 C CA . LYS B 1 478 ? -21.172 -10.305 -5.293 1 81.12 478 LYS B CA 1
ATOM 7454 C C . LYS B 1 478 ? -19.734 -9.789 -5.422 1 81.12 478 LYS B C 1
ATOM 7456 O O . LYS B 1 478 ? -19.453 -8.922 -6.246 1 81.12 478 LYS B O 1
ATOM 7461 N N . THR B 1 479 ? -18.828 -10.461 -4.672 1 91.19 479 THR B N 1
ATOM 7462 C CA . THR B 1 479 ? -17.438 -10.031 -4.73 1 91.19 479 THR B CA 1
ATOM 7463 C C . THR B 1 479 ? -16.812 -10.383 -6.082 1 91.19 479 THR B C 1
ATOM 7465 O O . THR B 1 479 ? -16.125 -9.562 -6.68 1 91.19 479 THR B O 1
ATOM 7468 N N . VAL B 1 480 ? -17.125 -11.57 -6.566 1 92.75 480 VAL B N 1
ATOM 7469 C CA . VAL B 1 480 ? -16.594 -12.031 -7.844 1 92.75 480 VAL B CA 1
ATOM 7470 C C . VAL B 1 480 ? -17.125 -11.148 -8.969 1 92.75 480 VAL B C 1
ATOM 7472 O O . VAL B 1 480 ? -16.375 -10.773 -9.883 1 92.75 480 VAL B O 1
ATOM 7475 N N . GLU B 1 481 ? -18.375 -10.781 -8.859 1 91.75 481 GLU B N 1
ATOM 7476 C CA . GLU B 1 481 ? -18.984 -9.906 -9.859 1 91.75 481 GLU B CA 1
ATOM 7477 C C . GLU B 1 481 ? -18.375 -8.508 -9.805 1 91.75 481 GLU B C 1
ATOM 7479 O O . GLU B 1 481 ? -18.141 -7.891 -10.844 1 91.75 481 GLU B O 1
ATOM 7484 N N . ALA B 1 482 ? -18.172 -8.062 -8.602 1 93.81 482 ALA B N 1
ATOM 7485 C CA . ALA B 1 482 ? -17.594 -6.727 -8.422 1 93.81 482 ALA B CA 1
ATOM 7486 C C . ALA B 1 482 ? -16.203 -6.645 -9.031 1 93.81 482 ALA B C 1
ATOM 7488 O O . ALA B 1 482 ? -15.781 -5.582 -9.5 1 93.81 482 ALA B O 1
ATOM 7489 N N . LEU B 1 483 ? -15.516 -7.793 -9.016 1 96.19 483 LEU B N 1
ATOM 7490 C CA . LEU B 1 483 ? -14.148 -7.828 -9.516 1 96.19 483 LEU B CA 1
ATOM 7491 C C . LEU B 1 483 ? -14.133 -8.047 -11.031 1 96.19 483 LEU B C 1
ATOM 7493 O O . LEU B 1 483 ? -13.078 -8 -11.656 1 96.19 483 LEU B O 1
ATOM 7497 N N . GLY B 1 484 ? -15.234 -8.273 -11.562 1 94.06 484 GLY B N 1
ATOM 7498 C CA . GLY B 1 484 ? -15.359 -8.469 -13 1 94.06 484 GLY B CA 1
ATOM 7499 C C . GLY B 1 484 ? -14.938 -9.852 -13.453 1 94.06 484 GLY B C 1
ATOM 7500 O O . GLY B 1 484 ? -14.586 -10.047 -14.617 1 94.06 484 GLY B O 1
ATOM 7501 N N . LEU B 1 485 ? -14.836 -10.766 -12.602 1 94.88 485 LEU B N 1
ATOM 7502 C CA . LEU B 1 485 ? -14.469 -12.141 -12.922 1 94.88 485 LEU B CA 1
ATOM 7503 C C . LEU B 1 485 ? -15.68 -12.914 -13.438 1 94.88 485 LEU B C 1
ATOM 7505 O O . LEU B 1 485 ? -16.781 -12.797 -12.891 1 94.88 485 LEU B O 1
ATOM 7509 N N . THR B 1 486 ? -15.438 -13.57 -14.516 1 91.88 486 THR B N 1
ATOM 7510 C CA . THR B 1 486 ? -16.547 -14.273 -15.164 1 91.88 486 THR B CA 1
ATOM 7511 C C . THR B 1 486 ? -16.172 -15.727 -15.438 1 91.88 486 THR B C 1
ATOM 7513 O O . THR B 1 486 ? -14.992 -16.078 -15.5 1 91.88 486 THR B O 1
ATOM 7516 N N . GLY B 1 487 ? -17.234 -16.562 -15.508 1 89.31 487 GLY B N 1
ATOM 7517 C CA . GLY B 1 487 ? -17.016 -17.969 -15.828 1 89.31 487 GLY B CA 1
ATOM 7518 C C . GLY B 1 487 ? -16.594 -18.797 -14.633 1 89.31 487 GLY B C 1
ATOM 7519 O O . GLY B 1 487 ? -16.562 -18.312 -13.508 1 89.31 487 GLY B O 1
ATOM 7520 N N . SER B 1 488 ? -16.297 -20.062 -14.906 1 89.25 488 SER B N 1
ATOM 7521 C CA . SER B 1 488 ? -15.859 -20.969 -13.852 1 89.25 488 SER B CA 1
ATOM 7522 C C . SER B 1 488 ? -14.375 -20.781 -13.555 1 89.25 488 SER B C 1
ATOM 7524 O O . SER B 1 488 ? -13.562 -20.672 -14.477 1 89.25 488 SER B O 1
ATOM 7526 N N . PRO B 1 489 ? -14.039 -20.688 -12.32 1 92.81 489 PRO B N 1
ATOM 7527 C CA . PRO B 1 489 ? -12.625 -20.578 -11.969 1 92.81 489 PRO B CA 1
ATOM 7528 C C . PRO B 1 489 ? -11.797 -21.766 -12.422 1 92.81 489 PRO B C 1
ATOM 7530 O O . PRO B 1 489 ? -12.297 -22.906 -12.414 1 92.81 489 PRO B O 1
ATOM 7533 N N . VAL B 1 490 ? -10.625 -21.547 -12.773 1 94.19 490 VAL B N 1
ATOM 7534 C CA . VAL B 1 490 ? -9.711 -22.594 -13.203 1 94.19 490 VAL B CA 1
ATOM 7535 C C . VAL B 1 490 ? -9.195 -23.359 -11.984 1 94.19 490 VAL B C 1
ATOM 7537 O O . VAL B 1 490 ? -8.711 -22.766 -11.023 1 94.19 490 VAL B O 1
ATOM 7540 N N . PRO B 1 491 ? -9.312 -24.703 -12 1 93.44 491 PRO B N 1
ATOM 7541 C CA . PRO B 1 491 ? -8.828 -25.469 -10.852 1 93.44 491 PRO B CA 1
ATOM 7542 C C . PRO B 1 491 ? -7.309 -25.422 -10.695 1 93.44 491 PRO B C 1
ATOM 7544 O O . PRO B 1 491 ? -6.586 -25.375 -11.695 1 93.44 491 PRO B O 1
ATOM 7547 N N . ILE B 1 492 ? -6.832 -25.422 -9.484 1 94.62 492 ILE B N 1
ATOM 7548 C CA . ILE B 1 492 ? -5.406 -25.422 -9.164 1 94.62 492 ILE B CA 1
ATOM 7549 C C . ILE B 1 492 ? -5.168 -26.203 -7.875 1 94.62 492 ILE B C 1
ATOM 7551 O O . ILE B 1 492 ? -5.852 -25.984 -6.875 1 94.62 492 ILE B O 1
ATOM 7555 N N . PRO B 1 493 ? -4.273 -27.125 -7.844 1 92.81 493 PRO B N 1
ATOM 7556 C CA . PRO B 1 493 ? -3.959 -27.781 -6.578 1 92.81 493 PRO B CA 1
ATOM 7557 C C . PRO B 1 493 ? -3.234 -26.875 -5.594 1 92.81 493 PRO B C 1
ATOM 7559 O O . PRO B 1 493 ? -2.451 -26.016 -6.004 1 92.81 493 PRO B O 1
ATOM 7562 N N . TRP B 1 494 ? -3.439 -27.062 -4.359 1 91 494 TRP B N 1
ATOM 7563 C CA . TRP B 1 494 ? -2.807 -26.234 -3.338 1 91 494 TRP B CA 1
ATOM 7564 C C . TRP B 1 494 ? -1.287 -26.359 -3.4 1 91 494 TRP B C 1
ATOM 7566 O O . TRP B 1 494 ? -0.569 -25.391 -3.146 1 91 494 TRP B O 1
ATOM 7576 N N . SER B 1 495 ? -0.757 -27.531 -3.762 1 92.44 495 SER B N 1
ATOM 7577 C CA . SER B 1 495 ? 0.682 -27.75 -3.852 1 92.44 495 SER B CA 1
ATOM 7578 C C . SER B 1 495 ? 1.325 -26.812 -4.859 1 92.44 495 SER B C 1
ATOM 7580 O O . SER B 1 495 ? 2.51 -26.484 -4.746 1 92.44 495 SER B O 1
ATOM 7582 N N . VAL B 1 496 ? 0.481 -26.391 -5.812 1 95.5 496 VAL B N 1
ATOM 7583 C CA . VAL B 1 496 ? 0.977 -25.438 -6.809 1 95.5 496 VAL B CA 1
ATOM 7584 C C . VAL B 1 496 ? 0.66 -24.016 -6.367 1 95.5 496 VAL B C 1
ATOM 7586 O O . VAL B 1 496 ? 1.534 -23.141 -6.383 1 95.5 496 VAL B O 1
ATOM 7589 N N . LEU B 1 497 ? -0.561 -23.75 -5.891 1 95.06 497 LEU B N 1
ATOM 7590 C CA . LEU B 1 497 ? -1.024 -22.406 -5.523 1 95.06 497 LEU B CA 1
ATOM 7591 C C . LEU B 1 497 ? -0.185 -21.844 -4.387 1 95.06 497 LEU B C 1
ATOM 7593 O O . LEU B 1 497 ? 0.085 -20.641 -4.355 1 95.06 497 LEU B O 1
ATOM 7597 N N . SER B 1 498 ? 0.231 -22.672 -3.5 1 92.81 498 SER B N 1
ATOM 7598 C CA . SER B 1 498 ? 0.964 -22.219 -2.32 1 92.81 498 SER B CA 1
ATOM 7599 C C . SER B 1 498 ? 2.35 -21.703 -2.693 1 92.81 498 SER B C 1
ATOM 7601 O O . SER B 1 498 ? 3.01 -21.047 -1.888 1 92.81 498 SER B O 1
ATOM 7603 N N . LEU B 1 499 ? 2.768 -22.062 -3.895 1 95.5 499 LEU B N 1
ATOM 7604 C CA . LEU B 1 499 ? 4.098 -21.641 -4.32 1 95.5 499 LEU B CA 1
ATOM 7605 C C . LEU B 1 499 ? 4.098 -20.188 -4.77 1 95.5 499 LEU B C 1
ATOM 7607 O O . LEU B 1 499 ? 5.16 -19.562 -4.871 1 95.5 499 LEU B O 1
ATOM 7611 N N . PHE B 1 500 ? 2.932 -19.656 -5.109 1 96.38 500 PHE B N 1
ATOM 7612 C CA . PHE B 1 500 ? 2.822 -18.234 -5.422 1 96.38 500 PHE B CA 1
ATOM 7613 C C . PHE B 1 500 ? 2.955 -17.391 -4.16 1 96.38 500 PHE B C 1
ATOM 7615 O O . PHE B 1 500 ? 2.654 -17.859 -3.059 1 96.38 500 PHE B O 1
ATOM 7622 N N . ALA B 1 501 ? 3.469 -16.172 -4.336 1 95.06 501 ALA B N 1
ATOM 7623 C CA . ALA B 1 501 ? 3.58 -15.273 -3.186 1 95.06 501 ALA B CA 1
ATOM 7624 C C . ALA B 1 501 ? 2.203 -14.898 -2.65 1 95.06 501 ALA B C 1
ATOM 7626 O O . ALA B 1 501 ? 1.257 -14.719 -3.422 1 95.06 501 ALA B O 1
ATOM 7627 N N . SER B 1 502 ? 2.07 -14.703 -1.354 1 92.62 502 SER B N 1
ATOM 7628 C CA . SER B 1 502 ? 0.787 -14.391 -0.731 1 92.62 502 SER B CA 1
ATOM 7629 C C . SER B 1 502 ? 0.504 -12.898 -0.761 1 92.62 502 SER B C 1
ATOM 7631 O O . SER B 1 502 ? 1.362 -12.094 -0.395 1 92.62 502 SER B O 1
ATOM 7633 N N . GLY B 1 503 ? -0.624 -12.555 -1.251 1 93.94 503 GLY B N 1
ATOM 7634 C CA . GLY B 1 503 ? -1.115 -11.18 -1.2 1 93.94 503 GLY B CA 1
ATOM 7635 C C . GLY B 1 503 ? -2.273 -11 -0.238 1 93.94 503 GLY B C 1
ATOM 7636 O O . GLY B 1 503 ? -2.693 -11.953 0.425 1 93.94 503 GLY B O 1
ATOM 7637 N N . PRO B 1 504 ? -2.768 -9.828 -0.139 1 93.25 504 PRO B N 1
ATOM 7638 C CA . PRO B 1 504 ? -3.896 -9.57 0.76 1 93.25 504 PRO B CA 1
ATOM 7639 C C . PRO B 1 504 ? -5.199 -10.195 0.266 1 93.25 504 PRO B C 1
ATOM 7641 O O . PRO B 1 504 ? -5.32 -10.523 -0.918 1 93.25 504 PRO B O 1
ATOM 7644 N N . THR B 1 505 ? -6.094 -10.305 1.197 1 93.06 505 THR B N 1
ATOM 7645 C CA . THR B 1 505 ? -7.418 -10.82 0.861 1 93.06 505 THR B CA 1
ATOM 7646 C C . THR B 1 505 ? -8.258 -9.742 0.183 1 93.06 505 THR B C 1
ATOM 7648 O O . THR B 1 505 ? -8.227 -8.578 0.589 1 93.06 505 THR B O 1
ATOM 7651 N N . LEU B 1 506 ? -8.922 -10.133 -0.833 1 95.56 506 LEU B N 1
ATOM 7652 C CA . LEU B 1 506 ? -9.805 -9.203 -1.536 1 95.56 506 LEU B CA 1
ATOM 7653 C C . LEU B 1 506 ? -11.227 -9.297 -0.99 1 95.56 506 LEU B C 1
ATOM 7655 O O . LEU B 1 506 ? -11.938 -10.273 -1.245 1 95.56 506 LEU B O 1
ATOM 7659 N N . SER B 1 507 ? -11.586 -8.336 -0.239 1 92.25 507 SER B N 1
ATOM 7660 C CA . SER B 1 507 ? -12.922 -8.242 0.344 1 92.25 507 SER B CA 1
ATOM 7661 C C . SER B 1 507 ? -13.422 -6.805 0.37 1 92.25 507 SER B C 1
ATOM 7663 O O . SER B 1 507 ? -12.625 -5.867 0.417 1 92.25 507 SER B O 1
ATOM 7665 N N . ARG B 1 508 ? -14.727 -6.66 0.254 1 91.19 508 ARG B N 1
ATOM 7666 C CA . ARG B 1 508 ? -15.305 -5.324 0.324 1 91.19 508 ARG B CA 1
ATOM 7667 C C . ARG B 1 508 ? -15.031 -4.68 1.678 1 91.19 508 ARG B C 1
ATOM 7669 O O . ARG B 1 508 ? -14.773 -3.475 1.757 1 91.19 508 ARG B O 1
ATOM 7676 N N . ALA B 1 509 ? -15.078 -5.426 2.729 1 88.94 509 ALA B N 1
ATOM 7677 C CA . ALA B 1 509 ? -14.836 -4.922 4.078 1 88.94 509 ALA B CA 1
ATOM 7678 C C . ALA B 1 509 ? -13.438 -4.324 4.191 1 88.94 509 ALA B C 1
ATOM 7680 O O . ALA B 1 509 ? -13.266 -3.234 4.742 1 88.94 509 ALA B O 1
ATOM 7681 N N . ASP B 1 510 ? -12.492 -5.031 3.662 1 92.12 510 ASP B N 1
ATOM 7682 C CA . ASP B 1 510 ? -11.117 -4.543 3.723 1 92.12 510 ASP B CA 1
ATOM 7683 C C . ASP B 1 510 ? -10.922 -3.328 2.818 1 92.12 510 ASP B C 1
ATOM 7685 O O . ASP B 1 510 ? -10.125 -2.438 3.127 1 92.12 510 ASP B O 1
ATOM 7689 N N . ALA B 1 511 ? -11.602 -3.307 1.699 1 94.38 511 ALA B N 1
ATOM 7690 C CA . ALA B 1 511 ? -11.492 -2.195 0.759 1 94.38 511 ALA B CA 1
ATOM 7691 C C . ALA B 1 511 ? -12.031 -0.902 1.371 1 94.38 511 ALA B C 1
ATOM 7693 O O . ALA B 1 511 ? -11.625 0.193 0.97 1 94.38 511 ALA B O 1
ATOM 7694 N N . LEU B 1 512 ? -12.914 -0.995 2.336 1 92.62 512 LEU B N 1
ATOM 7695 C CA . LEU B 1 512 ? -13.57 0.165 2.932 1 92.62 512 LEU B CA 1
ATOM 7696 C C . LEU B 1 512 ? -12.781 0.672 4.137 1 92.62 512 LEU B C 1
ATOM 7698 O O . LEU B 1 512 ? -13.172 1.655 4.77 1 92.62 512 LEU B O 1
ATOM 7702 N N . LEU B 1 513 ? -11.703 0.077 4.379 1 92.81 513 LEU B N 1
ATOM 7703 C CA . LEU B 1 513 ? -10.883 0.538 5.488 1 92.81 513 LEU B CA 1
ATOM 7704 C C . LEU B 1 513 ? -10.133 1.816 5.117 1 92.81 513 LEU B C 1
ATOM 7706 O O . LEU B 1 513 ? -9.617 1.937 4.008 1 92.81 513 LEU B O 1
ATOM 7710 N N . ALA B 1 514 ? -10.156 2.766 6.023 1 94.06 514 ALA B N 1
ATOM 7711 C CA . ALA B 1 514 ? -9.477 4.043 5.844 1 94.06 514 ALA B CA 1
ATOM 7712 C C . ALA B 1 514 ? -8.055 3.996 6.402 1 94.06 514 ALA B C 1
ATOM 7714 O O . ALA B 1 514 ? -7.789 3.273 7.367 1 94.06 514 ALA B O 1
ATOM 7715 N N . HIS B 1 515 ? -7.184 4.801 5.703 1 93 515 HIS B N 1
ATOM 7716 C CA . HIS B 1 515 ? -5.781 4.844 6.109 1 93 515 HIS B CA 1
ATOM 7717 C C . HIS B 1 515 ? -5.27 6.281 6.164 1 93 515 HIS B C 1
ATOM 7719 O O . HIS B 1 515 ? -5.629 7.105 5.32 1 93 515 HIS B O 1
ATOM 7725 N N . ASP B 1 516 ? -4.488 6.648 7.16 1 89.75 516 ASP B N 1
ATOM 7726 C CA . ASP B 1 516 ? -3.707 7.879 7.125 1 89.75 516 ASP B CA 1
ATOM 7727 C C . ASP B 1 516 ? -2.375 7.664 6.41 1 89.75 516 ASP B C 1
ATOM 7729 O O . ASP B 1 516 ? -2.057 8.367 5.449 1 89.75 516 ASP B O 1
ATOM 7733 N N . GLY B 1 517 ? -1.641 6.789 6.781 1 82.56 517 GLY B N 1
ATOM 7734 C CA . GLY B 1 517 ? -0.394 6.281 6.23 1 82.56 517 GLY B CA 1
ATOM 7735 C C . GLY B 1 517 ? -0.285 4.77 6.297 1 82.56 517 GLY B C 1
ATOM 7736 O O . GLY B 1 517 ? -1.149 4.105 6.875 1 82.56 517 GLY B O 1
ATOM 7737 N N . LEU B 1 518 ? 0.611 4.359 5.484 1 87.5 518 LEU B N 1
ATOM 7738 C CA . LEU B 1 518 ? 0.867 2.924 5.52 1 87.5 518 LEU B CA 1
ATOM 7739 C C . LEU B 1 518 ? 2.285 2.635 6.004 1 87.5 518 LEU B C 1
ATOM 7741 O O . LEU B 1 518 ? 3.213 3.389 5.699 1 87.5 518 LEU B O 1
ATOM 7745 N N . ALA B 1 519 ? 2.312 1.613 6.762 1 78.69 519 ALA B N 1
ATOM 7746 C CA . ALA B 1 519 ? 3.633 1.175 7.207 1 78.69 519 ALA B CA 1
ATOM 7747 C C . ALA B 1 519 ? 4.449 0.628 6.039 1 78.69 519 ALA B C 1
ATOM 7749 O O . ALA B 1 519 ? 3.891 0.101 5.074 1 78.69 519 ALA B O 1
ATOM 7750 N N . PRO B 1 520 ? 5.75 0.83 6.219 1 77.88 520 PRO B N 1
ATOM 7751 C CA . PRO B 1 520 ? 6.602 0.244 5.18 1 77.88 520 PRO B CA 1
ATOM 7752 C C . PRO B 1 520 ? 6.52 -1.28 5.141 1 77.88 520 PRO B C 1
ATOM 7754 O O . PRO B 1 520 ? 6.164 -1.909 6.141 1 77.88 520 PRO B O 1
ATOM 7757 N N . ASP B 1 521 ? 6.793 -1.759 3.961 1 80.5 521 ASP B N 1
ATOM 7758 C CA . ASP B 1 521 ? 6.852 -3.209 3.809 1 80.5 521 ASP B CA 1
ATOM 7759 C C . ASP B 1 521 ? 7.91 -3.814 4.723 1 80.5 521 ASP B C 1
ATOM 7761 O O . ASP B 1 521 ? 9.047 -3.33 4.777 1 80.5 521 ASP B O 1
ATOM 7765 N N . GLN B 1 522 ? 7.566 -4.871 5.367 1 76.5 522 GLN B N 1
ATOM 7766 C CA . GLN B 1 522 ? 8.469 -5.477 6.34 1 76.5 522 GLN B CA 1
ATOM 7767 C C . GLN B 1 522 ? 9.5 -6.371 5.648 1 76.5 522 GLN B C 1
ATOM 7769 O O . GLN B 1 522 ? 10.57 -6.629 6.199 1 76.5 522 GLN B O 1
ATOM 7774 N N . LYS B 1 523 ? 9.172 -6.887 4.438 1 80.31 523 LYS B N 1
ATOM 7775 C CA . LYS B 1 523 ? 10.086 -7.773 3.723 1 80.31 523 LYS B CA 1
ATOM 7776 C C . LYS B 1 523 ? 10.195 -7.379 2.254 1 80.31 523 LYS B C 1
ATOM 7778 O O . LYS B 1 523 ? 9.852 -8.164 1.367 1 80.31 523 LYS B O 1
ATOM 7783 N N . PRO B 1 524 ? 10.828 -6.219 2.055 1 81.75 524 PRO B N 1
ATOM 7784 C CA . PRO B 1 524 ? 10.969 -5.781 0.664 1 81.75 524 PRO B CA 1
ATOM 7785 C C . PRO B 1 524 ? 12.18 -6.402 -0.029 1 81.75 524 PRO B C 1
ATOM 7787 O O . PRO B 1 524 ? 13.055 -6.961 0.636 1 81.75 524 PRO B O 1
ATOM 7790 N N . GLY B 1 525 ? 12.008 -6.531 -1.334 1 83.75 525 GLY B N 1
ATOM 7791 C CA . GLY B 1 525 ? 13.148 -6.934 -2.135 1 83.75 525 GLY B CA 1
ATOM 7792 C C . GLY B 1 525 ? 13.75 -5.789 -2.928 1 83.75 525 GLY B C 1
ATOM 7793 O O . GLY B 1 525 ? 13.203 -4.684 -2.951 1 83.75 525 GLY B O 1
ATOM 7794 N N . ARG B 1 526 ? 14.914 -5.98 -3.414 1 74.69 526 ARG B N 1
ATOM 7795 C CA . ARG B 1 526 ? 15.547 -4.953 -4.234 1 74.69 526 ARG B CA 1
ATOM 7796 C C . ARG B 1 526 ? 15.43 -5.289 -5.719 1 74.69 526 ARG B C 1
ATOM 7798 O O . ARG B 1 526 ? 15.531 -6.453 -6.105 1 74.69 526 ARG B O 1
ATOM 7805 N N . VAL B 1 527 ? 14.953 -4.223 -6.461 1 71.31 527 VAL B N 1
ATOM 7806 C CA . VAL B 1 527 ? 14.891 -4.41 -7.906 1 71.31 527 VAL B CA 1
ATOM 7807 C C . VAL B 1 527 ? 16.297 -4.598 -8.469 1 71.31 527 VAL B C 1
ATOM 7809 O O . VAL B 1 527 ? 17.172 -3.752 -8.266 1 71.31 527 VAL B O 1
ATOM 7812 N N . THR B 1 528 ? 16.578 -5.758 -8.961 1 57.59 528 THR B N 1
ATOM 7813 C CA . THR B 1 528 ? 17.906 -6.137 -9.445 1 57.59 528 THR B CA 1
ATOM 7814 C C . THR B 1 528 ? 18.406 -5.145 -10.5 1 57.59 528 THR B C 1
ATOM 7816 O O . THR B 1 528 ? 19.578 -4.773 -10.5 1 57.59 528 THR B O 1
ATOM 7819 N N . ALA B 1 529 ? 17.672 -4.816 -11.523 1 52.34 529 ALA B N 1
ATOM 7820 C CA . ALA B 1 529 ? 18.141 -3.979 -12.633 1 52.34 529 ALA B CA 1
ATOM 7821 C C . ALA B 1 529 ? 18.438 -2.562 -12.148 1 52.34 529 ALA B C 1
ATOM 7823 O O . ALA B 1 529 ? 19.391 -1.928 -12.625 1 52.34 529 ALA B O 1
ATOM 7824 N N . ALA B 1 530 ? 17.609 -1.989 -11.398 1 51.09 530 ALA B N 1
ATOM 7825 C CA . ALA B 1 530 ? 17.812 -0.633 -10.898 1 51.09 530 ALA B CA 1
ATOM 7826 C C . ALA B 1 530 ? 19.062 -0.555 -10.031 1 51.09 530 ALA B C 1
ATOM 7828 O O . ALA B 1 530 ? 19.75 0.476 -10.008 1 51.09 530 ALA B O 1
ATOM 7829 N N . ALA B 1 531 ? 19.406 -1.681 -9.289 1 48.12 531 ALA B N 1
ATOM 7830 C CA . ALA B 1 531 ? 20.641 -1.747 -8.508 1 48.12 531 ALA B CA 1
ATOM 7831 C C . ALA B 1 531 ? 21.875 -1.654 -9.414 1 48.12 531 ALA B C 1
ATOM 7833 O O . ALA B 1 531 ? 22.875 -1.041 -9.055 1 48.12 531 ALA B O 1
ATOM 7834 N N . ARG B 1 532 ? 21.828 -2.258 -10.57 1 44.88 532 ARG B N 1
ATOM 7835 C CA . ARG B 1 532 ? 22.953 -2.197 -11.484 1 44.88 532 ARG B CA 1
ATOM 7836 C C . ARG B 1 532 ? 23.109 -0.798 -12.07 1 44.88 532 ARG B C 1
ATOM 7838 O O . ARG B 1 532 ? 24.234 -0.335 -12.297 1 44.88 532 ARG B O 1
ATOM 7845 N N . GLU B 1 533 ? 22.172 -0.169 -12.508 1 42.25 533 GLU B N 1
ATOM 7846 C CA . GLU B 1 533 ? 22.297 1.144 -13.133 1 42.25 533 GLU B CA 1
ATOM 7847 C C . GLU B 1 533 ? 22.75 2.197 -12.117 1 42.25 533 GLU B C 1
ATOM 7849 O O . GLU B 1 533 ? 23.484 3.127 -12.461 1 42.25 533 GLU B O 1
ATOM 7854 N N . ALA B 1 534 ? 22.344 2.199 -10.93 1 40.41 534 ALA B N 1
ATOM 7855 C CA . ALA B 1 534 ? 22.859 3.074 -9.883 1 40.41 534 ALA B CA 1
ATOM 7856 C C . ALA B 1 534 ? 24.344 2.82 -9.641 1 40.41 534 ALA B C 1
ATOM 7858 O O . ALA B 1 534 ? 25.094 3.744 -9.305 1 40.41 534 ALA B O 1
ATOM 7859 N N . GLU B 1 535 ? 24.859 1.605 -9.633 1 37.19 535 GLU B N 1
ATOM 7860 C CA . GLU B 1 535 ? 26.281 1.333 -9.461 1 37.19 535 GLU B CA 1
ATOM 7861 C C . GLU B 1 535 ? 27.078 1.758 -10.695 1 37.19 535 GLU B C 1
ATOM 7863 O O . GLU B 1 535 ? 28.281 2 -10.602 1 37.19 535 GLU B O 1
ATOM 7868 N N . GLY B 1 536 ? 26.641 1.639 -11.805 1 30.67 536 GLY B N 1
ATOM 7869 C CA . GLY B 1 536 ? 27.5 1.998 -12.93 1 30.67 536 GLY B CA 1
ATOM 7870 C C . GLY B 1 536 ? 27.531 3.492 -13.195 1 30.67 536 GLY B C 1
ATOM 7871 O O . GLY B 1 536 ? 28.031 3.932 -14.234 1 30.67 536 GLY B O 1
ATOM 7872 N N . ALA B 1 537 ? 26.812 4.254 -12.711 1 30.7 537 ALA B N 1
ATOM 7873 C CA . ALA B 1 537 ? 27.188 5.641 -12.953 1 30.7 537 ALA B CA 1
ATOM 7874 C C . ALA B 1 537 ? 28.578 5.938 -12.375 1 30.7 537 ALA B C 1
ATOM 7876 O O . ALA B 1 537 ? 28.828 5.664 -11.203 1 30.7 537 ALA B O 1
ATOM 7877 N N . PRO B 1 538 ? 29.609 6.125 -13.172 1 25.28 538 PRO B N 1
ATOM 7878 C CA . PRO B 1 538 ? 30.938 6.465 -12.672 1 25.28 538 PRO B CA 1
ATOM 7879 C C . PRO B 1 538 ? 30.906 7.527 -11.578 1 25.28 538 PRO B C 1
ATOM 7881 O O . PRO B 1 538 ? 30.078 8.438 -11.617 1 25.28 538 PRO B O 1
ATOM 7884 N N . ARG B 1 539 ? 31.734 7.062 -10.578 1 23.62 539 ARG B N 1
ATOM 7885 C CA . ARG B 1 539 ? 32.312 8.148 -9.805 1 23.62 539 ARG B CA 1
ATOM 7886 C C . ARG B 1 539 ? 33.062 9.133 -10.711 1 23.62 539 ARG B C 1
ATOM 7888 O O . ARG B 1 539 ? 33.844 8.719 -11.57 1 23.62 539 ARG B O 1
#

Nearest PDB structures (foldseek):
  7npr-assembly1_B1  TM=8.079E-01  e=2.061E-51  Mycobacterium tuberculosis H37Rv
  7np7-assembly1_B4  TM=7.528E-01  e=4.682E-52  Mycobacterium tuberculosis H37Rv
  6sgy-assembly1_B  TM=8.964E-01  e=2.934E-49  Mycolicibacterium smegmatis MC2 155
  7nps-assembly1_B6  TM=8.313E-01  e=4.372E-49  Mycobacterium tuberculosis H37Rv
  7nps-assembly1_B3  TM=8.926E-01  e=3.326E-47  Mycobacterium tuberculosis H37Rv

Solvent-accessible surface area (backbone atoms only — not comparable to full-atom values): 57791 Å² total; per-residue (Å²): 135,83,79,76,78,75,82,81,77,76,80,76,80,72,80,75,70,76,77,78,72,68,72,78,69,72,73,73,73,72,77,75,78,45,73,66,52,54,53,46,45,52,50,49,48,49,45,47,49,37,27,69,73,58,74,42,74,72,81,70,77,64,60,62,57,56,50,50,46,51,51,47,50,49,49,50,49,49,49,52,49,50,52,41,50,50,50,44,48,68,53,56,49,75,36,63,66,72,90,57,50,41,36,20,29,60,63,55,38,31,40,32,32,54,51,85,79,27,38,17,40,32,63,27,45,51,24,45,13,36,61,71,53,37,59,67,64,50,42,48,20,58,61,72,65,61,37,71,37,44,50,34,48,38,28,25,43,58,59,50,53,42,69,85,39,71,49,84,68,58,52,22,32,40,30,34,28,36,35,42,40,69,42,83,47,97,69,32,39,58,70,45,34,35,38,34,58,48,82,70,32,47,66,83,60,17,20,31,73,59,56,89,52,36,30,37,47,31,28,51,97,89,42,42,28,39,38,40,92,33,25,31,21,44,45,59,86,84,39,57,33,49,30,53,28,35,44,49,46,58,90,82,40,76,63,75,77,55,38,58,56,48,64,48,46,53,61,55,38,49,79,46,63,59,59,63,79,79,88,57,77,66,51,70,37,78,43,90,56,100,60,94,48,32,15,52,23,51,33,32,26,62,54,77,60,78,84,57,79,66,61,74,42,39,28,36,31,40,76,70,20,40,22,81,44,38,66,20,54,46,37,24,39,41,56,68,46,43,85,86,47,94,59,62,44,79,41,52,55,67,59,55,70,73,45,53,72,34,81,83,69,72,66,84,66,46,62,59,55,53,36,46,73,61,55,44,64,73,29,32,22,40,31,41,39,37,37,31,53,66,88,51,77,52,54,48,54,43,36,26,39,16,64,33,73,34,56,53,88,88,49,54,67,31,70,40,61,63,19,83,37,74,63,26,28,25,26,29,32,36,56,48,71,32,24,43,53,28,23,30,21,50,86,52,59,72,40,64,72,78,45,62,42,32,38,35,44,45,67,37,23,33,25,42,46,54,32,59,86,42,76,49,90,81,31,39,58,45,51,44,44,4,64,58,59,74,82,79,55,26,61,39,38,50,53,58,58,53,28,36,36,68,33,40,70,48,35,44,74,52,16,46,23,21,40,60,42,30,71,73,72,89,77,62,26,74,42,66,62,61,54,51,57,65,64,63,53,78,130,135,84,79,75,76,75,80,80,80,76,80,77,81,73,82,77,69,77,77,77,72,70,75,80,67,71,71,70,72,69,75,74,74,44,71,66,53,55,52,47,48,53,48,51,50,48,45,50,48,38,28,67,72,59,75,42,71,71,81,70,74,64,60,63,58,55,50,50,47,48,49,49,51,49,47,51,49,50,50,51,49,50,51,42,49,51,49,43,48,67,55,54,49,75,36,62,66,72,91,58,50,42,35,21,29,61,61,55,37,31,40,32,30,54,52,84,79,26,37,17,40,32,64,28,46,50,24,47,12,36,62,71,54,37,59,67,65,49,42,48,19,56,62,72,65,60,37,71,36,44,52,34,48,38,28,25,43,57,60,52,55,42,69,85,39,72,50,84,69,57,52,23,31,41,32,34,29,37,33,41,39,69,41,84,45,98,71,33,38,58,70,47,35,34,38,34,58,46,81,70,32,47,66,84,61,16,21,31,76,58,54,90,51,35,30,37,48,29,29,50,97,87,42,40,29,40,36,41,92,33,27,30,23,43,44,58,86,83,40,58,32,50,32,54,28,35,45,49,45,58,92,83,38,76,63,74,78,54,36,59,54,48,61,48,45,53,61,57,38,49,79,46,62,59,58,63,80,78,89,57,77,69,52,69,37,78,43,91,55,97,61,93,48,33,15,51,22,51,35,32,26,60,56,77,59,80,84,58,80,65,62,74,44,38,28,36,32,39,77,69,20,39,23,81,45,37,65,20,55,47,35,25,38,41,56,68,45,43,87,87,47,93,58,62,45,78,42,53,57,66,58,56,70,72,45,52,70,35,79,83,71,70,66,84,65,46,62,59,55,53,37,45,74,61,55,44,66,72,29,31,23,40,30,42,37,38,37,31,52,67,87,51,77,53,50,48,53,42,36,25,38,15,64,33,73,35,56,52,88,88,49,53,66,31,71,39,60,64,18,86,38,74,64,26,26,25,27,28,31,35,57,46,70,31,24,44,51,28,22,30,19,50,86,52,57,71,40,63,70,77,45,62,40,32,41,34,45,45,68,37,24,32,24,41,46,53,31,59,87,41,74,49,90,83,31,42,57,44,50,44,44,4,64,57,59,75,83,77,57,26,62,41,37,51,54,58,58,51,28,36,36,67,33,40,70,48,34,44,72,51,15,45,24,21,40,61,39,30,71,73,71,90,77,63,25,73,42,66,62,61,56,50,58,67,64,62,55,77,129

Sequence (1078 aa):
MTSNQQPDERRSFSSRTPVNDNPDQVEYRRGFVTRHQVSGWRFVMRRIASGIALHDTRMLVDPLRTQSRAVAMGAVLLVTGLAGCFVFSLIRPNGTAGTNAVLADRSTAALYVRVGEDLHPVLNLTSARLITGRPVDPTMVKSSELDRFPRGNLIGIPGAPERMVQNPSTDANWTVCDAVSEPGGHAAHSAGVTVIAGRPDSSGARAATLPSRQALLADRDGTTWLLWDGKRSQINLTDHAITNALGLGQGNSEIPAPRPIALGLFNAIPEAPPLTAPGIPNAGAPAPFTAPAPIGGVVVSYTLDQSSSGAPRYYAVLPDGLQQISPVLAAILRNTNSYGLDQPPRLGADAVAKLPVSRMLDTARYPDQQVGVVDAAKSPVMCAYWSKPAKAASSSVNLLTGSALPVAESIRTVDLVGGGSPATAARVALAPGTGYFTQTVGGGPNSPGAGSLFWVSDTGVRYGIDNEAEHSAAGQNKTVEALGLTGSPVPIPWSVLSLFASGPTLSRADALLAHDGLAPDQKPGRVTAAAREAEGAPRMTSNQQPDERRSFSSRTPVNDNPDQVEYRRGFVTRHQVSGWRFVMRRIASGIALHDTRMLVDPLRTQSRAVAMGAVLLVTGLAGCFVFSLIRPNGTAGTNAVLADRSTAALYVRVGEDLHPVLNLTSARLITGRPVDPTMVKSSELDRFPRGNLIGIPGAPERMVQNPSTDANWTVCDAVSEPGGHAAHSAGVTVIAGRPDSSGARAATLPSRQALLADRDGTTWLLWDGKRSQINLTDHAITNALGLGQGNSEIPAPRPIALGLFNAIPEAPPLTAPGIPNAGAPAPFTAPAPIGGVVVSYTLDQSSSGAPRYYAVLPDGLQQISPVLAAILRNTNSYGLDQPPRLGADAVAKLPVSRMLDTARYPDQQVGVVDAAKSPVMCAYWSKPAKAASSSVNLLTGSALPVAESIRTVDLVGGGSPATAARVALAPGTGYFTQTVGGGPNSPGAGSLFWVSDTGVRYGIDNEAEHSAAGQNKTVEALGLTGSPVPIPWSVLSLFASGPTLSRADALLAHDGLAPDQKPGRVTAAAREAEGAPR

Organism: Mycolicibacterium paratuberculosis (strain ATCC BAA-968 / K-10) (NCBI:txid262316)

InterPro domains:
  IPR007795 Type VII secretion system EccB [PF05108] (31-519)
  IPR007795 Type VII secretion system EccB [PTHR40765] (29-530)
  IPR007795 Type VII secretion system EccB [TIGR03919] (33-507)
  IPR042485 Type VII secretion system EccB, repeat 3 domain [G3DSA:2.40.50.910] (277-360)
  IPR044857 Type VII secretion system EccB, repeat 1 domain [G3DSA:3.30.2390.20] (97-191)